Protein AF-0000000069866815 (afdb_homodimer)

InterPro domains:
  IPR003474 Gluconate transporter [PF02447] (9-426)
  IPR003474 Gluconate transporter [PTHR30354] (5-429)

Nearest PDB structures (foldseek):
  8y4x-assembly1_A  TM=7.486E-01  e=4.237E-08  Fusobacterium nucleatum
  8thi-assembly1_A  TM=7.299E-01  e=1.504E-07  Haemophilus influenzae Rd KW20
  7qha-assembly1_B  TM=6.660E-01  e=5.695E-08  Photobacterium profundum SS9
  6qxa-assembly1_B  TM=1.300E-01  e=1.624E-01  Thermotoga maritima MSB8
  6qxa-assembly2_D  TM=1.178E-01  e=2.584E-01  Thermotoga maritima MSB8

Radius of gyration: 28.04 Å; Cα contacts (8 Å, |Δi|>4): 1823; chains: 2; bounding box: 62×78×63 Å

Solvent-accessible surface area (backbone atoms only — not comparable to full-atom values): 38916 Å² total; per-residue (Å²): 126,77,93,56,78,26,44,36,66,24,38,49,50,10,53,50,49,16,48,53,34,34,67,70,62,30,45,57,38,64,22,25,40,50,10,23,51,49,12,32,46,71,32,65,44,50,76,69,49,38,51,52,33,33,44,53,15,32,36,69,35,40,67,41,41,55,35,34,56,22,30,11,28,32,26,10,38,38,71,68,70,37,23,44,54,22,49,32,49,50,40,34,60,72,55,31,76,91,35,40,58,53,19,45,14,48,23,20,14,51,40,7,22,59,26,34,53,49,63,58,31,42,51,60,46,27,63,58,48,45,53,51,18,48,76,70,62,32,8,46,50,13,48,47,37,10,28,53,18,5,14,56,20,12,44,51,39,10,73,33,55,34,36,40,30,25,14,49,52,47,73,42,59,52,47,60,45,26,59,66,21,43,64,25,19,52,53,8,34,51,42,11,37,53,53,16,60,74,31,25,79,39,73,56,66,52,52,77,83,69,54,67,83,70,72,83,66,86,69,48,58,54,75,41,40,42,43,20,44,50,47,30,52,52,58,48,41,35,22,63,49,14,56,75,68,67,36,64,71,41,36,66,47,68,67,55,60,56,52,42,28,37,49,20,26,53,53,18,34,51,65,61,69,44,58,89,44,46,42,58,23,39,44,52,7,42,63,69,36,44,64,56,45,48,39,46,46,15,34,10,18,35,22,17,39,40,72,35,26,48,38,40,61,50,51,46,49,51,35,59,73,69,70,49,72,50,60,53,51,26,29,48,40,3,28,52,32,0,51,58,58,13,28,38,47,60,6,19,41,42,25,34,41,63,40,31,68,35,32,44,72,52,66,40,49,48,68,36,36,26,43,15,18,48,30,11,2,44,24,41,17,63,36,82,86,11,68,55,34,55,50,53,19,59,49,64,71,42,53,71,71,59,43,57,68,43,42,66,58,43,28,48,18,19,42,50,18,22,51,46,31,38,48,48,33,57,64,66,71,94,126,77,93,55,76,26,45,36,67,26,38,49,48,10,52,48,49,16,49,54,34,35,66,71,64,29,44,57,39,61,21,25,42,50,11,23,50,51,11,32,46,71,34,65,44,51,75,67,48,38,51,50,33,34,43,55,14,32,34,68,37,42,67,39,41,55,35,34,55,22,32,12,29,32,27,10,39,37,72,68,68,38,22,44,52,22,50,32,51,49,39,34,61,72,53,31,75,91,36,40,57,52,19,44,12,49,23,21,14,51,40,7,24,59,26,35,54,50,60,57,29,42,51,62,44,26,64,57,47,45,52,51,18,48,76,72,61,30,8,48,51,14,48,48,37,9,29,52,17,6,15,55,18,11,44,54,39,10,74,33,56,36,37,38,31,26,13,49,51,47,74,42,58,54,45,58,46,26,60,66,21,43,63,25,19,52,53,8,36,53,42,10,37,51,53,17,59,73,31,24,80,38,72,55,66,52,52,76,83,70,53,66,82,69,73,84,66,86,68,48,57,55,75,41,39,43,42,21,44,50,46,30,51,53,57,49,41,37,23,63,51,14,56,76,67,66,36,66,72,40,36,67,48,67,68,54,60,54,54,43,28,37,49,19,26,54,54,19,34,49,64,61,69,43,57,88,45,45,43,58,22,38,44,52,7,42,63,68,37,44,66,57,44,49,38,45,45,16,35,10,17,35,22,16,39,41,70,36,25,48,38,42,61,50,50,47,49,53,35,60,72,69,67,50,70,49,60,52,51,25,30,48,40,3,28,52,33,0,52,58,58,12,27,38,47,60,5,17,41,43,26,32,41,65,38,32,69,35,32,44,71,54,67,41,50,47,68,36,37,25,44,15,18,48,30,11,2,45,23,41,17,64,35,84,86,10,67,55,32,56,51,53,20,57,49,65,72,42,51,70,72,59,43,57,68,43,42,65,57,43,28,48,18,20,42,49,17,21,51,46,32,38,48,46,34,55,63,66,71,93

Organism: Enterococcus faecalis (strain ATCC 700802 / V583) (NCBI:txid226185)

Structure (mmCIF, N/CA/C/O backbone):
data_AF-0000000069866815-model_v1
#
loop_
_entity.id
_entity.type
_entity.pdbx_description
1 polymer 'Permease, GntP family'
#
loop_
_atom_site.group_PDB
_atom_site.id
_atom_site.type_symbol
_atom_site.label_atom_id
_atom_site.label_alt_id
_atom_site.label_comp_id
_atom_site.label_asym_id
_atom_site.label_entity_id
_atom_site.label_seq_id
_atom_site.pdbx_PDB_ins_code
_atom_site.Cartn_x
_atom_site.Cartn_y
_atom_site.Cartn_z
_atom_site.occupancy
_atom_site.B_iso_or_equiv
_atom_site.auth_seq_id
_atom_site.auth_comp_id
_atom_site.auth_asym_id
_atom_site.auth_atom_id
_atom_site.pdbx_PDB_model_num
ATOM 1 N N . MET A 1 1 ? 26.188 -0.285 6.023 1 60.47 1 MET A N 1
ATOM 2 C CA . MET A 1 1 ? 25.562 -1.217 6.953 1 60.47 1 MET A CA 1
ATOM 3 C C . MET A 1 1 ? 26.281 -1.229 8.289 1 60.47 1 MET A C 1
ATOM 5 O O . MET A 1 1 ? 27.516 -1.073 8.344 1 60.47 1 MET A O 1
ATOM 9 N N . PRO A 1 2 ? 25.422 -1.139 9.359 1 63.97 2 PRO A N 1
ATOM 10 C CA . PRO A 1 2 ? 26.141 -1.263 10.625 1 63.97 2 PRO A CA 1
ATOM 11 C C . PRO A 1 2 ? 26.953 -2.555 10.719 1 63.97 2 PRO A C 1
ATOM 13 O O . PRO A 1 2 ? 26.547 -3.582 10.172 1 63.97 2 PRO A O 1
ATOM 16 N N . ASP A 1 3 ? 28.078 -2.453 11.062 1 73.19 3 ASP A N 1
ATOM 17 C CA . ASP A 1 3 ? 28.953 -3.613 11.242 1 73.19 3 ASP A CA 1
ATOM 18 C C . ASP A 1 3 ? 28.547 -4.422 12.469 1 73.19 3 ASP A C 1
ATOM 20 O O . ASP A 1 3 ? 29.234 -4.398 13.492 1 73.19 3 ASP A O 1
ATOM 24 N N . ILE A 1 4 ? 27.344 -4.965 12.391 1 84.19 4 ILE A N 1
ATOM 25 C CA . ILE A 1 4 ? 26.844 -5.77 13.5 1 84.19 4 ILE A CA 1
ATOM 26 C C . ILE A 1 4 ? 26.516 -7.18 13.008 1 84.19 4 ILE A C 1
ATOM 28 O O . ILE A 1 4 ? 26.078 -7.363 11.875 1 84.19 4 ILE A O 1
ATOM 32 N N . THR A 1 5 ? 26.953 -8.164 13.797 1 88.25 5 THR A N 1
ATOM 33 C CA . THR A 1 5 ? 26.547 -9.539 13.523 1 88.25 5 THR A CA 1
ATOM 34 C C . THR A 1 5 ? 25.594 -10.047 14.594 1 88.25 5 THR A C 1
ATOM 36 O O . THR A 1 5 ? 25.969 -10.195 15.758 1 88.25 5 THR A O 1
ATOM 39 N N . ILE A 1 6 ? 24.359 -10.25 14.148 1 92.88 6 ILE A N 1
ATOM 40 C CA . ILE A 1 6 ? 23.312 -10.742 15.031 1 92.88 6 ILE A CA 1
ATOM 41 C C . ILE A 1 6 ? 23.344 -12.266 15.07 1 92.88 6 ILE A C 1
ATOM 43 O O . ILE A 1 6 ? 23.531 -12.914 14.039 1 92.88 6 ILE A O 1
ATOM 47 N N . SER A 1 7 ? 23.203 -12.797 16.25 1 94.12 7 SER A N 1
ATOM 48 C CA . SER A 1 7 ? 23.188 -14.25 16.391 1 94.12 7 SER A CA 1
ATOM 49 C C . SER A 1 7 ? 22.016 -14.867 15.641 1 94.12 7 SER A C 1
ATOM 51 O O . SER A 1 7 ? 20.922 -14.297 15.594 1 94.12 7 SER A O 1
ATOM 53 N N . TRP A 1 8 ? 22.266 -16.031 15.078 1 92.81 8 TRP A N 1
ATOM 54 C CA . TRP A 1 8 ? 21.234 -16.734 14.344 1 92.81 8 TRP A CA 1
ATOM 55 C C . TRP A 1 8 ? 20.031 -17.047 15.242 1 92.81 8 TRP A C 1
ATOM 57 O O . TRP A 1 8 ? 18.891 -17.062 14.781 1 92.81 8 TRP A O 1
ATOM 67 N N . VAL A 1 9 ? 20.219 -17.266 16.484 1 95.38 9 VAL A N 1
ATOM 68 C CA . VAL A 1 9 ? 19.141 -17.547 17.438 1 95.38 9 VAL A CA 1
ATOM 69 C C . VAL A 1 9 ? 18.219 -16.344 17.547 1 95.38 9 VAL A C 1
ATOM 71 O O . VAL A 1 9 ? 17 -16.484 17.562 1 95.38 9 VAL A O 1
ATOM 74 N N . ALA A 1 10 ? 18.875 -15.211 17.625 1 96.62 10 ALA A N 1
ATOM 75 C CA . ALA A 1 10 ? 18.078 -13.984 17.688 1 96.62 10 ALA A CA 1
ATOM 76 C C . ALA A 1 10 ? 17.266 -13.781 16.422 1 96.62 10 ALA A C 1
ATOM 78 O O . ALA A 1 10 ? 16.109 -13.328 16.484 1 96.62 10 ALA A O 1
ATOM 79 N N . ALA A 1 11 ? 17.891 -14.062 15.312 1 94.62 11 ALA A N 1
ATOM 80 C CA . ALA A 1 11 ? 17.188 -13.938 14.031 1 94.62 11 ALA A CA 1
ATOM 81 C C . ALA A 1 11 ? 15.992 -14.875 13.969 1 94.62 11 ALA A C 1
ATOM 83 O O . ALA A 1 11 ? 14.906 -14.469 13.547 1 94.62 11 ALA A O 1
ATOM 84 N N . ILE A 1 12 ? 16.156 -16.078 14.398 1 93.38 12 ILE A N 1
ATOM 85 C CA . ILE A 1 12 ? 15.086 -17.062 14.391 1 93.38 12 ILE A CA 1
ATOM 86 C C . ILE A 1 12 ? 13.992 -16.641 15.367 1 93.38 12 ILE A C 1
ATOM 88 O O . ILE A 1 12 ? 12.797 -16.797 15.078 1 93.38 12 ILE A O 1
ATOM 92 N N . LEU A 1 13 ? 14.375 -16.188 16.453 1 96.69 13 LEU A N 1
ATOM 93 C CA . LEU A 1 13 ? 13.398 -15.711 17.438 1 96.69 13 LEU A CA 1
ATOM 94 C C . LEU A 1 13 ? 12.547 -14.586 16.859 1 96.69 13 LEU A C 1
ATOM 96 O O . LEU A 1 13 ? 11.336 -14.531 17.094 1 96.69 13 LEU A O 1
ATOM 100 N N . GLY A 1 14 ? 13.258 -13.633 16.188 1 96.25 14 GLY A N 1
ATOM 101 C CA . GLY A 1 14 ? 12.508 -12.586 15.523 1 96.25 14 GLY A CA 1
ATOM 102 C C . GLY A 1 14 ? 11.492 -13.125 14.523 1 96.25 14 GLY A C 1
ATOM 103 O O . GLY A 1 14 ? 10.352 -12.664 14.492 1 96.25 14 GLY A O 1
ATOM 104 N N . LEU A 1 15 ? 11.93 -14.094 13.734 1 93.19 15 LEU A N 1
ATOM 105 C CA . LEU A 1 15 ? 11.047 -14.711 12.75 1 93.19 15 LEU A CA 1
ATOM 106 C C . LEU A 1 15 ? 9.891 -15.422 13.438 1 93.19 15 LEU A C 1
ATOM 108 O O . LEU A 1 15 ? 8.742 -15.32 12.992 1 93.19 15 LEU A O 1
ATOM 112 N N . VAL A 1 16 ? 10.117 -16.141 14.508 1 94.56 16 VAL A N 1
ATOM 113 C CA . VAL A 1 16 ? 9.102 -16.875 15.258 1 94.56 16 VAL A CA 1
ATOM 114 C C . VAL A 1 16 ? 8.086 -15.898 15.836 1 94.56 16 VAL A C 1
ATOM 116 O O . VAL A 1 16 ? 6.879 -16.141 15.789 1 94.56 16 VAL A O 1
ATOM 119 N N . VAL A 1 17 ? 8.539 -14.82 16.359 1 96.94 17 VAL A N 1
ATOM 120 C CA . VAL A 1 17 ? 7.652 -13.797 16.906 1 96.94 17 VAL A CA 1
ATOM 121 C C . VAL A 1 17 ? 6.707 -13.297 15.805 1 96.94 17 VAL A C 1
ATOM 123 O O . VAL A 1 17 ? 5.5 -13.172 16.031 1 96.94 17 VAL A O 1
ATOM 126 N N . ALA A 1 18 ? 7.254 -13 14.633 1 95.19 18 ALA A N 1
ATOM 127 C CA . ALA A 1 18 ? 6.441 -12.531 13.508 1 95.19 18 ALA A CA 1
ATOM 128 C C . ALA A 1 18 ? 5.375 -13.562 13.141 1 95.19 18 ALA A C 1
ATOM 130 O O . ALA A 1 18 ? 4.199 -13.219 12.984 1 95.19 18 ALA A O 1
ATOM 131 N N . ILE A 1 19 ? 5.758 -14.797 13.07 1 91.25 19 ILE A N 1
ATOM 132 C CA . ILE A 1 19 ? 4.859 -15.867 12.641 1 91.25 19 ILE A CA 1
ATOM 133 C C . ILE A 1 19 ? 3.766 -16.062 13.688 1 91.25 19 ILE A C 1
ATOM 135 O O . ILE A 1 19 ? 2.588 -16.203 13.344 1 91.25 19 ILE A O 1
ATOM 139 N N . VAL A 1 20 ? 4.086 -16.094 14.938 1 94.62 20 VAL A N 1
ATOM 140 C CA . VAL A 1 20 ? 3.125 -16.281 16.016 1 94.62 20 VAL A CA 1
ATOM 141 C C . VAL A 1 20 ? 2.09 -15.164 16 1 94.62 20 VAL A C 1
ATOM 143 O O . VAL A 1 20 ? 0.892 -15.414 16.156 1 94.62 20 VAL A O 1
ATOM 146 N N . LEU A 1 21 ? 2.562 -13.945 15.789 1 95.19 21 LEU A N 1
ATOM 147 C CA . LEU A 1 21 ? 1.636 -12.82 15.734 1 95.19 21 LEU A CA 1
ATOM 148 C C . LEU A 1 21 ? 0.686 -12.953 14.555 1 95.19 21 LEU A C 1
ATOM 150 O O . LEU A 1 21 ? -0.505 -12.656 14.672 1 95.19 21 LEU A O 1
ATOM 154 N N . ILE A 1 22 ? 1.219 -13.391 13.453 1 90.75 22 ILE A N 1
ATOM 155 C CA . ILE A 1 22 ? 0.388 -13.578 12.266 1 90.75 22 ILE A CA 1
ATOM 156 C C . ILE A 1 22 ? -0.662 -14.656 12.539 1 90.75 22 ILE A C 1
ATOM 158 O O . ILE A 1 22 ? -1.832 -14.492 12.188 1 90.75 22 ILE A O 1
ATOM 162 N N . LEU A 1 23 ? -0.271 -15.695 13.18 1 88.69 23 LEU A N 1
ATOM 163 C CA . LEU A 1 23 ? -1.19 -16.781 13.516 1 88.69 23 LEU A CA 1
ATOM 164 C C . LEU A 1 23 ? -2.262 -16.297 14.492 1 88.69 23 LEU A C 1
ATOM 166 O O . LEU A 1 23 ? -3.387 -16.812 14.477 1 88.69 23 LEU A O 1
ATOM 170 N N . LYS A 1 24 ? -1.891 -15.352 15.281 1 92.25 24 LYS A N 1
ATOM 171 C CA . LYS A 1 24 ? -2.844 -14.773 16.219 1 92.25 24 LYS A CA 1
ATOM 172 C C . LYS A 1 24 ? -3.674 -13.68 15.562 1 92.25 24 LYS A C 1
ATOM 174 O O . LYS A 1 24 ? -4.316 -12.883 16.25 1 92.25 24 LYS A O 1
ATOM 179 N N . LYS A 1 25 ? -3.551 -13.5 14.281 1 89.81 25 LYS A N 1
ATOM 180 C CA . LYS A 1 25 ? -4.383 -12.656 13.43 1 89.81 25 LYS A CA 1
ATOM 181 C C . LYS A 1 25 ? -4.004 -11.18 13.578 1 89.81 25 LYS A C 1
ATOM 183 O O . LYS A 1 25 ? -4.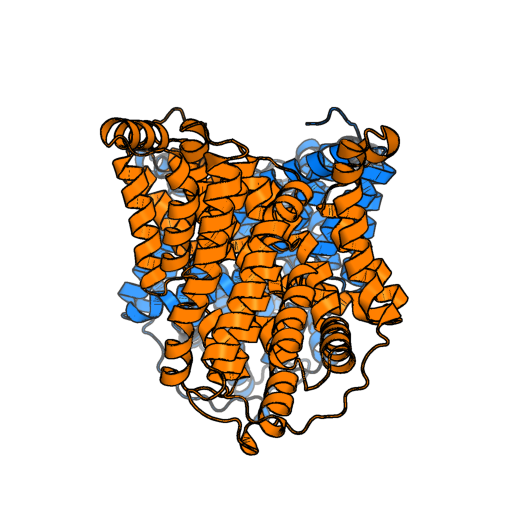844 -10.297 13.398 1 89.81 25 LYS A O 1
ATOM 188 N N . PHE A 1 26 ? -2.822 -10.977 14.047 1 94.75 26 PHE A N 1
ATOM 189 C CA . PHE A 1 26 ? -2.297 -9.625 13.969 1 94.75 26 PHE A CA 1
ATOM 190 C C . PHE A 1 26 ? -1.892 -9.281 12.539 1 94.75 26 PHE A C 1
ATOM 192 O O . PHE A 1 26 ? -1.595 -10.18 11.742 1 94.75 26 PHE A O 1
ATOM 199 N N . ASN A 1 27 ? -1.978 -8.016 12.219 1 94.31 27 ASN A N 1
ATOM 200 C CA . ASN A 1 27 ? -1.626 -7.586 10.867 1 94.31 27 ASN A CA 1
ATOM 201 C C . ASN A 1 27 ? -0.234 -8.07 10.469 1 94.31 27 ASN A C 1
ATOM 203 O O . ASN A 1 27 ? 0.733 -7.859 11.203 1 94.31 27 ASN A O 1
ATOM 207 N N . PRO A 1 28 ? -0.102 -8.664 9.328 1 93.31 28 PRO A N 1
ATOM 208 C CA . PRO A 1 28 ? 1.179 -9.258 8.938 1 93.31 28 PRO A CA 1
ATOM 209 C C . PRO A 1 28 ? 2.293 -8.227 8.812 1 93.31 28 PRO A C 1
ATOM 211 O O . PRO A 1 28 ? 3.441 -8.5 9.172 1 93.31 28 PRO A O 1
ATOM 214 N N . VAL A 1 29 ? 1.977 -7.082 8.273 1 96.81 29 VAL A N 1
ATOM 215 C CA . VAL A 1 29 ? 2.984 -6.047 8.078 1 96.81 29 VAL A CA 1
ATOM 216 C C . VAL A 1 29 ? 3.586 -5.645 9.422 1 96.81 29 VAL A C 1
ATOM 218 O O . VAL A 1 29 ? 4.809 -5.652 9.594 1 96.81 29 VAL A O 1
ATOM 221 N N . TYR A 1 30 ? 2.756 -5.32 10.359 1 97.94 30 TYR A N 1
ATOM 222 C CA . TYR A 1 30 ? 3.207 -4.922 11.688 1 97.94 30 TYR A CA 1
ATOM 223 C C . TYR A 1 30 ? 3.906 -6.074 12.398 1 97.94 30 TYR A C 1
ATOM 225 O O . TYR A 1 30 ? 4.859 -5.863 13.148 1 97.94 30 TYR A O 1
ATOM 233 N N . SER A 1 31 ? 3.4 -7.285 12.172 1 96.75 31 SER A N 1
ATOM 234 C CA . SER A 1 31 ? 4.02 -8.469 12.758 1 96.75 31 SER A CA 1
ATOM 235 C C . SER A 1 31 ? 5.457 -8.641 12.273 1 96.75 31 SER A C 1
ATOM 237 O O . SER A 1 31 ? 6.355 -8.93 13.07 1 96.75 31 SER A O 1
ATOM 239 N N . LEU A 1 32 ? 5.645 -8.414 11.031 1 96.38 32 LEU A N 1
ATOM 240 C CA . LEU A 1 32 ? 6.961 -8.602 10.43 1 96.38 32 LEU A CA 1
ATOM 241 C C . LEU A 1 32 ? 7.938 -7.539 10.922 1 96.38 32 LEU A C 1
ATOM 243 O O . LEU A 1 32 ? 9.078 -7.848 11.258 1 96.38 32 LEU A O 1
ATOM 247 N N . PHE A 1 33 ? 7.488 -6.301 11.023 1 98.25 33 PHE A N 1
ATOM 248 C CA . PHE A 1 33 ? 8.328 -5.238 11.562 1 98.25 33 PHE A CA 1
ATOM 249 C C . PHE A 1 33 ? 8.68 -5.512 13.023 1 98.25 33 PHE A C 1
ATOM 251 O O . PHE A 1 33 ? 9.836 -5.375 13.43 1 98.25 33 PHE A O 1
ATOM 258 N N . PHE A 1 34 ? 7.699 -5.867 13.789 1 98.38 34 PHE A N 1
ATOM 259 C CA . PHE A 1 34 ? 7.93 -6.125 15.203 1 98.38 34 PHE A CA 1
ATOM 260 C C . PHE A 1 34 ? 8.898 -7.285 15.398 1 98.38 34 PHE A C 1
ATOM 262 O O . PHE A 1 34 ? 9.797 -7.219 16.234 1 98.38 34 PHE A O 1
ATOM 269 N N . GLY A 1 35 ? 8.68 -8.352 14.648 1 97.62 35 GLY A N 1
ATOM 270 C CA . GLY A 1 35 ? 9.609 -9.469 14.703 1 97.62 35 GLY A CA 1
ATOM 271 C C . GLY A 1 35 ? 11.039 -9.078 14.383 1 97.62 35 GLY A C 1
ATOM 272 O O . GLY A 1 35 ? 11.977 -9.5 15.062 1 97.62 35 GLY A O 1
ATOM 273 N N . ALA A 1 36 ? 11.219 -8.312 13.32 1 97.69 36 ALA A N 1
ATOM 274 C CA . ALA A 1 36 ? 12.555 -7.855 12.93 1 97.69 36 ALA A CA 1
ATOM 275 C C . ALA A 1 36 ? 13.18 -7.004 14.031 1 97.69 36 ALA A C 1
ATOM 277 O O . ALA A 1 36 ? 14.367 -7.145 14.336 1 97.69 36 ALA A O 1
ATOM 278 N N . ILE A 1 37 ? 12.406 -6.094 14.648 1 98.38 37 ILE A N 1
ATOM 279 C CA . ILE A 1 37 ? 12.883 -5.219 15.703 1 98.38 37 ILE A CA 1
ATOM 280 C C . ILE A 1 37 ? 13.305 -6.055 16.922 1 98.38 37 ILE A C 1
ATOM 282 O O . ILE A 1 37 ? 14.391 -5.871 17.453 1 98.38 37 ILE A O 1
ATOM 286 N N . VAL A 1 38 ? 12.461 -6.992 17.297 1 98.31 38 VAL A N 1
ATOM 287 C CA . VAL A 1 38 ? 12.742 -7.844 18.453 1 98.31 38 VAL A CA 1
ATOM 288 C C . VAL A 1 38 ? 14 -8.664 18.203 1 98.31 38 VAL A C 1
ATOM 290 O O . VAL A 1 38 ? 14.859 -8.781 19.062 1 98.31 38 VAL A O 1
ATOM 293 N N . GLY A 1 39 ? 14.109 -9.234 17 1 97.56 39 GLY A N 1
ATOM 294 C CA . GLY A 1 39 ? 15.297 -9.992 16.656 1 97.56 39 GLY A CA 1
ATOM 295 C C . GLY A 1 39 ? 16.578 -9.18 16.734 1 97.56 39 GLY A C 1
ATOM 296 O O . GLY A 1 39 ? 17.578 -9.648 17.266 1 97.56 39 GLY A O 1
ATOM 297 N N . CYS A 1 40 ? 16.547 -7.961 16.234 1 97.69 40 CYS A N 1
ATOM 298 C CA . CYS A 1 40 ? 17.703 -7.078 16.266 1 97.69 40 CYS A CA 1
ATOM 299 C C . CYS A 1 40 ? 18.094 -6.734 17.703 1 97.69 40 CYS A C 1
ATOM 301 O O . CYS A 1 40 ? 19.266 -6.82 18.062 1 97.69 40 CYS A O 1
ATOM 303 N N . LEU A 1 41 ? 17.094 -6.402 18.5 1 97.38 41 LEU A N 1
ATOM 304 C CA . LEU A 1 41 ? 17.359 -5.957 19.859 1 97.38 41 LEU A CA 1
ATOM 305 C C . LEU A 1 41 ? 17.859 -7.113 20.719 1 97.38 41 LEU A C 1
ATOM 307 O O . LEU A 1 41 ? 18.797 -6.949 21.516 1 97.38 41 LEU A O 1
ATOM 311 N N . ILE A 1 42 ? 17.281 -8.25 20.578 1 97.31 42 ILE A N 1
ATOM 312 C CA . ILE A 1 42 ? 17.734 -9.43 21.297 1 97.31 42 ILE A CA 1
ATOM 313 C C . ILE A 1 42 ? 19.156 -9.789 20.859 1 97.31 42 ILE A C 1
ATOM 315 O O . ILE A 1 42 ? 19.953 -10.242 21.672 1 97.31 42 ILE A O 1
ATOM 319 N N . GLY A 1 43 ? 19.469 -9.57 19.625 1 96.38 43 GLY A N 1
ATOM 320 C CA . GLY A 1 43 ? 20.781 -9.844 19.078 1 96.38 43 GLY A CA 1
ATOM 321 C C . GLY A 1 43 ? 21.828 -8.812 19.5 1 96.38 43 GLY A C 1
ATOM 322 O O . GLY A 1 43 ? 23 -8.961 19.188 1 96.38 43 GLY A O 1
ATOM 323 N N . GLY A 1 44 ? 21.422 -7.73 20.156 1 95.19 44 GLY A N 1
ATOM 324 C CA . GLY A 1 44 ? 22.359 -6.77 20.719 1 95.19 44 GLY A CA 1
ATOM 325 C C . GLY A 1 44 ? 22.469 -5.5 19.906 1 95.19 44 GLY A C 1
ATOM 326 O O . GLY A 1 44 ? 23.281 -4.625 20.203 1 95.19 44 GLY A O 1
ATOM 327 N N . ALA A 1 45 ? 21.688 -5.367 18.891 1 95.88 45 ALA A N 1
ATOM 328 C CA . ALA A 1 45 ? 21.75 -4.152 18.078 1 95.88 45 ALA A CA 1
ATOM 329 C C . ALA A 1 45 ? 21.172 -2.959 18.844 1 95.88 45 ALA A C 1
ATOM 331 O O . ALA A 1 45 ? 20.219 -3.107 19.625 1 95.88 45 ALA A O 1
ATOM 332 N N . SER A 1 46 ? 21.781 -1.778 18.641 1 95.38 46 SER A N 1
ATOM 333 C CA . SER A 1 46 ? 21.203 -0.552 19.203 1 95.38 46 SER A CA 1
ATOM 334 C C . SER A 1 46 ? 19.922 -0.171 18.484 1 95.38 46 SER A C 1
ATOM 336 O O . SER A 1 46 ? 19.594 -0.719 17.422 1 95.38 46 SER A O 1
ATOM 338 N N . LEU A 1 47 ? 19.188 0.778 19.016 1 95.44 47 LEU A N 1
ATOM 339 C CA . LEU A 1 47 ? 17.953 1.255 18.391 1 95.44 47 LEU A CA 1
ATOM 340 C C . LEU A 1 47 ? 18.25 1.884 17.031 1 95.44 47 LEU A C 1
ATOM 342 O O . LEU A 1 47 ? 17.5 1.671 16.062 1 95.44 47 LEU A O 1
ATOM 346 N N . SER A 1 48 ? 19.312 2.621 16.953 1 94.5 48 SER A N 1
ATOM 347 C CA . SER A 1 48 ? 19.703 3.273 15.711 1 94.5 48 SER A CA 1
ATOM 348 C C . SER A 1 48 ? 20.141 2.252 14.672 1 94.5 48 SER A C 1
ATOM 350 O O . SER A 1 48 ? 19.781 2.365 13.492 1 94.5 48 SER A O 1
ATOM 352 N N . ASP A 1 49 ? 20.906 1.281 15.102 1 96 49 ASP A N 1
ATOM 353 C CA . ASP A 1 49 ? 21.344 0.226 14.195 1 96 49 ASP A CA 1
ATOM 354 C C . ASP A 1 49 ? 20.156 -0.582 13.68 1 96 49 ASP A C 1
ATOM 356 O O . ASP A 1 49 ? 20.156 -1.02 12.523 1 96 49 ASP A O 1
ATOM 360 N N . THR A 1 50 ? 19.25 -0.801 14.547 1 97.5 50 THR A N 1
ATOM 361 C CA . THR A 1 50 ? 18.047 -1.539 14.156 1 97.5 50 THR A CA 1
ATOM 362 C C . THR A 1 50 ? 17.312 -0.811 13.039 1 97.5 50 THR A C 1
ATOM 364 O O . THR A 1 50 ? 16.891 -1.43 12.055 1 97.5 50 THR A O 1
ATOM 367 N N . VAL A 1 51 ? 17.172 0.47 13.133 1 96.94 51 VAL A N 1
ATOM 368 C CA . VAL A 1 51 ? 16.516 1.25 12.086 1 96.94 51 VAL A CA 1
ATOM 369 C C . VAL A 1 51 ? 17.281 1.102 10.773 1 96.94 51 VAL A C 1
ATOM 371 O O . VAL A 1 51 ? 16.672 0.947 9.711 1 96.94 51 VAL A O 1
ATOM 374 N N . ALA A 1 52 ? 18.578 1.166 10.891 1 96.62 52 ALA A N 1
ATOM 375 C CA . ALA A 1 52 ? 19.422 1.028 9.695 1 96.62 52 ALA A CA 1
ATOM 376 C C . ALA A 1 52 ? 19.219 -0.338 9.047 1 96.62 52 ALA A C 1
ATOM 378 O O . ALA A 1 52 ? 19.172 -0.448 7.816 1 96.62 52 ALA A O 1
ATOM 379 N N . VAL A 1 53 ? 19.109 -1.369 9.867 1 96.75 53 VAL A N 1
ATOM 380 C CA . VAL A 1 53 ? 18.906 -2.729 9.375 1 96.75 53 VAL A CA 1
ATOM 381 C C . VAL A 1 53 ? 17.562 -2.812 8.656 1 96.75 53 VAL A C 1
ATOM 383 O O . VAL A 1 53 ? 17.469 -3.381 7.566 1 96.75 53 VAL A O 1
ATOM 386 N N . LEU A 1 54 ? 16.547 -2.27 9.289 1 97.88 54 LEU A N 1
ATOM 387 C CA . LEU A 1 54 ? 15.203 -2.268 8.695 1 97.88 54 LEU A CA 1
ATOM 388 C C . LEU A 1 54 ? 15.195 -1.507 7.375 1 97.88 54 LEU A C 1
ATOM 390 O O . LEU A 1 54 ? 14.586 -1.952 6.402 1 97.88 54 LEU A O 1
ATOM 394 N N . LEU A 1 55 ? 15.891 -0.412 7.367 1 97.12 55 LEU A N 1
ATOM 395 C CA . LEU A 1 55 ? 15.945 0.425 6.172 1 97.12 55 LEU A CA 1
ATOM 396 C C . LEU A 1 55 ? 16.641 -0.3 5.031 1 97.12 55 LEU A C 1
ATOM 398 O O . LEU A 1 55 ? 16.156 -0.309 3.898 1 97.12 55 LEU A O 1
ATOM 402 N N . ASN A 1 56 ? 17.734 -0.876 5.297 1 96 56 ASN A N 1
ATOM 403 C CA . ASN A 1 56 ? 18.469 -1.619 4.273 1 96 56 ASN A CA 1
ATOM 404 C C . ASN A 1 56 ? 17.625 -2.773 3.721 1 96 56 ASN A C 1
ATOM 406 O O . ASN A 1 56 ? 17.625 -3.016 2.514 1 96 56 ASN A O 1
ATOM 410 N N . GLY A 1 57 ? 17.031 -3.451 4.605 1 96.19 57 GLY A N 1
ATOM 411 C CA . GLY A 1 57 ? 16.188 -4.559 4.195 1 96.19 57 GLY A CA 1
ATOM 412 C C . GLY A 1 57 ? 15.016 -4.125 3.334 1 96.19 57 GLY A C 1
ATOM 413 O O . GLY A 1 57 ? 14.75 -4.723 2.289 1 96.19 57 GLY A O 1
ATOM 414 N N . THR A 1 58 ? 14.312 -3.098 3.744 1 97.38 58 THR A N 1
ATOM 415 C CA . THR A 1 58 ? 13.148 -2.635 3.004 1 97.38 58 THR A CA 1
ATOM 416 C C . THR A 1 58 ? 13.562 -2.012 1.674 1 97.38 58 THR A C 1
ATOM 418 O O . THR A 1 58 ? 12.828 -2.107 0.684 1 97.38 58 THR A O 1
ATOM 421 N N . GLN A 1 59 ? 14.711 -1.418 1.595 1 97.06 59 GLN A N 1
ATOM 422 C CA . GLN A 1 59 ? 15.234 -0.891 0.34 1 97.06 59 GLN A CA 1
ATOM 423 C C . GLN A 1 59 ? 15.523 -2.016 -0.651 1 97.06 59 GLN A C 1
ATOM 425 O O . GLN A 1 59 ? 15.281 -1.868 -1.852 1 97.06 59 GLN A O 1
ATOM 430 N N . SER A 1 60 ? 15.922 -3.113 -0.129 1 94 60 SER A N 1
ATOM 431 C CA . SER A 1 60 ? 16.344 -4.215 -0.984 1 94 60 SER A CA 1
ATOM 432 C C . SER A 1 60 ? 15.164 -4.848 -1.706 1 94 60 SER A C 1
ATOM 434 O O . SER A 1 60 ? 15.344 -5.543 -2.711 1 94 60 SER A O 1
ATOM 436 N N . ILE A 1 61 ? 14 -4.648 -1.26 1 94.31 61 ILE A N 1
ATOM 437 C CA . ILE A 1 61 ? 12.844 -5.332 -1.834 1 94.31 61 ILE A CA 1
ATOM 438 C C . ILE A 1 61 ? 12.172 -4.434 -2.867 1 94.31 61 ILE A C 1
ATOM 440 O O . ILE A 1 61 ? 11.258 -4.863 -3.57 1 94.31 61 ILE A O 1
ATOM 444 N N . MET A 1 62 ? 12.586 -3.232 -3.053 1 97 62 MET A N 1
ATOM 445 C CA . MET A 1 62 ? 11.859 -2.25 -3.85 1 97 62 MET A CA 1
ATOM 446 C C . MET A 1 62 ? 11.812 -2.668 -5.316 1 97 62 MET A C 1
ATOM 448 O O . MET A 1 62 ? 10.844 -2.377 -6.02 1 97 62 MET A O 1
ATOM 452 N N . GLY A 1 63 ? 12.883 -3.371 -5.789 1 96 63 GLY A N 1
ATOM 453 C CA . GLY A 1 63 ? 12.812 -3.906 -7.141 1 96 63 GLY A CA 1
ATOM 454 C C . GLY A 1 63 ? 11.617 -4.812 -7.363 1 96 63 GLY A C 1
ATOM 455 O O . GLY A 1 63 ? 10.961 -4.734 -8.406 1 96 63 GLY A O 1
ATOM 456 N N . THR A 1 64 ? 11.367 -5.645 -6.418 1 95.94 64 THR A N 1
ATOM 457 C CA . THR A 1 64 ? 10.211 -6.535 -6.465 1 95.94 64 THR A CA 1
ATOM 458 C C . THR A 1 64 ? 8.914 -5.742 -6.352 1 95.94 64 THR A C 1
ATOM 460 O O . THR A 1 64 ? 7.965 -5.984 -7.102 1 95.94 64 THR A O 1
ATOM 463 N N . ALA A 1 65 ? 8.898 -4.805 -5.477 1 97.12 65 ALA A N 1
ATOM 464 C CA . ALA A 1 65 ? 7.684 -4.047 -5.184 1 97.12 65 ALA A CA 1
ATOM 465 C C . ALA A 1 65 ? 7.211 -3.273 -6.41 1 97.12 65 ALA A C 1
ATOM 467 O O . ALA A 1 65 ? 6.016 -3.262 -6.723 1 97.12 65 ALA A O 1
ATOM 468 N N . ILE A 1 66 ? 8.078 -2.604 -7.133 1 97.62 66 ILE A N 1
ATOM 469 C CA . ILE A 1 66 ? 7.652 -1.766 -8.25 1 97.62 66 ILE A CA 1
ATOM 470 C C . ILE A 1 66 ? 7.156 -2.646 -9.398 1 97.62 66 ILE A C 1
ATOM 472 O O . ILE A 1 66 ? 6.238 -2.264 -10.125 1 97.62 66 ILE A O 1
ATOM 476 N N . ARG A 1 67 ? 7.711 -3.828 -9.531 1 97.38 67 ARG A N 1
ATOM 477 C CA . ARG A 1 67 ? 7.254 -4.75 -10.562 1 97.38 67 ARG A CA 1
ATOM 478 C C . ARG A 1 67 ? 5.895 -5.344 -10.203 1 97.38 67 ARG A C 1
ATOM 480 O O . ARG A 1 67 ? 5.066 -5.594 -11.086 1 97.38 67 ARG A O 1
ATOM 487 N N . VAL A 1 68 ? 5.691 -5.586 -8.922 1 97.06 68 VAL A N 1
ATOM 488 C CA . VAL A 1 68 ? 4.391 -6.059 -8.461 1 97.06 68 VAL A CA 1
ATOM 489 C C . VAL A 1 68 ? 3.33 -4.992 -8.719 1 97.06 68 VAL A C 1
ATOM 491 O O . VAL A 1 68 ? 2.217 -5.309 -9.148 1 97.06 68 VAL A O 1
ATOM 494 N N . LEU A 1 69 ? 3.701 -3.756 -8.445 1 97.75 69 LEU A N 1
ATOM 495 C CA . LEU A 1 69 ? 2.783 -2.662 -8.742 1 97.75 69 LEU A CA 1
ATOM 496 C C . LEU A 1 69 ? 2.428 -2.641 -10.227 1 97.75 69 LEU A C 1
ATOM 498 O O . LEU A 1 69 ? 1.264 -2.445 -10.586 1 97.75 69 LEU A O 1
ATOM 502 N N . ALA A 1 70 ? 3.402 -2.828 -11.047 1 97.69 70 ALA A N 1
ATOM 503 C CA . ALA A 1 70 ? 3.18 -2.857 -12.492 1 97.69 70 ALA A CA 1
ATOM 504 C C . ALA A 1 70 ? 2.236 -3.992 -12.875 1 97.69 70 ALA A C 1
ATOM 506 O O . ALA A 1 70 ? 1.37 -3.824 -13.742 1 97.69 70 ALA A O 1
ATOM 507 N N . ALA A 1 71 ? 2.369 -5.109 -12.219 1 97.25 71 ALA A N 1
ATOM 508 C CA . ALA A 1 71 ? 1.532 -6.277 -12.492 1 97.25 71 ALA A CA 1
ATOM 509 C C . ALA A 1 71 ? 0.074 -6 -12.141 1 97.25 71 ALA A C 1
ATOM 511 O O . ALA A 1 71 ? -0.835 -6.602 -12.711 1 97.25 71 ALA A O 1
ATOM 512 N N . GLY A 1 72 ? -0.121 -5.082 -11.25 1 97.31 72 GLY A N 1
ATOM 513 C CA . GLY A 1 72 ? -1.474 -4.707 -10.875 1 97.31 72 GLY A CA 1
ATOM 514 C C . GLY A 1 72 ? -2.309 -4.215 -12.039 1 97.31 72 GLY A C 1
ATOM 515 O O . GLY A 1 72 ? -3.51 -4.484 -12.109 1 97.31 72 GLY A O 1
ATOM 516 N N . MET A 1 73 ? -1.725 -3.486 -12.969 1 97.31 73 MET A N 1
ATOM 517 C CA . MET A 1 73 ? -2.461 -2.957 -14.117 1 97.31 73 MET A CA 1
ATOM 518 C C . MET A 1 73 ? -3.045 -4.086 -14.961 1 97.31 73 MET A C 1
ATOM 520 O O . MET A 1 73 ? -4.207 -4.031 -15.359 1 97.31 73 MET A O 1
ATOM 524 N N . LEU A 1 74 ? -2.223 -5.066 -15.195 1 97.25 74 LEU A N 1
ATOM 525 C CA . LEU A 1 74 ? -2.703 -6.195 -15.984 1 97.25 74 LEU A CA 1
ATOM 526 C C . LEU A 1 74 ? -3.811 -6.941 -15.25 1 97.25 74 LEU A C 1
ATOM 528 O O . LEU A 1 74 ? -4.832 -7.293 -15.844 1 97.25 74 LEU A O 1
ATOM 532 N N . ALA A 1 75 ? -3.594 -7.188 -14 1 96.5 75 ALA A N 1
ATOM 533 C CA . ALA A 1 75 ? -4.609 -7.855 -13.195 1 96.5 75 ALA A CA 1
ATOM 534 C C . ALA A 1 75 ? -5.934 -7.098 -13.234 1 96.5 75 ALA A C 1
ATOM 536 O O . ALA A 1 75 ? -6.996 -7.703 -13.383 1 96.5 75 ALA A O 1
ATOM 537 N N . GLY A 1 76 ? -5.852 -5.809 -13.117 1 96.81 76 GLY A N 1
ATOM 538 C CA . GLY A 1 76 ? -7.051 -4.992 -13.148 1 96.81 76 GLY A CA 1
ATOM 539 C C . GLY A 1 76 ? -7.824 -5.117 -14.445 1 96.81 76 GLY A C 1
ATOM 540 O O . GLY A 1 76 ? -9.047 -5.293 -14.43 1 96.81 76 GLY A O 1
ATOM 541 N N . VAL A 1 77 ? -7.145 -5.051 -15.578 1 97.25 77 VAL A N 1
ATOM 542 C CA . VAL A 1 77 ? -7.781 -5.148 -16.891 1 97.25 77 VAL A CA 1
ATOM 543 C C . VAL A 1 77 ? -8.43 -6.523 -17.047 1 97.25 77 VAL A C 1
ATOM 545 O O . VAL A 1 77 ? -9.57 -6.629 -17.5 1 97.25 77 VAL A O 1
ATOM 548 N N . MET A 1 78 ? -7.758 -7.527 -16.594 1 96.38 78 MET A N 1
ATOM 549 C CA . MET A 1 78 ? -8.266 -8.891 -16.75 1 96.38 78 MET A CA 1
ATOM 550 C C . MET A 1 78 ? -9.492 -9.117 -15.875 1 96.38 78 MET A C 1
ATOM 552 O O . MET A 1 78 ? -10.445 -9.773 -16.297 1 96.38 78 MET A O 1
ATOM 556 N N . MET A 1 79 ? -9.453 -8.57 -14.711 1 94.19 79 MET A N 1
ATOM 557 C CA . MET A 1 79 ? -10.5 -8.852 -13.727 1 94.19 79 MET A CA 1
ATOM 558 C C . MET A 1 79 ? -11.727 -7.988 -13.984 1 94.19 79 MET A C 1
ATOM 560 O O . MET A 1 79 ? -12.859 -8.438 -13.805 1 94.19 79 MET A O 1
ATOM 564 N N . GLU A 1 80 ? -11.516 -6.754 -14.523 1 94.88 80 GLU A N 1
ATOM 565 C CA . GLU A 1 80 ? -12.617 -5.801 -14.578 1 94.88 80 GLU A CA 1
ATOM 566 C C . GLU A 1 80 ? -13.203 -5.719 -15.984 1 94.88 80 GLU A C 1
ATOM 568 O O . GLU A 1 80 ? -14.367 -5.34 -16.156 1 94.88 80 GLU A O 1
ATOM 573 N N . SER A 1 81 ? -12.523 -6.09 -17.016 1 96 81 SER A N 1
ATOM 574 C CA . SER A 1 81 ? -12.953 -5.875 -18.406 1 96 81 SER A CA 1
ATOM 575 C C . SER A 1 81 ? -13.914 -6.973 -18.859 1 96 81 SER A C 1
ATOM 577 O O . SER A 1 81 ? -14.586 -6.832 -19.875 1 96 81 SER A O 1
ATOM 579 N N . GLY A 1 82 ? -13.93 -8.125 -18.094 1 94.69 82 GLY A N 1
ATOM 580 C CA . GLY A 1 82 ? -14.664 -9.297 -18.547 1 94.69 82 GLY A CA 1
ATOM 581 C C . GLY A 1 82 ? -13.828 -10.258 -19.375 1 94.69 82 GLY A C 1
ATOM 582 O O . GLY A 1 82 ? -14.297 -11.328 -19.75 1 94.69 82 GLY A O 1
ATOM 583 N N . ALA A 1 83 ? -12.609 -9.906 -19.547 1 96.81 83 ALA A N 1
ATOM 584 C CA . ALA A 1 83 ? -11.719 -10.734 -20.375 1 96.81 83 ALA A CA 1
ATOM 585 C C . ALA A 1 83 ? -11.539 -12.117 -19.75 1 96.81 83 ALA A C 1
ATOM 587 O O . ALA A 1 83 ? -11.602 -13.133 -20.453 1 96.81 83 ALA A O 1
ATOM 588 N N . ALA A 1 84 ? -11.328 -12.188 -18.484 1 96.12 84 ALA A N 1
ATOM 589 C CA . ALA A 1 84 ? -11.133 -13.461 -17.797 1 96.12 84 ALA A CA 1
ATOM 590 C C . ALA A 1 84 ? -12.359 -14.359 -17.938 1 96.12 84 ALA A C 1
ATOM 592 O O . ALA A 1 84 ? -12.227 -15.562 -18.172 1 96.12 84 ALA A O 1
ATOM 593 N N . GLU A 1 85 ? -13.539 -13.797 -17.812 1 95.44 85 GLU A N 1
ATOM 594 C CA . GLU A 1 85 ? -14.789 -14.539 -17.953 1 95.44 85 GLU A CA 1
ATOM 595 C C . GLU A 1 85 ? -14.93 -15.117 -19.359 1 95.44 85 GLU A C 1
ATOM 597 O O . GLU A 1 85 ? -15.328 -16.266 -19.531 1 95.44 85 GLU A O 1
ATOM 602 N N . SER A 1 86 ? -14.609 -14.297 -20.312 1 96.88 86 SER A N 1
ATOM 603 C CA . SER A 1 86 ? -14.703 -14.719 -21.703 1 96.88 86 SER A CA 1
ATOM 604 C C . SER A 1 86 ? -13.758 -15.883 -22 1 96.88 86 SER A C 1
ATOM 606 O O . SER A 1 86 ? -14.133 -16.844 -22.688 1 96.88 86 SER A O 1
ATOM 608 N N . ILE A 1 87 ? -12.625 -15.812 -21.5 1 97.19 87 ILE A N 1
ATOM 609 C CA . ILE A 1 87 ? -11.633 -16.859 -21.703 1 97.19 87 ILE A CA 1
ATOM 610 C C . ILE A 1 87 ? -12.094 -18.156 -21.031 1 97.19 87 ILE A C 1
ATOM 612 O O . ILE A 1 87 ? -12.055 -19.219 -21.641 1 97.19 87 ILE A O 1
ATOM 616 N N . ALA A 1 88 ? -12.531 -18.031 -19.797 1 95.94 88 ALA A N 1
ATOM 617 C CA . ALA A 1 88 ? -13.008 -19.203 -19.062 1 95.94 88 ALA A CA 1
ATOM 618 C C . ALA A 1 88 ? -14.172 -19.875 -19.781 1 95.94 88 ALA A C 1
ATOM 620 O O . ALA A 1 88 ? -14.172 -21.094 -19.953 1 95.94 88 ALA A O 1
ATOM 621 N N . ASN A 1 89 ? -15.117 -19.094 -20.234 1 94.69 89 ASN A N 1
ATOM 622 C CA . ASN A 1 89 ? -16.281 -19.609 -20.938 1 94.69 89 ASN A CA 1
ATOM 623 C C . ASN A 1 89 ? -15.898 -20.281 -22.25 1 94.69 89 ASN A C 1
ATOM 625 O O . ASN A 1 89 ? -16.469 -21.328 -22.594 1 94.69 89 ASN A O 1
ATOM 629 N N . ALA A 1 90 ? -15.023 -19.672 -22.906 1 96.25 90 ALA A N 1
ATOM 630 C CA . ALA A 1 90 ? -14.594 -20.219 -24.188 1 96.25 90 ALA A CA 1
ATOM 631 C C . ALA A 1 90 ? -13.977 -21.609 -24 1 96.25 90 ALA A C 1
ATOM 633 O O . ALA A 1 90 ? -14.219 -22.516 -24.797 1 96.25 90 ALA A O 1
ATOM 634 N N . ILE A 1 91 ? -13.18 -21.766 -22.984 1 96.69 91 ILE A N 1
ATOM 635 C CA . ILE A 1 91 ? -12.508 -23.047 -22.734 1 96.69 91 ILE A CA 1
ATOM 636 C C . ILE A 1 91 ? -13.547 -24.094 -22.375 1 96.69 91 ILE A C 1
ATOM 638 O O . ILE A 1 91 ? -13.531 -25.203 -22.922 1 96.69 91 ILE A O 1
ATOM 642 N N . VAL A 1 92 ? -14.469 -23.781 -21.5 1 94.56 92 VAL A N 1
ATOM 643 C CA . VAL A 1 92 ? -15.469 -24.719 -21.031 1 94.56 92 VAL A CA 1
ATOM 644 C C . VAL A 1 92 ? -16.391 -25.109 -22.188 1 94.56 92 VAL A C 1
ATOM 646 O O . VAL A 1 92 ? -16.75 -26.281 -22.344 1 94.56 92 VAL A O 1
ATOM 649 N N . GLN A 1 93 ? -16.734 -24.125 -23 1 93.19 93 GLN A N 1
ATOM 650 C CA . GLN A 1 93 ? -17.609 -24.406 -24.125 1 93.19 93 GLN A CA 1
ATOM 651 C C . GLN A 1 93 ? -16.922 -25.266 -25.172 1 93.19 93 GLN A C 1
ATOM 653 O O . GLN A 1 93 ? -17.547 -26.156 -25.766 1 93.19 93 GLN A O 1
ATOM 658 N N . LYS A 1 94 ? -15.75 -24.984 -25.438 1 95 94 LYS A N 1
ATOM 659 C CA . LYS A 1 94 ? -15.016 -25.703 -26.469 1 95 94 LYS A CA 1
ATOM 660 C C . LYS A 1 94 ? -14.805 -27.172 -26.078 1 95 94 LYS A C 1
ATOM 662 O O . LYS A 1 94 ? -14.922 -28.062 -26.922 1 95 94 LYS A O 1
ATOM 667 N N . LEU A 1 95 ? -14.422 -27.422 -24.828 1 93.94 95 LEU A N 1
ATOM 668 C CA . LEU A 1 95 ? -14.125 -28.781 -24.391 1 93.94 95 LEU A CA 1
ATOM 669 C C . LEU A 1 95 ? -15.406 -29.547 -24.078 1 93.94 95 LEU A C 1
ATOM 671 O O . LEU A 1 95 ? -15.445 -30.781 -24.188 1 93.94 95 LEU A O 1
ATOM 675 N N . GLY A 1 96 ? -16.484 -28.875 -23.719 1 84.75 96 GLY A N 1
ATOM 676 C CA . GLY A 1 96 ? -17.797 -29.484 -23.562 1 84.75 96 GLY A CA 1
ATOM 677 C C . GLY A 1 96 ? -17.984 -30.172 -22.219 1 84.75 96 GLY A C 1
ATOM 678 O O . GLY A 1 96 ? -17.062 -30.219 -21.406 1 84.75 96 GLY A O 1
ATOM 679 N N . GLU A 1 97 ? -19.109 -30.797 -22.125 1 82.75 97 GLU A N 1
ATOM 680 C CA . GLU A 1 97 ? -19.531 -31.422 -20.875 1 82.75 97 GLU A CA 1
ATOM 681 C C . GLU A 1 97 ? -18.812 -32.75 -20.656 1 82.75 97 GLU A C 1
ATOM 683 O O . GLU A 1 97 ? -18.641 -33.188 -19.516 1 82.75 97 GLU A O 1
ATOM 688 N N . LYS A 1 98 ? -18.359 -33.344 -21.719 1 87.31 98 LYS A N 1
ATOM 689 C CA . LYS A 1 98 ? -17.703 -34.625 -21.609 1 87.31 98 LYS A CA 1
ATOM 690 C C . LYS A 1 98 ? -16.359 -34.5 -20.891 1 87.31 98 LYS A C 1
ATOM 692 O O . LYS A 1 98 ? -15.906 -35.469 -20.234 1 87.31 98 LYS A O 1
ATOM 697 N N . LYS A 1 99 ? -15.797 -33.406 -20.969 1 96.19 99 LYS A N 1
ATOM 698 C CA . LYS A 1 99 ? -14.523 -33.094 -20.312 1 96.19 99 LYS A CA 1
ATOM 699 C C . LYS A 1 99 ? -14.688 -31.969 -19.297 1 96.19 99 LYS A C 1
ATOM 701 O O . LYS A 1 99 ? -13.836 -31.078 -19.219 1 96.19 99 LYS A O 1
ATOM 706 N N . ALA A 1 100 ? -15.82 -32.062 -18.609 1 95.38 100 ALA A N 1
ATOM 707 C CA . ALA A 1 100 ? -16.234 -30.984 -17.734 1 95.38 100 ALA A CA 1
ATOM 708 C C . ALA A 1 100 ? -15.156 -30.641 -16.719 1 95.38 100 ALA A C 1
ATOM 710 O O . ALA A 1 100 ? -14.758 -29.484 -16.594 1 95.38 100 ALA A O 1
ATOM 711 N N . ILE A 1 101 ? -14.625 -31.672 -16.047 1 97.94 101 ILE A N 1
ATOM 712 C CA . ILE A 1 101 ? -13.648 -31.453 -14.984 1 97.94 101 ILE A CA 1
ATOM 713 C C . ILE A 1 101 ? -12.359 -30.875 -15.578 1 97.94 101 ILE A C 1
ATOM 715 O O . ILE A 1 101 ? -11.812 -29.906 -15.062 1 97.94 101 ILE A O 1
ATOM 719 N N . LEU A 1 102 ? -11.883 -31.438 -16.688 1 98.25 102 LEU A N 1
ATOM 720 C CA . LEU A 1 102 ? -10.695 -30.938 -17.344 1 98.25 102 LEU A CA 1
ATOM 721 C C . LEU A 1 102 ? -10.898 -29.5 -17.812 1 98.25 102 LEU A C 1
ATOM 723 O O . LEU A 1 102 ? -9.992 -28.672 -17.703 1 98.25 102 LEU A O 1
ATOM 727 N N . SER A 1 103 ? -12.055 -29.25 -18.391 1 97.94 103 SER A N 1
ATOM 728 C CA . SER A 1 103 ? -12.328 -27.906 -18.906 1 97.94 103 SER A CA 1
ATOM 729 C C . SER A 1 103 ? -12.305 -26.875 -17.797 1 97.94 103 SER A C 1
ATOM 731 O O . SER A 1 103 ? -11.773 -25.766 -17.984 1 97.94 103 SER A O 1
ATOM 733 N N . LEU A 1 104 ? -12.875 -27.203 -16.656 1 98.12 104 LEU A N 1
ATOM 734 C CA . LEU A 1 104 ? -12.938 -26.266 -15.539 1 98.12 104 LEU A CA 1
ATOM 735 C C . LEU A 1 104 ? -11.555 -26.047 -14.938 1 98.12 104 LEU A C 1
ATOM 737 O O . LEU A 1 104 ? -11.172 -24.906 -14.656 1 98.12 104 LEU A O 1
ATOM 741 N N . ALA A 1 105 ? -10.781 -27.125 -14.742 1 98.69 105 ALA A N 1
ATOM 742 C CA . ALA A 1 105 ? -9.414 -27.016 -14.219 1 98.69 105 ALA A CA 1
ATOM 743 C C . ALA A 1 105 ? -8.531 -26.203 -15.172 1 98.69 105 ALA A C 1
ATOM 745 O O . ALA A 1 105 ? -7.773 -25.344 -14.734 1 98.69 105 ALA A O 1
ATOM 746 N N . LEU A 1 106 ? -8.672 -26.5 -16.438 1 98.56 106 LEU A N 1
ATOM 747 C CA . LEU A 1 106 ? -7.875 -25.812 -17.438 1 98.56 106 LEU A CA 1
ATOM 748 C C . LEU A 1 106 ? -8.258 -24.344 -17.531 1 98.56 106 LEU A C 1
ATOM 750 O O . LEU A 1 106 ? -7.398 -23.484 -17.719 1 98.56 106 LEU A O 1
ATOM 754 N N . SER A 1 107 ? -9.555 -24.062 -17.484 1 98 107 SER A N 1
ATOM 755 C CA . SER A 1 107 ? -10.016 -22.672 -17.5 1 98 107 SER A CA 1
ATOM 756 C C . SER A 1 107 ? -9.391 -21.875 -16.375 1 98 107 SER A C 1
ATOM 758 O O . SER A 1 107 ? -8.883 -20.766 -16.594 1 98 107 SER A O 1
ATOM 760 N N . THR A 1 108 ? -9.43 -22.422 -15.195 1 98.38 108 THR A N 1
ATOM 761 C CA . THR A 1 108 ? -8.891 -21.703 -14.039 1 98.38 108 THR A CA 1
ATOM 762 C C . THR A 1 108 ? -7.371 -21.594 -14.148 1 98.38 108 THR A C 1
ATOM 764 O O . THR A 1 108 ? -6.797 -20.578 -13.75 1 98.38 108 THR A O 1
ATOM 767 N N . MET A 1 109 ? -6.711 -22.641 -14.641 1 98.69 109 MET A N 1
ATOM 768 C CA . MET A 1 109 ? -5.266 -22.578 -14.852 1 98.69 109 MET A CA 1
ATOM 769 C C . MET A 1 109 ? -4.906 -21.438 -15.797 1 98.69 109 MET A C 1
ATOM 771 O O . MET A 1 109 ? -4.023 -20.625 -15.5 1 98.69 109 MET A O 1
ATOM 775 N N . VAL A 1 110 ? -5.582 -21.312 -16.875 1 98.25 110 VAL A N 1
ATOM 776 C CA . VAL A 1 110 ? -5.242 -20.359 -17.922 1 98.25 110 VAL A CA 1
ATOM 777 C C . VAL A 1 110 ? -5.496 -18.938 -17.422 1 98.25 110 VAL A C 1
ATOM 779 O O . VAL A 1 110 ? -4.652 -18.047 -17.594 1 98.25 110 VAL A O 1
ATOM 782 N N . ILE A 1 111 ? -6.613 -18.703 -16.812 1 97.12 111 ILE A N 1
ATOM 783 C CA . ILE A 1 111 ? -6.949 -17.359 -16.359 1 97.12 111 ILE A CA 1
ATOM 784 C C . ILE A 1 111 ? -5.988 -16.922 -15.258 1 97.12 111 ILE A C 1
ATOM 786 O O . ILE A 1 111 ? -5.598 -15.758 -15.18 1 97.12 111 ILE A O 1
ATOM 790 N N . THR A 1 112 ? -5.609 -17.859 -14.375 1 97.75 112 THR A N 1
ATOM 791 C CA . THR A 1 112 ? -4.621 -17.547 -13.352 1 97.75 112 THR A CA 1
ATOM 792 C C . THR A 1 112 ? -3.25 -17.312 -13.977 1 97.75 112 THR A C 1
ATOM 794 O O . THR A 1 112 ? -2.527 -16.391 -13.586 1 97.75 112 THR A O 1
ATOM 797 N N . ALA A 1 113 ? -2.895 -18.125 -14.938 1 97.94 113 ALA A N 1
ATOM 798 C CA . ALA A 1 113 ? -1.597 -18.047 -15.602 1 97.94 113 ALA A CA 1
ATOM 799 C C . ALA A 1 113 ? -1.403 -16.688 -16.281 1 97.94 113 ALA A C 1
ATOM 801 O O . ALA A 1 113 ? -0.281 -16.188 -16.359 1 97.94 113 ALA A O 1
ATOM 802 N N . VAL A 1 114 ? -2.439 -16.109 -16.672 1 95.44 114 VAL A N 1
ATOM 803 C CA . VAL A 1 114 ? -2.289 -14.891 -17.469 1 95.44 114 VAL A CA 1
ATOM 804 C C . VAL A 1 114 ? -2.348 -13.672 -16.547 1 95.44 114 VAL A C 1
ATOM 806 O O . VAL A 1 114 ? -2.287 -12.531 -17.016 1 95.44 114 VAL A O 1
ATOM 809 N N . GLY A 1 115 ? -2.518 -13.922 -15.289 1 92.38 115 GLY A N 1
ATOM 810 C CA . GLY A 1 115 ? -2.289 -12.781 -14.414 1 92.38 115 GLY A CA 1
ATOM 811 C C . GLY A 1 115 ? -3.428 -12.539 -13.445 1 92.38 115 GLY A C 1
ATOM 812 O O . GLY A 1 115 ? -3.408 -11.562 -12.688 1 92.38 115 GLY A O 1
ATOM 813 N N . VAL A 1 116 ? -4.449 -13.359 -13.453 1 93.75 116 VAL A N 1
ATOM 814 C CA . VAL A 1 116 ? -5.57 -13.227 -12.523 1 93.75 116 VAL A CA 1
ATOM 815 C C . VAL A 1 116 ? -5.246 -13.938 -11.219 1 93.75 116 VAL A C 1
ATOM 817 O O . VAL A 1 116 ? -4.711 -15.047 -11.227 1 93.75 116 VAL A O 1
ATOM 820 N N . PHE A 1 117 ? -5.52 -13.258 -10.164 1 93.38 117 PHE A N 1
ATOM 821 C CA . PHE A 1 117 ? -5.273 -13.875 -8.867 1 93.38 117 PHE A CA 1
ATOM 822 C C . PHE A 1 117 ? -6.176 -15.086 -8.664 1 93.38 117 PHE A C 1
ATOM 824 O O . PHE A 1 117 ? -7.344 -15.062 -9.047 1 93.38 117 PHE A O 1
ATOM 831 N N . ILE A 1 118 ? -5.664 -16.016 -7.953 1 95.19 118 ILE A N 1
ATOM 832 C CA . ILE A 1 118 ? -6.324 -17.312 -7.859 1 95.19 118 ILE A CA 1
ATOM 833 C C . ILE A 1 118 ? -7.699 -17.156 -7.207 1 95.19 118 ILE A C 1
ATOM 835 O O . ILE A 1 118 ? -8.68 -17.766 -7.652 1 95.19 118 ILE A O 1
ATOM 839 N N . PRO A 1 119 ? -7.891 -16.391 -6.102 1 94.25 119 PRO A N 1
ATOM 840 C CA . PRO A 1 119 ? -9.234 -16.266 -5.539 1 94.25 119 PRO A CA 1
ATOM 841 C C . PRO A 1 119 ? -10.242 -15.68 -6.531 1 94.25 119 PRO A C 1
ATOM 843 O O . PRO A 1 119 ? -11.398 -16.109 -6.574 1 94.25 119 PRO A O 1
ATOM 846 N N . VAL A 1 120 ? -9.773 -14.789 -7.289 1 93.19 120 VAL A N 1
ATOM 847 C CA . VAL A 1 120 ? -10.648 -14.156 -8.266 1 93.19 120 VAL A CA 1
ATOM 848 C C . VAL A 1 120 ? -10.922 -15.117 -9.422 1 93.19 120 VAL A C 1
ATOM 850 O O . VAL A 1 120 ? -12.031 -15.156 -9.953 1 93.19 120 VAL A O 1
ATOM 853 N N . ALA A 1 121 ? -9.914 -15.844 -9.781 1 96.75 121 ALA A N 1
ATOM 854 C CA . ALA A 1 121 ? -10.086 -16.828 -10.844 1 96.75 121 ALA A CA 1
ATOM 855 C C . ALA A 1 121 ? -11.156 -17.859 -10.477 1 96.75 121 ALA A C 1
ATOM 857 O O . ALA A 1 121 ? -12.023 -18.172 -11.289 1 96.75 121 ALA A O 1
ATOM 858 N N . VAL A 1 122 ? -11.141 -18.312 -9.25 1 96.94 122 VAL A N 1
ATOM 859 C CA . VAL A 1 122 ? -12.133 -19.281 -8.789 1 96.94 122 VAL A CA 1
ATOM 860 C C . VAL A 1 122 ? -13.508 -18.625 -8.742 1 96.94 122 VAL A C 1
ATOM 862 O O . VAL A 1 122 ? -14.508 -19.234 -9.125 1 96.94 122 VAL A O 1
ATOM 865 N N . LEU A 1 123 ? -13.539 -17.422 -8.328 1 95.31 123 LEU A N 1
ATOM 866 C CA . LEU A 1 123 ? -14.797 -16.688 -8.258 1 95.31 123 LEU A CA 1
ATOM 867 C C . LEU A 1 123 ? -15.422 -16.547 -9.641 1 95.31 123 LEU A C 1
ATOM 869 O O . LEU A 1 123 ? -16.656 -16.609 -9.781 1 95.31 123 LEU A O 1
ATOM 873 N N . ILE A 1 124 ? -14.609 -16.344 -10.578 1 94.25 124 ILE A N 1
ATOM 874 C CA . ILE A 1 124 ? -15.062 -16.125 -11.945 1 94.25 124 ILE A CA 1
ATOM 875 C C . ILE A 1 124 ? -15.586 -17.422 -12.539 1 94.25 124 ILE A C 1
ATOM 877 O O . ILE A 1 124 ? -16.625 -17.438 -13.211 1 94.25 124 ILE A O 1
ATOM 881 N N . VAL A 1 125 ? -14.977 -18.531 -12.242 1 96.56 125 VAL A N 1
ATOM 882 C CA . VAL A 1 125 ? -15.297 -19.797 -12.891 1 96.56 125 VAL A CA 1
ATOM 883 C C . VAL A 1 125 ? -16.359 -20.531 -12.078 1 96.56 125 VAL A C 1
ATOM 885 O O . VAL A 1 125 ? -17.016 -21.438 -12.594 1 96.56 125 VAL A O 1
ATOM 888 N N . ALA A 1 126 ? -16.578 -20.156 -10.875 1 96.75 126 ALA A N 1
ATOM 889 C CA . ALA A 1 126 ? -17.438 -20.875 -9.945 1 96.75 126 ALA A CA 1
ATOM 890 C C . ALA A 1 126 ? -18.875 -20.969 -10.484 1 96.75 126 ALA A C 1
ATOM 892 O O . ALA A 1 126 ? -19.469 -22.031 -10.477 1 96.75 126 ALA A O 1
ATOM 893 N N . PRO A 1 127 ? -19.422 -19.875 -10.953 1 94.25 127 PRO A N 1
ATOM 894 C CA . PRO A 1 127 ? -20.781 -19.984 -11.477 1 94.25 127 PRO A CA 1
ATOM 895 C C . PRO A 1 127 ? -20.891 -20.953 -12.656 1 94.25 127 PRO A C 1
ATOM 897 O O . PRO A 1 127 ? -21.875 -21.688 -12.781 1 94.25 127 PRO A O 1
ATOM 900 N N . ILE A 1 128 ? -19.922 -20.922 -13.477 1 93.94 128 ILE A N 1
ATOM 901 C CA . ILE A 1 128 ? -19.875 -21.859 -14.594 1 93.94 128 ILE A CA 1
ATOM 902 C C . ILE A 1 128 ? -19.75 -23.281 -14.078 1 93.94 128 ILE A C 1
ATOM 904 O O . ILE A 1 128 ? -20.422 -24.188 -14.562 1 93.94 128 ILE A O 1
ATOM 908 N N . ALA A 1 129 ? -18.906 -23.422 -13.109 1 96.75 129 ALA A N 1
ATOM 909 C CA . ALA A 1 129 ? -18.656 -24.75 -12.531 1 96.75 129 ALA A CA 1
ATOM 910 C C . ALA A 1 129 ? -19.906 -25.312 -11.875 1 96.75 129 ALA A C 1
ATOM 912 O O . ALA A 1 129 ? -20.203 -26.5 -12.008 1 96.75 129 ALA A O 1
ATOM 913 N N . LEU A 1 130 ? -20.609 -24.5 -11.18 1 96.19 130 LEU A N 1
ATOM 914 C CA . LEU A 1 130 ? -21.844 -24.938 -10.516 1 96.19 130 LEU A CA 1
ATOM 915 C C . LEU A 1 130 ? -22.906 -25.328 -11.539 1 96.19 130 LEU A C 1
ATOM 917 O O . LEU A 1 130 ? -23.609 -26.328 -11.359 1 96.19 130 LEU A O 1
ATOM 921 N N . SER A 1 131 ? -22.984 -24.578 -12.555 1 93.81 131 SER A N 1
ATOM 922 C CA . SER A 1 131 ? -23.938 -24.906 -13.617 1 93.81 131 SER A CA 1
ATOM 923 C C . SER A 1 131 ? -23.578 -26.234 -14.281 1 93.81 131 SER A C 1
ATOM 925 O O . SER A 1 131 ? -24.453 -27.078 -14.492 1 93.81 131 SER A O 1
ATOM 927 N N . VAL A 1 132 ? -22.359 -26.391 -14.609 1 94.12 132 VAL A N 1
ATOM 928 C CA . VAL A 1 132 ? -21.875 -27.625 -15.219 1 94.12 132 VAL A CA 1
ATOM 929 C C . VAL A 1 132 ? -22.062 -28.797 -14.258 1 94.12 132 VAL A C 1
ATOM 931 O O . VAL A 1 132 ? -22.469 -29.891 -14.664 1 94.12 132 VAL A O 1
ATOM 934 N N . GLY A 1 133 ? -21.75 -28.562 -13 1 95.31 133 GLY A N 1
ATOM 935 C CA . GLY A 1 133 ? -21.922 -29.594 -11.992 1 95.31 133 GLY A CA 1
ATOM 936 C C . GLY A 1 133 ? -23.359 -30.062 -11.859 1 95.31 133 GLY A C 1
ATOM 937 O O . GLY A 1 133 ? -23.625 -31.266 -11.719 1 95.31 133 GLY A O 1
ATOM 938 N N . LYS A 1 134 ? -24.219 -29.141 -11.938 1 94.94 134 LYS A N 1
ATOM 939 C CA . LYS A 1 134 ? -25.641 -29.469 -11.852 1 94.94 134 LYS A CA 1
ATOM 940 C C . LYS A 1 134 ? -26.078 -30.328 -13.031 1 94.94 134 LYS A C 1
ATOM 942 O O . LYS A 1 134 ? -26.781 -31.312 -12.859 1 94.94 134 LYS A O 1
ATOM 947 N N . SER A 1 135 ? -25.656 -29.984 -14.102 1 93.69 135 SER A N 1
ATOM 948 C CA . SER A 1 135 ? -26.094 -30.672 -15.32 1 93.69 135 SER A CA 1
ATOM 949 C C . SER A 1 135 ? -25.406 -32.031 -15.477 1 93.69 135 SER A C 1
ATOM 951 O O . SER A 1 135 ? -25.953 -32.938 -16.078 1 93.69 135 SER A O 1
ATOM 953 N N . THR A 1 136 ? -24.234 -32.188 -14.961 1 95.19 136 THR A N 1
ATOM 954 C CA . THR A 1 136 ? -23.453 -33.406 -15.195 1 95.19 136 THR A CA 1
ATOM 955 C C . THR A 1 136 ? -23.438 -34.281 -13.953 1 95.19 136 THR A C 1
ATOM 957 O O . THR A 1 136 ? -22.953 -35.406 -13.992 1 95.19 136 THR A O 1
ATOM 960 N N . GLY A 1 137 ? -23.859 -33.688 -12.883 1 95.44 137 GLY A N 1
ATOM 961 C CA . GLY A 1 137 ? -23.906 -34.469 -11.656 1 95.44 137 GLY A CA 1
ATOM 962 C C . GLY A 1 137 ? -22.562 -34.562 -10.953 1 95.44 137 GLY A C 1
ATOM 963 O O . GLY A 1 137 ? -22.234 -35.562 -10.352 1 95.44 137 GLY A O 1
ATOM 964 N N . ILE A 1 138 ? -21.781 -33.625 -11.094 1 97.19 138 ILE A N 1
ATOM 965 C CA . ILE A 1 138 ? -20.5 -33.562 -10.414 1 97.19 138 ILE A CA 1
ATOM 966 C C . ILE A 1 138 ? -20.641 -32.812 -9.086 1 97.19 138 ILE A C 1
ATOM 968 O O . ILE A 1 138 ? -21.328 -31.781 -9.016 1 97.19 138 ILE A O 1
ATOM 972 N N . SER A 1 139 ? -20 -33.281 -8.062 1 98 139 SER A N 1
ATOM 973 C CA . SER A 1 139 ? -20.141 -32.75 -6.723 1 98 139 SER A CA 1
ATOM 974 C C . SER A 1 139 ? -19.391 -31.422 -6.586 1 98 139 SER A C 1
ATOM 976 O O . SER A 1 139 ? -18.484 -31.141 -7.359 1 98 139 SER A O 1
ATOM 978 N N . LYS A 1 140 ? -19.812 -30.625 -5.629 1 97.62 140 LYS A N 1
ATOM 979 C CA . LYS A 1 140 ? -19.141 -29.359 -5.348 1 97.62 140 LYS A CA 1
ATOM 980 C C . LYS A 1 140 ? -17.688 -29.578 -4.941 1 97.62 140 LYS A C 1
ATOM 982 O O . LYS A 1 140 ? -16.828 -28.766 -5.254 1 97.62 140 LYS A O 1
ATOM 987 N N . LEU A 1 141 ? -17.469 -30.672 -4.184 1 98.44 141 LEU A N 1
ATOM 988 C CA . LEU A 1 141 ? -16.109 -31.031 -3.783 1 98.44 141 LEU A CA 1
ATOM 989 C C . LEU A 1 141 ? -15.211 -31.234 -5 1 98.44 141 LEU A C 1
ATOM 991 O O . LEU A 1 141 ? -14.125 -30.656 -5.082 1 98.44 141 LEU A O 1
ATOM 995 N N . SER A 1 142 ? -15.688 -32 -5.867 1 98.56 142 SER A N 1
ATOM 996 C CA . SER A 1 142 ? -14.945 -32.312 -7.09 1 98.56 142 SER A CA 1
ATOM 997 C C . SER A 1 142 ? -14.711 -31.031 -7.906 1 98.56 142 SER A C 1
ATOM 999 O O . SER A 1 142 ? -13.609 -30.812 -8.414 1 98.56 142 SER A O 1
ATOM 1001 N N . LEU A 1 143 ? -15.695 -30.234 -8 1 98.44 143 LEU A N 1
ATOM 1002 C CA . LEU A 1 143 ? -15.602 -28.984 -8.758 1 98.44 143 LEU A CA 1
ATOM 1003 C C . LEU A 1 143 ? -14.531 -28.078 -8.172 1 98.44 143 LEU A C 1
ATOM 1005 O O . LEU A 1 143 ? -13.703 -27.531 -8.898 1 98.44 143 LEU A O 1
ATOM 1009 N N . LEU A 1 144 ? -14.547 -27.922 -6.887 1 98.69 144 LEU A N 1
ATOM 1010 C CA . LEU A 1 144 ? -13.602 -27.016 -6.258 1 98.69 144 LEU A CA 1
ATOM 1011 C C . LEU A 1 144 ? -12.18 -27.562 -6.332 1 98.69 144 LEU A C 1
ATOM 1013 O O . LEU A 1 144 ? -11.219 -26.797 -6.461 1 98.69 144 LEU A O 1
ATOM 1017 N N . ILE A 1 145 ? -12.016 -28.891 -6.242 1 98.69 145 ILE A N 1
ATOM 1018 C CA . ILE A 1 145 ? -10.703 -29.484 -6.434 1 98.69 145 ILE A CA 1
ATOM 1019 C C . ILE A 1 145 ? -10.164 -29.125 -7.816 1 98.69 145 ILE A C 1
ATOM 1021 O O . ILE A 1 145 ? -8.992 -28.75 -7.953 1 98.69 145 ILE A O 1
ATOM 1025 N N . ALA A 1 146 ? -10.992 -29.172 -8.789 1 98.69 146 ALA A N 1
ATOM 1026 C CA . ALA A 1 146 ? -10.602 -28.844 -10.164 1 98.69 146 ALA A CA 1
ATOM 1027 C C . ALA A 1 146 ? -10.227 -27.375 -10.297 1 98.69 146 ALA A C 1
ATOM 1029 O O . ALA A 1 146 ? -9.18 -27.047 -10.859 1 98.69 146 ALA A O 1
ATOM 1030 N N . LEU A 1 147 ? -11.078 -26.5 -9.766 1 98.69 147 LEU A N 1
ATOM 1031 C CA . LEU A 1 147 ? -10.836 -25.062 -9.883 1 98.69 147 LEU A CA 1
ATOM 1032 C C . LEU A 1 147 ? -9.578 -24.672 -9.117 1 98.69 147 LEU A C 1
ATOM 1034 O O . LEU A 1 147 ? -8.711 -23.969 -9.656 1 98.69 147 LEU A O 1
ATOM 1038 N N . SER A 1 148 ? -9.477 -25.109 -7.883 1 98.38 148 SER A N 1
ATOM 1039 C CA . SER A 1 148 ? -8.352 -24.766 -7.02 1 98.38 148 SER A CA 1
ATOM 1040 C C . SER A 1 148 ? -7.047 -25.328 -7.559 1 98.38 148 SER A C 1
ATOM 1042 O O . SER A 1 148 ? -6.023 -24.641 -7.59 1 98.38 148 SER A O 1
ATOM 1044 N N . GLY A 1 149 ? -7.125 -26.609 -7.922 1 98.56 149 GLY A N 1
ATOM 1045 C CA . GLY A 1 149 ? -5.934 -27.234 -8.477 1 98.56 149 GLY A CA 1
ATOM 1046 C C . GLY A 1 149 ? -5.461 -26.578 -9.758 1 98.56 149 GLY A C 1
ATOM 1047 O O . GLY A 1 149 ? -4.266 -26.344 -9.93 1 98.56 149 GLY A O 1
ATOM 1048 N N . GLY A 1 150 ? -6.367 -26.344 -10.688 1 98.62 150 GLY A N 1
ATOM 1049 C CA . GLY A 1 150 ? -6.023 -25.609 -11.891 1 98.62 150 GLY A CA 1
ATOM 1050 C C . GLY A 1 150 ? -5.441 -24.234 -11.602 1 98.62 150 GLY A C 1
ATOM 1051 O O . GLY A 1 150 ? -4.453 -23.844 -12.219 1 98.62 150 GLY A O 1
ATOM 1052 N N . GLY A 1 151 ? -6.086 -23.562 -10.719 1 98.25 151 GLY A N 1
ATOM 1053 C CA . GLY A 1 151 ? -5.598 -22.25 -10.32 1 98.25 151 GLY A CA 1
ATOM 1054 C C . GLY A 1 151 ? -4.188 -22.281 -9.773 1 98.25 151 GLY A C 1
ATOM 1055 O O . GLY A 1 151 ? -3.369 -21.406 -10.094 1 98.25 151 GLY A O 1
ATOM 1056 N N . LYS A 1 152 ? -3.883 -23.234 -8.898 1 98.25 152 LYS A N 1
ATOM 1057 C CA . LYS A 1 152 ? -2.543 -23.391 -8.336 1 98.25 152 LYS A CA 1
ATOM 1058 C C . LYS A 1 152 ? -1.513 -23.641 -9.43 1 98.25 152 LYS A C 1
ATOM 1060 O O . LYS A 1 152 ? -0.401 -23.109 -9.383 1 98.25 152 LYS A O 1
ATOM 1065 N N . ALA A 1 153 ? -1.905 -24.453 -10.367 1 98.62 153 ALA A N 1
ATOM 1066 C CA . ALA A 1 153 ? -1.022 -24.75 -11.484 1 98.62 153 ALA A CA 1
ATOM 1067 C C . ALA A 1 153 ? -0.731 -23.5 -12.312 1 98.62 153 ALA A C 1
ATOM 1069 O O . ALA A 1 153 ? 0.415 -23.266 -12.695 1 98.62 153 ALA A O 1
ATOM 1070 N N . GLY A 1 154 ? -1.716 -22.75 -12.594 1 98.44 154 GLY A N 1
ATOM 1071 C CA . GLY A 1 154 ? -1.534 -21.516 -13.328 1 98.44 154 GLY A CA 1
ATOM 1072 C C . GLY A 1 154 ? -0.755 -20.469 -12.547 1 98.44 154 GLY A C 1
ATOM 1073 O O . GLY A 1 154 ? -0.031 -19.656 -13.141 1 98.44 154 GLY A O 1
ATOM 1074 N N . ASN A 1 155 ? -0.928 -20.5 -11.273 1 97.75 155 ASN A N 1
ATOM 1075 C CA . ASN A 1 155 ? -0.35 -19.5 -10.375 1 97.75 155 ASN A CA 1
ATOM 1076 C C . ASN A 1 155 ? 1.175 -19.516 -10.43 1 97.75 155 ASN A C 1
ATOM 1078 O O . ASN A 1 155 ? 1.814 -18.469 -10.289 1 97.75 155 ASN A O 1
ATOM 1082 N N . ILE A 1 156 ? 1.847 -20.672 -10.688 1 98.19 156 ILE A N 1
ATOM 1083 C CA . ILE A 1 156 ? 3.299 -20.781 -10.586 1 98.19 156 ILE A CA 1
ATOM 1084 C C . ILE A 1 156 ? 3.93 -20.453 -11.938 1 98.19 156 ILE A C 1
ATOM 1086 O O . ILE A 1 156 ? 5.156 -20.469 -12.086 1 98.19 156 ILE A O 1
ATOM 1090 N N . ILE A 1 157 ? 3.107 -20.078 -12.984 1 98.06 157 ILE A N 1
ATOM 1091 C CA . ILE A 1 157 ? 3.646 -19.719 -14.289 1 98.06 157 ILE A CA 1
ATOM 1092 C C . ILE A 1 157 ? 3.107 -18.359 -14.711 1 98.06 157 ILE A C 1
ATOM 1094 O O . ILE A 1 157 ? 3.084 -18.031 -15.898 1 98.06 157 ILE A O 1
ATOM 1098 N N . SER A 1 158 ? 2.574 -17.594 -13.797 1 97.38 158 SER A N 1
ATOM 1099 C CA . SER A 1 158 ? 1.883 -16.328 -14.016 1 97.38 158 SER A CA 1
ATOM 1100 C C . SER A 1 158 ? 2.803 -15.141 -13.75 1 97.38 158 SER A C 1
ATOM 1102 O O . SER A 1 158 ? 3.674 -15.211 -12.883 1 97.38 158 SER A O 1
ATOM 1104 N N . PRO A 1 159 ? 2.723 -14.07 -14.523 1 96.62 159 PRO A N 1
ATOM 1105 C CA . PRO A 1 159 ? 3.416 -12.844 -14.133 1 96.62 159 PRO A CA 1
ATOM 1106 C C . PRO A 1 159 ? 2.752 -12.141 -12.945 1 96.62 159 PRO A C 1
ATOM 1108 O O . PRO A 1 159 ? 2.52 -10.93 -12.984 1 96.62 159 PRO A O 1
ATOM 1111 N N . ASN A 1 160 ? 2.426 -12.875 -11.906 1 96 160 ASN A N 1
ATOM 1112 C CA . ASN A 1 160 ? 1.77 -12.406 -10.688 1 96 160 ASN A CA 1
ATOM 1113 C C . ASN A 1 160 ? 2.783 -12.078 -9.602 1 96 160 ASN A C 1
ATOM 1115 O O . ASN A 1 160 ? 3.986 -12.266 -9.781 1 96 160 ASN A O 1
ATOM 1119 N N . PRO A 1 161 ? 2.369 -11.492 -8.555 1 94.19 161 PRO A N 1
ATOM 1120 C CA . PRO A 1 161 ? 3.268 -11.016 -7.504 1 94.19 161 PRO A CA 1
ATOM 1121 C C . PRO A 1 161 ? 4.145 -12.125 -6.93 1 94.19 161 PRO A C 1
ATOM 1123 O O . PRO A 1 161 ? 5.328 -11.906 -6.664 1 94.19 161 PRO A O 1
ATOM 1126 N N . ASN A 1 162 ? 3.588 -13.305 -6.699 1 95.19 162 ASN A N 1
ATOM 1127 C CA . ASN A 1 162 ? 4.398 -14.359 -6.098 1 95.19 162 ASN A CA 1
ATOM 1128 C C . ASN A 1 162 ? 5.516 -14.812 -7.035 1 95.19 162 ASN A C 1
ATOM 1130 O O . ASN A 1 162 ? 6.625 -15.094 -6.586 1 95.19 162 ASN A O 1
ATOM 1134 N N . THR A 1 163 ? 5.242 -14.906 -8.375 1 97.69 163 THR A N 1
ATOM 1135 C CA . THR A 1 163 ? 6.289 -15.266 -9.32 1 97.69 163 THR A CA 1
ATOM 1136 C C . THR A 1 163 ? 7.332 -14.156 -9.422 1 97.69 163 THR A C 1
ATOM 1138 O O . THR A 1 163 ? 8.531 -14.43 -9.539 1 97.69 163 THR A O 1
ATOM 1141 N N . ILE A 1 164 ? 6.855 -12.953 -9.391 1 97.31 164 ILE A N 1
ATOM 1142 C CA . ILE A 1 164 ? 7.758 -11.805 -9.398 1 97.31 164 ILE A CA 1
ATOM 1143 C C . ILE A 1 164 ? 8.648 -11.844 -8.164 1 97.31 164 ILE A C 1
ATOM 1145 O O . ILE A 1 164 ? 9.859 -11.625 -8.258 1 97.31 164 ILE A O 1
ATOM 1149 N N . ALA A 1 165 ? 8.102 -12.148 -7.055 1 96.44 165 ALA A N 1
ATOM 1150 C CA . ALA A 1 165 ? 8.859 -12.242 -5.812 1 96.44 165 ALA A CA 1
ATOM 1151 C C . ALA A 1 165 ? 9.867 -13.391 -5.879 1 96.44 165 ALA A C 1
ATOM 1153 O O . ALA A 1 165 ? 11.008 -13.242 -5.434 1 96.44 165 ALA A O 1
ATOM 1154 N N . ALA A 1 166 ? 9.453 -14.508 -6.402 1 97.44 166 ALA A N 1
ATOM 1155 C CA . ALA A 1 166 ? 10.352 -15.648 -6.559 1 97.44 166 ALA A CA 1
ATOM 1156 C C . ALA A 1 166 ? 11.523 -15.305 -7.477 1 97.44 166 ALA A C 1
ATOM 1158 O O . ALA A 1 166 ? 12.664 -15.656 -7.191 1 97.44 166 ALA A O 1
ATOM 1159 N N . ALA A 1 167 ? 11.211 -14.609 -8.578 1 97.12 167 ALA A N 1
ATOM 1160 C CA . ALA A 1 167 ? 12.234 -14.25 -9.562 1 97.12 167 ALA A CA 1
ATOM 1161 C C . ALA A 1 167 ? 13.219 -13.234 -8.984 1 97.12 167 ALA A C 1
ATOM 1163 O O . ALA A 1 167 ? 14.43 -13.469 -9 1 97.12 167 ALA A O 1
ATOM 1164 N N . ASN A 1 168 ? 12.719 -12.234 -8.398 1 95.06 168 ASN A N 1
ATOM 1165 C CA . ASN A 1 168 ? 13.57 -11.164 -7.891 1 95.06 168 ASN A CA 1
ATOM 1166 C C . ASN A 1 168 ? 14.32 -11.586 -6.633 1 95.06 168 ASN A C 1
ATOM 1168 O O . ASN A 1 168 ? 15.43 -11.117 -6.379 1 95.06 168 ASN A O 1
ATOM 1172 N N . GLY A 1 169 ? 13.695 -12.438 -5.867 1 93.88 169 GLY A N 1
ATOM 1173 C CA . GLY A 1 169 ? 14.336 -12.938 -4.664 1 93.88 169 GLY A CA 1
ATOM 1174 C C . GLY A 1 169 ? 15.648 -13.656 -4.938 1 93.88 169 GLY A C 1
ATOM 1175 O O . GLY A 1 169 ? 16.531 -13.688 -4.082 1 93.88 169 GLY A O 1
ATOM 1176 N N . PHE A 1 170 ? 15.789 -14.18 -6.113 1 96.44 170 PHE A N 1
ATOM 1177 C CA . PHE A 1 170 ? 17 -14.906 -6.477 1 96.44 170 PHE A CA 1
ATOM 1178 C C . PHE A 1 170 ? 17.688 -14.258 -7.672 1 96.44 170 PHE A C 1
ATOM 1180 O O . PHE A 1 170 ? 18.469 -14.898 -8.367 1 96.44 170 PHE A O 1
ATOM 1187 N N . ASP A 1 171 ? 17.281 -13.055 -7.984 1 94.38 171 ASP A N 1
ATOM 1188 C CA . ASP A 1 171 ? 17.906 -12.211 -9 1 94.38 171 ASP A CA 1
ATOM 1189 C C . ASP A 1 171 ? 17.797 -12.844 -10.383 1 94.38 171 ASP A C 1
ATOM 1191 O O . ASP A 1 171 ? 18.812 -13.016 -11.07 1 94.38 171 ASP A O 1
ATOM 1195 N N . LEU A 1 172 ? 16.578 -13.203 -10.727 1 95 172 LEU A N 1
ATOM 1196 C CA . LEU A 1 172 ? 16.297 -13.828 -12.008 1 95 172 LEU A CA 1
ATOM 1197 C C . LEU A 1 172 ? 15.289 -13 -12.805 1 95 172 LEU A C 1
ATOM 1199 O O . LEU A 1 172 ? 14.469 -12.289 -12.227 1 95 172 LEU A O 1
ATOM 1203 N N . PRO A 1 173 ? 15.383 -13.102 -14.117 1 93.88 173 PRO A N 1
ATOM 1204 C CA . PRO A 1 173 ? 14.273 -12.578 -14.906 1 93.88 173 PRO A CA 1
ATOM 1205 C C . PRO A 1 173 ? 12.961 -13.32 -14.656 1 93.88 173 PRO A C 1
ATOM 1207 O O . PRO A 1 173 ? 12.961 -14.539 -14.5 1 93.88 173 PRO A O 1
ATOM 1210 N N . LEU A 1 174 ? 11.883 -12.586 -14.664 1 96.25 174 LEU A N 1
ATOM 1211 C CA . LEU A 1 174 ? 10.555 -13.125 -14.406 1 96.25 174 LEU A CA 1
ATOM 1212 C C . LEU A 1 174 ? 10.25 -14.281 -15.352 1 96.25 174 LEU A C 1
ATOM 1214 O O . LEU A 1 174 ? 9.734 -15.32 -14.922 1 96.25 174 LEU A O 1
ATOM 1218 N N . SER A 1 175 ? 10.617 -14.156 -16.609 1 95.81 175 SER A N 1
ATOM 1219 C C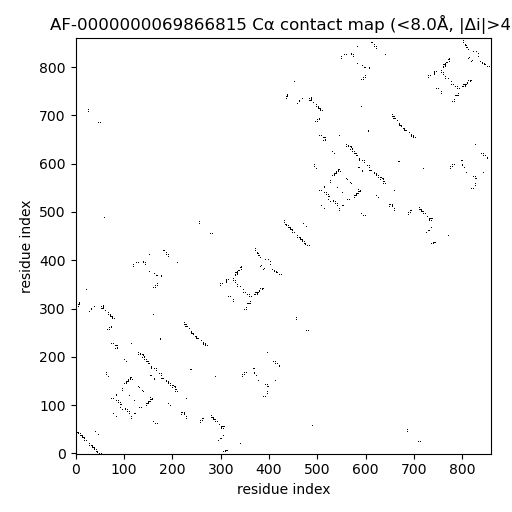A . SER A 1 175 ? 10.297 -15.133 -17.641 1 95.81 175 SER A CA 1
ATOM 1220 C C . SER A 1 175 ? 10.977 -16.469 -17.375 1 95.81 175 SER A C 1
ATOM 1222 O O . SER A 1 175 ? 10.414 -17.531 -17.672 1 95.81 175 SER A O 1
ATOM 1224 N N . ASP A 1 176 ? 12.156 -16.453 -16.766 1 95.06 176 ASP A N 1
ATOM 1225 C CA . ASP A 1 176 ? 12.875 -17.688 -16.469 1 95.06 176 ASP A CA 1
ATOM 1226 C C . ASP A 1 176 ? 12.102 -18.531 -15.461 1 95.06 176 ASP A C 1
ATOM 1228 O O . ASP A 1 176 ? 12.023 -19.766 -15.609 1 95.06 176 ASP A O 1
ATOM 1232 N N . VAL A 1 177 ? 11.578 -17.906 -14.484 1 96.69 177 VAL A N 1
ATOM 1233 C CA . VAL A 1 177 ? 10.844 -18.625 -13.445 1 96.69 177 VAL A CA 1
ATOM 1234 C C . VAL A 1 177 ? 9.508 -19.125 -14.008 1 96.69 177 VAL A C 1
ATOM 1236 O O . VAL A 1 177 ? 9.07 -20.234 -13.695 1 96.69 177 VAL A O 1
ATOM 1239 N N . MET A 1 178 ? 8.867 -18.312 -14.867 1 97.19 178 MET A N 1
ATOM 1240 C CA . MET A 1 178 ? 7.621 -18.719 -15.5 1 97.19 178 MET A CA 1
ATOM 1241 C C . MET A 1 178 ? 7.82 -19.969 -16.328 1 97.19 178 MET A C 1
ATOM 1243 O O . MET A 1 178 ? 7.043 -20.922 -16.234 1 97.19 178 MET A O 1
ATOM 1247 N N . ILE A 1 179 ? 8.859 -19.984 -17.094 1 96.44 179 ILE A N 1
ATOM 1248 C CA . ILE A 1 179 ? 9.141 -21.125 -17.969 1 96.44 179 ILE A CA 1
ATOM 1249 C C . ILE A 1 179 ? 9.484 -22.344 -17.141 1 96.44 179 ILE A C 1
ATOM 1251 O O . ILE A 1 179 ? 9 -23.453 -17.406 1 96.44 179 ILE A O 1
ATOM 1255 N N . ALA A 1 180 ? 10.289 -22.156 -16.125 1 96.44 180 ALA A N 1
ATOM 1256 C CA . ALA A 1 180 ? 10.734 -23.266 -15.289 1 96.44 180 ALA A CA 1
ATOM 1257 C C . ALA A 1 180 ? 9.562 -23.875 -14.523 1 96.44 180 ALA A C 1
ATOM 1259 O O . ALA A 1 180 ? 9.586 -25.062 -14.188 1 96.44 180 ALA A O 1
ATOM 1260 N N . GLY A 1 181 ? 8.547 -23.109 -14.258 1 97.81 181 GLY A N 1
ATOM 1261 C CA . GLY A 1 181 ? 7.387 -23.609 -13.523 1 97.81 181 GLY A CA 1
ATOM 1262 C C . GLY A 1 181 ? 6.418 -24.375 -14.391 1 97.81 181 GLY A C 1
ATOM 1263 O O . GLY A 1 181 ? 5.488 -25.016 -13.883 1 97.81 181 GLY A O 1
ATOM 1264 N N . PHE A 1 182 ? 6.652 -24.438 -15.711 1 98.19 182 PHE A N 1
ATOM 1265 C CA . PHE A 1 182 ? 5.668 -24.969 -16.641 1 98.19 182 PHE A CA 1
ATOM 1266 C C . PHE A 1 182 ? 5.457 -26.453 -16.422 1 98.19 182 PHE A C 1
ATOM 1268 O O . PHE A 1 182 ? 4.32 -26.922 -16.344 1 98.19 182 PHE A O 1
ATOM 1275 N N . ILE A 1 183 ? 6.523 -27.203 -16.344 1 98.5 183 ILE A N 1
ATOM 1276 C CA . ILE A 1 183 ? 6.395 -28.656 -16.203 1 98.5 183 ILE A CA 1
ATOM 1277 C C . ILE A 1 183 ? 5.707 -28.984 -14.875 1 98.5 183 ILE A C 1
ATOM 1279 O O . ILE A 1 183 ? 4.742 -29.75 -14.844 1 98.5 183 ILE A O 1
ATOM 1283 N N . PRO A 1 184 ? 6.223 -28.422 -13.742 1 98.81 184 PRO A N 1
ATOM 1284 C CA . PRO A 1 184 ? 5.477 -28.625 -12.5 1 98.81 184 PRO A CA 1
ATOM 1285 C C . PRO A 1 184 ? 4 -28.266 -12.633 1 98.81 184 PRO A C 1
ATOM 1287 O O . PRO A 1 184 ? 3.135 -28.953 -12.086 1 98.81 184 PRO A O 1
ATOM 1290 N N . ALA A 1 185 ? 3.695 -27.219 -13.328 1 98.81 185 ALA A N 1
ATOM 1291 C CA . ALA A 1 185 ? 2.318 -26.75 -13.5 1 98.81 185 ALA A CA 1
ATOM 1292 C C . ALA A 1 185 ? 1.481 -27.797 -14.242 1 98.81 185 ALA A C 1
ATOM 1294 O O . ALA A 1 185 ? 0.319 -28.016 -13.898 1 98.81 185 ALA A O 1
ATOM 1295 N N . VAL A 1 186 ? 2.049 -28.375 -15.273 1 98.81 186 VAL A N 1
ATOM 1296 C CA . VAL A 1 186 ? 1.35 -29.406 -16.031 1 98.81 186 VAL A CA 1
ATOM 1297 C C . VAL A 1 186 ? 1.008 -30.578 -15.133 1 98.81 186 VAL A C 1
ATOM 1299 O O . VAL A 1 186 ? -0.118 -31.078 -15.156 1 98.81 186 VAL A O 1
ATOM 1302 N N . PHE A 1 187 ? 1.928 -31.016 -14.336 1 98.81 187 PHE A N 1
ATOM 1303 C CA . PHE A 1 187 ? 1.674 -32.125 -13.406 1 98.81 187 PHE A CA 1
ATOM 1304 C C . PHE A 1 187 ? 0.644 -31.719 -12.359 1 98.81 187 PHE A C 1
ATOM 1306 O O . PHE A 1 187 ? -0.129 -32.562 -11.891 1 98.81 187 PHE A O 1
ATOM 1313 N N . GLY A 1 188 ? 0.683 -30.438 -11.977 1 98.75 188 GLY A N 1
ATOM 1314 C CA . GLY A 1 188 ? -0.363 -29.938 -11.094 1 98.75 188 GLY A CA 1
ATOM 1315 C C . GLY A 1 188 ? -1.751 -30.047 -11.703 1 98.75 188 GLY A C 1
ATOM 1316 O O . GLY A 1 188 ? -2.688 -30.5 -11.039 1 98.75 188 GLY A O 1
ATOM 1317 N N . LEU A 1 189 ? -1.841 -29.625 -12.953 1 98.81 189 LEU A N 1
ATOM 1318 C CA . LEU A 1 189 ? -3.113 -29.719 -13.656 1 98.81 189 LEU A CA 1
ATOM 1319 C C . LEU A 1 189 ? -3.59 -31.156 -13.75 1 98.81 189 LEU A C 1
ATOM 1321 O O . LEU A 1 189 ? -4.758 -31.453 -13.484 1 98.81 189 LEU A O 1
ATOM 1325 N N . ILE A 1 190 ? -2.709 -32.062 -14.133 1 98.81 190 ILE A N 1
ATOM 1326 C CA . ILE A 1 190 ? -3.037 -33.469 -14.25 1 98.81 190 ILE A CA 1
ATOM 1327 C C . ILE A 1 190 ? -3.525 -34 -12.906 1 98.81 190 ILE A C 1
ATOM 1329 O O . ILE A 1 190 ? -4.547 -34.688 -12.836 1 98.81 190 ILE A O 1
ATOM 1333 N N . THR A 1 191 ? -2.809 -33.688 -11.867 1 98.88 191 THR A N 1
ATOM 1334 C CA . THR A 1 191 ? -3.18 -34.125 -10.531 1 98.88 191 THR A CA 1
ATOM 1335 C C . THR A 1 191 ? -4.551 -33.594 -10.141 1 98.88 191 THR A C 1
ATOM 1337 O O . THR A 1 191 ? -5.367 -34.312 -9.57 1 98.88 191 THR A O 1
ATOM 1340 N N . ALA A 1 192 ? -4.789 -32.344 -10.414 1 98.75 192 ALA A N 1
ATOM 1341 C CA . ALA A 1 192 ? -6.078 -31.719 -10.109 1 98.75 192 ALA A CA 1
ATOM 1342 C C . ALA A 1 192 ? -7.215 -32.469 -10.812 1 98.75 192 ALA A C 1
ATOM 1344 O O . ALA A 1 192 ? -8.242 -32.75 -10.203 1 98.75 192 ALA A O 1
ATOM 1345 N N . VAL A 1 193 ? -7.051 -32.75 -12.086 1 98.62 193 VAL A N 1
ATOM 1346 C CA . VAL A 1 193 ? -8.078 -33.406 -12.883 1 98.62 193 VAL A CA 1
ATOM 1347 C C . VAL A 1 193 ? -8.297 -34.844 -12.375 1 98.62 193 VAL A C 1
ATOM 1349 O O . VAL A 1 193 ? -9.438 -35.281 -12.227 1 98.62 193 VAL A O 1
ATOM 1352 N N . VAL A 1 194 ? -7.219 -35.562 -12.094 1 98.75 194 VAL A N 1
ATOM 1353 C CA . VAL A 1 194 ? -7.309 -36.938 -11.617 1 98.75 194 VAL A CA 1
ATOM 1354 C C . VAL A 1 194 ? -8.031 -36.969 -10.273 1 98.75 194 VAL A C 1
ATOM 1356 O O . VAL A 1 194 ? -8.977 -37.75 -10.094 1 98.75 194 VAL A O 1
ATOM 1359 N N . LEU A 1 195 ? -7.641 -36.125 -9.352 1 98.75 195 LEU A N 1
ATOM 1360 C CA . LEU A 1 195 ? -8.25 -36.094 -8.031 1 98.75 195 LEU A CA 1
ATOM 1361 C C . LEU A 1 195 ? -9.711 -35.688 -8.109 1 98.75 195 LEU A C 1
ATOM 1363 O O . LEU A 1 195 ? -10.562 -36.25 -7.41 1 98.75 195 LEU A O 1
ATOM 1367 N N . ALA A 1 196 ? -9.977 -34.656 -8.922 1 98.62 196 ALA A N 1
ATOM 1368 C CA . ALA A 1 196 ? -11.352 -34.219 -9.086 1 98.62 196 ALA A CA 1
ATOM 1369 C C . ALA A 1 196 ? -12.227 -35.344 -9.672 1 98.62 196 ALA A C 1
ATOM 1371 O O . ALA A 1 196 ? -13.383 -35.5 -9.281 1 98.62 196 ALA A O 1
ATOM 1372 N N . ASN A 1 197 ? -11.695 -36.062 -10.617 1 98 197 ASN A N 1
ATOM 1373 C CA . ASN A 1 197 ? -12.438 -37.188 -11.195 1 98 197 ASN A CA 1
ATOM 1374 C C . ASN A 1 197 ? -12.672 -38.281 -10.172 1 98 197 ASN A C 1
ATOM 1376 O O . ASN A 1 197 ? -13.734 -38.906 -10.164 1 98 197 ASN A O 1
ATOM 1380 N N . ILE A 1 198 ? -11.672 -38.594 -9.367 1 98.12 198 ILE A N 1
ATOM 1381 C CA . ILE A 1 198 ? -11.789 -39.594 -8.336 1 98.12 198 ILE A CA 1
ATOM 1382 C C . ILE A 1 198 ? -12.875 -39.219 -7.336 1 98.12 198 ILE A C 1
ATOM 1384 O O . ILE A 1 198 ? -13.609 -40.062 -6.84 1 98.12 198 ILE A O 1
ATOM 1388 N N . MET A 1 199 ? -13.07 -37.906 -7.121 1 98.06 199 MET A N 1
ATOM 1389 C CA . MET A 1 199 ? -13.984 -37.438 -6.09 1 98.06 199 MET A CA 1
ATOM 1390 C C . MET A 1 199 ? -15.289 -36.938 -6.703 1 98.06 199 MET A C 1
ATOM 1392 O O . MET A 1 199 ? -16.047 -36.219 -6.059 1 98.06 199 MET A O 1
ATOM 1396 N N . ARG A 1 200 ? -15.531 -37.312 -7.871 1 96.75 200 ARG A N 1
ATOM 1397 C CA . ARG A 1 200 ? -16.609 -36.781 -8.695 1 96.75 200 ARG A CA 1
ATOM 1398 C C . ARG A 1 200 ? -17.953 -36.875 -7.973 1 96.75 200 ARG A C 1
ATOM 1400 O O . ARG A 1 200 ? -18.781 -35.969 -8.07 1 96.75 200 ARG A O 1
ATOM 1407 N N . ASN A 1 201 ? -18.156 -37.938 -7.25 1 96.12 201 ASN A N 1
ATOM 1408 C CA . ASN A 1 201 ? -19.453 -38.219 -6.641 1 96.12 201 ASN A CA 1
ATOM 1409 C C . ASN A 1 201 ? -19.391 -38.156 -5.117 1 96.12 201 ASN A C 1
ATOM 1411 O O . ASN A 1 201 ? -20.297 -38.625 -4.434 1 96.12 201 ASN A O 1
ATOM 1415 N N . LYS A 1 202 ? -18.328 -37.562 -4.691 1 96.44 202 LYS A N 1
ATOM 1416 C CA . LYS A 1 202 ? -18.172 -37.438 -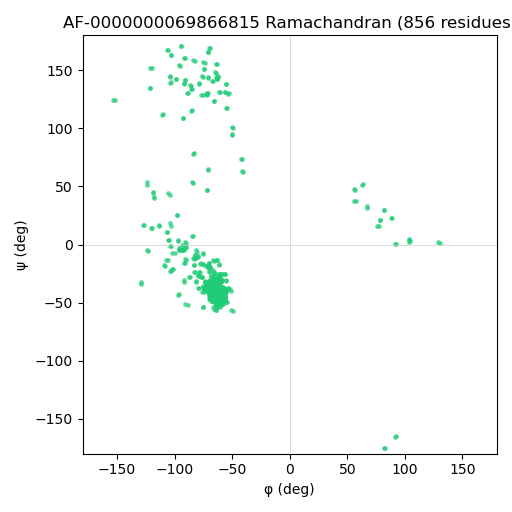3.246 1 96.44 202 LYS A CA 1
ATOM 1417 C C . LYS A 1 202 ? -18.5 -36.031 -2.768 1 96.44 202 LYS A C 1
ATOM 1419 O O . LYS A 1 202 ? -18.203 -35.062 -3.459 1 96.44 202 LYS A O 1
ATOM 1424 N N . GLY A 1 203 ? -19.172 -35.938 -1.641 1 94.25 203 GLY A N 1
ATOM 1425 C CA . GLY A 1 203 ? -19.547 -34.656 -1.094 1 94.25 203 GLY A CA 1
ATOM 1426 C C . GLY A 1 203 ? -20.906 -34.156 -1.541 1 94.25 203 GLY A C 1
ATOM 1427 O O . GLY A 1 203 ? -21.688 -34.938 -2.1 1 94.25 203 GLY A O 1
ATOM 1428 N N . SER A 1 204 ? -21.156 -32.875 -1.312 1 96.06 204 SER A N 1
ATOM 1429 C CA . SER A 1 204 ? -22.469 -32.312 -1.626 1 96.06 204 SER A CA 1
ATOM 1430 C C . SER A 1 204 ? -22.609 -32.031 -3.119 1 96.06 204 SER A C 1
ATOM 1432 O O . SER A 1 204 ? -21.656 -31.594 -3.766 1 96.06 204 SER A O 1
ATOM 1434 N N . MET A 1 205 ? -23.797 -32.375 -3.592 1 96.38 205 MET A N 1
ATOM 1435 C CA . MET A 1 205 ? -24.125 -32.094 -4.988 1 96.38 205 MET A CA 1
ATOM 1436 C C . MET A 1 205 ? -24.594 -30.656 -5.16 1 96.38 205 MET A C 1
ATOM 1438 O O . MET A 1 205 ? -24.984 -30.016 -4.188 1 96.38 205 MET A O 1
ATOM 1442 N N . VAL A 1 206 ? -24.469 -30.172 -6.391 1 96.81 206 VAL A N 1
ATOM 1443 C CA . VAL A 1 206 ? -24.906 -28.812 -6.691 1 96.81 206 VAL A CA 1
ATOM 1444 C C . VAL A 1 206 ? -26.438 -28.75 -6.66 1 96.81 206 VAL A C 1
ATOM 1446 O O . VAL A 1 206 ? -27.109 -29.562 -7.277 1 96.81 206 VAL A O 1
ATOM 1449 N N . LYS A 1 207 ? -27.031 -27.703 -5.898 1 93.31 207 LYS A N 1
ATOM 1450 C CA . LYS A 1 207 ? -28.484 -27.484 -5.805 1 93.31 207 LYS A CA 1
ATOM 1451 C C . LYS A 1 207 ? -28.906 -26.312 -6.68 1 93.31 207 LYS A C 1
ATOM 1453 O O . LYS A 1 207 ? -28.078 -25.5 -7.09 1 93.31 207 LYS A O 1
ATOM 1458 N N . GLU A 1 208 ? -30.094 -26.281 -6.91 1 92.31 208 GLU A N 1
ATOM 1459 C CA . GLU A 1 208 ? -30.656 -25.172 -7.688 1 92.31 208 GLU A CA 1
ATOM 1460 C C . GLU A 1 208 ? -30.406 -23.828 -7.008 1 92.31 208 GLU A C 1
ATOM 1462 O O . GLU A 1 208 ? -30.203 -22.828 -7.68 1 92.31 208 GLU A O 1
ATOM 1467 N N . THR A 1 209 ? -30.359 -23.859 -5.758 1 91.06 209 THR A N 1
ATOM 1468 C CA . THR A 1 209 ? -30.156 -22.641 -4.98 1 91.06 209 THR A CA 1
ATOM 1469 C C . THR A 1 209 ? -28.734 -22.141 -5.125 1 91.06 209 THR A C 1
ATOM 1471 O O . THR A 1 209 ? -28.438 -20.969 -4.824 1 91.06 209 THR A O 1
ATOM 1474 N N . ASP A 1 210 ? -27.906 -23.047 -5.547 1 92.94 210 ASP A N 1
ATOM 1475 C CA . ASP A 1 210 ? -26.5 -22.672 -5.723 1 92.94 210 ASP A CA 1
ATOM 1476 C C . ASP A 1 210 ? -26.312 -21.875 -7.016 1 92.94 210 ASP A C 1
ATOM 1478 O O . ASP A 1 210 ? -25.266 -21.25 -7.211 1 92.94 210 ASP A O 1
ATOM 1482 N N . LEU A 1 211 ? -27.312 -22 -7.809 1 89.94 211 LEU A N 1
ATOM 1483 C CA . LEU A 1 211 ? -27.188 -21.375 -9.117 1 89.94 211 LEU A CA 1
ATOM 1484 C C . LEU A 1 211 ? -27.578 -19.891 -9.062 1 89.94 211 LEU A C 1
ATOM 1486 O O . LEU A 1 211 ? -28.531 -19.531 -8.375 1 89.94 211 LEU A O 1
ATOM 1490 N N . VAL A 1 212 ? -26.672 -19.062 -9.305 1 73.38 212 VAL A N 1
ATOM 1491 C CA . VAL A 1 212 ? -26.969 -17.641 -9.383 1 73.38 212 VAL A CA 1
ATOM 1492 C C . VAL A 1 212 ? -27.641 -17.312 -10.711 1 73.38 212 VAL A C 1
ATOM 1494 O O . VAL A 1 212 ? -27.297 -17.891 -11.75 1 73.38 212 VAL A O 1
ATOM 1497 N N . GLU A 1 213 ? -28.859 -16.562 -10.508 1 63.09 213 GLU A N 1
ATOM 1498 C CA . GLU A 1 213 ? -29.547 -16.156 -11.727 1 63.09 213 GLU A CA 1
ATOM 1499 C C . GLU A 1 213 ? -28.594 -15.469 -12.703 1 63.09 213 GLU A C 1
ATOM 1501 O O . GLU A 1 213 ? -27.844 -14.578 -12.32 1 63.09 213 GLU A O 1
ATOM 1506 N N . GLU A 1 214 ? -28.141 -16.172 -13.516 1 54.16 214 GLU A N 1
ATOM 1507 C CA . GLU A 1 214 ? -27.172 -15.758 -14.523 1 54.16 214 GLU A CA 1
ATOM 1508 C C . GLU A 1 214 ? -27.531 -14.398 -15.109 1 54.16 214 GLU A C 1
ATOM 1510 O O . GLU A 1 214 ? -28.578 -14.25 -15.75 1 54.16 214 GLU A O 1
ATOM 1515 N N . GLN A 1 215 ? -27.375 -13.297 -14.469 1 53.97 215 GLN A N 1
ATOM 1516 C CA . GLN A 1 215 ? -27.562 -12.133 -15.336 1 53.97 215 GLN A CA 1
ATOM 1517 C C . GLN A 1 215 ? -26.734 -12.266 -16.609 1 53.97 215 GLN A C 1
ATOM 1519 O O . GLN A 1 215 ? -25.547 -12.555 -16.562 1 53.97 215 GLN A O 1
ATOM 1524 N N . THR A 1 216 ? -27.297 -12.641 -17.719 1 54.53 216 THR A N 1
ATOM 1525 C CA . THR A 1 216 ? -26.734 -12.781 -19.062 1 54.53 216 THR A CA 1
ATOM 1526 C C . THR A 1 216 ? -25.797 -11.625 -19.375 1 54.53 216 THR A C 1
ATOM 1528 O O . THR A 1 216 ? -26.25 -10.555 -19.797 1 54.53 216 THR A O 1
ATOM 1531 N N . LYS A 1 217 ? -24.734 -11.469 -18.672 1 68.5 217 LYS A N 1
ATOM 1532 C CA . LYS A 1 217 ? -23.797 -10.438 -19.078 1 68.5 217 LYS A CA 1
ATOM 1533 C C . LYS A 1 217 ? -23.156 -10.773 -20.438 1 68.5 217 LYS A C 1
ATOM 1535 O O . LYS A 1 217 ? -22.766 -11.922 -20.672 1 68.5 217 LYS A O 1
ATOM 1540 N N . GLU A 1 218 ? -23.312 -9.844 -21.375 1 85.12 218 GLU A N 1
ATOM 1541 C CA . GLU A 1 218 ? -22.672 -9.992 -22.672 1 85.12 218 GLU A CA 1
ATOM 1542 C C . GLU A 1 218 ? -21.172 -10.195 -22.531 1 85.12 218 GLU A C 1
ATOM 1544 O O . GLU A 1 218 ? -20.484 -9.383 -21.891 1 85.12 218 GLU A O 1
ATOM 1549 N N . LEU A 1 219 ? -20.688 -11.438 -23.016 1 92.38 219 LEU A N 1
ATOM 1550 C CA . LEU A 1 219 ? -19.281 -11.773 -22.953 1 92.38 219 LEU A CA 1
ATOM 1551 C C . LEU A 1 219 ? -18.5 -11.023 -24.031 1 92.38 219 LEU A C 1
ATOM 1553 O O . LEU A 1 219 ? -19 -10.812 -25.125 1 92.38 219 LEU A O 1
ATOM 1557 N N . LEU A 1 220 ? -17.328 -10.648 -23.672 1 94.88 220 LEU A N 1
ATOM 1558 C CA . LEU A 1 220 ? -16.391 -10.07 -24.625 1 94.88 220 LEU A CA 1
ATOM 1559 C C . LEU A 1 220 ? -15.953 -11.109 -25.656 1 94.88 220 LEU A C 1
ATOM 1561 O O . LEU A 1 220 ? -15.773 -12.281 -25.328 1 94.88 220 LEU A O 1
ATOM 1565 N N . PRO A 1 221 ? -15.844 -10.656 -26.875 1 96.19 221 PRO A N 1
ATOM 1566 C CA . PRO A 1 221 ? -15.266 -11.586 -27.859 1 96.19 221 PRO A CA 1
ATOM 1567 C C . PRO A 1 221 ? -13.898 -12.109 -27.438 1 96.19 221 PRO A C 1
ATOM 1569 O O . PRO A 1 221 ? -13.062 -11.344 -26.938 1 96.19 221 PRO A O 1
ATOM 1572 N N . LEU A 1 222 ? -13.734 -13.375 -27.672 1 97.06 222 LEU A N 1
ATOM 1573 C CA . LEU A 1 222 ? -12.531 -14.055 -27.203 1 97.06 222 LEU A CA 1
ATOM 1574 C C . LEU A 1 222 ? -11.281 -13.414 -27.797 1 97.06 222 LEU A C 1
ATOM 1576 O O . LEU A 1 222 ? -10.273 -13.258 -27.109 1 97.06 222 LEU A O 1
ATOM 1580 N N . LYS A 1 223 ? -11.266 -13.062 -29.031 1 97.5 223 LYS A N 1
ATOM 1581 C CA . LYS A 1 223 ? -10.117 -12.469 -29.719 1 97.5 223 LYS A CA 1
ATOM 1582 C C . LYS A 1 223 ? -9.664 -11.188 -29.016 1 97.5 223 LYS A C 1
ATOM 1584 O O . LYS A 1 223 ? -8.469 -10.922 -28.922 1 97.5 223 LYS A O 1
ATOM 1589 N N . LYS A 1 224 ? -10.625 -10.461 -28.562 1 97.56 224 LYS A N 1
ATOM 1590 C CA . LYS A 1 224 ? -10.312 -9.219 -27.859 1 97.56 224 LYS A CA 1
ATOM 1591 C C . LYS A 1 224 ? -9.82 -9.5 -26.453 1 97.56 224 LYS A C 1
ATOM 1593 O O . LYS A 1 224 ? -8.891 -8.859 -25.969 1 97.56 224 LYS A O 1
ATOM 1598 N N . ALA A 1 225 ? -10.477 -10.477 -25.812 1 97.25 225 ALA A N 1
ATOM 1599 C CA . ALA A 1 225 ? -10.141 -10.836 -24.438 1 97.25 225 ALA A CA 1
ATOM 1600 C C . ALA A 1 225 ? -8.703 -11.328 -24.344 1 97.25 225 ALA A C 1
ATOM 1602 O O . ALA A 1 225 ? -8.055 -11.172 -23.297 1 97.25 225 ALA A O 1
ATOM 1603 N N . LEU A 1 226 ? -8.164 -11.844 -25.453 1 97.81 226 LEU A N 1
ATOM 1604 C CA . LEU A 1 226 ? -6.859 -12.5 -25.438 1 97.81 226 LEU A CA 1
ATOM 1605 C C . LEU A 1 226 ? -5.742 -11.5 -25.719 1 97.81 226 LEU A C 1
ATOM 1607 O O . LEU A 1 226 ? -4.57 -11.797 -25.484 1 97.81 226 LEU A O 1
ATOM 1611 N N . ILE A 1 227 ? -6.02 -10.375 -26.156 1 98.06 227 ILE A N 1
ATOM 1612 C CA . ILE A 1 227 ? -5.004 -9.445 -26.641 1 98.06 227 ILE A CA 1
ATOM 1613 C C . ILE A 1 227 ? -4.062 -9.055 -25.516 1 98.06 227 ILE A C 1
ATOM 1615 O O . ILE A 1 227 ? -2.844 -9.18 -25.641 1 98.06 227 ILE A O 1
ATOM 1619 N N . ALA A 1 228 ? -4.602 -8.594 -24.359 1 97.81 228 ALA A N 1
ATOM 1620 C CA . ALA A 1 228 ? -3.77 -8.117 -23.266 1 97.81 228 ALA A CA 1
ATOM 1621 C C . ALA A 1 228 ? -2.887 -9.242 -22.719 1 97.81 228 ALA A C 1
ATOM 1623 O O . ALA A 1 228 ? -1.664 -9.102 -22.641 1 97.81 228 ALA A O 1
ATOM 1624 N N . PRO A 1 229 ? -3.471 -10.336 -22.359 1 97.25 229 PRO A N 1
ATOM 1625 C CA . PRO A 1 229 ? -2.643 -11.375 -21.75 1 97.25 229 PRO A CA 1
ATOM 1626 C C . PRO A 1 229 ? -1.671 -12.016 -22.734 1 97.25 229 PRO A C 1
ATOM 1628 O O . PRO A 1 229 ? -0.542 -12.352 -22.375 1 97.25 229 PRO A O 1
ATOM 1631 N N . VAL A 1 230 ? -2.016 -12.258 -23.984 1 97.69 230 VAL A N 1
ATOM 1632 C CA . VAL A 1 230 ? -1.124 -12.844 -24.969 1 97.69 230 VAL A CA 1
ATOM 1633 C C . VAL A 1 230 ? 0.036 -11.891 -25.25 1 97.69 230 VAL A C 1
ATOM 1635 O O . VAL A 1 230 ? 1.191 -12.312 -25.328 1 97.69 230 VAL A O 1
ATOM 1638 N N . LEU A 1 231 ? -0.313 -10.625 -25.406 1 97.75 231 LEU A N 1
ATOM 1639 C CA . LEU A 1 231 ? 0.735 -9.633 -25.625 1 97.75 231 LEU A CA 1
ATOM 1640 C C . LEU A 1 231 ? 1.729 -9.633 -24.469 1 97.75 231 LEU A C 1
ATOM 1642 O O . LEU A 1 231 ? 2.943 -9.594 -24.688 1 97.75 231 LEU A O 1
ATOM 1646 N N . ALA A 1 232 ? 1.261 -9.641 -23.234 1 97.25 232 ALA A N 1
ATOM 1647 C CA . ALA A 1 232 ? 2.11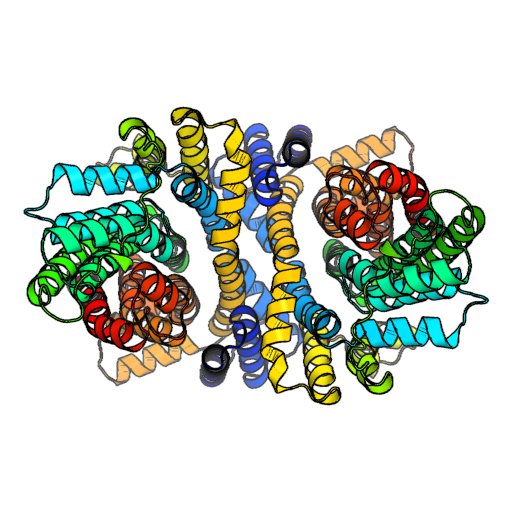9 -9.656 -22.062 1 97.25 232 ALA A CA 1
ATOM 1648 C C . ALA A 1 232 ? 3.043 -10.867 -22.062 1 97.25 232 ALA A C 1
ATOM 1650 O O . ALA A 1 232 ? 4.258 -10.734 -21.891 1 97.25 232 ALA A O 1
ATOM 1651 N N . ILE A 1 233 ? 2.465 -12 -22.312 1 95.69 233 ILE A N 1
ATOM 1652 C CA . ILE A 1 233 ? 3.209 -13.25 -22.25 1 95.69 233 ILE A CA 1
ATOM 1653 C C . ILE A 1 233 ? 4.227 -13.305 -23.391 1 95.69 233 ILE A C 1
ATOM 1655 O O . ILE A 1 233 ? 5.387 -13.672 -23.172 1 95.69 233 ILE A O 1
ATOM 1659 N N . VAL A 1 234 ? 3.863 -12.945 -24.562 1 95.31 234 VAL A N 1
ATOM 1660 C CA . VAL A 1 234 ? 4.75 -12.977 -25.719 1 95.31 234 VAL A CA 1
ATOM 1661 C C . VAL A 1 234 ? 5.934 -12.039 -25.5 1 95.31 234 VAL A C 1
ATOM 1663 O O . VAL A 1 234 ? 7.082 -12.414 -25.734 1 95.31 234 VAL A O 1
ATOM 1666 N N . LEU A 1 235 ? 5.648 -10.867 -25.016 1 95.5 235 LEU A N 1
ATOM 1667 C CA . LEU A 1 235 ? 6.719 -9.906 -24.797 1 95.5 235 LEU A CA 1
ATOM 1668 C C . LEU A 1 235 ? 7.652 -10.375 -23.688 1 95.5 235 LEU A C 1
ATOM 1670 O O . LEU A 1 235 ? 8.867 -10.172 -23.766 1 95.5 235 LEU A O 1
ATOM 1674 N N . LEU A 1 236 ? 7.137 -10.992 -22.656 1 94.25 236 LEU A N 1
ATOM 1675 C CA . LEU A 1 236 ? 7.949 -11.484 -21.547 1 94.25 236 LEU A CA 1
ATOM 1676 C C . LEU A 1 236 ? 8.844 -12.633 -22.016 1 94.25 236 LEU A C 1
ATOM 1678 O O . LEU A 1 236 ? 9.961 -12.789 -21.516 1 94.25 236 LEU A O 1
ATOM 1682 N N . LEU A 1 237 ? 8.383 -13.406 -22.953 1 92.5 237 LEU A N 1
ATOM 1683 C CA . LEU A 1 237 ? 9.078 -14.633 -23.328 1 92.5 237 LEU A CA 1
ATOM 1684 C C . LEU A 1 237 ? 10.062 -14.383 -24.469 1 92.5 237 LEU A C 1
ATOM 1686 O O . LEU A 1 237 ? 10.812 -15.273 -24.859 1 92.5 237 LEU A O 1
ATOM 1690 N N . LEU A 1 238 ? 10.078 -13.211 -24.984 1 91.56 238 LEU A N 1
ATOM 1691 C CA . LEU A 1 238 ? 10.977 -12.898 -26.094 1 91.56 238 LEU A CA 1
ATOM 1692 C C . LEU A 1 238 ? 12.43 -13.133 -25.688 1 91.56 238 LEU A C 1
ATOM 1694 O O . LEU A 1 238 ? 13.195 -13.734 -26.438 1 91.56 238 LEU A O 1
ATOM 1698 N N . ASN A 1 239 ? 12.781 -12.703 -24.5 1 87.31 239 ASN A N 1
ATOM 1699 C CA . ASN A 1 239 ? 14.172 -12.797 -24.062 1 87.31 239 ASN A CA 1
ATOM 1700 C C . ASN A 1 239 ? 14.609 -14.242 -23.891 1 87.31 239 ASN A C 1
ATOM 1702 O O . ASN A 1 239 ? 15.602 -14.672 -24.469 1 87.31 239 ASN A O 1
ATOM 1706 N N . PRO A 1 240 ? 13.938 -15.031 -23.156 1 84.75 240 PRO A N 1
ATOM 1707 C CA . PRO A 1 240 ? 14.383 -16.422 -23 1 84.75 240 PRO A CA 1
ATOM 1708 C C . PRO A 1 240 ? 14.312 -17.219 -24.297 1 84.75 240 PRO A C 1
ATOM 1710 O O . PRO A 1 240 ? 15.141 -18.094 -24.531 1 84.75 240 PRO A O 1
ATOM 1713 N N . ILE A 1 241 ? 13.375 -16.922 -25.094 1 85.06 241 ILE A N 1
ATOM 1714 C CA . ILE A 1 241 ? 13.281 -17.594 -26.391 1 85.06 241 ILE A CA 1
ATOM 1715 C C . ILE A 1 241 ? 14.461 -17.172 -27.266 1 85.06 241 ILE A C 1
ATOM 1717 O O . ILE A 1 241 ? 15.039 -18 -27.969 1 85.06 241 ILE A O 1
ATOM 1721 N N . GLY A 1 242 ? 14.742 -15.961 -27.281 1 84.94 242 GLY A N 1
ATOM 1722 C CA . GLY A 1 242 ? 15.914 -15.484 -28.016 1 84.94 242 GLY A CA 1
ATOM 1723 C C . GLY A 1 242 ? 17.219 -16.078 -27.5 1 84.94 242 GLY A C 1
ATOM 1724 O O . GLY A 1 242 ? 18.109 -16.375 -28.297 1 84.94 242 GLY A O 1
ATOM 1725 N N . ALA A 1 243 ? 17.266 -16.266 -26.266 1 82.44 243 ALA A N 1
ATOM 1726 C CA . ALA A 1 243 ? 18.453 -16.859 -25.672 1 82.44 243 ALA A CA 1
ATOM 1727 C C . ALA A 1 243 ? 18.625 -18.312 -26.078 1 82.44 243 ALA A C 1
ATOM 1729 O O . ALA A 1 243 ? 19.734 -18.766 -26.375 1 82.44 243 ALA A O 1
ATOM 1730 N N . VAL A 1 244 ? 17.562 -19.031 -26.172 1 81.88 244 VAL A N 1
ATOM 1731 C CA . VAL A 1 244 ? 17.594 -20.453 -26.516 1 81.88 244 VAL A CA 1
ATOM 1732 C C . VAL A 1 244 ? 17.875 -20.625 -28 1 81.88 244 VAL A C 1
ATOM 1734 O O . VAL A 1 244 ? 18.656 -21.5 -28.391 1 81.88 244 VAL A O 1
ATOM 1737 N N . LEU A 1 245 ? 17.312 -19.672 -28.75 1 87.19 245 LEU A N 1
ATOM 1738 C CA . LEU A 1 245 ? 17.469 -19.766 -30.188 1 87.19 245 LEU A CA 1
ATOM 1739 C C . LEU A 1 245 ? 18.719 -19.031 -30.656 1 87.19 245 LEU A C 1
ATOM 1741 O O . LEU A 1 245 ? 19.078 -19.094 -31.828 1 87.19 245 LEU A O 1
ATOM 1745 N N . ASN A 1 246 ? 19.406 -18.406 -29.734 1 84.25 246 ASN A N 1
ATOM 1746 C CA . ASN A 1 246 ? 20.641 -17.672 -29.969 1 84.25 246 ASN A CA 1
ATOM 1747 C C . ASN A 1 246 ? 20.453 -16.594 -31.031 1 84.25 246 ASN A C 1
ATOM 1749 O O . ASN A 1 246 ? 21.281 -16.453 -31.938 1 84.25 246 ASN A O 1
ATOM 1753 N N . ILE A 1 247 ? 19.344 -16.016 -30.984 1 87.19 247 ILE A N 1
ATOM 1754 C CA . ILE A 1 247 ? 19.094 -14.844 -31.812 1 87.19 247 ILE A CA 1
ATOM 1755 C C . ILE A 1 247 ? 19.422 -13.57 -31.047 1 87.19 247 ILE A C 1
ATOM 1757 O O . ILE A 1 247 ? 18.688 -13.188 -30.125 1 87.19 247 ILE A O 1
ATOM 1761 N N . SER A 1 248 ? 20.484 -12.914 -31.422 1 82 248 SER A N 1
ATOM 1762 C CA . SER A 1 248 ? 21.062 -11.812 -30.656 1 82 248 SER A CA 1
ATOM 1763 C C . SER A 1 248 ? 20.062 -10.672 -30.5 1 82 248 SER A C 1
ATOM 1765 O O . SER A 1 248 ? 19.953 -10.086 -29.422 1 82 248 SER A O 1
ATOM 1767 N N . PHE A 1 249 ? 19.328 -10.391 -31.562 1 82.94 249 PHE A N 1
ATOM 1768 C CA . PHE A 1 249 ? 18.406 -9.266 -31.547 1 82.94 249 PHE A CA 1
ATOM 1769 C C . PHE A 1 249 ? 17.281 -9.508 -30.531 1 82.94 249 PHE A C 1
ATOM 1771 O O . PHE A 1 249 ? 16.953 -8.617 -29.75 1 82.94 249 PHE A O 1
ATOM 1778 N N . ILE A 1 250 ? 16.812 -10.648 -30.531 1 83 250 ILE A N 1
ATOM 1779 C CA . ILE A 1 250 ? 15.711 -10.992 -29.641 1 83 250 ILE A CA 1
ATOM 1780 C C . ILE A 1 250 ? 16.219 -11.086 -28.203 1 83 250 ILE A C 1
ATOM 1782 O O . ILE A 1 250 ? 15.531 -10.695 -27.266 1 83 250 ILE A O 1
ATOM 1786 N N . LYS A 1 251 ? 17.406 -11.516 -28.125 1 78.94 251 LYS A N 1
ATOM 1787 C CA . LYS A 1 251 ? 18.031 -11.672 -26.812 1 78.94 251 LYS A CA 1
ATOM 1788 C C . LYS A 1 251 ? 18.266 -10.312 -26.156 1 78.94 251 LYS A C 1
ATOM 1790 O O . LYS A 1 251 ? 18.219 -10.195 -24.938 1 78.94 251 LYS A O 1
ATOM 1795 N N . SER A 1 252 ? 18.453 -9.422 -27.031 1 79.44 252 SER A N 1
ATOM 1796 C CA . SER A 1 252 ? 18.781 -8.094 -26.5 1 79.44 252 SER A CA 1
ATOM 1797 C C . SER A 1 252 ? 17.516 -7.34 -26.094 1 79.44 252 SER A C 1
ATOM 1799 O O . SER A 1 252 ? 17.594 -6.344 -25.375 1 79.44 252 SER A O 1
ATOM 1801 N N . LEU A 1 253 ? 16.391 -7.922 -26.469 1 80.94 253 LEU A N 1
ATOM 1802 C CA . LEU A 1 253 ? 15.133 -7.285 -26.109 1 80.94 253 LEU A CA 1
ATOM 1803 C C . LEU A 1 253 ? 14.711 -7.676 -24.688 1 80.94 253 LEU A C 1
ATOM 1805 O O . LEU A 1 253 ? 13.625 -8.227 -24.484 1 80.94 253 LEU A O 1
ATOM 1809 N N . ASN A 1 254 ? 15.531 -7.512 -23.75 1 83.81 254 ASN A N 1
ATOM 1810 C CA . ASN A 1 254 ? 15.227 -7.785 -22.344 1 83.81 254 ASN A CA 1
ATOM 1811 C C . ASN A 1 254 ? 14.516 -6.609 -21.688 1 83.81 254 ASN A C 1
ATOM 1813 O O . ASN A 1 254 ? 15.117 -5.879 -20.891 1 83.81 254 ASN A O 1
ATOM 1817 N N . ILE A 1 255 ? 13.227 -6.578 -22.016 1 91.31 255 ILE A N 1
ATOM 1818 C CA . ILE A 1 255 ? 12.422 -5.492 -21.484 1 91.31 255 ILE A CA 1
ATOM 1819 C C . ILE A 1 255 ? 11.836 -5.906 -20.125 1 91.31 255 ILE A C 1
ATOM 1821 O O . ILE A 1 255 ? 11.297 -7.004 -19.984 1 91.31 255 ILE A O 1
ATOM 1825 N N . ASP A 1 256 ? 12.016 -5.055 -19.203 1 94.69 256 ASP A N 1
ATOM 1826 C CA . ASP A 1 256 ? 11.594 -5.289 -17.812 1 94.69 256 ASP A CA 1
ATOM 1827 C C . ASP A 1 256 ? 10.078 -5.445 -17.719 1 94.69 256 ASP A C 1
ATOM 1829 O O . ASP A 1 256 ? 9.336 -4.758 -18.422 1 94.69 256 ASP A O 1
ATOM 1833 N N . ALA A 1 257 ? 9.672 -6.344 -16.844 1 95.12 257 ALA A N 1
ATOM 1834 C CA . ALA A 1 257 ? 8.25 -6.551 -16.594 1 95.12 257 ALA A CA 1
ATOM 1835 C C . ALA A 1 257 ? 7.57 -5.246 -16.172 1 95.12 257 ALA A C 1
ATOM 1837 O O . ALA A 1 257 ? 6.375 -5.059 -16.406 1 95.12 257 ALA A O 1
ATOM 1838 N N . LEU A 1 258 ? 8.305 -4.359 -15.625 1 96.88 258 LEU A N 1
ATOM 1839 C CA . LEU A 1 258 ? 7.84 -3.043 -15.203 1 96.88 258 LEU A CA 1
ATOM 1840 C C . LEU A 1 258 ? 7.188 -2.299 -16.359 1 96.88 258 LEU A C 1
ATOM 1842 O O . LEU A 1 258 ? 6.23 -1.547 -16.156 1 96.88 258 LEU A O 1
ATOM 1846 N N . TYR A 1 259 ? 7.645 -2.562 -17.547 1 97.44 259 TYR A N 1
ATOM 1847 C CA . TYR A 1 259 ? 7.125 -1.905 -18.75 1 97.44 259 TYR A CA 1
ATOM 1848 C C . TYR A 1 259 ? 6.074 -2.77 -19.438 1 97.44 259 TYR A C 1
ATOM 1850 O O . TYR A 1 259 ? 5.039 -2.266 -19.875 1 97.44 259 TYR A O 1
ATOM 1858 N N . ILE A 1 260 ? 6.355 -4.012 -19.531 1 97.25 260 ILE A N 1
ATOM 1859 C CA . ILE A 1 260 ? 5.609 -4.938 -20.375 1 97.25 260 ILE A CA 1
ATOM 1860 C C . ILE A 1 260 ? 4.172 -5.062 -19.859 1 97.25 260 ILE A C 1
ATOM 1862 O O . ILE A 1 260 ? 3.223 -4.977 -20.641 1 97.25 260 ILE A O 1
ATOM 1866 N N . LEU A 1 261 ? 3.992 -5.238 -18.594 1 97.69 261 LEU A N 1
ATOM 1867 C CA . LEU A 1 261 ? 2.682 -5.559 -18.031 1 97.69 261 LEU A CA 1
ATOM 1868 C C . LEU A 1 261 ? 1.737 -4.367 -18.156 1 97.69 261 LEU A C 1
ATOM 1870 O O . LEU A 1 261 ? 0.611 -4.508 -18.625 1 97.69 261 LEU A O 1
ATOM 1874 N N . PRO A 1 262 ? 2.184 -3.182 -17.797 1 97.94 262 PRO A N 1
ATOM 1875 C CA . PRO A 1 262 ? 1.31 -2.029 -18.016 1 97.94 262 PRO A CA 1
ATOM 1876 C C . PRO A 1 262 ? 1.053 -1.77 -19.5 1 97.94 262 PRO A C 1
ATOM 1878 O O . PRO A 1 262 ? -0.061 -1.404 -19.891 1 97.94 262 PRO A O 1
ATOM 1881 N N . PHE A 1 263 ? 2.068 -1.938 -20.328 1 98.06 263 PHE A N 1
ATOM 1882 C CA . PHE A 1 263 ? 1.911 -1.723 -21.766 1 98.06 263 PHE A CA 1
ATOM 1883 C C . PHE A 1 263 ? 0.851 -2.654 -22.328 1 98.06 263 PHE A C 1
ATOM 1885 O O . PHE A 1 263 ? -0.053 -2.209 -23.047 1 98.06 263 PHE A O 1
ATOM 1892 N N . ALA A 1 264 ? 0.975 -3.896 -22.031 1 98.19 264 ALA A N 1
ATOM 1893 C CA . ALA A 1 264 ? -0.001 -4.887 -22.484 1 98.19 264 ALA A CA 1
ATOM 1894 C C . ALA A 1 264 ? -1.402 -4.535 -22 1 98.19 264 ALA A C 1
ATOM 1896 O O . ALA A 1 264 ? -2.389 -4.754 -22.703 1 98.19 264 ALA A O 1
ATOM 1897 N N . SER A 1 265 ? -1.505 -4.004 -20.797 1 98 265 SER A N 1
ATOM 1898 C CA . SER A 1 265 ? -2.783 -3.617 -20.203 1 98 265 SER A CA 1
ATOM 1899 C C . SER A 1 265 ? -3.432 -2.48 -20.984 1 98 265 SER A C 1
ATOM 1901 O O . SER A 1 265 ? -4.629 -2.527 -21.281 1 98 265 SER A O 1
ATOM 1903 N N . VAL A 1 266 ? -2.65 -1.5 -21.328 1 98.06 266 VAL A N 1
ATOM 1904 C CA . VAL A 1 266 ? -3.166 -0.347 -22.062 1 98.06 266 VAL A CA 1
ATOM 1905 C C . VAL A 1 266 ? -3.605 -0.778 -23.469 1 98.06 266 VAL A C 1
ATOM 1907 O O . VAL A 1 266 ? -4.715 -0.458 -23.906 1 98.06 266 VAL A O 1
ATOM 1910 N N . VAL A 1 267 ? -2.773 -1.556 -24.172 1 98.31 267 VAL A N 1
ATOM 1911 C CA . VAL A 1 267 ? -3.084 -2.029 -25.516 1 98.31 267 VAL A CA 1
ATOM 1912 C C . VAL A 1 267 ? -4.336 -2.906 -25.469 1 98.31 267 VAL A C 1
ATOM 1914 O O . VAL A 1 267 ? -5.207 -2.787 -26.344 1 98.31 267 VAL A O 1
ATOM 1917 N N . GLY A 1 268 ? -4.375 -3.801 -24.469 1 97.88 268 GLY A N 1
ATOM 1918 C CA . GLY A 1 268 ? -5.547 -4.652 -24.328 1 97.88 268 GLY A CA 1
ATOM 1919 C C . GLY A 1 268 ? -6.828 -3.875 -24.109 1 97.88 268 GLY A C 1
ATOM 1920 O O . GLY A 1 268 ? -7.863 -4.199 -24.703 1 97.88 268 GLY A O 1
ATOM 1921 N N . THR A 1 269 ? -6.758 -2.869 -23.281 1 98 269 THR A N 1
ATOM 1922 C CA . THR A 1 269 ? -7.934 -2.055 -23 1 98 269 THR A CA 1
ATOM 1923 C C . THR A 1 269 ? -8.406 -1.33 -24.25 1 98 269 THR A C 1
ATOM 1925 O O . THR A 1 269 ? -9.609 -1.233 -24.5 1 98 269 THR A O 1
ATOM 1928 N N . ILE A 1 270 ? -7.461 -0.819 -25.047 1 97.88 270 ILE A N 1
ATOM 1929 C CA . ILE A 1 270 ? -7.785 -0.157 -26.312 1 97.88 270 ILE A CA 1
ATOM 1930 C C . ILE A 1 270 ? -8.422 -1.159 -27.266 1 97.88 270 ILE A C 1
ATOM 1932 O O . ILE A 1 270 ? -9.43 -0.858 -27.906 1 97.88 270 ILE A O 1
ATOM 1936 N N . ALA A 1 271 ? -7.91 -2.32 -27.328 1 97.31 271 ALA A N 1
ATOM 1937 C CA . ALA A 1 271 ? -8.398 -3.359 -28.234 1 97.31 271 ALA A CA 1
ATOM 1938 C C . ALA A 1 271 ? -9.812 -3.783 -27.875 1 97.31 271 ALA A C 1
ATOM 1940 O O . ALA A 1 271 ? -10.617 -4.113 -28.75 1 97.31 271 ALA A O 1
ATOM 1941 N N . ILE A 1 272 ? -10.109 -3.861 -26.594 1 96.44 272 ILE A N 1
ATOM 1942 C CA . ILE A 1 272 ? -11.43 -4.242 -26.109 1 96.44 272 ILE A CA 1
ATOM 1943 C C . ILE A 1 272 ? -12.43 -3.119 -26.406 1 96.44 272 ILE A C 1
ATOM 1945 O O . ILE A 1 272 ? -13.633 -3.361 -26.5 1 96.44 272 ILE A O 1
ATOM 1949 N N . GLY A 1 273 ? -11.992 -1.868 -26.578 1 96.25 273 GLY A N 1
ATOM 1950 C CA . GLY A 1 273 ? -12.852 -0.721 -26.844 1 96.25 273 GLY A CA 1
ATOM 1951 C C . GLY A 1 273 ? -13.336 -0.037 -25.578 1 96.25 273 GLY A C 1
ATOM 1952 O O . GLY A 1 273 ? -14.383 0.609 -25.578 1 96.25 273 GLY A O 1
ATOM 1953 N N . GLN A 1 274 ? -12.578 -0.244 -24.516 1 96.88 274 GLN A N 1
ATOM 1954 C CA . GLN A 1 274 ? -12.977 0.337 -23.25 1 96.88 274 GLN A CA 1
ATOM 1955 C C . GLN A 1 274 ? -11.93 1.316 -22.734 1 96.88 274 GLN A C 1
ATOM 1957 O O . GLN A 1 274 ? -11.594 1.308 -21.547 1 96.88 274 GLN A O 1
ATOM 1962 N N . THR A 1 275 ? -11.422 2.141 -23.547 1 96.56 275 THR A N 1
ATOM 1963 C CA . THR A 1 275 ? -10.344 3.07 -23.219 1 96.56 275 THR A CA 1
ATOM 1964 C C . THR A 1 275 ? -10.758 4.012 -22.094 1 96.56 275 THR A C 1
ATOM 1966 O O . THR A 1 275 ? -9.93 4.402 -21.266 1 96.56 275 THR A O 1
ATOM 1969 N N . LYS A 1 276 ? -12.008 4.355 -22 1 96.19 276 LYS A N 1
ATOM 1970 C CA . LYS A 1 276 ? -12.5 5.273 -20.969 1 96.19 276 LYS A CA 1
ATOM 1971 C C . LYS A 1 276 ? -12.469 4.629 -19.594 1 96.19 276 LYS A C 1
ATOM 1973 O O . LYS A 1 276 ? -12.539 5.324 -18.578 1 96.19 276 LYS A O 1
ATOM 1978 N N . GLN A 1 277 ? -12.328 3.271 -19.594 1 97.19 277 GLN A N 1
ATOM 1979 C CA . GLN A 1 277 ? -12.352 2.543 -18.328 1 97.19 277 GLN A CA 1
ATOM 1980 C C . GLN A 1 277 ? -10.938 2.264 -17.828 1 97.19 277 GLN A C 1
ATOM 1982 O O . GLN A 1 277 ? -10.758 1.676 -16.766 1 97.19 277 GLN A O 1
ATOM 1987 N N . LEU A 1 278 ? -10.016 2.74 -18.5 1 97.31 278 LEU A N 1
ATOM 1988 C CA . LEU A 1 278 ? -8.625 2.426 -18.172 1 97.31 278 LEU A CA 1
ATOM 1989 C C . LEU A 1 278 ? -8.281 2.914 -16.766 1 97.31 278 LEU A C 1
ATOM 1991 O O . LEU A 1 278 ? -7.598 2.217 -16.016 1 97.31 278 LEU A O 1
ATOM 1995 N N . ALA A 1 279 ? -8.711 4.105 -16.453 1 96.94 279 ALA A N 1
ATOM 1996 C CA . ALA A 1 279 ? -8.438 4.664 -15.125 1 96.94 279 ALA A CA 1
ATOM 1997 C C . ALA A 1 279 ? -9.039 3.789 -14.023 1 96.94 279 ALA A C 1
ATOM 1999 O O . ALA A 1 279 ? -8.406 3.541 -13 1 96.94 279 ALA A O 1
ATOM 2000 N N . PHE A 1 280 ? -10.258 3.328 -14.281 1 97 280 PHE A N 1
ATOM 2001 C CA . PHE A 1 280 ? -10.945 2.459 -13.328 1 97 280 PHE A CA 1
ATOM 2002 C C . PHE A 1 280 ? -10.234 1.114 -13.219 1 97 280 PHE A C 1
ATOM 2004 O O . PHE A 1 280 ? -10.031 0.602 -12.117 1 97 280 PHE A O 1
ATOM 2011 N N . TYR A 1 281 ? -9.812 0.522 -14.344 1 97.44 281 TYR A N 1
ATOM 2012 C CA . TYR A 1 281 ? -9.102 -0.748 -14.344 1 97.44 281 TYR A CA 1
ATOM 2013 C C . TYR A 1 281 ? -7.793 -0.635 -13.562 1 97.44 281 TYR A C 1
ATOM 2015 O O . TYR A 1 281 ? -7.461 -1.514 -12.766 1 97.44 281 TYR A O 1
ATOM 2023 N N . ALA A 1 282 ? -7.113 0.446 -13.781 1 97.44 282 ALA A N 1
ATOM 2024 C CA . ALA A 1 282 ? -5.844 0.68 -13.109 1 97.44 282 ALA A CA 1
ATOM 2025 C C . ALA A 1 282 ? -6.035 0.791 -11.594 1 97.44 282 ALA A C 1
ATOM 2027 O O . ALA A 1 282 ? -5.289 0.187 -10.82 1 97.44 282 ALA A O 1
ATOM 2028 N N . SER A 1 283 ? -7.004 1.508 -11.203 1 96.88 283 SER A N 1
ATOM 2029 C CA . SER A 1 283 ? -7.277 1.688 -9.781 1 96.88 283 SER A CA 1
ATOM 2030 C C . SER A 1 283 ? -7.684 0.374 -9.125 1 96.88 283 SER A C 1
ATOM 2032 O O . SER A 1 283 ? -7.258 0.074 -8.008 1 96.88 283 SER A O 1
ATOM 2034 N N . SER A 1 284 ? -8.516 -0.357 -9.836 1 96.5 284 SER A N 1
ATOM 2035 C CA . SER A 1 284 ? -8.93 -1.66 -9.328 1 96.5 284 SER A CA 1
ATOM 2036 C C . SER A 1 284 ? -7.746 -2.607 -9.203 1 96.5 284 SER A C 1
ATOM 2038 O O . SER A 1 284 ? -7.637 -3.346 -8.219 1 96.5 284 SER A O 1
ATOM 2040 N N . GLY A 1 285 ? -6.922 -2.592 -10.18 1 96.81 285 GLY A N 1
ATOM 2041 C CA . GLY A 1 285 ? -5.723 -3.412 -10.133 1 96.81 285 GLY A CA 1
ATOM 2042 C C . GLY A 1 285 ? -4.789 -3.043 -8.992 1 96.81 285 GLY A C 1
ATOM 2043 O O . GLY A 1 285 ? -4.242 -3.92 -8.328 1 96.81 285 GLY A O 1
ATOM 2044 N N . LEU A 1 286 ? -4.609 -1.783 -8.797 1 97.06 286 LEU A N 1
ATOM 2045 C CA . LEU A 1 286 ? -3.758 -1.318 -7.703 1 97.06 286 LEU A CA 1
ATOM 2046 C C . LEU A 1 286 ? -4.281 -1.809 -6.359 1 97.06 286 LEU A C 1
ATOM 2048 O O . LEU A 1 286 ? -3.504 -2.242 -5.504 1 97.06 286 LEU A O 1
ATOM 2052 N N . LYS A 1 287 ? -5.562 -1.718 -6.207 1 95.5 287 LYS A N 1
ATOM 2053 C CA . LYS A 1 287 ? -6.176 -2.18 -4.965 1 95.5 287 LYS A CA 1
ATOM 2054 C C . LYS A 1 287 ? -5.879 -3.656 -4.723 1 95.5 287 LYS A C 1
ATOM 2056 O O . LYS A 1 287 ? -5.684 -4.074 -3.578 1 95.5 287 LYS A O 1
ATOM 2061 N N . ARG A 1 288 ? -5.734 -4.379 -5.746 1 92.62 288 ARG A N 1
ATOM 2062 C CA . ARG A 1 288 ? -5.543 -5.82 -5.637 1 92.62 288 ARG A CA 1
ATOM 2063 C C . ARG A 1 288 ? -4.113 -6.152 -5.223 1 92.62 288 ARG A C 1
ATOM 2065 O O . ARG A 1 288 ? -3.863 -7.191 -4.609 1 92.62 288 ARG A O 1
ATOM 2072 N N . VAL A 1 289 ? -3.197 -5.352 -5.535 1 95.56 289 VAL A N 1
ATOM 2073 C CA . VAL A 1 289 ? -1.809 -5.695 -5.254 1 95.56 289 VAL A CA 1
ATOM 2074 C C . VAL A 1 289 ? -1.32 -4.918 -4.031 1 95.56 289 VAL A C 1
ATOM 2076 O O . VAL A 1 289 ? -0.18 -5.086 -3.596 1 95.56 289 VAL A O 1
ATOM 2079 N N . THR A 1 290 ? -2.123 -4.082 -3.447 1 96.62 290 THR A N 1
ATOM 2080 C CA . THR A 1 290 ? -1.768 -3.201 -2.34 1 96.62 290 THR A CA 1
ATOM 2081 C C . THR A 1 290 ? -1.272 -4.008 -1.144 1 96.62 290 THR A C 1
ATOM 2083 O O . THR A 1 290 ? -0.194 -3.74 -0.61 1 96.62 290 THR A O 1
ATOM 2086 N N . ASP A 1 291 ? -2.008 -5.016 -0.749 1 93.62 291 ASP A N 1
ATOM 2087 C CA . ASP A 1 291 ? -1.63 -5.812 0.415 1 93.62 291 ASP A CA 1
ATOM 2088 C C . ASP A 1 291 ? -0.287 -6.504 0.194 1 93.62 291 ASP A C 1
ATOM 2090 O O . ASP A 1 291 ? 0.533 -6.59 1.111 1 93.62 291 ASP A O 1
ATOM 2094 N N . THR A 1 292 ? -0.151 -6.949 -0.969 1 93.31 292 THR A N 1
ATOM 2095 C CA . THR A 1 292 ? 1.081 -7.656 -1.307 1 93.31 292 THR A CA 1
ATOM 2096 C C . THR A 1 292 ? 2.285 -6.723 -1.189 1 93.31 292 THR A C 1
ATOM 2098 O O . THR A 1 292 ? 3.318 -7.105 -0.637 1 93.31 292 THR A O 1
ATOM 2101 N N . VAL A 1 293 ? 2.129 -5.527 -1.704 1 96.69 293 VAL A N 1
ATOM 2102 C CA . VAL A 1 293 ? 3.223 -4.562 -1.659 1 96.69 293 VAL A CA 1
ATOM 2103 C C . VAL A 1 293 ? 3.557 -4.227 -0.207 1 96.69 293 VAL A C 1
ATOM 2105 O O . VAL A 1 293 ? 4.73 -4.133 0.16 1 96.69 293 VAL A O 1
ATOM 2108 N N . LEU A 1 294 ? 2.566 -4.09 0.6 1 96.81 294 LEU A N 1
ATOM 2109 C CA . LEU A 1 294 ? 2.793 -3.771 2.006 1 96.81 294 LEU A CA 1
ATOM 2110 C C . LEU A 1 294 ? 3.484 -4.93 2.719 1 96.81 294 LEU A C 1
ATOM 2112 O O . LEU A 1 294 ? 4.398 -4.715 3.52 1 96.81 294 LEU A O 1
ATOM 2116 N N . ILE A 1 295 ? 3.098 -6.117 2.422 1 94.75 295 ILE A N 1
ATOM 2117 C CA . ILE A 1 295 ? 3.719 -7.293 3.027 1 94.75 295 ILE A CA 1
ATOM 2118 C C . ILE A 1 295 ? 5.172 -7.402 2.562 1 94.75 295 ILE A C 1
ATOM 2120 O O . ILE A 1 295 ? 6.047 -7.797 3.336 1 94.75 295 ILE A O 1
ATOM 2124 N N . LEU A 1 296 ? 5.398 -7.059 1.285 1 95.56 296 LEU A N 1
ATOM 2125 C CA . LEU A 1 296 ? 6.766 -7.031 0.777 1 95.56 296 LEU A CA 1
ATOM 2126 C C . LEU A 1 296 ? 7.637 -6.094 1.607 1 95.56 296 LEU A C 1
ATOM 2128 O O . LEU A 1 296 ? 8.773 -6.43 1.94 1 95.56 296 LEU A O 1
ATOM 2132 N N . ILE A 1 297 ? 7.094 -4.969 1.963 1 97.06 297 ILE A N 1
ATOM 2133 C CA . ILE A 1 297 ? 7.828 -4.016 2.785 1 97.06 297 ILE A CA 1
ATOM 2134 C C . ILE A 1 297 ? 8.125 -4.629 4.152 1 97.06 297 ILE A C 1
ATOM 2136 O O . ILE A 1 297 ? 9.25 -4.551 4.641 1 97.06 297 ILE A O 1
ATOM 2140 N N . GLY A 1 298 ? 7.164 -5.238 4.781 1 96.5 298 GLY A N 1
ATOM 2141 C CA . GLY A 1 298 ? 7.387 -5.949 6.031 1 96.5 298 GLY A CA 1
ATOM 2142 C C . GLY A 1 298 ? 8.406 -7.062 5.91 1 96.5 298 GLY A C 1
ATOM 2143 O O . GLY A 1 298 ? 9.258 -7.23 6.789 1 96.5 298 GLY A O 1
ATOM 2144 N N . ALA A 1 299 ? 8.266 -7.805 4.844 1 93.81 299 ALA A N 1
ATOM 2145 C CA . ALA A 1 299 ? 9.211 -8.891 4.602 1 93.81 299 ALA A CA 1
ATOM 2146 C C . ALA A 1 299 ? 10.633 -8.359 4.414 1 93.81 299 ALA A C 1
ATOM 2148 O O . ALA A 1 299 ? 11.602 -9.016 4.793 1 93.81 299 ALA A O 1
ATOM 2149 N N . GLY A 1 300 ? 10.727 -7.199 3.84 1 95.62 300 GLY A N 1
ATOM 2150 C CA . GLY A 1 300 ? 12.016 -6.539 3.74 1 95.62 300 GLY A CA 1
ATOM 2151 C C . GLY A 1 300 ? 12.672 -6.312 5.09 1 95.62 300 GLY A C 1
ATOM 2152 O O . GLY A 1 300 ? 13.891 -6.453 5.223 1 95.62 300 GLY A O 1
ATOM 2153 N N . ALA A 1 301 ? 11.875 -5.938 6.074 1 97.12 301 ALA A N 1
ATOM 2154 C CA . ALA A 1 301 ? 12.406 -5.746 7.426 1 97.12 301 ALA A CA 1
ATOM 2155 C C . ALA A 1 301 ? 13.023 -7.035 7.957 1 97.12 301 ALA A C 1
ATOM 2157 O O . ALA A 1 301 ? 14.125 -7.02 8.508 1 97.12 301 ALA A O 1
ATOM 2158 N N . ILE A 1 302 ? 12.383 -8.133 7.746 1 94.06 302 ILE A N 1
ATOM 2159 C CA . ILE A 1 302 ? 12.883 -9.43 8.188 1 94.06 302 ILE A CA 1
ATOM 2160 C C . ILE A 1 302 ? 14.141 -9.789 7.402 1 94.06 302 ILE A C 1
ATOM 2162 O O . ILE A 1 302 ? 15.102 -10.312 7.969 1 94.06 302 ILE A O 1
ATOM 2166 N N . ALA A 1 303 ? 14.078 -9.523 6.129 1 93 303 ALA A N 1
ATOM 2167 C CA . ALA A 1 303 ? 15.258 -9.773 5.293 1 93 303 ALA A CA 1
ATOM 2168 C C . ALA A 1 303 ? 16.469 -9 5.801 1 93 303 ALA A C 1
ATOM 2170 O O . ALA A 1 303 ? 17.594 -9.492 5.75 1 93 303 ALA A O 1
ATOM 2171 N N . GLY A 1 304 ? 16.234 -7.758 6.215 1 94.88 304 GLY A N 1
ATOM 2172 C CA . GLY A 1 304 ? 17.312 -6.98 6.816 1 94.88 304 GLY A CA 1
ATOM 2173 C C . GLY A 1 304 ? 17.906 -7.641 8.047 1 94.88 304 GLY A C 1
ATOM 2174 O O . GLY A 1 304 ? 19.125 -7.719 8.18 1 94.88 304 GLY A O 1
ATOM 2175 N N . LEU A 1 305 ? 17.031 -8.148 8.93 1 95.88 305 LEU A N 1
ATOM 2176 C CA . LEU A 1 305 ? 17.469 -8.859 10.133 1 95.88 305 LEU A CA 1
ATOM 2177 C C . LEU A 1 305 ? 18.297 -10.078 9.766 1 95.88 305 LEU A C 1
ATOM 2179 O O . LEU A 1 305 ? 19.375 -10.289 10.336 1 95.88 305 LEU A O 1
ATOM 2183 N N . ILE A 1 306 ? 17.875 -10.781 8.766 1 91.69 306 ILE A N 1
ATOM 2184 C CA . ILE A 1 306 ? 18.562 -12.008 8.367 1 91.69 306 ILE A CA 1
ATOM 2185 C C . ILE A 1 306 ? 19.906 -11.68 7.742 1 91.69 306 ILE A C 1
ATOM 2187 O O . ILE A 1 306 ? 20.891 -12.383 7.969 1 91.69 306 ILE A O 1
ATOM 2191 N N . SER A 1 307 ? 19.969 -10.617 7.02 1 91.25 307 SER A N 1
ATOM 2192 C CA . SER A 1 307 ? 21.172 -10.258 6.277 1 91.25 307 SER A CA 1
ATOM 2193 C C . SER A 1 307 ? 22.312 -9.898 7.227 1 91.25 307 SER A C 1
ATOM 2195 O O . SER A 1 307 ? 23.484 -9.984 6.855 1 91.25 307 SER A O 1
ATOM 2197 N N . VAL A 1 308 ? 21.969 -9.516 8.445 1 94.06 308 VAL A N 1
ATOM 2198 C CA . VAL A 1 308 ? 23.016 -9.133 9.391 1 94.06 308 VAL A CA 1
ATOM 2199 C C . VAL A 1 308 ? 23.188 -10.227 10.43 1 94.06 308 VAL A C 1
ATOM 2201 O O . VAL A 1 308 ? 23.875 -10.023 11.445 1 94.06 308 VAL A O 1
ATOM 2204 N N . SER A 1 309 ? 22.594 -11.32 10.18 1 93.56 309 SER A N 1
ATOM 2205 C CA . SER A 1 309 ? 22.719 -12.445 11.102 1 93.56 309 SER A CA 1
ATOM 2206 C C . SER A 1 309 ? 23.641 -13.531 10.539 1 93.56 309 SER A C 1
ATOM 2208 O O . SER A 1 309 ? 23.984 -13.5 9.359 1 93.56 309 SER A O 1
ATOM 2210 N N . ASP A 1 310 ? 24.016 -14.438 11.336 1 92.56 310 ASP A N 1
ATOM 2211 C CA . ASP A 1 310 ? 24.797 -15.586 10.883 1 92.56 310 ASP A CA 1
ATOM 2212 C C . ASP A 1 310 ? 23.891 -16.797 10.648 1 92.56 310 ASP A C 1
ATOM 2214 O O . ASP A 1 310 ? 24.344 -17.938 10.742 1 92.56 310 ASP A O 1
ATOM 2218 N N . LEU A 1 311 ? 22.641 -16.516 10.375 1 87.88 311 LEU A N 1
ATOM 2219 C CA . LEU A 1 311 ? 21.625 -17.562 10.195 1 87.88 311 LEU A CA 1
ATOM 2220 C C . LEU A 1 311 ? 22.016 -18.5 9.055 1 87.88 311 LEU A C 1
ATOM 2222 O O . LEU A 1 311 ? 21.953 -19.719 9.203 1 87.88 311 LEU A O 1
ATOM 2226 N N . SER A 1 312 ? 22.375 -17.984 7.961 1 85.06 312 SER A N 1
ATOM 2227 C CA . SER A 1 312 ? 22.719 -18.781 6.785 1 85.06 312 SER A CA 1
ATOM 2228 C C . SER A 1 312 ? 23.844 -19.75 7.082 1 85.06 312 SER A C 1
ATOM 2230 O O . SER A 1 312 ? 23.766 -20.938 6.75 1 85.06 312 SER A O 1
ATOM 2232 N N . THR A 1 313 ? 24.859 -19.266 7.758 1 88.19 313 THR A N 1
ATOM 2233 C CA . THR A 1 313 ? 26.016 -20.078 8.086 1 88.19 313 THR A CA 1
ATOM 2234 C C . THR A 1 313 ? 25.625 -21.234 9.016 1 88.19 313 THR A C 1
ATOM 2236 O O . THR A 1 313 ? 26.078 -22.359 8.828 1 88.19 313 THR A O 1
ATOM 2239 N N . GLN A 1 314 ? 24.812 -20.891 9.891 1 88.38 314 GLN A N 1
ATOM 2240 C CA . GLN A 1 314 ? 24.438 -21.906 10.875 1 88.38 314 GLN A CA 1
ATOM 2241 C C . GLN A 1 314 ? 23.5 -22.953 10.266 1 88.38 314 GLN A C 1
ATOM 2243 O O . GLN A 1 314 ? 23.594 -24.141 10.602 1 88.38 314 GLN A O 1
ATOM 2248 N N . ILE A 1 315 ? 22.609 -22.547 9.406 1 84.94 315 ILE A N 1
ATOM 2249 C CA . ILE A 1 315 ? 21.703 -23.469 8.742 1 84.94 315 ILE A CA 1
ATOM 2250 C C . ILE A 1 315 ? 22.516 -24.438 7.859 1 84.94 315 ILE A C 1
ATOM 2252 O O . ILE A 1 315 ? 22.266 -25.641 7.852 1 84.94 315 ILE A O 1
ATOM 2256 N N . VAL A 1 316 ? 23.469 -23.906 7.172 1 83.12 316 VAL A N 1
ATOM 2257 C CA . VAL A 1 316 ? 24.328 -24.703 6.312 1 83.12 316 VAL A CA 1
ATOM 2258 C C . VAL A 1 316 ? 25.062 -25.75 7.152 1 83.12 316 VAL A C 1
ATOM 2260 O O . VAL A 1 316 ? 25.156 -26.922 6.766 1 83.12 316 VAL A O 1
ATOM 2263 N N . HIS A 1 317 ? 25.531 -25.281 8.242 1 88.31 317 HIS A N 1
ATOM 2264 C CA . HIS A 1 317 ? 26.266 -26.172 9.141 1 88.31 317 HIS A CA 1
ATOM 2265 C C . HIS A 1 317 ? 25.359 -27.297 9.656 1 88.31 317 HIS A C 1
ATOM 2267 O O . HIS A 1 317 ? 25.75 -28.453 9.664 1 88.31 317 HIS A O 1
ATOM 2273 N N . LEU A 1 318 ? 24.188 -26.906 10.062 1 85.44 318 LEU A N 1
ATOM 2274 C CA . LEU A 1 318 ? 23.25 -27.875 10.602 1 85.44 318 LEU A CA 1
ATOM 2275 C C . LEU A 1 318 ? 22.859 -28.906 9.555 1 85.44 318 LEU A C 1
ATOM 2277 O O . LEU A 1 318 ? 22.781 -30.109 9.859 1 85.44 318 LEU A O 1
ATOM 2281 N N . ILE A 1 319 ? 22.625 -28.484 8.383 1 84.88 319 ILE A N 1
ATOM 2282 C CA . ILE A 1 319 ? 22.219 -29.375 7.297 1 84.88 319 ILE A CA 1
ATOM 2283 C C . ILE A 1 319 ? 23.391 -30.297 6.941 1 84.88 319 ILE A C 1
ATOM 2285 O O . ILE A 1 319 ? 23.188 -31.484 6.691 1 84.88 319 ILE A O 1
ATOM 2289 N N . SER A 1 320 ? 24.578 -29.766 6.945 1 84.81 320 SER A N 1
ATOM 2290 C CA . SER A 1 320 ? 25.766 -30.562 6.66 1 84.81 320 SER A CA 1
ATOM 2291 C C . SER A 1 320 ? 25.953 -31.656 7.699 1 84.81 320 SER A C 1
ATOM 2293 O O . SER A 1 320 ? 26.281 -32.812 7.352 1 84.81 320 SER A O 1
ATOM 2295 N N . VAL A 1 321 ? 25.688 -31.359 8.875 1 88.62 321 VAL A N 1
ATOM 2296 C CA . VAL A 1 321 ? 25.875 -32.312 9.961 1 88.62 321 VAL A CA 1
ATOM 2297 C C . VAL A 1 321 ? 24.812 -33.406 9.891 1 88.62 321 VAL A C 1
ATOM 2299 O O . VAL A 1 321 ? 25.094 -34.562 10.203 1 88.62 321 VAL A O 1
ATOM 2302 N N . MET A 1 322 ? 23.625 -33 9.492 1 88.69 322 MET A N 1
ATOM 2303 C CA . MET A 1 322 ? 22.516 -33.969 9.414 1 88.69 322 MET A CA 1
ATOM 2304 C C . MET A 1 322 ? 22.672 -34.875 8.188 1 88.69 322 MET A C 1
ATOM 2306 O O . MET A 1 322 ? 22.016 -35.906 8.094 1 88.69 322 MET A O 1
ATOM 2310 N N . GLY A 1 323 ? 23.438 -34.562 7.246 1 86 323 GLY A N 1
ATOM 2311 C CA . GLY A 1 323 ? 23.656 -35.344 6.043 1 86 323 GLY A CA 1
ATOM 2312 C C . GLY A 1 323 ? 22.516 -35.25 5.051 1 86 323 GLY A C 1
ATOM 2313 O O . GLY A 1 323 ? 22.328 -36.156 4.234 1 86 323 GLY A O 1
ATOM 2314 N N . ILE A 1 324 ? 21.688 -34.312 5.191 1 83.62 324 ILE A N 1
ATOM 2315 C CA . ILE A 1 324 ? 20.562 -34.094 4.277 1 83.62 324 ILE A CA 1
ATOM 2316 C C . ILE A 1 324 ? 20.984 -33.156 3.158 1 83.62 324 ILE A C 1
ATOM 2318 O O . ILE A 1 324 ? 21.859 -32.312 3.355 1 83.62 324 ILE A O 1
ATOM 2322 N N . SER A 1 325 ? 20.453 -33.531 1.985 1 88.44 325 SER A N 1
ATOM 2323 C CA . SER A 1 325 ? 20.766 -32.656 0.874 1 88.44 325 SER A CA 1
ATOM 2324 C C . SER A 1 325 ? 20.219 -31.234 1.126 1 88.44 325 SER A C 1
ATOM 2326 O O . SER A 1 325 ? 19.078 -31.078 1.54 1 88.44 325 SER A O 1
ATOM 2328 N N . GLY A 1 326 ? 21 -30.219 0.948 1 89 326 GLY A N 1
ATOM 2329 C CA . GLY A 1 326 ? 20.609 -28.828 1.095 1 89 326 GLY A CA 1
ATOM 2330 C C . GLY A 1 326 ? 19.547 -28.406 0.104 1 89 326 GLY A C 1
ATOM 2331 O O . GLY A 1 326 ? 18.859 -27.391 0.314 1 89 326 GLY A O 1
ATOM 2332 N N . THR A 1 327 ? 19.359 -29.219 -0.836 1 91.31 327 THR A N 1
ATOM 2333 C CA . THR A 1 327 ? 18.375 -28.953 -1.885 1 91.31 327 THR A CA 1
ATOM 2334 C C . THR A 1 327 ? 16.969 -28.828 -1.3 1 91.31 327 THR A C 1
ATOM 2336 O O . THR A 1 327 ? 16.156 -28.047 -1.79 1 91.31 327 THR A O 1
ATOM 2339 N N . PHE A 1 328 ? 16.719 -29.438 -0.181 1 94.19 328 PHE A N 1
ATOM 2340 C CA . PHE A 1 328 ? 15.383 -29.531 0.383 1 94.19 328 PHE A CA 1
ATOM 2341 C C . PHE A 1 328 ? 15.031 -28.266 1.167 1 94.19 328 PHE A C 1
ATOM 2343 O O . PHE A 1 328 ? 13.867 -28.047 1.495 1 94.19 328 PHE A O 1
ATOM 2350 N N . LEU A 1 329 ? 16.016 -27.453 1.428 1 93.94 329 LEU A N 1
ATOM 2351 C CA . LEU A 1 329 ? 15.742 -26.234 2.178 1 93.94 329 LEU A CA 1
ATOM 2352 C C . LEU A 1 329 ? 14.797 -25.328 1.402 1 93.94 329 LEU A C 1
ATOM 2354 O O . LEU A 1 329 ? 13.93 -24.672 1.993 1 93.94 329 LEU A O 1
ATOM 2358 N N . ALA A 1 330 ? 14.961 -25.266 0.101 1 96.31 330 ALA A N 1
ATOM 2359 C CA . ALA A 1 330 ? 14.172 -24.375 -0.748 1 96.31 330 ALA A CA 1
ATOM 2360 C C . ALA A 1 330 ? 12.695 -24.766 -0.722 1 96.31 330 ALA A C 1
ATOM 2362 O O . ALA A 1 330 ? 11.844 -23.969 -0.321 1 96.31 330 ALA A O 1
ATOM 2363 N N . PRO A 1 331 ? 12.32 -26.016 -1.067 1 97.25 331 PRO A N 1
ATOM 2364 C CA . PRO A 1 331 ? 10.906 -26.375 -1.043 1 97.25 331 PRO A CA 1
ATOM 2365 C C . PRO A 1 331 ? 10.32 -26.391 0.369 1 97.25 331 PRO A C 1
ATOM 2367 O O . PRO A 1 331 ? 9.164 -26.016 0.568 1 97.25 331 PRO A O 1
ATOM 2370 N N . ILE A 1 332 ? 11.07 -26.75 1.343 1 95.25 332 ILE A N 1
ATOM 2371 C CA . ILE A 1 332 ? 10.578 -26.844 2.711 1 95.25 332 ILE A CA 1
ATOM 2372 C C . ILE A 1 332 ? 10.281 -25.438 3.248 1 95.25 332 ILE A C 1
ATOM 2374 O O . ILE A 1 332 ? 9.289 -25.234 3.953 1 95.25 332 ILE A O 1
ATOM 2378 N N . SER A 1 333 ? 11.203 -24.516 2.961 1 94.31 333 SER A N 1
ATOM 2379 C CA . SER A 1 333 ? 10.961 -23.141 3.385 1 94.31 333 SER A CA 1
ATOM 2380 C C . SER A 1 333 ? 9.656 -22.594 2.814 1 94.31 333 SER A C 1
ATOM 2382 O O . SER A 1 333 ? 8.891 -21.938 3.521 1 94.31 333 SER A O 1
ATOM 2384 N N . GLY A 1 334 ? 9.383 -22.891 1.531 1 95.56 334 GLY A N 1
ATOM 2385 C CA . GLY A 1 334 ? 8.117 -22.5 0.926 1 95.56 334 GLY A CA 1
ATOM 2386 C C . GLY A 1 334 ? 6.914 -23.125 1.601 1 95.56 334 GLY A C 1
ATOM 2387 O O . GLY A 1 334 ? 5.922 -22.438 1.872 1 95.56 334 GLY A O 1
ATOM 2388 N N . ILE A 1 335 ? 7.016 -24.391 1.898 1 95.81 335 ILE A N 1
ATOM 2389 C CA . ILE A 1 335 ? 5.922 -25.125 2.52 1 95.81 335 ILE A CA 1
ATOM 2390 C C . ILE A 1 335 ? 5.625 -24.562 3.902 1 95.81 335 ILE A C 1
ATOM 2392 O O . ILE A 1 335 ? 4.473 -24.281 4.23 1 95.81 335 ILE A O 1
ATOM 2396 N N . LEU A 1 336 ? 6.656 -24.328 4.617 1 90.06 336 LEU A N 1
ATOM 2397 C CA . LEU A 1 336 ? 6.504 -23.875 5.996 1 90.06 336 LEU A CA 1
ATOM 2398 C C . LEU A 1 336 ? 5.922 -22.469 6.047 1 90.06 336 LEU A C 1
ATOM 2400 O O . LEU A 1 336 ? 5.043 -22.188 6.859 1 90.06 336 LEU A O 1
ATOM 2404 N N . MET A 1 337 ? 6.406 -21.625 5.195 1 89.81 337 MET A N 1
ATOM 2405 C CA . MET A 1 337 ? 5.887 -20.25 5.188 1 89.81 337 MET A CA 1
ATOM 2406 C C . MET A 1 337 ? 4.453 -20.219 4.668 1 89.81 337 MET A C 1
ATOM 2408 O O . MET A 1 337 ? 3.639 -19.422 5.121 1 89.81 337 MET A O 1
ATOM 2412 N N . GLY A 1 338 ? 4.16 -21.141 3.689 1 91.69 338 GLY A N 1
ATOM 2413 C CA . GLY A 1 338 ? 2.787 -21.266 3.223 1 91.69 338 GLY A CA 1
ATOM 2414 C C . GLY A 1 338 ? 1.814 -21.656 4.32 1 91.69 338 GLY A C 1
ATOM 2415 O O . GLY A 1 338 ? 0.722 -21.094 4.414 1 91.69 338 GLY A O 1
ATOM 2416 N N . LEU A 1 339 ? 2.207 -22.531 5.141 1 87.25 339 LEU A N 1
ATOM 2417 C CA . LEU A 1 339 ? 1.401 -22.969 6.273 1 87.25 339 LEU A CA 1
ATOM 2418 C C . LEU A 1 339 ? 1.221 -21.844 7.281 1 87.25 339 LEU A C 1
ATOM 2420 O O . LEU A 1 339 ? 0.114 -21.609 7.777 1 87.25 339 LEU A O 1
ATOM 2424 N N . ALA A 1 340 ? 2.221 -21.156 7.461 1 81.31 340 ALA A N 1
ATOM 2425 C CA . ALA A 1 340 ? 2.223 -20.141 8.5 1 81.31 340 ALA A CA 1
ATOM 2426 C C . ALA A 1 340 ? 1.294 -18.984 8.133 1 81.31 340 ALA A C 1
ATOM 2428 O O . ALA A 1 340 ? 0.564 -18.469 8.984 1 81.31 340 ALA A O 1
ATOM 2429 N N . VAL A 1 341 ? 1.284 -18.609 6.875 1 85.69 341 VAL A N 1
ATOM 2430 C CA . VAL A 1 341 ? 0.613 -17.375 6.527 1 85.69 341 VAL A CA 1
ATOM 2431 C C . VAL A 1 341 ? -0.678 -17.672 5.77 1 85.69 341 VAL A C 1
ATOM 2433 O O . VAL A 1 341 ? -1.555 -16.812 5.656 1 85.69 341 VAL A O 1
ATOM 2436 N N . GLY A 1 342 ? -0.839 -18.859 5.223 1 88.94 342 GLY A N 1
ATOM 2437 C CA . GLY A 1 342 ? -2.035 -19.203 4.473 1 88.94 342 GLY A CA 1
ATOM 2438 C C . GLY A 1 342 ? -2.178 -18.422 3.176 1 88.94 342 GLY A C 1
ATOM 2439 O O . GLY A 1 342 ? -3.275 -17.984 2.826 1 88.94 342 GLY A O 1
ATOM 2440 N N . SER A 1 343 ? -1.139 -18.109 2.564 1 91.56 343 SER A N 1
ATOM 2441 C CA . SER A 1 343 ? -1.074 -17.344 1.323 1 91.56 343 SER A CA 1
ATOM 2442 C C . SER A 1 343 ? 0.184 -17.688 0.531 1 91.56 343 SER A C 1
ATOM 2444 O O . SER A 1 343 ? 1.295 -17.625 1.062 1 91.56 343 SER A O 1
ATOM 2446 N N . THR A 1 344 ? -0.011 -18.094 -0.704 1 94.69 344 THR A N 1
ATOM 2447 C CA . THR A 1 344 ? 1.13 -18.438 -1.543 1 94.69 344 THR A CA 1
ATOM 2448 C C . THR A 1 344 ? 2.021 -17.234 -1.781 1 94.69 344 THR A C 1
ATOM 2450 O O . THR A 1 344 ? 3.246 -17.328 -1.692 1 94.69 344 THR A O 1
ATOM 2453 N N . SER A 1 345 ? 1.407 -16.125 -2.096 1 93.44 345 SER A N 1
ATOM 2454 C CA . SER A 1 345 ? 2.168 -14.914 -2.389 1 93.44 345 SER A CA 1
ATOM 2455 C C . SER A 1 345 ? 3.008 -14.484 -1.19 1 93.44 345 SER A C 1
ATOM 2457 O O . SER A 1 345 ? 4.207 -14.242 -1.323 1 93.44 345 SER A O 1
ATOM 2459 N N . THR A 1 346 ? 2.414 -14.438 -0.055 1 90.94 346 THR A N 1
ATOM 2460 C CA . THR A 1 346 ? 3.117 -14.047 1.161 1 90.94 346 THR A CA 1
ATOM 2461 C C . THR A 1 346 ? 4.203 -15.062 1.511 1 90.94 346 THR A C 1
ATOM 2463 O O . THR A 1 346 ? 5.285 -14.688 1.964 1 90.94 346 THR A O 1
ATOM 2466 N N . ALA A 1 347 ? 3.877 -16.297 1.276 1 94 347 ALA A N 1
ATOM 2467 C CA . ALA A 1 347 ? 4.816 -17.375 1.583 1 94 347 ALA A CA 1
ATOM 2468 C C . ALA A 1 347 ? 6.094 -17.25 0.758 1 94 347 ALA A C 1
ATOM 2470 O O . ALA A 1 347 ? 7.199 -17.391 1.286 1 94 347 ALA A O 1
ATOM 2471 N N . VAL A 1 348 ? 5.938 -17 -0.496 1 96.44 348 VAL A N 1
ATOM 2472 C CA . VAL A 1 348 ? 7.086 -16.875 -1.385 1 96.44 348 VAL A CA 1
ATOM 2473 C C . VAL A 1 348 ? 7.926 -15.664 -0.971 1 96.44 348 VAL A C 1
ATOM 2475 O O . VAL A 1 348 ? 9.156 -15.75 -0.909 1 96.44 348 VAL A O 1
ATOM 2478 N N . ILE A 1 349 ? 7.27 -14.602 -0.662 1 93.31 349 ILE A N 1
ATOM 2479 C CA . ILE A 1 349 ? 7.938 -13.375 -0.25 1 93.31 349 ILE A CA 1
ATOM 2480 C C . ILE A 1 349 ? 8.742 -13.625 1.021 1 93.31 349 ILE A C 1
ATOM 2482 O O . ILE A 1 349 ? 9.93 -13.289 1.089 1 93.31 349 ILE A O 1
ATOM 2486 N N . LEU A 1 350 ? 8.148 -14.273 1.948 1 91.19 350 LEU A N 1
ATOM 2487 C CA . LEU A 1 350 ? 8.805 -14.523 3.229 1 91.19 350 LEU A CA 1
ATOM 2488 C C . LEU A 1 350 ? 9.93 -15.539 3.078 1 91.19 350 LEU A C 1
ATOM 2490 O O . LEU A 1 350 ? 11 -15.383 3.672 1 91.19 350 LEU A O 1
ATOM 2494 N N . ALA A 1 351 ? 9.695 -16.547 2.303 1 94.19 351 ALA A N 1
ATOM 2495 C CA . ALA A 1 351 ? 10.695 -17.594 2.115 1 94.19 351 ALA A CA 1
ATOM 2496 C C . ALA A 1 351 ? 11.938 -17.047 1.407 1 94.19 351 ALA A C 1
ATOM 2498 O O . ALA A 1 351 ? 13.062 -17.328 1.816 1 94.19 351 ALA A O 1
ATOM 2499 N N . THR A 1 352 ? 11.758 -16.312 0.349 1 94.38 352 THR A N 1
ATOM 2500 C CA . THR A 1 352 ? 12.883 -15.766 -0.4 1 94.38 352 THR A CA 1
ATOM 2501 C C . THR A 1 352 ? 13.648 -14.75 0.443 1 94.38 352 THR A C 1
ATOM 2503 O O . THR A 1 352 ? 14.875 -14.695 0.398 1 94.38 352 THR A O 1
ATOM 2506 N N . GLY A 1 353 ? 12.961 -14 1.173 1 89 353 GLY A N 1
ATOM 2507 C CA . GLY A 1 353 ? 13.594 -13 2.012 1 89 353 GLY A CA 1
ATOM 2508 C C . GLY A 1 353 ? 14.305 -13.586 3.217 1 89 353 GLY A C 1
ATOM 2509 O O . GLY A 1 353 ? 15.375 -13.117 3.604 1 89 353 GLY A O 1
ATOM 2510 N N . SER A 1 354 ? 13.75 -14.625 3.799 1 88.38 354 SER A N 1
ATOM 2511 C CA . SER A 1 354 ? 14.242 -15.164 5.062 1 88.38 354 SER A CA 1
ATOM 2512 C C . SER A 1 354 ? 15.273 -16.266 4.828 1 88.38 354 SER A C 1
ATOM 2514 O O . SER A 1 354 ? 16.219 -16.406 5.602 1 88.38 354 SER A O 1
ATOM 2516 N N . PHE A 1 355 ? 15.109 -17 3.736 1 91.81 355 PHE A N 1
ATOM 2517 C CA . PHE A 1 355 ? 15.922 -18.203 3.578 1 91.81 355 PHE A CA 1
ATOM 2518 C C . PHE A 1 355 ? 16.719 -18.141 2.273 1 91.81 355 PHE A C 1
ATOM 2520 O O . PHE A 1 355 ? 17.547 -19.016 2.008 1 91.81 355 PHE A O 1
ATOM 2527 N N . GLY A 1 356 ? 16.484 -17.141 1.468 1 92.94 356 GLY A N 1
ATOM 2528 C CA . GLY A 1 356 ? 17.125 -17.031 0.165 1 92.94 356 GLY A CA 1
ATOM 2529 C C . GLY A 1 356 ? 18.625 -17.219 0.218 1 92.94 356 GLY A C 1
ATOM 2530 O O . GLY A 1 356 ? 19.172 -18.109 -0.44 1 92.94 356 GLY A O 1
ATOM 2531 N N . PRO A 1 357 ? 19.312 -16.422 1.008 1 90.56 357 PRO A N 1
ATOM 2532 C CA . PRO A 1 357 ? 20.766 -16.547 1.09 1 90.56 357 PRO A CA 1
ATOM 2533 C C . PRO A 1 357 ? 21.219 -17.922 1.57 1 90.56 357 PRO A C 1
ATOM 2535 O O . PRO A 1 357 ? 22.172 -18.484 1.037 1 90.56 357 PRO A O 1
ATOM 2538 N N . ALA A 1 358 ? 20.5 -18.453 2.541 1 90.44 358 ALA A N 1
ATOM 2539 C CA . ALA A 1 358 ? 20.859 -19.781 3.053 1 90.44 358 ALA A CA 1
ATOM 2540 C C . ALA A 1 358 ? 20.672 -20.844 1.976 1 90.44 358 ALA A C 1
ATOM 2542 O O . ALA A 1 358 ? 21.484 -21.766 1.875 1 90.44 358 ALA A O 1
ATOM 2543 N N . ILE A 1 359 ? 19.656 -20.734 1.208 1 94.31 359 ILE A N 1
ATOM 2544 C CA . ILE A 1 359 ? 19.391 -21.688 0.131 1 94.31 359 ILE A CA 1
ATOM 2545 C C . ILE A 1 359 ? 20.516 -21.641 -0.894 1 94.31 359 ILE A C 1
ATOM 2547 O O . ILE A 1 359 ? 21.031 -22.672 -1.3 1 94.31 359 ILE A O 1
ATOM 2551 N N . LEU A 1 360 ? 20.891 -20.484 -1.241 1 93.88 360 LEU A N 1
ATOM 2552 C CA . LEU A 1 360 ? 21.969 -20.312 -2.221 1 93.88 360 LEU A CA 1
ATOM 2553 C C . LEU A 1 360 ? 23.297 -20.781 -1.652 1 93.88 360 LEU A C 1
ATOM 2555 O O . LEU A 1 360 ? 24.109 -21.375 -2.369 1 93.88 360 LEU A O 1
ATOM 2559 N N . ASP A 1 361 ? 23.5 -20.578 -0.4 1 90.94 361 ASP A N 1
ATOM 2560 C CA . ASP A 1 361 ? 24.75 -20.953 0.25 1 90.94 361 ASP A CA 1
ATOM 2561 C C . ASP A 1 361 ? 24.891 -22.469 0.334 1 90.94 361 ASP A C 1
ATOM 2563 O O . ASP A 1 361 ? 26.016 -22.984 0.475 1 90.94 361 ASP A O 1
ATOM 2567 N N . MET A 1 362 ? 23.797 -23.172 0.207 1 91.31 362 MET A N 1
ATOM 2568 C CA . MET A 1 362 ? 23.844 -24.641 0.207 1 91.31 362 MET A CA 1
ATOM 2569 C C . MET A 1 362 ? 24.266 -25.172 -1.158 1 91.31 362 MET A C 1
ATOM 2571 O O . MET A 1 362 ? 24.484 -26.375 -1.318 1 91.31 362 MET A O 1
ATOM 2575 N N . GLY A 1 363 ? 24.312 -24.281 -2.131 1 90.25 363 GLY A N 1
ATOM 2576 C CA . GLY A 1 363 ? 24.75 -24.672 -3.459 1 90.25 363 GLY A CA 1
ATOM 2577 C C . GLY A 1 363 ? 23.609 -24.828 -4.445 1 90.25 363 GLY A C 1
ATOM 2578 O O . GLY A 1 363 ? 23.812 -25.219 -5.594 1 90.25 363 GLY A O 1
ATOM 2579 N N . THR A 1 364 ? 22.453 -24.562 -4.02 1 94.06 364 THR A N 1
ATOM 2580 C CA . THR A 1 364 ? 21.297 -24.609 -4.918 1 94.06 364 THR A CA 1
ATOM 2581 C C . THR A 1 364 ? 21.328 -23.438 -5.895 1 94.06 364 THR A C 1
ATOM 2583 O O . THR A 1 364 ? 21.516 -22.297 -5.484 1 94.06 364 THR A O 1
ATOM 2586 N N . SER A 1 365 ? 21.188 -23.75 -7.16 1 96.25 365 SER A N 1
ATOM 2587 C CA . SER A 1 365 ? 21.188 -22.688 -8.156 1 96.25 365 SER A CA 1
ATOM 2588 C C . SER A 1 365 ? 20 -21.75 -7.961 1 96.25 365 SER A C 1
ATOM 2590 O O . SER A 1 365 ? 18.969 -22.141 -7.41 1 96.25 365 SER A O 1
ATOM 2592 N N . SER A 1 366 ? 20.141 -20.531 -8.43 1 96.94 366 SER A N 1
ATOM 2593 C CA . SER A 1 366 ? 19.109 -19.516 -8.273 1 96.94 366 SER A CA 1
ATOM 2594 C C . SER A 1 366 ? 17.781 -19.953 -8.883 1 96.94 366 SER A C 1
ATOM 2596 O O . SER A 1 366 ? 16.734 -19.812 -8.266 1 96.94 366 SER A O 1
ATOM 2598 N N . LEU A 1 367 ? 17.812 -20.484 -10.07 1 97.12 367 LEU A N 1
ATOM 2599 C CA . LEU A 1 367 ? 16.594 -20.906 -10.758 1 97.12 367 LEU A CA 1
ATOM 2600 C C . LEU A 1 367 ? 15.93 -22.062 -10.016 1 97.12 367 LEU A C 1
ATOM 2602 O O . LEU A 1 367 ? 14.711 -22.062 -9.828 1 97.12 367 LEU A O 1
ATOM 2606 N N . SER A 1 368 ? 16.75 -23.047 -9.578 1 97.81 368 SER A N 1
ATOM 2607 C CA . SER A 1 368 ? 16.234 -24.172 -8.805 1 97.81 368 SER A CA 1
ATOM 2608 C C . SER A 1 368 ? 15.594 -23.703 -7.504 1 97.81 368 SER A C 1
ATOM 2610 O O . SER A 1 368 ? 14.5 -24.156 -7.152 1 97.81 368 SER A O 1
ATOM 2612 N N . ALA A 1 369 ? 16.297 -22.781 -6.859 1 97.62 369 ALA A N 1
ATOM 2613 C CA . ALA A 1 369 ? 15.773 -22.25 -5.602 1 97.62 369 ALA A CA 1
ATOM 2614 C C . ALA A 1 369 ? 14.438 -21.547 -5.812 1 97.62 369 ALA A C 1
ATOM 2616 O O . ALA A 1 369 ? 13.484 -21.781 -5.066 1 97.62 369 ALA A O 1
ATOM 2617 N N . ALA A 1 370 ? 14.352 -20.766 -6.848 1 98.12 370 ALA A N 1
ATOM 2618 C CA . ALA A 1 370 ? 13.148 -19.984 -7.125 1 98.12 370 ALA A CA 1
ATOM 2619 C C . ALA A 1 370 ? 11.953 -20.891 -7.379 1 98.12 370 ALA A C 1
ATOM 2621 O O . ALA A 1 370 ? 10.875 -20.688 -6.812 1 98.12 370 ALA A O 1
ATOM 2622 N N . VAL A 1 371 ? 12.125 -21.906 -8.18 1 98.25 371 VAL A N 1
ATOM 2623 C CA . VAL A 1 371 ? 11.023 -22.781 -8.578 1 98.25 371 VAL A CA 1
ATOM 2624 C C . VAL A 1 371 ? 10.602 -23.656 -7.406 1 98.25 371 VAL A C 1
ATOM 2626 O O . VAL A 1 371 ? 9.414 -23.875 -7.18 1 98.25 371 VAL A O 1
ATOM 2629 N N . MET A 1 372 ? 11.594 -24.109 -6.637 1 98.25 372 MET A N 1
ATOM 2630 C CA . MET A 1 372 ? 11.297 -25 -5.52 1 98.25 372 MET A CA 1
ATOM 2631 C C . MET A 1 372 ? 10.625 -24.234 -4.383 1 98.25 372 MET A C 1
ATOM 2633 O O . MET A 1 372 ? 9.703 -24.75 -3.746 1 98.25 372 MET A O 1
ATOM 2637 N N . VAL A 1 373 ? 11.062 -23.016 -4.113 1 97.94 373 VAL A N 1
ATOM 2638 C CA . VAL A 1 373 ? 10.398 -22.188 -3.113 1 97.94 373 VAL A CA 1
ATOM 2639 C C . VAL A 1 373 ? 8.984 -21.859 -3.57 1 97.94 373 VAL A C 1
ATOM 2641 O O . VAL A 1 373 ? 8.031 -21.953 -2.787 1 97.94 373 VAL A O 1
ATOM 2644 N N . HIS A 1 374 ? 8.867 -21.5 -4.82 1 98.44 374 HIS A N 1
ATOM 2645 C CA . HIS A 1 374 ? 7.598 -21.078 -5.402 1 98.44 374 HIS A CA 1
ATOM 2646 C C . HIS A 1 374 ? 6.562 -22.203 -5.355 1 98.44 374 HIS A C 1
ATOM 2648 O O . HIS A 1 374 ? 5.438 -22 -4.902 1 98.44 374 HIS A O 1
ATOM 2654 N N . THR A 1 375 ? 6.934 -23.391 -5.816 1 98.5 375 THR A N 1
ATOM 2655 C CA . THR A 1 375 ? 6.02 -24.531 -5.785 1 98.5 375 THR A CA 1
ATOM 2656 C C . THR A 1 375 ? 5.762 -24.969 -4.352 1 98.5 375 THR A C 1
ATOM 2658 O O . THR A 1 375 ? 4.633 -25.328 -3.998 1 98.5 375 THR A O 1
ATOM 2661 N N . GLY A 1 376 ? 6.766 -24.969 -3.533 1 98.12 376 GLY A N 1
ATOM 2662 C CA . GLY A 1 376 ? 6.582 -25.297 -2.131 1 98.12 376 GLY A CA 1
ATOM 2663 C C . GLY A 1 376 ? 5.535 -24.438 -1.445 1 98.12 376 GLY A C 1
ATOM 2664 O O . GLY A 1 376 ? 4.738 -24.938 -0.651 1 98.12 376 GLY A O 1
ATOM 2665 N N . ALA A 1 377 ? 5.508 -23.188 -1.788 1 97.44 377 ALA A N 1
ATOM 2666 C CA . ALA A 1 377 ? 4.605 -22.219 -1.168 1 97.44 377 ALA A CA 1
ATOM 2667 C C . ALA A 1 377 ? 3.15 -22.547 -1.506 1 97.44 377 ALA A C 1
ATOM 2669 O O . ALA A 1 377 ? 2.232 -22.031 -0.854 1 97.44 377 ALA A O 1
ATOM 2670 N N . THR A 1 378 ? 2.871 -23.406 -2.477 1 97.31 378 THR A N 1
ATOM 2671 C CA . THR A 1 378 ? 1.511 -23.703 -2.916 1 97.31 378 THR A CA 1
ATOM 2672 C C . THR A 1 378 ? 0.959 -24.922 -2.191 1 97.31 378 THR A C 1
ATOM 2674 O O . THR A 1 378 ? -0.222 -25.25 -2.322 1 97.31 378 THR A O 1
ATOM 2677 N N . VAL A 1 379 ? 1.731 -25.594 -1.378 1 97.31 379 VAL A N 1
ATOM 2678 C CA . VAL A 1 379 ? 1.36 -26.891 -0.826 1 97.31 379 VAL A CA 1
ATOM 2679 C C . VAL A 1 379 ? 0.314 -26.703 0.271 1 97.31 379 VAL A C 1
ATOM 2681 O O . VAL A 1 379 ? -0.769 -27.281 0.211 1 97.31 379 VAL A O 1
ATOM 2684 N N . ILE A 1 380 ? 0.587 -25.875 1.257 1 94.62 380 ILE A N 1
ATOM 2685 C CA . ILE A 1 380 ? -0.32 -25.703 2.385 1 94.62 380 ILE A CA 1
ATOM 2686 C C . ILE A 1 380 ? -0.689 -24.234 2.525 1 94.62 380 ILE A C 1
ATOM 2688 O O . ILE A 1 380 ? -0.644 -23.672 3.625 1 94.62 380 ILE A O 1
ATOM 2692 N N . ASP A 1 381 ? -1.133 -23.609 1.473 1 90.94 381 ASP A N 1
ATOM 2693 C CA . ASP A 1 381 ? -1.441 -22.188 1.429 1 90.94 381 ASP A CA 1
ATOM 2694 C C . ASP A 1 381 ? -2.943 -21.953 1.567 1 90.94 381 ASP A C 1
ATOM 2696 O O . ASP A 1 381 ? -3.387 -20.797 1.652 1 90.94 381 ASP A O 1
ATOM 2700 N N . SER A 1 382 ? -3.779 -23.016 1.563 1 91.81 382 SER A N 1
ATOM 2701 C CA . SER A 1 382 ? -5.23 -22.859 1.522 1 91.81 382 SER A CA 1
ATOM 2702 C C . SER A 1 382 ? -5.855 -23.156 2.883 1 91.81 382 SER A C 1
ATOM 2704 O O . SER A 1 382 ? -6.93 -23.766 2.963 1 91.81 382 SER A O 1
ATOM 2706 N N . VAL A 1 383 ? -5.258 -22.656 3.896 1 90.5 383 VAL A N 1
ATOM 2707 C CA . VAL A 1 383 ? -5.711 -22.922 5.258 1 90.5 383 VAL A CA 1
ATOM 2708 C C . VAL A 1 383 ? -6.703 -21.844 5.691 1 90.5 383 VAL A C 1
ATOM 2710 O O . VAL A 1 383 ? -6.785 -20.781 5.066 1 90.5 383 VAL A O 1
ATOM 2713 N N . PRO A 1 384 ? -7.527 -22.141 6.742 1 87.5 384 PRO A N 1
ATOM 2714 C CA . PRO A 1 384 ? -8.648 -21.281 7.133 1 87.5 384 PRO A CA 1
ATOM 2715 C C . PRO A 1 384 ? -8.211 -19.875 7.551 1 87.5 384 PRO A C 1
ATOM 2717 O O . PRO A 1 384 ? -9.023 -18.953 7.547 1 87.5 384 PRO A O 1
ATOM 2720 N N . GLN A 1 385 ? -7 -19.688 7.84 1 84 385 GLN A N 1
ATOM 2721 C CA . GLN A 1 385 ? -6.57 -18.359 8.273 1 84 385 GLN A CA 1
ATOM 2722 C C . GLN A 1 385 ? -6.328 -17.438 7.086 1 84 385 GLN A C 1
ATOM 2724 O O . GLN A 1 385 ? -6.203 -16.219 7.25 1 84 385 GLN A O 1
ATOM 2729 N N . GLY A 1 386 ? -6.309 -18 5.941 1 85.12 386 GLY A N 1
ATOM 2730 C CA . GLY A 1 386 ? -6.117 -17.203 4.742 1 85.12 386 GLY A CA 1
ATOM 2731 C C . GLY A 1 386 ? -7.418 -16.812 4.066 1 85.12 386 GLY A C 1
ATOM 2732 O O . GLY A 1 386 ? -8.422 -17.531 4.188 1 85.12 386 GLY A O 1
ATOM 2733 N N . ASN A 1 387 ? -7.395 -15.711 3.348 1 86.12 387 ASN A N 1
ATOM 2734 C CA . ASN A 1 387 ? -8.57 -15.219 2.643 1 86.12 387 ASN A CA 1
ATOM 2735 C C . ASN A 1 387 ? -9.008 -16.172 1.536 1 86.12 387 ASN A C 1
ATOM 2737 O O . ASN A 1 387 ? -10.195 -16.266 1.225 1 86.12 387 ASN A O 1
ATOM 2741 N N . TYR A 1 388 ? -8.062 -16.844 0.962 1 93.12 388 TYR A N 1
ATOM 2742 C CA . TYR A 1 388 ? -8.344 -17.766 -0.125 1 93.12 388 TYR A CA 1
ATOM 2743 C C . TYR A 1 388 ? -9.359 -18.828 0.305 1 93.12 388 TYR A C 1
ATOM 2745 O O . TYR A 1 388 ? -10.281 -19.156 -0.448 1 93.12 388 TYR A O 1
ATOM 2753 N N . PHE A 1 389 ? -9.242 -19.328 1.529 1 94 389 PHE A N 1
ATOM 2754 C CA . PHE A 1 389 ? -10.109 -20.359 2.094 1 94 389 PHE A CA 1
ATOM 2755 C C . PHE A 1 389 ? -11.555 -19.875 2.119 1 94 389 PHE A C 1
ATOM 2757 O O . PHE A 1 389 ? -12.453 -20.578 1.637 1 94 389 PHE A O 1
ATOM 2764 N N . HIS A 1 390 ? -11.797 -18.719 2.521 1 92.75 390 HIS A N 1
ATOM 2765 C CA . HIS A 1 390 ? -13.148 -18.203 2.711 1 92.75 390 HIS A CA 1
ATOM 2766 C C . HIS A 1 390 ? -13.766 -17.781 1.381 1 92.75 390 HIS A C 1
ATOM 2768 O O . HIS A 1 390 ? -14.961 -18.016 1.152 1 92.75 390 HIS A O 1
ATOM 2774 N N . ILE A 1 391 ? -12.992 -17.234 0.528 1 93.69 391 ILE A N 1
ATOM 2775 C CA . ILE A 1 391 ? -13.492 -16.797 -0.767 1 93.69 391 ILE A CA 1
ATOM 2776 C C . ILE A 1 391 ? -13.938 -18 -1.588 1 93.69 391 ILE A C 1
ATOM 2778 O O . ILE A 1 391 ? -14.992 -17.969 -2.225 1 93.69 391 ILE A O 1
ATOM 2782 N N . THR A 1 392 ? -13.172 -19.031 -1.543 1 96.12 392 THR A N 1
ATOM 2783 C CA . THR A 1 392 ? -13.508 -20.203 -2.342 1 96.12 392 THR A CA 1
ATOM 2784 C C . THR A 1 392 ? -14.688 -20.953 -1.73 1 96.12 392 THR A C 1
ATOM 2786 O O . THR A 1 392 ? -15.516 -21.516 -2.453 1 96.12 392 THR A O 1
ATOM 2789 N N . ALA A 1 393 ? -14.797 -20.922 -0.396 1 95.88 393 ALA A N 1
ATOM 2790 C CA . ALA A 1 393 ? -15.969 -21.5 0.252 1 95.88 393 ALA A CA 1
ATOM 2791 C C . ALA A 1 393 ? -17.25 -20.781 -0.169 1 95.88 393 ALA A C 1
ATOM 2793 O O . ALA A 1 393 ? -18.234 -21.422 -0.545 1 95.88 393 ALA A O 1
ATOM 2794 N N . GLN A 1 394 ? -17.156 -19.516 -0.166 1 94.44 394 GLN A N 1
ATOM 2795 C CA . GLN A 1 394 ? -18.328 -18.688 -0.496 1 94.44 394 GLN A CA 1
ATOM 2796 C C . GLN A 1 394 ? -18.688 -18.812 -1.974 1 94.44 394 GLN A C 1
ATOM 2798 O O . GLN A 1 394 ? -19.859 -18.891 -2.328 1 94.44 394 GLN A O 1
ATOM 2803 N N . SER A 1 395 ? -17.703 -18.875 -2.783 1 95.06 395 SER A N 1
ATOM 2804 C CA . SER A 1 395 ? -17.922 -18.922 -4.223 1 95.06 395 SER A CA 1
ATOM 2805 C C . SER A 1 395 ? -18.625 -20.219 -4.625 1 95.06 395 SER A C 1
ATOM 2807 O O . SER A 1 395 ? -19.375 -20.25 -5.605 1 95.06 395 SER A O 1
ATOM 2809 N N . MET A 1 396 ? -18.438 -21.25 -3.85 1 96.62 396 MET A N 1
ATOM 2810 C CA . MET A 1 396 ? -18.984 -22.562 -4.18 1 96.62 396 MET A CA 1
ATOM 2811 C C . MET A 1 396 ? -20.188 -22.891 -3.299 1 96.62 396 MET A C 1
ATOM 2813 O O . MET A 1 396 ? -20.703 -24.016 -3.342 1 96.62 396 MET A O 1
ATOM 2817 N N . ASN A 1 397 ? -20.562 -21.906 -2.457 1 95.56 397 ASN A N 1
ATOM 2818 C CA . ASN A 1 397 ? -21.656 -22.109 -1.512 1 95.56 397 ASN A CA 1
ATOM 2819 C C . ASN A 1 397 ? -21.422 -23.312 -0.621 1 95.56 397 ASN A C 1
ATOM 2821 O O . ASN A 1 397 ? -22.281 -24.172 -0.488 1 95.56 397 ASN A O 1
ATOM 2825 N N . MET A 1 398 ? -20.266 -23.359 -0.108 1 96.31 398 MET A N 1
ATOM 2826 C CA . MET A 1 398 ? -19.875 -24.438 0.787 1 96.31 398 MET A CA 1
ATOM 2827 C C . MET A 1 398 ? -19.875 -23.969 2.238 1 96.31 398 MET A C 1
ATOM 2829 O O . MET A 1 398 ? -19.5 -22.828 2.525 1 96.31 398 MET A O 1
ATOM 2833 N N . THR A 1 399 ? -20.25 -24.859 3.09 1 94.94 399 THR A N 1
ATOM 2834 C CA . THR A 1 399 ? -20 -24.641 4.508 1 94.94 399 THR A CA 1
ATOM 2835 C C . THR A 1 399 ? -18.516 -24.766 4.816 1 94.94 399 THR A C 1
ATOM 2837 O O . THR A 1 399 ? -17.75 -25.281 3.998 1 94.94 399 THR A O 1
ATOM 2840 N N . ILE A 1 400 ? -18.109 -24.344 5.93 1 95.5 400 ILE A N 1
ATOM 2841 C CA . ILE A 1 400 ? -16.719 -24.422 6.363 1 95.5 400 ILE A CA 1
ATOM 2842 C C . ILE A 1 400 ? -16.297 -25.875 6.449 1 95.5 400 ILE A C 1
ATOM 2844 O O . ILE A 1 400 ? -15.172 -26.219 6.07 1 95.5 400 ILE A O 1
ATOM 2848 N N . LYS A 1 401 ? -17.188 -26.719 6.906 1 95.06 401 LYS A N 1
ATOM 2849 C CA . LYS A 1 401 ? -16.891 -28.141 7.023 1 95.06 401 LYS A CA 1
ATOM 2850 C C . LYS A 1 401 ? -16.625 -28.766 5.656 1 95.06 401 LYS A C 1
ATOM 2852 O O . LYS A 1 401 ? -15.695 -29.547 5.492 1 95.06 401 LYS A O 1
ATOM 2857 N N . GLU A 1 402 ? -17.391 -28.422 4.727 1 96.19 402 GLU A N 1
ATOM 2858 C CA . GLU A 1 402 ? -17.219 -28.906 3.361 1 96.19 402 GLU A CA 1
ATOM 2859 C C . GLU A 1 402 ? -15.906 -28.406 2.754 1 96.19 402 GLU A C 1
ATOM 2861 O O . GLU A 1 402 ? -15.195 -29.156 2.088 1 96.19 402 GLU A O 1
ATOM 2866 N N . ARG A 1 403 ? -15.648 -27.141 3.01 1 97.38 403 ARG A N 1
ATOM 2867 C CA . ARG A 1 403 ? -14.453 -26.531 2.443 1 97.38 403 ARG A CA 1
ATOM 2868 C C . ARG A 1 403 ? -13.188 -27.172 3.006 1 97.38 403 ARG A C 1
ATOM 2870 O O . ARG A 1 403 ? -12.203 -27.344 2.287 1 97.38 403 ARG A O 1
ATOM 2877 N N . ILE A 1 404 ? -13.164 -27.516 4.242 1 96.69 404 ILE A N 1
ATOM 2878 C CA . ILE A 1 404 ? -12.016 -28.125 4.895 1 96.69 404 ILE A CA 1
ATOM 2879 C C . ILE A 1 404 ? -11.703 -29.469 4.242 1 96.69 404 ILE A C 1
ATOM 2881 O O . ILE A 1 404 ? -10.539 -29.844 4.113 1 96.69 404 ILE A O 1
ATOM 2885 N N . ARG A 1 405 ? -12.641 -30.141 3.689 1 96.62 405 ARG A N 1
ATOM 2886 C CA . ARG A 1 405 ? -12.469 -31.453 3.066 1 96.62 405 ARG A CA 1
ATOM 2887 C C . ARG A 1 405 ? -11.695 -31.344 1.76 1 96.62 405 ARG A C 1
ATOM 2889 O O . ARG A 1 405 ? -11.164 -32.344 1.259 1 96.62 405 ARG A O 1
ATOM 2896 N N . VAL A 1 406 ? -11.641 -30.141 1.253 1 97.88 406 VAL A N 1
ATOM 2897 C CA . VAL A 1 406 ? -10.969 -29.922 -0.022 1 97.88 406 VAL A CA 1
ATOM 2898 C C . VAL A 1 406 ? -9.461 -29.781 0.209 1 97.88 406 VAL A C 1
ATOM 2900 O O . VAL A 1 406 ? -8.664 -30.047 -0.694 1 97.88 406 VAL A O 1
ATOM 2903 N N . ILE A 1 407 ? -9.016 -29.406 1.374 1 97.56 407 ILE A N 1
ATOM 2904 C CA . ILE A 1 407 ? -7.664 -28.984 1.701 1 97.56 407 ILE A CA 1
ATOM 2905 C C . ILE A 1 407 ? -6.676 -30.109 1.394 1 97.56 407 ILE A C 1
ATOM 2907 O O . ILE A 1 407 ? -5.648 -29.875 0.753 1 97.56 407 ILE A O 1
ATOM 2911 N N . PRO A 1 408 ? -6.992 -31.375 1.782 1 97.44 408 PRO A N 1
ATOM 2912 C CA . PRO A 1 408 ? -6.023 -32.438 1.504 1 97.44 408 PRO A CA 1
ATOM 2913 C C . PRO A 1 408 ? -5.762 -32.625 0.01 1 97.44 408 PRO A C 1
ATOM 2915 O O . PRO A 1 408 ? -4.645 -32.938 -0.39 1 97.44 408 PRO A O 1
ATOM 2918 N N . TYR A 1 409 ? -6.73 -32.406 -0.775 1 98.25 409 TYR A N 1
ATOM 2919 C CA . TYR A 1 409 ? -6.574 -32.562 -2.219 1 98.25 409 TYR A CA 1
ATOM 2920 C C . TYR A 1 409 ? -5.777 -31.391 -2.799 1 98.25 409 TYR A C 1
ATOM 2922 O O . TYR A 1 409 ? -4.969 -31.578 -3.713 1 98.25 409 TYR A O 1
ATOM 2930 N N . GLU A 1 410 ? -6.004 -30.203 -2.297 1 98 410 GLU A N 1
ATOM 2931 C CA . GLU A 1 410 ? -5.199 -29.047 -2.686 1 98 410 GLU A CA 1
ATOM 2932 C C . GLU A 1 410 ? -3.732 -29.25 -2.316 1 98 410 GLU A C 1
ATOM 2934 O O . GLU A 1 410 ? -2.838 -28.891 -3.088 1 98 410 GLU A O 1
ATOM 2939 N N . MET A 1 411 ? -3.547 -29.812 -1.132 1 98 411 MET A N 1
ATOM 2940 C CA . MET A 1 411 ? -2.195 -30.125 -0.678 1 98 411 MET A CA 1
ATOM 2941 C C . MET A 1 411 ? -1.523 -31.125 -1.611 1 98 411 MET A C 1
ATOM 2943 O O . MET A 1 411 ? -0.326 -31.031 -1.882 1 98 411 MET A O 1
ATOM 2947 N N . CYS A 1 412 ? -2.285 -32.062 -2.064 1 98.5 412 CYS A N 1
ATOM 2948 C CA . CYS A 1 412 ? -1.759 -33.062 -2.977 1 98.5 412 CYS A CA 1
ATOM 2949 C C . CYS A 1 412 ? -1.334 -32.438 -4.297 1 98.5 412 CYS A C 1
ATOM 2951 O O . CYS A 1 412 ? -0.276 -32.75 -4.836 1 98.5 412 CYS A O 1
ATOM 2953 N N . VAL A 1 413 ? -2.143 -31.547 -4.828 1 98.69 413 VAL A N 1
ATOM 2954 C CA . VAL A 1 413 ? -1.808 -30.875 -6.074 1 98.69 413 VAL A CA 1
ATOM 2955 C C . VAL A 1 413 ? -0.525 -30.062 -5.898 1 98.69 413 VAL A C 1
ATOM 2957 O O . VAL A 1 413 ? 0.418 -30.203 -6.68 1 98.69 413 VAL A O 1
ATOM 2960 N N . GLY A 1 414 ? -0.501 -29.203 -4.871 1 98.56 414 GLY A N 1
ATOM 2961 C CA . GLY A 1 414 ? 0.705 -28.453 -4.582 1 98.56 414 GLY A CA 1
ATOM 2962 C C . GLY A 1 414 ? 1.909 -29.328 -4.301 1 98.56 414 GLY A C 1
ATOM 2963 O O . GLY A 1 414 ? 3.025 -29.016 -4.715 1 98.56 414 GLY A O 1
ATOM 2964 N N . GLY A 1 415 ? 1.654 -30.422 -3.551 1 98.44 415 GLY A N 1
ATOM 2965 C CA . GLY A 1 415 ? 2.713 -31.359 -3.234 1 98.44 415 GLY A CA 1
ATOM 2966 C C . GLY A 1 415 ? 3.342 -31.984 -4.465 1 98.44 415 GLY A C 1
ATOM 2967 O O . GLY A 1 415 ? 4.566 -32.094 -4.559 1 98.44 415 GLY A O 1
ATOM 2968 N N . VAL A 1 416 ? 2.527 -32.375 -5.379 1 98.81 416 VAL A N 1
ATOM 2969 C CA . VAL A 1 416 ? 3.027 -33 -6.605 1 98.81 416 VAL A CA 1
ATOM 2970 C C . VAL A 1 416 ? 3.836 -31.984 -7.402 1 98.81 416 VAL A C 1
ATOM 2972 O O . VAL A 1 416 ? 4.898 -32.312 -7.941 1 98.81 416 VAL A O 1
ATOM 2975 N N . MET A 1 417 ? 3.32 -30.766 -7.508 1 98.81 417 MET A N 1
ATOM 2976 C CA . MET A 1 417 ? 4.078 -29.719 -8.195 1 98.81 417 MET A CA 1
ATOM 2977 C C . MET A 1 417 ? 5.441 -29.516 -7.547 1 98.81 417 MET A C 1
ATOM 2979 O O . MET A 1 417 ? 6.449 -29.359 -8.242 1 98.81 417 MET A O 1
ATOM 2983 N N . THR A 1 418 ? 5.473 -29.531 -6.223 1 98.62 418 THR A N 1
ATOM 2984 C CA . THR A 1 418 ? 6.707 -29.328 -5.473 1 98.62 418 THR A CA 1
ATOM 2985 C C . THR A 1 418 ? 7.66 -30.5 -5.676 1 98.62 418 THR A C 1
ATOM 2987 O O . THR A 1 418 ? 8.859 -30.312 -5.859 1 98.62 418 THR A O 1
ATOM 2990 N N . ILE A 1 419 ? 7.16 -31.734 -5.629 1 98.44 419 ILE A N 1
ATOM 2991 C CA . ILE A 1 419 ? 7.965 -32.938 -5.828 1 98.44 419 ILE A CA 1
ATOM 2992 C C . ILE A 1 419 ? 8.57 -32.906 -7.23 1 98.44 419 ILE A C 1
ATOM 2994 O O . ILE A 1 419 ? 9.766 -33.188 -7.402 1 98.44 419 ILE A O 1
ATOM 2998 N N . VAL A 1 420 ? 7.758 -32.594 -8.219 1 98.62 420 VAL A N 1
ATOM 2999 C CA . VAL A 1 420 ? 8.234 -32.562 -9.602 1 98.62 420 VAL A CA 1
ATOM 3000 C C . VAL A 1 420 ? 9.312 -31.484 -9.727 1 98.62 420 VAL A C 1
ATOM 3002 O O . VAL A 1 420 ? 10.352 -31.719 -10.359 1 98.62 420 VAL A O 1
ATOM 3005 N N . ALA A 1 421 ? 9.078 -30.312 -9.164 1 98.44 421 ALA A N 1
ATOM 3006 C CA . ALA A 1 421 ? 10.07 -29.25 -9.203 1 98.44 421 ALA A CA 1
ATOM 3007 C C . ALA A 1 421 ? 11.367 -29.672 -8.531 1 98.44 421 ALA A C 1
ATOM 3009 O O . ALA A 1 421 ? 12.461 -29.391 -9.031 1 98.44 421 ALA A O 1
ATOM 3010 N N . THR A 1 422 ? 11.234 -30.359 -7.406 1 97.38 422 THR A N 1
ATOM 3011 C CA . THR A 1 422 ? 12.406 -30.797 -6.648 1 97.38 422 THR A CA 1
ATOM 3012 C C . THR A 1 422 ? 13.188 -31.844 -7.422 1 97.38 422 THR A C 1
ATOM 3014 O O . THR A 1 422 ? 14.422 -31.812 -7.465 1 97.38 422 THR A O 1
ATOM 3017 N N . ILE A 1 423 ? 12.531 -32.781 -8.023 1 97.19 423 ILE A N 1
ATOM 3018 C CA . ILE A 1 423 ? 13.188 -33.844 -8.789 1 97.19 423 ILE A CA 1
ATOM 3019 C C . ILE A 1 423 ? 13.867 -33.219 -10.016 1 97.19 423 ILE A C 1
ATOM 3021 O O . ILE A 1 423 ? 15.047 -33.5 -10.273 1 97.19 423 ILE A O 1
ATOM 3025 N N . LEU A 1 424 ? 13.164 -32.406 -10.711 1 97.25 424 LEU A N 1
ATOM 3026 C CA . LEU A 1 424 ? 13.664 -31.844 -11.969 1 97.25 424 LEU A CA 1
ATOM 3027 C C . LEU A 1 424 ? 14.812 -30.875 -11.711 1 97.25 424 LEU A C 1
ATOM 3029 O O . LEU A 1 424 ? 15.875 -30.984 -12.336 1 97.25 424 LEU A O 1
ATOM 3033 N N . TYR A 1 425 ? 14.688 -29.969 -10.758 1 95.75 425 TYR A N 1
ATOM 3034 C CA . TYR A 1 425 ? 15.633 -28.859 -10.594 1 95.75 425 TYR A CA 1
ATOM 3035 C C . TYR A 1 425 ? 16.578 -29.125 -9.422 1 95.75 425 TYR A C 1
ATOM 3037 O O . TYR A 1 425 ? 17.672 -28.547 -9.359 1 95.75 425 TYR A O 1
ATOM 3045 N N . GLY A 1 426 ? 16.219 -29.906 -8.539 1 92.38 426 GLY A N 1
ATOM 3046 C CA . GLY A 1 426 ? 17.062 -30.203 -7.398 1 92.38 426 GLY A CA 1
ATOM 3047 C C . GLY A 1 426 ? 18.031 -31.344 -7.668 1 92.38 426 GLY A C 1
ATOM 3048 O O . GLY A 1 426 ? 19.125 -31.391 -7.105 1 92.38 426 GLY A O 1
ATOM 3049 N N . PHE A 1 427 ? 17.578 -32.281 -8.617 1 91.88 427 PHE A N 1
ATOM 3050 C CA . PHE A 1 427 ? 18.391 -33.469 -8.727 1 91.88 427 PHE A CA 1
ATOM 3051 C C . PHE A 1 427 ? 18.766 -33.75 -10.188 1 91.88 427 PHE A C 1
ATOM 3053 O O . PHE A 1 427 ? 19.828 -34.281 -10.477 1 91.88 427 PHE A O 1
ATOM 3060 N N . ILE A 1 428 ? 17.891 -33.406 -11.141 1 91.69 428 ILE A N 1
ATOM 3061 C CA . ILE A 1 428 ? 18.156 -33.781 -12.531 1 91.69 428 ILE A CA 1
ATOM 3062 C C . ILE A 1 428 ? 18.922 -32.656 -13.219 1 91.69 428 ILE A C 1
ATOM 3064 O O . ILE A 1 428 ? 19.969 -32.875 -13.82 1 91.69 428 ILE A O 1
ATOM 3068 N N . LEU A 1 429 ? 18.438 -31.391 -13.141 1 85.19 429 LEU A N 1
ATOM 3069 C CA . LEU A 1 429 ? 19 -30.281 -13.891 1 85.19 429 LEU A CA 1
ATOM 3070 C C . LEU A 1 429 ? 19.984 -29.5 -13.031 1 85.19 429 LEU A C 1
ATOM 3072 O O . LEU A 1 429 ? 20.562 -28.516 -13.492 1 85.19 429 LEU A O 1
ATOM 3076 N N . ASN A 1 430 ? 20.219 -29.812 -11.719 1 69.25 430 ASN A N 1
ATOM 3077 C CA . ASN A 1 430 ? 21.109 -29.062 -10.844 1 69.25 430 ASN A CA 1
ATOM 3078 C C . ASN A 1 430 ? 22.578 -29.219 -11.273 1 69.25 430 ASN A C 1
ATOM 3080 O O . ASN A 1 430 ? 23 -30.312 -11.672 1 69.25 430 ASN A O 1
ATOM 3084 N N . MET B 1 1 ? 24.672 4.418 -9.516 1 60.59 1 MET B N 1
ATOM 3085 C CA . MET B 1 1 ? 23.734 5.199 -10.336 1 60.59 1 MET B CA 1
ATOM 3086 C C . MET B 1 1 ? 24.25 5.309 -11.766 1 60.59 1 MET B C 1
ATOM 3088 O O . MET B 1 1 ? 25.453 5.367 -12.008 1 60.59 1 MET B O 1
ATOM 3092 N N . PRO B 1 2 ? 23.25 5.043 -12.688 1 64.12 2 PRO B N 1
ATOM 3093 C CA . PRO B 1 2 ? 23.75 5.277 -14.047 1 64.12 2 PRO B CA 1
ATOM 3094 C C . PRO B 1 2 ? 24.297 6.691 -14.242 1 64.12 2 PRO B C 1
ATOM 3096 O O . PRO B 1 2 ? 23.797 7.637 -13.625 1 64.12 2 PRO B O 1
ATOM 3099 N N . ASP B 1 3 ? 25.359 6.781 -14.75 1 73.12 3 ASP B N 1
ATOM 3100 C CA . ASP B 1 3 ? 25.969 8.07 -15.039 1 73.12 3 ASP B CA 1
ATOM 3101 C C . ASP B 1 3 ? 25.266 8.781 -16.188 1 73.12 3 ASP B C 1
ATOM 3103 O O . ASP B 1 3 ? 25.797 8.852 -17.297 1 73.12 3 ASP B O 1
ATOM 3107 N N . ILE B 1 4 ? 24.031 9.117 -15.938 1 84.38 4 ILE B N 1
ATOM 3108 C CA . ILE B 1 4 ? 23.234 9.812 -16.938 1 84.38 4 ILE B CA 1
ATOM 3109 C C . ILE B 1 4 ? 22.75 11.156 -16.391 1 84.38 4 ILE B C 1
ATOM 3111 O O . ILE B 1 4 ? 22.453 11.273 -15.203 1 84.38 4 ILE B O 1
ATOM 3115 N N . THR B 1 5 ? 22.891 12.18 -17.234 1 88.25 5 THR B N 1
ATOM 3116 C CA . THR B 1 5 ? 22.297 13.469 -16.891 1 88.25 5 THR B CA 1
ATOM 3117 C C . THR B 1 5 ? 21.125 13.789 -17.812 1 88.25 5 THR B C 1
ATOM 3119 O O . THR B 1 5 ? 21.297 13.984 -19.016 1 88.25 5 THR B O 1
ATOM 3122 N N . ILE B 1 6 ? 19.953 13.773 -17.188 1 92.88 6 ILE B N 1
ATOM 3123 C CA . ILE B 1 6 ? 18.719 14.07 -17.891 1 92.88 6 ILE B CA 1
ATOM 3124 C C . ILE B 1 6 ? 18.484 15.578 -17.906 1 92.88 6 ILE B C 1
ATOM 3126 O O . ILE B 1 6 ? 18.703 16.266 -16.906 1 92.88 6 ILE B O 1
ATOM 3130 N N . SER B 1 7 ? 18.078 16.062 -19.047 1 94.06 7 SER B N 1
ATOM 3131 C CA . SER B 1 7 ? 17.797 17.5 -19.172 1 94.06 7 SER B CA 1
ATOM 3132 C C . SER B 1 7 ? 16.656 17.906 -18.234 1 94.06 7 SER B C 1
ATOM 3134 O O . SER B 1 7 ? 15.703 17.156 -18.047 1 94.06 7 SER B O 1
ATOM 3136 N N . TRP B 1 8 ? 16.766 19.109 -17.719 1 92.75 8 TRP B N 1
ATOM 3137 C CA . TRP B 1 8 ? 15.742 19.625 -16.812 1 92.75 8 TRP B CA 1
ATOM 3138 C C . TRP B 1 8 ? 14.398 19.719 -17.531 1 92.75 8 TRP B C 1
ATOM 3140 O O . TRP B 1 8 ? 13.352 19.531 -16.906 1 92.75 8 TRP B O 1
ATOM 3150 N N . VAL B 1 9 ? 14.367 19.938 -18.797 1 95.25 9 VAL B N 1
ATOM 3151 C CA . VAL B 1 9 ? 13.133 20.016 -19.562 1 95.25 9 VAL B CA 1
ATOM 3152 C C . VAL B 1 9 ? 12.43 18.672 -19.562 1 95.25 9 VAL B C 1
ATOM 3154 O O . VAL B 1 9 ? 11.203 18.609 -19.406 1 95.25 9 VAL B O 1
ATOM 3157 N N . ALA B 1 10 ? 13.242 17.672 -19.734 1 96.56 10 ALA B N 1
ATOM 3158 C CA . ALA B 1 10 ? 12.68 16.328 -19.719 1 96.56 10 ALA B CA 1
ATOM 3159 C C . ALA B 1 10 ? 12.102 16 -18.344 1 96.56 10 ALA B C 1
ATOM 3161 O O . ALA B 1 10 ? 11.055 15.352 -18.234 1 96.56 10 ALA B O 1
ATOM 3162 N N . ALA B 1 11 ? 12.828 16.391 -17.328 1 94.56 11 ALA B N 1
ATOM 3163 C CA . ALA B 1 11 ? 12.359 16.172 -15.961 1 94.56 11 ALA B CA 1
ATOM 3164 C C . ALA B 1 11 ? 11.031 16.891 -15.711 1 94.56 11 ALA B C 1
ATOM 3166 O O . ALA B 1 11 ? 10.102 16.297 -15.148 1 94.56 11 ALA B O 1
ATOM 3167 N N . ILE B 1 12 ? 10.914 18.094 -16.141 1 93.31 12 ILE B N 1
ATOM 3168 C CA . ILE B 1 12 ? 9.695 18.875 -15.969 1 93.31 12 ILE B CA 1
ATOM 3169 C C . ILE B 1 12 ? 8.562 18.25 -16.781 1 93.31 12 ILE B C 1
ATOM 3171 O O . ILE B 1 12 ? 7.422 18.203 -16.328 1 93.31 12 ILE B O 1
ATOM 3175 N N . LEU B 1 13 ? 8.859 17.859 -17.922 1 96.62 13 LEU B N 1
ATOM 3176 C CA . LEU B 1 13 ? 7.852 17.219 -18.766 1 96.62 13 LEU B CA 1
ATOM 3177 C C . LEU B 1 13 ? 7.305 15.969 -18.078 1 96.62 13 LEU B C 1
ATOM 3179 O O . LEU B 1 13 ? 6.102 15.703 -18.141 1 96.62 13 LEU B O 1
ATOM 3183 N N . GLY B 1 14 ? 8.25 15.164 -17.531 1 96.19 14 GLY B N 1
ATOM 3184 C CA . GLY B 1 14 ? 7.801 14.008 -16.781 1 96.19 14 GLY B CA 1
ATOM 3185 C C . GLY B 1 14 ? 6.863 14.375 -15.641 1 96.19 14 GLY B C 1
ATOM 3186 O O . GLY B 1 14 ? 5.836 13.719 -15.445 1 96.19 14 GLY B O 1
ATOM 3187 N N . LEU B 1 15 ? 7.242 15.414 -14.906 1 93.06 15 LEU B N 1
ATOM 3188 C CA . LEU B 1 15 ? 6.418 15.883 -13.797 1 93.06 15 LEU B CA 1
ATOM 3189 C C . LEU B 1 15 ? 5.062 16.375 -14.297 1 93.06 15 LEU B C 1
ATOM 3191 O O . LEU B 1 15 ? 4.027 16.078 -13.695 1 93.06 15 LEU B O 1
ATOM 3195 N N . VAL B 1 16 ? 5.008 17.109 -15.383 1 94.5 16 VAL B N 1
ATOM 3196 C CA . VAL B 1 16 ? 3.783 17.641 -15.969 1 94.5 16 VAL B CA 1
ATOM 3197 C C . VAL B 1 16 ? 2.877 16.5 -16.406 1 94.5 16 VAL B C 1
ATOM 3199 O O . VAL B 1 16 ? 1.665 16.531 -16.188 1 94.5 16 VAL B O 1
ATOM 3202 N N . VAL B 1 17 ? 3.436 15.508 -17 1 96.94 17 VAL B N 1
ATOM 3203 C CA . VAL B 1 17 ? 2.666 14.344 -17.422 1 96.94 17 VAL B CA 1
ATOM 3204 C C . VAL B 1 17 ? 1.988 13.703 -16.219 1 96.94 17 VAL B C 1
ATOM 3206 O O . VAL B 1 17 ? 0.803 13.367 -16.266 1 96.94 17 VAL B O 1
ATOM 3209 N N . ALA B 1 18 ? 2.746 13.516 -15.133 1 95.12 18 ALA B N 1
ATOM 3210 C CA . ALA B 1 18 ? 2.197 12.93 -13.914 1 95.12 18 ALA B CA 1
ATOM 3211 C C . ALA B 1 18 ? 1.032 13.758 -13.383 1 95.12 18 ALA B C 1
ATOM 3213 O O . ALA B 1 18 ? -0.03 13.219 -13.062 1 95.12 18 ALA B O 1
ATOM 3214 N N . ILE B 1 19 ? 1.198 15.047 -13.352 1 91.19 19 ILE B N 1
ATOM 3215 C CA . ILE B 1 19 ? 0.201 15.945 -12.789 1 91.19 19 ILE B CA 1
ATOM 3216 C C . ILE B 1 19 ? -1.053 15.945 -13.656 1 91.19 19 ILE B C 1
ATOM 3218 O O . ILE B 1 19 ? -2.172 15.883 -13.148 1 91.19 19 ILE B O 1
ATOM 3222 N N . VAL B 1 20 ? -0.922 16 -14.945 1 94.62 20 VAL B N 1
ATOM 3223 C CA . VAL B 1 20 ? -2.047 16.016 -15.875 1 94.62 20 VAL B CA 1
ATOM 3224 C C . VAL B 1 20 ? -2.857 14.727 -15.727 1 94.62 20 VAL B C 1
ATOM 3226 O O . VAL B 1 20 ? -4.09 14.766 -15.703 1 94.62 20 VAL B O 1
ATOM 3229 N N . LEU B 1 21 ? -2.158 13.617 -15.594 1 95.19 21 LEU B N 1
ATOM 3230 C CA . LEU B 1 21 ? -2.855 12.344 -15.422 1 95.19 21 LEU B CA 1
ATOM 3231 C C . LEU B 1 21 ? -3.635 12.328 -14.109 1 95.19 21 LEU B C 1
ATOM 3233 O O . LEU B 1 21 ? -4.758 11.82 -14.062 1 95.19 21 LEU B O 1
ATOM 3237 N N . ILE B 1 22 ? -3.035 12.859 -13.094 1 90.69 22 ILE B N 1
ATOM 3238 C CA . ILE B 1 22 ? -3.707 12.914 -11.797 1 90.69 22 ILE B CA 1
ATOM 3239 C C . ILE B 1 22 ? -4.957 13.789 -11.898 1 90.69 22 ILE B C 1
ATOM 3241 O O . ILE B 1 22 ? -6.016 13.43 -11.383 1 90.69 22 ILE B O 1
ATOM 3245 N N . LEU B 1 23 ? -4.848 14.867 -12.586 1 88.62 23 LEU B N 1
ATOM 3246 C CA . LEU B 1 23 ? -5.98 15.773 -12.766 1 88.62 23 LEU B CA 1
ATOM 3247 C C . LEU B 1 23 ? -7.082 15.109 -13.586 1 88.62 23 LEU B C 1
ATOM 3249 O O . LEU B 1 23 ? -8.266 15.414 -13.398 1 88.62 23 LEU B O 1
ATOM 3253 N N . LYS B 1 24 ? -6.672 14.234 -14.438 1 92.31 24 LYS B N 1
ATOM 3254 C CA . LYS B 1 24 ? -7.637 13.484 -15.234 1 92.31 24 LYS B CA 1
ATOM 3255 C C . LYS B 1 24 ? -8.156 12.273 -14.477 1 92.31 24 LYS B C 1
ATOM 3257 O O . LYS B 1 24 ? -8.742 11.367 -15.07 1 92.31 24 LYS B O 1
ATOM 3262 N N . LYS B 1 25 ? -7.824 12.133 -13.234 1 89.81 25 LYS B N 1
ATOM 3263 C CA . LYS B 1 25 ? -8.367 11.164 -12.281 1 89.81 25 LYS B CA 1
ATOM 3264 C C . LYS B 1 25 ? -7.762 9.781 -12.5 1 89.81 25 LYS B C 1
ATOM 3266 O O . LYS B 1 25 ? -8.406 8.766 -12.211 1 89.81 25 LYS B O 1
ATOM 3271 N N . PHE B 1 26 ? -6.645 9.781 -13.133 1 94.75 26 PHE B N 1
ATOM 3272 C CA . PHE B 1 26 ? -5.883 8.539 -13.141 1 94.75 26 PHE B CA 1
ATOM 3273 C C . PHE B 1 26 ? -5.227 8.297 -11.789 1 94.75 26 PHE B C 1
ATOM 3275 O O . PHE B 1 26 ? -4.98 9.234 -11.031 1 94.75 26 PHE B O 1
ATOM 3282 N N . ASN B 1 27 ? -5.035 7.039 -11.477 1 94.31 27 ASN B N 1
ATOM 3283 C CA . ASN B 1 27 ? -4.426 6.691 -10.203 1 94.31 27 ASN B CA 1
ATOM 3284 C C . ASN B 1 27 ? -3.098 7.414 -10 1 94.31 27 ASN B C 1
ATOM 3286 O O . ASN B 1 27 ? -2.221 7.367 -10.867 1 94.31 27 ASN B O 1
ATOM 3290 N N . PRO B 1 28 ? -2.906 8.047 -8.883 1 93.25 28 PRO B N 1
ATOM 3291 C CA . PRO B 1 28 ? -1.705 8.852 -8.672 1 93.25 28 PRO B CA 1
ATOM 3292 C C . PRO B 1 28 ? -0.419 8.031 -8.719 1 93.25 28 PRO B C 1
ATOM 3294 O O . PRO B 1 28 ? 0.599 8.5 -9.234 1 93.25 28 PRO B O 1
ATOM 3297 N N . VAL B 1 29 ? -0.453 6.852 -8.164 1 96.88 29 VAL B N 1
ATOM 3298 C CA . VAL B 1 29 ? 0.737 6.012 -8.117 1 96.88 29 VAL B CA 1
ATOM 3299 C C . VAL B 1 29 ? 1.199 5.699 -9.539 1 96.88 29 VAL B C 1
ATOM 3301 O O . VAL B 1 29 ? 2.363 5.922 -9.883 1 96.88 29 VAL B O 1
ATOM 3304 N N . TYR B 1 30 ? 0.312 5.23 -10.352 1 97.94 30 TYR B N 1
ATOM 3305 C CA . TYR B 1 30 ? 0.628 4.895 -11.742 1 97.94 30 TYR B CA 1
ATOM 3306 C C . TYR B 1 30 ? 1.008 6.145 -12.531 1 97.94 30 TYR B C 1
ATOM 3308 O O . TYR B 1 30 ? 1.867 6.09 -13.414 1 97.94 30 TYR B O 1
ATOM 3316 N N . SER B 1 31 ? 0.337 7.246 -12.219 1 96.75 31 SER B N 1
ATOM 3317 C CA . SER B 1 31 ? 0.649 8.508 -12.875 1 96.75 31 SER B CA 1
ATOM 3318 C C . SER B 1 31 ? 2.088 8.938 -12.602 1 96.75 31 SER B C 1
ATOM 3320 O O . SER B 1 31 ? 2.795 9.375 -13.516 1 96.75 31 SER B O 1
ATOM 3322 N N . LEU B 1 32 ? 2.488 8.766 -11.398 1 96.38 32 LEU B N 1
ATOM 3323 C CA . LEU B 1 32 ? 3.826 9.18 -10.992 1 96.38 32 LEU B CA 1
ATOM 3324 C C . LEU B 1 32 ? 4.891 8.297 -11.633 1 96.38 32 LEU B C 1
ATOM 3326 O O . LEU B 1 32 ? 5.902 8.797 -12.133 1 96.38 32 LEU B O 1
ATOM 3330 N N . PHE B 1 33 ? 4.656 7.004 -11.672 1 98.25 33 PHE B N 1
ATOM 3331 C CA . PHE B 1 33 ? 5.582 6.094 -12.344 1 98.25 33 PHE B CA 1
ATOM 3332 C C . PHE B 1 33 ? 5.664 6.41 -13.836 1 98.25 33 PHE B C 1
ATOM 3334 O O . PHE B 1 33 ? 6.754 6.469 -14.398 1 98.25 33 PHE B O 1
ATOM 3341 N N . PHE B 1 34 ? 4.535 6.582 -14.453 1 98.44 34 PHE B N 1
ATOM 3342 C CA . PHE B 1 34 ? 4.512 6.859 -15.883 1 98.44 34 PHE B CA 1
ATOM 3343 C C . PHE B 1 34 ? 5.227 8.164 -16.203 1 98.44 34 PHE B C 1
ATOM 3345 O O . PHE B 1 34 ? 5.996 8.242 -17.156 1 98.44 34 PHE B O 1
ATOM 3352 N N . GLY B 1 35 ? 4.938 9.188 -15.422 1 97.56 35 GLY B N 1
ATOM 3353 C CA . GLY B 1 35 ? 5.641 10.445 -15.594 1 97.56 35 GLY B CA 1
ATOM 3354 C C . GLY B 1 35 ? 7.148 10.312 -15.484 1 97.56 35 GLY B C 1
ATOM 3355 O O . GLY B 1 35 ? 7.887 10.875 -16.297 1 97.56 35 GLY B O 1
ATOM 3356 N N . ALA B 1 36 ? 7.609 9.602 -14.469 1 97.69 36 ALA B N 1
ATOM 3357 C CA . ALA B 1 36 ? 9.039 9.383 -14.281 1 97.69 36 ALA B CA 1
ATOM 3358 C C . ALA B 1 36 ? 9.641 8.641 -15.469 1 97.69 36 ALA B C 1
ATOM 3360 O O . ALA B 1 36 ? 10.734 8.977 -15.938 1 97.69 36 ALA B O 1
ATOM 3361 N N . ILE B 1 37 ? 8.953 7.613 -15.977 1 98.38 37 ILE B N 1
ATOM 3362 C CA . ILE B 1 37 ? 9.422 6.82 -17.109 1 98.38 37 ILE B CA 1
ATOM 3363 C C . ILE B 1 37 ? 9.508 7.699 -18.359 1 98.38 37 ILE B C 1
ATOM 3365 O O . ILE B 1 37 ? 10.523 7.699 -19.047 1 98.38 37 ILE B O 1
ATOM 3369 N N . VAL B 1 38 ? 8.477 8.469 -18.609 1 98.31 38 VAL B N 1
ATOM 3370 C CA . VAL B 1 38 ? 8.43 9.344 -19.781 1 98.31 38 VAL B CA 1
ATOM 3371 C C . VAL B 1 38 ? 9.547 10.375 -19.688 1 98.31 38 VAL B C 1
ATOM 3373 O O . VAL B 1 38 ? 10.242 10.633 -20.672 1 98.31 38 VAL B O 1
ATOM 3376 N N . GLY B 1 39 ? 9.727 10.969 -18.531 1 97.56 39 GLY B N 1
ATOM 3377 C CA . GLY B 1 39 ? 10.805 11.93 -18.344 1 97.56 39 GLY B CA 1
ATOM 3378 C C . GLY B 1 39 ? 12.18 11.344 -18.609 1 97.56 39 GLY B C 1
ATOM 3379 O O . GLY B 1 39 ? 13.008 11.977 -19.281 1 97.56 39 GLY B O 1
ATOM 3380 N N . CYS B 1 40 ? 12.438 10.148 -18.125 1 97.69 40 CYS B N 1
ATOM 3381 C CA . CYS B 1 40 ? 13.719 9.484 -18.344 1 97.69 40 CYS B CA 1
ATOM 3382 C C . CYS B 1 40 ? 13.938 9.195 -19.812 1 97.69 40 CYS B C 1
ATOM 3384 O O . CYS B 1 40 ? 15.016 9.477 -20.359 1 97.69 40 CYS B O 1
ATOM 3386 N N . LEU B 1 41 ? 12.914 8.688 -20.469 1 97.38 41 LEU B N 1
ATOM 3387 C CA . LEU B 1 41 ? 13.047 8.281 -21.875 1 97.38 41 LEU B CA 1
ATOM 3388 C C . LEU B 1 41 ? 13.219 9.5 -22.781 1 97.38 41 LEU B C 1
ATOM 3390 O O . LEU B 1 41 ? 14.039 9.484 -23.688 1 97.38 41 LEU B O 1
ATOM 3394 N N . ILE B 1 42 ? 12.469 10.508 -22.516 1 97.31 42 ILE B N 1
ATOM 3395 C CA . ILE B 1 42 ? 12.602 11.742 -23.297 1 97.31 42 ILE B CA 1
ATOM 3396 C C . ILE B 1 42 ? 13.984 12.352 -23.062 1 97.31 42 ILE B C 1
ATOM 3398 O O . ILE B 1 42 ? 14.578 12.922 -23.969 1 97.31 42 ILE B O 1
ATOM 3402 N N . GLY B 1 43 ? 14.508 12.203 -21.875 1 96.38 43 GLY B N 1
ATOM 3403 C CA . GLY B 1 43 ? 15.828 12.703 -21.531 1 96.38 43 GLY B CA 1
ATOM 3404 C C . GLY B 1 43 ? 16.953 11.867 -22.109 1 96.38 43 GLY B C 1
ATOM 3405 O O . GLY B 1 43 ? 18.125 12.227 -21.969 1 96.38 43 GLY B O 1
ATOM 3406 N N . GLY B 1 44 ? 16.641 10.727 -22.719 1 95.19 44 GLY B N 1
ATOM 3407 C CA . GLY B 1 44 ? 17.656 9.938 -23.422 1 95.19 44 GLY B CA 1
ATOM 3408 C C . GLY B 1 44 ? 18.094 8.711 -22.641 1 95.19 44 GLY B C 1
ATOM 3409 O O . GLY B 1 44 ? 18.984 7.98 -23.078 1 95.19 44 GLY B O 1
ATOM 3410 N N . ALA B 1 45 ? 17.516 8.445 -21.547 1 95.88 45 ALA B N 1
ATOM 3411 C CA . ALA B 1 45 ? 17.891 7.266 -20.766 1 95.88 45 ALA B CA 1
ATOM 3412 C C . ALA B 1 45 ? 17.422 5.984 -21.453 1 95.88 45 ALA B C 1
ATOM 3414 O O . ALA B 1 45 ? 16.375 5.957 -22.078 1 95.88 45 ALA B O 1
ATOM 3415 N N . SER B 1 46 ? 18.25 4.938 -21.359 1 95.38 46 SER B N 1
ATOM 3416 C CA . SER B 1 46 ? 17.828 3.625 -21.828 1 95.38 46 SER B CA 1
ATOM 3417 C C . SER B 1 46 ? 16.734 3.035 -20.938 1 95.38 46 SER B C 1
ATOM 3419 O O . SER B 1 46 ? 16.484 3.533 -19.844 1 95.38 46 SER B O 1
ATOM 3421 N N . LEU B 1 47 ? 16.109 1.97 -21.359 1 95.44 47 LEU B N 1
ATOM 3422 C CA . LEU B 1 47 ? 15.094 1.297 -20.578 1 95.44 47 LEU B CA 1
ATOM 3423 C C . LEU B 1 47 ? 15.68 0.744 -19.281 1 95.44 47 LEU B C 1
ATOM 3425 O O . LEU B 1 47 ? 15.062 0.835 -18.219 1 95.44 47 LEU B O 1
ATOM 3429 N N . SER B 1 48 ? 16.859 0.204 -19.375 1 94.5 48 SER B N 1
ATOM 3430 C CA . SER B 1 48 ? 17.531 -0.356 -18.203 1 94.5 48 SER B CA 1
ATOM 3431 C C . SER B 1 48 ? 17.938 0.738 -17.234 1 94.5 48 SER B C 1
ATOM 3433 O O . SER B 1 48 ? 17.781 0.582 -16.016 1 94.5 48 SER B O 1
ATOM 3435 N N . ASP B 1 49 ? 18.453 1.821 -17.766 1 96 49 ASP B N 1
ATOM 3436 C CA . ASP B 1 49 ? 18.828 2.947 -16.922 1 96 49 ASP B CA 1
ATOM 3437 C C . ASP B 1 49 ? 17.609 3.545 -16.219 1 96 49 ASP B C 1
ATOM 3439 O O . ASP B 1 49 ? 17.703 3.988 -15.07 1 96 49 ASP B O 1
ATOM 3443 N N . THR B 1 50 ? 16.547 3.586 -16.953 1 97.5 50 THR B N 1
ATOM 3444 C CA . THR B 1 50 ? 15.312 4.113 -16.375 1 97.5 50 THR B CA 1
ATOM 3445 C C . THR B 1 50 ? 14.875 3.281 -15.172 1 97.5 50 THR B C 1
ATOM 3447 O O . THR B 1 50 ? 14.5 3.83 -14.133 1 97.5 50 THR B O 1
ATOM 3450 N N . VAL B 1 51 ? 14.953 1.998 -15.258 1 96.94 51 VAL B N 1
ATOM 3451 C CA . VAL B 1 51 ? 14.602 1.131 -14.141 1 96.94 51 VAL B CA 1
ATOM 3452 C C . VAL B 1 51 ? 15.508 1.426 -12.945 1 96.94 51 VAL B C 1
ATOM 3454 O O . VAL B 1 51 ? 15.055 1.487 -11.805 1 96.94 51 VAL B O 1
ATOM 3457 N N . ALA B 1 52 ? 16.781 1.586 -13.25 1 96.62 52 ALA B N 1
ATOM 3458 C CA . ALA B 1 52 ? 17.734 1.88 -12.188 1 96.62 52 ALA B CA 1
ATOM 3459 C C . ALA B 1 52 ? 17.406 3.201 -11.5 1 96.62 52 ALA B C 1
ATOM 3461 O O . ALA B 1 52 ? 17.516 3.318 -10.281 1 96.62 52 ALA B O 1
ATOM 3462 N N . VAL B 1 53 ? 17 4.188 -12.281 1 96.75 53 VAL B N 1
ATOM 3463 C CA . VAL B 1 53 ? 16.625 5.492 -11.75 1 96.75 53 VAL B CA 1
ATOM 3464 C C . VAL B 1 53 ? 15.406 5.355 -10.844 1 96.75 53 VAL B C 1
ATOM 3466 O O . VAL B 1 53 ? 15.375 5.91 -9.742 1 96.75 53 VAL B O 1
ATOM 3469 N N . LEU B 1 54 ? 14.422 4.629 -11.328 1 97.88 54 LEU B N 1
ATOM 3470 C CA . LEU B 1 54 ? 13.211 4.402 -10.555 1 97.88 54 LEU B CA 1
ATOM 3471 C C . LEU B 1 54 ? 13.531 3.67 -9.25 1 97.88 54 LEU B C 1
ATOM 3473 O O . LEU B 1 54 ? 13 4.016 -8.195 1 97.88 54 LEU B O 1
ATOM 3477 N N . LEU B 1 55 ? 14.398 2.719 -9.352 1 97.12 55 LEU B N 1
ATOM 3478 C CA . LEU B 1 55 ? 14.766 1.92 -8.188 1 97.12 55 LEU B CA 1
ATOM 3479 C C . LEU B 1 55 ? 15.492 2.771 -7.152 1 97.12 55 LEU B C 1
ATOM 3481 O O . LEU B 1 55 ? 15.172 2.709 -5.961 1 97.12 55 LEU B O 1
ATOM 3485 N N . ASN B 1 56 ? 16.406 3.525 -7.574 1 95.94 56 ASN B N 1
ATOM 3486 C CA . ASN B 1 56 ? 17.141 4.398 -6.66 1 95.94 56 ASN B CA 1
ATOM 3487 C C . ASN B 1 56 ? 16.203 5.398 -5.98 1 95.94 56 ASN B C 1
ATOM 3489 O O . ASN B 1 56 ? 16.328 5.648 -4.777 1 95.94 56 ASN B O 1
ATOM 3493 N N . GLY B 1 57 ? 15.375 5.945 -6.754 1 96.06 57 GLY B N 1
ATOM 3494 C CA . GLY B 1 57 ? 14.414 6.895 -6.211 1 96.06 57 GLY B CA 1
ATOM 3495 C C . GLY B 1 57 ? 13.477 6.273 -5.195 1 96.06 57 GLY B C 1
ATOM 3496 O O . GLY B 1 57 ? 13.266 6.832 -4.113 1 96.06 57 GLY B O 1
ATOM 3497 N N . THR B 1 58 ? 12.914 5.137 -5.516 1 97.31 58 THR B N 1
ATOM 3498 C CA . THR B 1 58 ? 11.961 4.488 -4.621 1 97.31 58 THR B CA 1
ATOM 3499 C C . THR B 1 58 ? 12.664 3.965 -3.371 1 97.31 58 THR B C 1
ATOM 3501 O O . THR B 1 58 ? 12.078 3.947 -2.285 1 97.31 58 THR B O 1
ATOM 3504 N N . GLN B 1 59 ? 13.906 3.582 -3.461 1 97.06 59 GLN B N 1
ATOM 3505 C CA . GLN B 1 59 ? 14.688 3.172 -2.301 1 97.06 59 GLN B CA 1
ATOM 3506 C C . GLN B 1 59 ? 14.922 4.344 -1.35 1 97.06 59 GLN B C 1
ATOM 3508 O O . GLN B 1 59 ? 14.883 4.172 -0.129 1 97.06 59 GLN B O 1
ATOM 3513 N N . SER B 1 60 ? 15.039 5.48 -1.91 1 93.94 60 SER B N 1
ATOM 3514 C CA . SER B 1 60 ? 15.391 6.648 -1.111 1 93.94 60 SER B CA 1
ATOM 3515 C C . SER B 1 60 ? 14.227 7.078 -0.221 1 93.94 60 SER B C 1
ATOM 3517 O O . SER B 1 60 ? 14.422 7.805 0.756 1 93.94 60 SER B O 1
ATOM 3519 N N . ILE B 1 61 ? 13.062 6.676 -0.504 1 94.31 61 ILE B N 1
ATOM 3520 C CA . ILE B 1 61 ? 11.898 7.156 0.236 1 94.31 61 ILE B CA 1
ATOM 3521 C C . ILE B 1 61 ? 11.547 6.168 1.344 1 94.31 61 ILE B C 1
ATOM 3523 O O . ILE B 1 61 ? 10.68 6.441 2.18 1 94.31 61 ILE B O 1
ATOM 3527 N N . MET B 1 62 ? 12.188 5.055 1.458 1 97 62 MET B N 1
ATOM 3528 C CA . MET B 1 62 ? 11.766 3.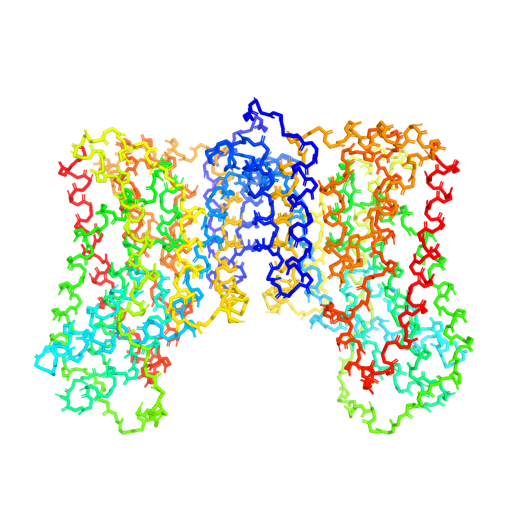971 2.34 1 97 62 MET B CA 1
ATOM 3529 C C . MET B 1 62 ? 11.859 4.395 3.803 1 97 62 MET B C 1
ATOM 3531 O O . MET B 1 62 ? 11.062 3.945 4.633 1 97 62 MET B O 1
ATOM 3535 N N . GLY B 1 63 ? 12.852 5.277 4.133 1 96.06 63 GLY B N 1
ATOM 3536 C CA . GLY B 1 63 ? 12.883 5.805 5.484 1 96.06 63 GLY B CA 1
ATOM 3537 C C . GLY B 1 63 ? 11.594 6.492 5.895 1 96.06 63 GLY B C 1
ATOM 3538 O O . GLY B 1 63 ? 11.117 6.312 7.016 1 96.06 63 GLY B O 1
ATOM 3539 N N . THR B 1 64 ? 11.07 7.262 5 1 95.94 64 THR B N 1
ATOM 3540 C CA . THR B 1 64 ? 9.797 7.938 5.227 1 95.94 64 THR B CA 1
ATOM 3541 C C . THR B 1 64 ? 8.648 6.93 5.293 1 95.94 64 THR B C 1
ATOM 3543 O O . THR B 1 64 ? 7.797 7.012 6.176 1 95.94 64 THR B O 1
ATOM 3546 N N . ALA B 1 65 ? 8.672 5.992 4.41 1 97.19 65 ALA B N 1
ATOM 3547 C CA . ALA B 1 65 ? 7.578 5.031 4.293 1 97.19 65 ALA B CA 1
ATOM 3548 C C . ALA B 1 65 ? 7.434 4.207 5.566 1 97.19 65 ALA B C 1
ATOM 3550 O O . ALA B 1 65 ? 6.32 3.988 6.047 1 97.19 65 ALA B O 1
ATOM 3551 N N . ILE B 1 66 ? 8.5 3.713 6.141 1 97.62 66 ILE B N 1
ATOM 3552 C CA . ILE B 1 66 ? 8.398 2.83 7.301 1 97.62 66 ILE B CA 1
ATOM 3553 C C . ILE B 1 66 ? 7.926 3.625 8.516 1 97.62 66 ILE B C 1
ATOM 3555 O O . ILE B 1 66 ? 7.203 3.102 9.367 1 97.62 66 ILE B O 1
ATOM 3559 N N . ARG B 1 67 ? 8.281 4.887 8.594 1 97.38 67 ARG B N 1
ATOM 3560 C CA . ARG B 1 67 ? 7.82 5.73 9.688 1 97.38 67 ARG B CA 1
ATOM 3561 C C . ARG B 1 67 ? 6.34 6.066 9.539 1 97.38 67 ARG B C 1
ATOM 3563 O O . ARG B 1 67 ? 5.621 6.184 10.531 1 97.38 67 ARG B O 1
ATOM 3570 N N . VAL B 1 68 ? 5.914 6.246 8.297 1 97.06 68 VAL B N 1
ATOM 3571 C CA . VAL B 1 68 ? 4.496 6.48 8.039 1 97.06 68 VAL B CA 1
ATOM 3572 C C . VAL B 1 68 ? 3.688 5.25 8.438 1 97.06 68 VAL B C 1
ATOM 3574 O O . VAL B 1 68 ? 2.609 5.371 9.023 1 97.06 68 VAL B O 1
ATOM 3577 N N . LEU B 1 69 ? 4.227 4.094 8.094 1 97.75 69 LEU B N 1
ATOM 3578 C CA . LEU B 1 69 ? 3.566 2.861 8.508 1 97.75 69 LEU B CA 1
ATOM 3579 C C . LEU B 1 69 ? 3.439 2.799 10.031 1 97.75 69 LEU B C 1
ATOM 3581 O O . LEU B 1 69 ? 2.393 2.408 10.555 1 97.75 69 LEU B O 1
ATOM 3585 N N . ALA B 1 70 ? 4.473 3.162 10.703 1 97.69 70 ALA B N 1
ATOM 3586 C CA . ALA B 1 70 ? 4.457 3.172 12.164 1 97.69 70 ALA B CA 1
ATOM 3587 C C . ALA B 1 70 ? 3.398 4.133 12.695 1 97.69 70 ALA B C 1
ATOM 3589 O O . ALA B 1 70 ? 2.711 3.828 13.672 1 97.69 70 ALA B O 1
ATOM 3590 N N . ALA B 1 71 ? 3.24 5.254 12.039 1 97.25 71 ALA B N 1
ATOM 3591 C CA . ALA B 1 71 ? 2.264 6.258 12.445 1 97.25 71 ALA B CA 1
ATOM 3592 C C . ALA B 1 71 ? 0.84 5.73 12.305 1 97.25 71 ALA B C 1
ATOM 3594 O O . ALA B 1 71 ? -0.068 6.176 13.008 1 97.25 71 ALA B O 1
ATOM 3595 N N . GLY B 1 72 ? 0.676 4.785 11.445 1 97.31 72 GLY B N 1
ATOM 3596 C CA . GLY B 1 72 ? -0.632 4.18 11.258 1 97.31 72 GLY B CA 1
ATOM 3597 C C . GLY B 1 72 ? -1.194 3.562 12.523 1 97.31 72 GLY B C 1
ATOM 3598 O O . GLY B 1 72 ? -2.4 3.627 12.766 1 97.31 72 GLY B O 1
ATOM 3599 N N . MET B 1 73 ? -0.367 2.949 13.352 1 97.25 73 MET B N 1
ATOM 3600 C CA . MET B 1 73 ? -0.83 2.314 14.586 1 97.25 73 MET B CA 1
ATOM 3601 C C . MET B 1 73 ? -1.47 3.338 15.516 1 97.25 73 MET B C 1
ATOM 3603 O O . MET B 1 73 ? -2.535 3.088 16.078 1 97.25 73 MET B O 1
ATOM 3607 N N . LEU B 1 74 ? -0.804 4.449 15.648 1 97.25 74 LEU B N 1
ATOM 3608 C CA . LEU B 1 74 ? -1.35 5.488 16.516 1 97.25 74 LEU B CA 1
ATOM 3609 C C . LEU B 1 74 ? -2.664 6.027 15.961 1 97.25 74 LEU B C 1
ATOM 3611 O O . LEU B 1 74 ? -3.631 6.207 16.703 1 97.25 74 LEU B O 1
ATOM 3615 N N . ALA B 1 75 ? -2.674 6.289 14.688 1 96.56 75 ALA B N 1
ATOM 3616 C CA . ALA B 1 75 ? -3.896 6.762 14.047 1 96.56 75 ALA B CA 1
ATOM 3617 C C . ALA B 1 75 ? -5.051 5.785 14.273 1 96.56 75 ALA B C 1
ATOM 3619 O O . ALA B 1 75 ? -6.168 6.199 14.578 1 96.56 75 ALA B O 1
ATOM 3620 N N . GLY B 1 76 ? -4.762 4.523 14.125 1 96.88 76 GLY B N 1
ATOM 3621 C CA . GLY B 1 76 ? -5.785 3.51 14.32 1 96.88 76 GLY B CA 1
ATOM 3622 C C . GLY B 1 76 ? -6.371 3.516 15.719 1 96.88 76 GLY B C 1
ATOM 3623 O O . GLY B 1 76 ? -7.59 3.479 15.891 1 96.88 76 GLY B O 1
ATOM 3624 N N . VAL B 1 77 ? -5.531 3.596 16.734 1 97.25 77 VAL B N 1
ATOM 3625 C CA . VAL B 1 77 ? -5.977 3.6 18.125 1 97.25 77 VAL B CA 1
ATOM 3626 C C . VAL B 1 77 ? -6.82 4.844 18.391 1 97.25 77 VAL B C 1
ATOM 3628 O O . VAL B 1 77 ? -7.891 4.758 19.016 1 97.25 77 VAL B O 1
ATOM 3631 N N . MET B 1 78 ? -6.41 5.938 17.875 1 96.38 78 MET B N 1
ATOM 3632 C CA . MET B 1 78 ? -7.113 7.195 18.109 1 96.38 78 MET B CA 1
ATOM 3633 C C . MET B 1 78 ? -8.484 7.195 17.438 1 96.38 78 MET B C 1
ATOM 3635 O O . MET B 1 78 ? -9.461 7.684 18 1 96.38 78 MET B O 1
ATOM 3639 N N . MET B 1 79 ? -8.523 6.645 16.266 1 94.19 79 MET B N 1
ATOM 3640 C CA . MET B 1 79 ? -9.734 6.723 15.453 1 94.19 79 MET B CA 1
ATOM 3641 C C . MET B 1 79 ? -10.742 5.664 15.883 1 94.19 79 MET B C 1
ATOM 3643 O O . MET B 1 79 ? -11.953 5.918 15.875 1 94.19 79 MET B O 1
ATOM 3647 N N . GLU B 1 80 ? -10.242 4.492 16.344 1 94.94 80 GLU B N 1
ATOM 3648 C CA . GLU B 1 80 ? -11.141 3.365 16.562 1 94.94 80 GLU B CA 1
ATOM 3649 C C . GLU B 1 80 ? -11.492 3.199 18.031 1 94.94 80 GLU B C 1
ATOM 3651 O O . GLU B 1 80 ? -12.531 2.629 18.375 1 94.94 80 GLU B O 1
ATOM 3656 N N . SER B 1 81 ? -10.742 3.697 18.969 1 96 81 SER B N 1
ATOM 3657 C CA . SER B 1 81 ? -10.93 3.438 20.391 1 96 81 SER B CA 1
ATOM 3658 C C . SER B 1 81 ? -11.984 4.359 20.984 1 96 81 SER B C 1
ATOM 3660 O O . SER B 1 81 ? -12.469 4.121 22.094 1 96 81 SER B O 1
ATOM 3662 N N . GLY B 1 82 ? -12.305 5.492 20.25 1 94.69 82 GLY B N 1
ATOM 3663 C CA . GLY B 1 82 ? -13.156 6.523 20.812 1 94.69 82 GLY B CA 1
ATOM 3664 C C . GLY B 1 82 ? -12.383 7.621 21.516 1 94.69 82 GLY B C 1
ATOM 3665 O O . GLY B 1 82 ? -12.969 8.602 21.984 1 94.69 82 GLY B O 1
ATOM 3666 N N . ALA B 1 83 ? -11.109 7.488 21.516 1 96.88 83 ALA B N 1
ATOM 3667 C CA . ALA B 1 83 ? -10.273 8.469 22.203 1 96.88 83 ALA B CA 1
ATOM 3668 C C . ALA B 1 83 ? -10.422 9.852 21.578 1 96.88 83 ALA B C 1
ATOM 3670 O O . ALA B 1 83 ? -10.555 10.852 22.297 1 96.88 83 ALA B O 1
ATOM 3671 N N . ALA B 1 84 ? -10.414 9.945 20.297 1 96.12 84 ALA B N 1
ATOM 3672 C CA . ALA B 1 84 ? -10.539 11.227 19.609 1 96.12 84 ALA B CA 1
ATOM 3673 C C . ALA B 1 84 ? -11.867 11.898 19.938 1 96.12 84 ALA B C 1
ATOM 3675 O O . ALA B 1 84 ? -11.922 13.109 20.172 1 96.12 84 ALA B O 1
ATOM 3676 N N . GLU B 1 85 ? -12.945 11.141 19.969 1 95.44 85 GLU B N 1
ATOM 3677 C CA . GLU B 1 85 ? -14.273 11.664 20.312 1 95.44 85 GLU B CA 1
ATOM 3678 C C . GLU B 1 85 ? -14.305 12.227 21.719 1 95.44 85 GLU B C 1
ATOM 3680 O O . GLU B 1 85 ? -14.875 13.289 21.969 1 95.44 85 GLU B O 1
ATOM 3685 N N . SER B 1 86 ? -13.711 11.477 22.609 1 96.88 86 SER B N 1
ATOM 3686 C CA . SER B 1 86 ? -13.672 11.898 24 1 96.88 86 SER B CA 1
ATOM 3687 C C . SER B 1 86 ? -12.914 13.211 24.172 1 96.88 86 SER B C 1
ATOM 3689 O O . SER B 1 86 ? -13.344 14.094 24.922 1 96.88 86 SER B O 1
ATOM 3691 N N . ILE B 1 87 ? -11.859 13.336 23.516 1 97.19 87 ILE B N 1
ATOM 3692 C CA . ILE B 1 87 ? -11.047 14.539 23.594 1 97.19 87 ILE B CA 1
ATOM 3693 C C . ILE B 1 87 ? -11.812 15.719 23.016 1 97.19 87 ILE B C 1
ATOM 3695 O O . ILE B 1 87 ? -11.875 16.797 23.625 1 97.19 87 ILE B O 1
ATOM 3699 N N . ALA B 1 88 ? -12.406 15.516 21.844 1 95.94 88 ALA B N 1
ATOM 3700 C CA . ALA B 1 88 ? -13.18 16.578 21.203 1 95.94 88 ALA B CA 1
ATOM 3701 C C . ALA B 1 88 ? -14.32 17.047 22.094 1 95.94 88 ALA B C 1
ATOM 3703 O O . ALA B 1 88 ? -14.516 18.25 22.281 1 95.94 88 ALA B O 1
ATOM 3704 N N . ASN B 1 89 ? -15.047 16.109 22.672 1 94.69 89 ASN B N 1
ATOM 3705 C CA . ASN B 1 89 ? -16.172 16.422 23.531 1 94.69 89 ASN B CA 1
ATOM 3706 C C . ASN B 1 89 ? -15.727 17.172 24.781 1 94.69 89 ASN B C 1
ATOM 3708 O O . ASN B 1 89 ? -16.406 18.094 25.234 1 94.69 89 ASN B O 1
ATOM 3712 N N . ALA B 1 90 ? -14.68 16.719 25.297 1 96.25 90 ALA B N 1
ATOM 3713 C CA . ALA B 1 90 ? -14.164 17.359 26.516 1 96.25 90 ALA B CA 1
ATOM 3714 C C . ALA B 1 90 ? -13.828 18.828 26.266 1 96.25 90 ALA B C 1
ATOM 3716 O O . ALA B 1 90 ? -14.109 19.688 27.094 1 96.25 90 ALA B O 1
ATOM 3717 N N . ILE B 1 91 ? -13.219 19.109 25.141 1 96.69 91 ILE B N 1
ATOM 3718 C CA . ILE B 1 91 ? -12.828 20.469 24.812 1 96.69 91 ILE B CA 1
ATOM 3719 C C . ILE B 1 91 ? -14.07 21.344 24.625 1 96.69 91 ILE B C 1
ATOM 3721 O O . ILE B 1 91 ? -14.164 22.438 25.172 1 96.69 91 ILE B O 1
ATOM 3725 N N . VAL B 1 92 ? -15.039 20.844 23.891 1 94.56 92 VAL B N 1
ATOM 3726 C CA . VAL B 1 92 ? -16.25 21.594 23.578 1 94.56 92 VAL B CA 1
ATOM 3727 C C . VAL B 1 92 ? -17.047 21.844 24.859 1 94.56 92 VAL B C 1
ATOM 3729 O O . VAL B 1 92 ? -17.578 22.922 25.078 1 94.56 92 VAL B O 1
ATOM 3732 N N . GLN B 1 93 ? -17.078 20.828 25.703 1 93.19 93 GLN B N 1
ATOM 3733 C CA . GLN B 1 93 ? -17.828 20.953 26.953 1 93.19 93 GLN B CA 1
ATOM 3734 C C . GLN B 1 93 ? -17.156 21.938 27.891 1 93.19 93 GLN B C 1
ATOM 3736 O O . GLN B 1 93 ? -17.828 22.719 28.578 1 93.19 93 GLN B O 1
ATOM 3741 N N . LYS B 1 94 ? -15.938 21.844 27.984 1 94.94 94 LYS B N 1
ATOM 3742 C CA . LYS B 1 94 ? -15.195 22.703 28.922 1 94.94 94 LYS B CA 1
ATOM 3743 C C . LYS B 1 94 ? -15.297 24.172 28.516 1 94.94 94 LYS B C 1
ATOM 3745 O O . LYS B 1 94 ? -15.445 25.047 29.375 1 94.94 94 LYS B O 1
ATOM 3750 N N . LEU B 1 95 ? -15.148 24.469 27.234 1 94 95 LEU B N 1
ATOM 3751 C CA . LEU B 1 95 ? -15.156 25.859 26.766 1 94 95 LEU B CA 1
ATOM 3752 C C . LEU B 1 95 ? -16.578 26.391 26.656 1 94 95 LEU B C 1
ATOM 3754 O O . LEU B 1 95 ? -16.812 27.594 26.781 1 94 95 LEU B O 1
ATOM 3758 N N . GLY B 1 96 ? -17.578 25.531 26.438 1 84.75 96 GLY B N 1
ATOM 3759 C CA . GLY B 1 96 ? -18.984 25.906 26.484 1 84.75 96 GLY B CA 1
ATOM 3760 C C . GLY B 1 96 ? -19.469 26.531 25.188 1 84.75 96 GLY B C 1
ATOM 3761 O O . GLY B 1 96 ? -18.688 26.734 24.25 1 84.75 96 GLY B O 1
ATOM 3762 N N . GLU B 1 97 ? -20.672 26.953 25.25 1 82.94 97 GLU B N 1
ATOM 3763 C CA . GLU B 1 97 ? -21.375 27.484 24.078 1 82.94 97 GLU B CA 1
ATOM 3764 C C . GLU B 1 97 ? -20.938 28.922 23.797 1 82.94 97 GLU B C 1
ATOM 3766 O O . GLU B 1 97 ? -21.016 29.375 22.641 1 82.94 97 GLU B O 1
ATOM 3771 N N . LYS B 1 98 ? -20.453 29.578 24.797 1 87.5 98 LYS B N 1
ATOM 3772 C CA . LYS B 1 98 ? -20.047 30.969 24.609 1 87.5 98 LYS B CA 1
ATOM 3773 C C . LYS B 1 98 ? -18.828 31.078 23.703 1 87.5 98 LYS B C 1
ATOM 3775 O O . LYS B 1 98 ? -18.641 32.094 23.016 1 87.5 98 LYS B O 1
ATOM 3780 N N . LYS B 1 99 ? -18.062 30.078 23.688 1 96.19 99 LYS B N 1
ATOM 3781 C CA . LYS B 1 99 ? -16.875 30 22.844 1 96.19 99 LYS B CA 1
ATOM 3782 C C . LYS B 1 99 ? -16.984 28.844 21.844 1 96.19 99 LYS B C 1
ATOM 3784 O O . LYS B 1 99 ? -16.016 28.109 21.641 1 96.19 99 LYS B O 1
ATOM 3789 N N . ALA B 1 100 ? -18.203 28.75 21.344 1 95.38 100 ALA B N 1
ATOM 3790 C CA . ALA B 1 100 ? -18.562 27.594 20.516 1 95.38 100 ALA B CA 1
ATOM 3791 C C . ALA B 1 100 ? -17.594 27.422 19.359 1 95.38 100 ALA B C 1
ATOM 3793 O O . ALA B 1 100 ? -17.016 26.344 19.156 1 95.38 100 ALA B O 1
ATOM 3794 N N . ILE B 1 101 ? -17.344 28.516 18.625 1 97.88 101 ILE B N 1
ATOM 3795 C CA . ILE B 1 101 ? -16.516 28.469 17.422 1 97.88 101 ILE B CA 1
ATOM 3796 C C . ILE B 1 101 ? -15.07 28.125 17.812 1 97.88 101 ILE B C 1
ATOM 3798 O O . ILE B 1 101 ? -14.445 27.25 17.203 1 97.88 101 ILE B O 1
ATOM 3802 N N . LEU B 1 102 ? -14.547 28.766 18.844 1 98.25 102 LEU B N 1
ATOM 3803 C CA . LEU B 1 102 ? -13.195 28.484 19.328 1 98.25 102 LEU B CA 1
ATOM 3804 C C . LEU B 1 102 ? -13.078 27.047 19.797 1 98.25 102 LEU B C 1
ATOM 3806 O O . LEU B 1 102 ? -12.078 26.375 19.531 1 98.25 102 LEU B O 1
ATOM 3810 N N . SER B 1 103 ? -14.078 26.594 20.531 1 97.94 103 SER B N 1
ATOM 3811 C CA . SER B 1 103 ? -14.039 25.25 21.078 1 97.94 103 SER B CA 1
ATOM 3812 C C . SER B 1 103 ? -13.992 24.203 19.953 1 97.94 103 SER B C 1
ATOM 3814 O O . SER B 1 103 ? -13.266 23.219 20.047 1 97.94 103 SER B O 1
ATOM 3816 N N . LEU B 1 104 ? -14.773 24.422 18.922 1 98.12 104 LEU B N 1
ATOM 3817 C CA . LEU B 1 104 ? -14.836 23.484 17.797 1 98.12 104 LEU B CA 1
ATOM 3818 C C . LEU B 1 104 ? -13.531 23.5 17 1 98.12 104 LEU B C 1
ATOM 3820 O O . LEU B 1 104 ? -13.008 22.438 16.656 1 98.12 104 LEU B O 1
ATOM 3824 N N . ALA B 1 105 ? -13 24.688 16.703 1 98.69 105 ALA B N 1
ATOM 3825 C CA . ALA B 1 105 ? -11.727 24.812 15.992 1 98.69 105 ALA B CA 1
ATOM 3826 C C . ALA B 1 105 ? -10.594 24.188 16.797 1 98.69 105 ALA B C 1
ATOM 3828 O O . ALA B 1 105 ? -9.758 23.453 16.234 1 98.69 105 ALA B O 1
ATOM 3829 N N . LEU B 1 106 ? -10.586 24.453 18.062 1 98.56 106 LEU B N 1
ATOM 3830 C CA . LEU B 1 106 ? -9.547 23.938 18.938 1 98.56 106 LEU B CA 1
ATOM 3831 C C . LEU B 1 106 ? -9.656 22.406 19.062 1 98.56 106 LEU B C 1
ATOM 3833 O O . LEU B 1 106 ? -8.641 21.719 19.109 1 98.56 106 LEU B O 1
ATOM 3837 N N . SER B 1 107 ? -10.875 21.922 19.188 1 98 107 SER B N 1
ATOM 3838 C CA . SER B 1 107 ? -11.078 20.469 19.266 1 98 107 SER B CA 1
ATOM 3839 C C . SER B 1 107 ? -10.5 19.766 18.047 1 98 107 SER B C 1
ATOM 3841 O O . SER B 1 107 ? -9.773 18.781 18.172 1 98 107 SER B O 1
ATOM 3843 N N . THR B 1 108 ? -10.805 20.297 16.891 1 98.38 108 THR B N 1
ATOM 3844 C CA . THR B 1 108 ? -10.312 19.672 15.664 1 98.38 108 THR B CA 1
ATOM 3845 C C . THR B 1 108 ? -8.797 19.812 15.555 1 98.38 108 THR B C 1
ATOM 3847 O O . THR B 1 108 ? -8.117 18.922 15.055 1 98.38 108 THR B O 1
ATOM 3850 N N . MET B 1 109 ? -8.266 20.969 15.953 1 98.69 109 MET B N 1
ATOM 3851 C CA . MET B 1 109 ? -6.82 21.172 15.953 1 98.69 109 MET B CA 1
ATOM 3852 C C . MET B 1 109 ? -6.133 20.125 16.828 1 98.69 109 MET B C 1
ATOM 3854 O O . MET B 1 109 ? -5.176 19.484 16.391 1 98.69 109 MET B O 1
ATOM 3858 N N . VAL B 1 110 ? -6.617 19.891 17.984 1 98.25 110 VAL B N 1
ATOM 3859 C CA . VAL B 1 110 ? -5.969 19.016 18.969 1 98.25 110 VAL B CA 1
ATOM 3860 C C . VAL B 1 110 ? -6.035 17.578 18.484 1 98.25 110 VAL B C 1
ATOM 3862 O O . VAL B 1 110 ? -5.035 16.859 18.516 1 98.25 110 VAL B O 1
ATOM 3865 N N . ILE B 1 111 ? -7.172 17.141 18.031 1 97.12 111 ILE B N 1
ATOM 3866 C CA . ILE B 1 111 ? -7.324 15.75 17.609 1 97.12 111 ILE B CA 1
ATOM 3867 C C . ILE B 1 111 ? -6.477 15.484 16.375 1 97.12 111 ILE B C 1
ATOM 3869 O O . ILE B 1 111 ? -5.902 14.398 16.234 1 97.12 111 ILE B O 1
ATOM 3873 N N . THR B 1 112 ? -6.41 16.469 15.461 1 97.75 112 THR B N 1
ATOM 3874 C CA . THR B 1 112 ? -5.539 16.297 14.305 1 97.75 112 THR B CA 1
ATOM 3875 C C . THR B 1 112 ? -4.07 16.328 14.719 1 97.75 112 THR B C 1
ATOM 3877 O O . THR B 1 112 ? -3.266 15.539 14.219 1 97.75 112 THR B O 1
ATOM 3880 N N . ALA B 1 113 ? -3.732 17.203 15.625 1 97.94 113 ALA B N 1
ATOM 3881 C CA . ALA B 1 113 ? -2.359 17.359 16.094 1 97.94 113 ALA B CA 1
ATOM 3882 C C . ALA B 1 113 ? -1.837 16.062 16.719 1 97.94 113 ALA B C 1
ATOM 3884 O O . ALA B 1 113 ? -0.644 15.766 16.625 1 97.94 113 ALA B O 1
ATOM 3885 N N . VAL B 1 114 ? -2.678 15.32 17.266 1 95.44 114 VAL B N 1
ATOM 3886 C CA . VAL B 1 114 ? -2.205 14.156 18 1 95.44 114 VAL B CA 1
ATOM 3887 C C . VAL B 1 114 ? -2.176 12.938 17.078 1 95.44 114 VAL B C 1
ATOM 3889 O O . VAL B 1 114 ? -1.83 11.836 17.516 1 95.44 114 VAL B O 1
ATOM 3892 N N . GLY B 1 115 ? -2.59 13.125 15.875 1 92.56 115 GLY B N 1
ATOM 3893 C CA . GLY B 1 115 ? -2.297 12.031 14.961 1 92.56 115 GLY B CA 1
ATOM 3894 C C . GLY B 1 115 ? -3.504 11.586 14.164 1 92.56 115 GLY B C 1
ATOM 3895 O O . GLY B 1 115 ? -3.424 10.625 13.391 1 92.56 115 GLY B O 1
ATOM 3896 N N . VAL B 1 116 ? -4.645 12.211 14.336 1 93.81 116 VAL B N 1
ATOM 3897 C CA . VAL B 1 116 ? -5.848 11.875 13.578 1 93.81 116 VAL B CA 1
ATOM 3898 C C . VAL B 1 116 ? -5.844 12.617 12.25 1 93.81 116 VAL B C 1
ATOM 3900 O O . VAL B 1 116 ? -5.523 13.805 12.195 1 93.81 116 VAL B O 1
ATOM 3903 N N . PHE B 1 117 ? -6.141 11.883 11.234 1 93.5 117 PHE B N 1
ATOM 3904 C CA . PHE B 1 117 ? -6.195 12.516 9.922 1 93.5 117 PHE B CA 1
ATOM 3905 C C . PHE B 1 117 ? -7.312 13.555 9.867 1 93.5 117 PHE B C 1
ATOM 3907 O O . PHE B 1 117 ? -8.391 13.336 10.422 1 93.5 117 PHE B O 1
ATOM 3914 N N . ILE B 1 118 ? -7.082 14.555 9.109 1 95.25 118 ILE B N 1
ATOM 3915 C CA . ILE B 1 118 ? -7.961 15.719 9.125 1 95.25 118 ILE B CA 1
ATOM 3916 C C . ILE B 1 118 ? -9.367 15.312 8.68 1 95.25 118 ILE B C 1
ATOM 3918 O O . ILE B 1 118 ? -10.359 15.75 9.266 1 95.25 118 ILE B O 1
ATOM 3922 N N . PRO B 1 119 ? -9.586 14.516 7.605 1 94.25 119 PRO B N 1
ATOM 3923 C CA . PRO B 1 119 ? -10.953 14.156 7.242 1 94.25 119 PRO B CA 1
ATOM 3924 C C . PRO B 1 119 ? -11.688 13.422 8.359 1 94.25 119 PRO B C 1
ATOM 3926 O O . PRO B 1 119 ? -12.883 13.648 8.578 1 94.25 119 PRO B O 1
ATOM 3929 N N . VAL B 1 120 ? -10.977 12.633 9.039 1 93.19 120 VAL B N 1
ATOM 3930 C CA . VAL B 1 120 ? -11.578 11.867 10.125 1 93.19 120 VAL B CA 1
ATOM 3931 C C . VAL B 1 120 ? -11.844 12.781 11.312 1 93.19 120 VAL B C 1
ATOM 3933 O O . VAL B 1 120 ? -12.852 12.641 12.008 1 93.19 120 VAL B O 1
ATOM 3936 N N . ALA B 1 121 ? -10.922 13.672 11.539 1 96.75 121 ALA B N 1
ATOM 3937 C CA . ALA B 1 121 ? -11.102 14.633 12.625 1 96.75 121 ALA B CA 1
ATOM 3938 C C . ALA B 1 121 ? -12.375 15.453 12.43 1 96.75 121 ALA B C 1
ATOM 3940 O O . ALA B 1 121 ? -13.164 15.625 13.367 1 96.75 121 ALA B O 1
ATOM 3941 N N . VAL B 1 122 ? -12.625 15.891 11.227 1 96.88 122 VAL B N 1
ATOM 3942 C CA . VAL B 1 122 ? -13.82 16.656 10.922 1 96.88 122 VAL B CA 1
ATOM 3943 C C . VAL B 1 122 ? -15.062 15.773 11.062 1 96.88 122 VAL B C 1
ATOM 3945 O O . VAL B 1 122 ? -16.078 16.203 11.602 1 96.88 122 VAL B O 1
ATOM 3948 N N . LEU B 1 123 ? -14.938 14.594 10.648 1 95.25 123 LEU B N 1
ATOM 3949 C CA . LEU B 1 123 ? -16.047 13.641 10.75 1 95.25 123 LEU B CA 1
ATOM 3950 C C . LEU B 1 123 ? -16.438 13.414 12.203 1 95.25 123 LEU B C 1
ATOM 3952 O O . LEU B 1 123 ? -17.625 13.273 12.516 1 95.25 123 LEU B O 1
ATOM 3956 N N . ILE B 1 124 ? -15.469 13.359 13.016 1 94.12 124 ILE B N 1
ATOM 3957 C CA . ILE B 1 124 ? -15.672 13.078 14.43 1 94.12 124 ILE B CA 1
ATOM 3958 C C . ILE B 1 124 ? -16.328 14.281 15.109 1 94.12 124 ILE B C 1
ATOM 3960 O O . ILE B 1 124 ? -17.234 14.125 15.93 1 94.12 124 ILE B O 1
ATOM 3964 N N . VAL B 1 125 ? -15.953 15.469 14.742 1 96.56 125 VAL B N 1
ATOM 3965 C CA . VAL B 1 125 ? -16.391 16.672 15.445 1 96.56 125 VAL B CA 1
ATOM 3966 C C . VAL B 1 125 ? -17.672 17.203 14.812 1 96.56 125 VAL B C 1
ATOM 3968 O O . VAL B 1 125 ? -18.406 17.984 15.43 1 96.56 125 VAL B O 1
ATOM 3971 N N . ALA B 1 126 ? -18 16.781 13.641 1 96.69 126 ALA B N 1
ATOM 3972 C CA . ALA B 1 126 ? -19.094 17.328 12.859 1 96.69 126 ALA B CA 1
ATOM 3973 C C . ALA B 1 126 ? -20.422 17.172 13.594 1 96.69 126 ALA B C 1
ATOM 3975 O O . ALA B 1 126 ? -21.203 18.125 13.688 1 96.69 126 ALA B O 1
ATOM 3976 N N . PRO B 1 127 ? -20.703 16.016 14.125 1 94.25 127 PRO B N 1
ATOM 3977 C CA . PRO B 1 127 ? -21.969 15.898 14.844 1 94.25 127 PRO B CA 1
ATOM 3978 C C . PRO B 1 127 ? -22.078 16.844 16.031 1 94.25 127 PRO B C 1
ATOM 3980 O O . PRO B 1 127 ? -23.141 17.391 16.312 1 94.25 127 PRO B O 1
ATOM 3983 N N . ILE B 1 128 ? -21.016 16.984 16.703 1 93.88 128 ILE B N 1
ATOM 3984 C CA . ILE B 1 128 ? -20.969 17.922 17.812 1 93.88 128 ILE B CA 1
ATOM 3985 C C . ILE B 1 128 ? -21.156 19.344 17.312 1 93.88 128 ILE B C 1
ATOM 3987 O O . ILE B 1 128 ? -21.906 20.125 17.891 1 93.88 128 ILE B O 1
ATOM 3991 N N . ALA B 1 129 ? -20.516 19.625 16.234 1 96.69 129 ALA B N 1
ATOM 3992 C CA . ALA B 1 129 ? -20.578 20.953 15.633 1 96.69 129 ALA B CA 1
ATOM 3993 C C . ALA B 1 129 ? -22 21.281 15.18 1 96.69 129 ALA B C 1
ATOM 3995 O O . ALA B 1 129 ? -22.469 22.406 15.367 1 96.69 129 ALA B O 1
ATOM 3996 N N . LEU B 1 130 ? -22.641 20.359 14.578 1 96.12 130 LEU B N 1
ATOM 3997 C CA . LEU B 1 130 ? -24 20.562 14.109 1 96.12 130 LEU B CA 1
ATOM 3998 C C . LEU B 1 130 ? -24.953 20.781 15.281 1 96.12 130 LEU B C 1
ATOM 4000 O O . LEU B 1 130 ? -25.844 21.641 15.211 1 96.12 130 LEU B O 1
ATOM 4004 N N . SER B 1 131 ? -24.766 20.031 16.297 1 93.75 131 SER B N 1
ATOM 4005 C CA . SER B 1 131 ? -25.578 20.203 17.484 1 93.75 131 SER B CA 1
ATOM 4006 C C . SER B 1 131 ? -25.375 21.594 18.109 1 93.75 131 SER B C 1
ATOM 4008 O O . SER B 1 131 ? -26.344 22.266 18.453 1 93.75 131 SER B O 1
ATOM 4010 N N . VAL B 1 132 ? -24.156 21.969 18.25 1 94.12 132 VAL B N 1
ATOM 4011 C CA . VAL B 1 132 ? -23.812 23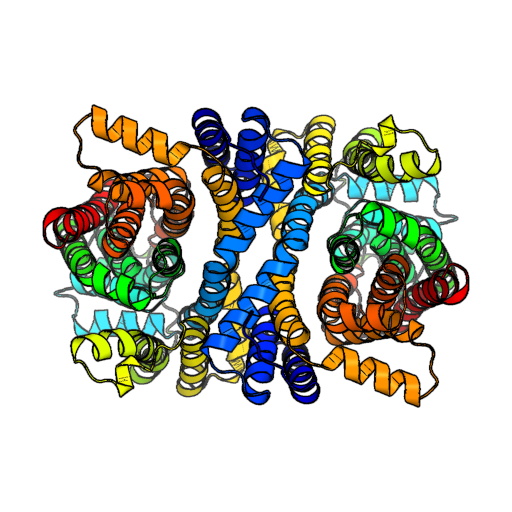.266 18.797 1 94.12 132 VAL B CA 1
ATOM 4012 C C . VAL B 1 132 ? -24.344 24.375 17.891 1 94.12 132 VAL B C 1
ATOM 4014 O O . VAL B 1 132 ? -24.859 25.375 18.359 1 94.12 132 VAL B O 1
ATOM 4017 N N . GLY B 1 133 ? -24.188 24.188 16.594 1 95.25 133 GLY B N 1
ATOM 4018 C CA . GLY B 1 133 ? -24.672 25.156 15.633 1 95.25 133 GLY B CA 1
ATOM 4019 C C . GLY B 1 133 ? -26.188 25.359 15.719 1 95.25 133 GLY B C 1
ATOM 4020 O O . GLY B 1 133 ? -26.656 26.5 15.633 1 95.25 133 GLY B O 1
ATOM 4021 N N . LYS B 1 134 ? -26.844 24.312 15.914 1 94.94 134 LYS B N 1
ATOM 4022 C CA . LYS B 1 134 ? -28.297 24.391 16.031 1 94.94 134 LYS B CA 1
ATOM 4023 C C . LYS B 1 134 ? -28.703 25.172 17.281 1 94.94 134 LYS B C 1
ATOM 4025 O O . LYS B 1 134 ? -29.594 26.016 17.219 1 94.94 134 LYS B O 1
ATOM 4030 N N . SER B 1 135 ? -28.078 24.922 18.281 1 93.62 135 SER B N 1
ATOM 4031 C CA . SER B 1 135 ? -28.438 25.531 19.562 1 93.62 135 SER B CA 1
ATOM 4032 C C . SER B 1 135 ? -27.984 26.984 19.625 1 93.62 135 SER B C 1
ATOM 4034 O O . SER B 1 135 ? -28.609 27.797 20.312 1 93.62 135 SER B O 1
ATOM 4036 N N . THR B 1 136 ? -26.953 27.344 18.938 1 95.12 136 THR B N 1
ATOM 4037 C CA . THR B 1 136 ? -26.375 28.688 19.078 1 95.12 136 THR B CA 1
ATOM 4038 C C . THR B 1 136 ? -26.688 29.531 17.844 1 95.12 136 THR B C 1
ATOM 4040 O O . THR B 1 136 ? -26.406 30.734 17.828 1 95.12 136 THR B O 1
ATOM 4043 N N . GLY B 1 137 ? -27.141 28.859 16.844 1 95.38 137 GLY B N 1
ATOM 4044 C CA . GLY B 1 137 ? -27.5 29.594 15.641 1 95.38 137 GLY B CA 1
ATOM 4045 C C . GLY B 1 137 ? -26.312 29.906 14.75 1 95.38 137 GLY B C 1
ATOM 4046 O O . GLY B 1 137 ? -26.25 30.969 14.125 1 95.38 137 GLY B O 1
ATOM 4047 N N . ILE B 1 138 ? -25.375 29.109 14.773 1 97.19 138 ILE B N 1
ATOM 4048 C CA . ILE B 1 138 ? -24.203 29.266 13.914 1 97.19 138 ILE B CA 1
ATOM 4049 C C . ILE B 1 138 ? -24.406 28.5 12.617 1 97.19 138 ILE B C 1
ATOM 4051 O O . ILE B 1 138 ? -24.906 27.375 12.625 1 97.19 138 ILE B O 1
ATOM 4055 N N . SER B 1 139 ? -24.031 29.062 11.523 1 98 139 SER B N 1
ATOM 4056 C CA . SER B 1 139 ? -24.25 28.484 10.203 1 98 139 SER B CA 1
ATOM 4057 C C . SER B 1 139 ? -23.312 27.312 9.945 1 98 139 SER B C 1
ATOM 4059 O O . SER B 1 139 ? -22.266 27.203 10.57 1 98 139 SER B O 1
ATOM 4061 N N . LYS B 1 140 ? -23.719 26.438 9.047 1 97.56 140 LYS B N 1
ATOM 4062 C CA . LYS B 1 140 ? -22.891 25.297 8.656 1 97.56 140 LYS B CA 1
ATOM 4063 C C . LYS B 1 140 ? -21.562 25.766 8.055 1 97.56 140 LYS B C 1
ATOM 4065 O O . LYS B 1 140 ? -20.531 25.109 8.227 1 97.56 140 LYS B O 1
ATOM 4070 N N . LEU B 1 141 ? -21.641 26.875 7.281 1 98.44 141 LEU B N 1
ATOM 4071 C CA . LEU B 1 141 ? -20.453 27.453 6.688 1 98.44 141 LEU B CA 1
ATOM 4072 C C . LEU B 1 141 ? -19.438 27.828 7.766 1 98.44 141 LEU B C 1
ATOM 4074 O O . LEU B 1 141 ? -18.266 27.438 7.684 1 98.44 141 LEU B O 1
ATOM 4078 N N . SER B 1 142 ? -19.906 28.531 8.703 1 98.5 142 SER B N 1
ATOM 4079 C CA . SER B 1 142 ? -19.062 28.953 9.805 1 98.5 142 SER B CA 1
ATOM 4080 C C . SER B 1 142 ? -18.5 27.766 10.562 1 98.5 142 SER B C 1
ATOM 4082 O O . SER B 1 142 ? -17.312 27.734 10.906 1 98.5 142 SER B O 1
ATOM 4084 N N . LEU B 1 143 ? -19.297 26.812 10.797 1 98.44 143 LEU B N 1
ATOM 4085 C CA . LEU B 1 143 ? -18.875 25.609 11.516 1 98.44 143 LEU B CA 1
ATOM 4086 C C . LEU B 1 143 ? -17.766 24.891 10.766 1 98.44 143 LEU B C 1
ATOM 4088 O O . LEU B 1 143 ? -16.766 24.5 11.359 1 98.44 143 LEU B O 1
ATOM 4092 N N . LEU B 1 144 ? -17.938 24.719 9.5 1 98.69 144 LEU B N 1
ATOM 4093 C CA . LEU B 1 144 ? -16.953 23.969 8.727 1 98.69 144 LEU B CA 1
ATOM 4094 C C . LEU B 1 144 ? -15.656 24.766 8.602 1 98.69 144 LEU B C 1
ATOM 4096 O O . LEU B 1 144 ? -14.57 24.188 8.578 1 98.69 144 LEU B O 1
ATOM 4100 N N . ILE B 1 145 ? -15.742 26.094 8.5 1 98.69 145 ILE B N 1
ATOM 4101 C CA . ILE B 1 145 ? -14.539 26.922 8.516 1 98.69 145 ILE B CA 1
ATOM 4102 C C . ILE B 1 145 ? -13.75 26.672 9.797 1 98.69 145 ILE B C 1
ATOM 4104 O O . ILE B 1 145 ? -12.531 26.5 9.758 1 98.69 145 ILE B O 1
ATOM 4108 N N . ALA B 1 146 ? -14.422 26.578 10.875 1 98.69 146 ALA B N 1
ATOM 4109 C CA . ALA B 1 146 ? -13.789 26.344 12.172 1 98.69 146 ALA B CA 1
ATOM 4110 C C . ALA B 1 146 ? -13.148 24.969 12.234 1 98.69 146 ALA B C 1
ATOM 4112 O O . ALA B 1 146 ? -11.992 24.828 12.633 1 98.69 146 ALA B O 1
ATOM 4113 N N . LEU B 1 147 ? -13.898 23.969 11.828 1 98.69 147 LEU B N 1
ATOM 4114 C CA . LEU B 1 147 ? -13.398 22.594 11.883 1 98.69 147 LEU B CA 1
ATOM 4115 C C . LEU B 1 147 ? -12.219 22.406 10.938 1 98.69 147 LEU B C 1
ATOM 4117 O O . LEU B 1 147 ? -11.18 21.875 11.336 1 98.69 147 LEU B O 1
ATOM 4121 N N . SER B 1 148 ? -12.375 22.844 9.711 1 98.38 148 SER B N 1
ATOM 4122 C CA . SER B 1 148 ? -11.344 22.688 8.688 1 98.38 148 SER B CA 1
ATOM 4123 C C . SER B 1 148 ? -10.094 23.484 9.039 1 98.38 148 SER B C 1
ATOM 4125 O O . SER B 1 148 ? -8.977 22.969 8.922 1 98.38 148 SER B O 1
ATOM 4127 N N . GLY B 1 149 ? -10.336 24.734 9.422 1 98.56 149 GLY B N 1
ATOM 4128 C CA . GLY B 1 149 ? -9.203 25.562 9.805 1 98.56 149 GLY B CA 1
ATOM 4129 C C . GLY B 1 149 ? -8.445 25.016 11 1 98.56 149 GLY B C 1
ATOM 4130 O O . GLY B 1 149 ? -7.211 25 11 1 98.56 149 GLY B O 1
ATOM 4131 N N . GLY B 1 150 ? -9.156 24.641 12.047 1 98.62 150 GLY B N 1
ATOM 4132 C CA . GLY B 1 150 ? -8.516 24 13.18 1 98.62 150 GLY B CA 1
ATOM 4133 C C . GLY B 1 150 ? -7.758 22.734 12.797 1 98.62 150 GLY B C 1
ATOM 4134 O O . GLY B 1 150 ? -6.637 22.516 13.258 1 98.62 150 GLY B O 1
ATOM 4135 N N . GLY B 1 151 ? -8.391 21.938 12.008 1 98.25 151 GLY B N 1
ATOM 4136 C CA . GLY B 1 151 ? -7.746 20.734 11.531 1 98.25 151 GLY B CA 1
ATOM 4137 C C . GLY B 1 151 ? -6.457 21 10.781 1 98.25 151 GLY B C 1
ATOM 4138 O O . GLY B 1 151 ? -5.465 20.281 10.969 1 98.25 151 GLY B O 1
ATOM 4139 N N . LYS B 1 152 ? -6.453 21.984 9.883 1 98.25 152 LYS B N 1
ATOM 4140 C CA . LYS B 1 152 ? -5.258 22.359 9.133 1 98.25 152 LYS B CA 1
ATOM 4141 C C . LYS B 1 152 ? -4.137 22.797 10.07 1 98.25 152 LYS B C 1
ATOM 4143 O O . LYS B 1 152 ? -2.971 22.469 9.852 1 98.25 152 LYS B O 1
ATOM 4148 N N . ALA B 1 153 ? -4.527 23.547 11.055 1 98.62 153 ALA B N 1
ATOM 4149 C CA . ALA B 1 153 ? -3.559 24 12.039 1 98.62 153 ALA B CA 1
ATOM 4150 C C . ALA B 1 153 ? -2.938 22.844 12.797 1 98.62 153 ALA B C 1
ATOM 4152 O O . ALA B 1 153 ? -1.723 22.797 13.008 1 98.62 153 ALA B O 1
ATOM 4153 N N . GLY B 1 154 ? -3.723 21.938 13.203 1 98.44 154 GLY B N 1
ATOM 4154 C CA . GLY B 1 154 ? -3.225 20.75 13.891 1 98.44 154 GLY B CA 1
ATOM 4155 C C . GLY B 1 154 ? -2.395 19.844 12.992 1 98.44 154 GLY B C 1
ATOM 4156 O O . GLY B 1 154 ? -1.463 19.188 13.461 1 98.44 154 GLY B O 1
ATOM 4157 N N . ASN B 1 155 ? -2.752 19.828 11.758 1 97.75 155 ASN B N 1
ATOM 4158 C CA . ASN B 1 155 ? -2.146 18.938 10.773 1 97.75 155 ASN B CA 1
ATOM 4159 C C . ASN B 1 155 ? -0.653 19.219 10.617 1 97.75 155 ASN B C 1
ATOM 4161 O O . ASN B 1 155 ? 0.128 18.297 10.359 1 97.75 155 ASN B O 1
ATOM 4165 N N . ILE B 1 156 ? -0.16 20.469 10.781 1 98.19 156 ILE B N 1
ATOM 4166 C CA . ILE B 1 156 ? 1.222 20.828 10.477 1 98.19 156 ILE B CA 1
ATOM 4167 C C . ILE B 1 156 ? 2.09 20.625 11.719 1 98.19 156 ILE B C 1
ATOM 4169 O O . ILE B 1 156 ? 3.301 20.859 11.68 1 98.19 156 ILE B O 1
ATOM 4173 N N . ILE B 1 157 ? 1.499 20.141 12.859 1 98.06 157 ILE B N 1
ATOM 4174 C CA . ILE B 1 157 ? 2.275 19.891 14.07 1 98.06 157 ILE B CA 1
ATOM 4175 C C . ILE B 1 157 ? 2.043 18.453 14.547 1 98.06 157 ILE B C 1
ATOM 4177 O O . ILE B 1 157 ? 2.246 18.141 15.727 1 98.06 157 ILE B O 1
ATOM 4181 N N . SER B 1 158 ? 1.528 17.609 13.711 1 97.31 158 SER B N 1
ATOM 4182 C CA . SER B 1 158 ? 1.101 16.234 14.016 1 97.31 158 SER B CA 1
ATOM 4183 C C . SER B 1 158 ? 2.162 15.227 13.602 1 97.31 158 SER B C 1
ATOM 4185 O O . SER B 1 158 ? 2.871 15.422 12.617 1 97.31 158 SER B O 1
ATOM 4187 N N . PRO B 1 159 ? 2.379 14.164 14.359 1 96.56 159 PRO B N 1
ATOM 4188 C CA . PRO B 1 159 ? 3.211 13.062 13.859 1 96.56 159 PRO B CA 1
ATOM 4189 C C . PRO B 1 159 ? 2.516 12.242 12.773 1 96.56 159 PRO B C 1
ATOM 4191 O O . PRO B 1 159 ? 2.506 11.016 12.828 1 96.56 159 PRO B O 1
ATOM 4194 N N . ASN B 1 160 ? 1.923 12.898 11.805 1 95.94 160 ASN B N 1
ATOM 4195 C CA . ASN B 1 160 ? 1.189 12.312 10.688 1 95.94 160 ASN B CA 1
ATOM 4196 C C . ASN B 1 160 ? 2.076 12.148 9.461 1 95.94 160 ASN B C 1
ATOM 4198 O O . ASN B 1 160 ? 3.242 12.547 9.469 1 95.94 160 ASN B O 1
ATOM 4202 N N . PRO B 1 161 ? 1.623 11.5 8.477 1 94.19 161 PRO B N 1
ATOM 4203 C CA . PRO B 1 161 ? 2.43 11.172 7.297 1 94.19 161 PRO B CA 1
ATOM 4204 C C . PRO B 1 161 ? 3.01 12.414 6.621 1 94.19 161 PRO B C 1
ATOM 4206 O O . PRO B 1 161 ? 4.164 12.398 6.18 1 94.19 161 PRO B O 1
ATOM 4209 N N . ASN B 1 162 ? 2.232 13.477 6.488 1 95.19 162 ASN B N 1
ATOM 4210 C CA . ASN B 1 162 ? 2.754 14.648 5.793 1 95.19 162 ASN B CA 1
ATOM 4211 C C . ASN B 1 162 ? 3.896 15.297 6.566 1 95.19 162 ASN B C 1
ATOM 4213 O O . ASN B 1 162 ? 4.867 15.766 5.969 1 95.19 162 ASN B O 1
ATOM 4217 N N . THR B 1 163 ? 3.805 15.359 7.934 1 97.69 163 THR B N 1
ATOM 4218 C CA . THR B 1 163 ? 4.902 15.898 8.727 1 97.69 163 THR B CA 1
ATOM 4219 C C . THR B 1 163 ? 6.121 14.984 8.664 1 97.69 163 THR B C 1
ATOM 4221 O O . THR B 1 163 ? 7.258 15.461 8.609 1 97.69 163 THR B O 1
ATOM 4224 N N . ILE B 1 164 ? 5.859 13.719 8.68 1 97.31 164 ILE B N 1
ATOM 4225 C CA . ILE B 1 164 ? 6.938 12.742 8.547 1 97.31 164 ILE B CA 1
ATOM 4226 C C . ILE B 1 164 ? 7.625 12.922 7.195 1 97.31 164 ILE B C 1
ATOM 4228 O O . ILE B 1 164 ? 8.859 12.914 7.109 1 97.31 164 ILE B O 1
ATOM 4232 N N . ALA B 1 165 ? 6.879 13.117 6.18 1 96.44 165 ALA B N 1
ATOM 4233 C CA . ALA B 1 165 ? 7.422 13.328 4.844 1 96.44 165 ALA B CA 1
ATOM 4234 C C . ALA B 1 165 ? 8.219 14.633 4.777 1 96.44 165 ALA B C 1
ATOM 4236 O O . ALA B 1 165 ? 9.289 14.68 4.172 1 96.44 165 ALA B O 1
ATOM 4237 N N . ALA B 1 166 ? 7.691 15.672 5.371 1 97.38 166 ALA B N 1
ATOM 4238 C CA . ALA B 1 166 ? 8.398 16.953 5.41 1 97.38 166 ALA B CA 1
ATOM 4239 C C . ALA B 1 166 ? 9.727 16.828 6.148 1 97.38 166 ALA B C 1
ATOM 4241 O O . ALA B 1 166 ? 10.742 17.375 5.711 1 97.38 166 ALA B O 1
ATOM 4242 N N . ALA B 1 167 ? 9.703 16.094 7.266 1 97.12 167 ALA B N 1
ATOM 4243 C CA . ALA B 1 167 ? 10.906 15.93 8.086 1 97.12 167 ALA B CA 1
ATOM 4244 C C . ALA B 1 167 ? 11.961 15.094 7.363 1 97.12 167 ALA B C 1
ATOM 4246 O O . ALA B 1 167 ? 13.102 15.531 7.207 1 97.12 167 ALA B O 1
ATOM 4247 N N . ASN B 1 168 ? 11.555 14.008 6.84 1 95.12 168 ASN B N 1
ATOM 4248 C CA . ASN B 1 168 ? 12.492 13.102 6.199 1 95.12 168 ASN B CA 1
ATOM 4249 C C . ASN B 1 168 ? 12.969 13.641 4.852 1 95.12 168 ASN B C 1
ATOM 4251 O O . ASN B 1 168 ? 14.094 13.367 4.434 1 95.12 168 ASN B O 1
ATOM 4255 N N . GLY B 1 169 ? 12.109 14.359 4.195 1 93.88 169 GLY B N 1
ATOM 4256 C CA . GLY B 1 169 ? 12.477 14.953 2.92 1 93.88 169 GLY B CA 1
ATOM 4257 C C . GLY B 1 169 ? 13.664 15.891 3.016 1 93.88 169 GLY B C 1
ATOM 4258 O O . GLY B 1 169 ? 14.398 16.078 2.041 1 93.88 169 GLY B O 1
ATOM 4259 N N . PHE B 1 170 ? 13.883 16.453 4.1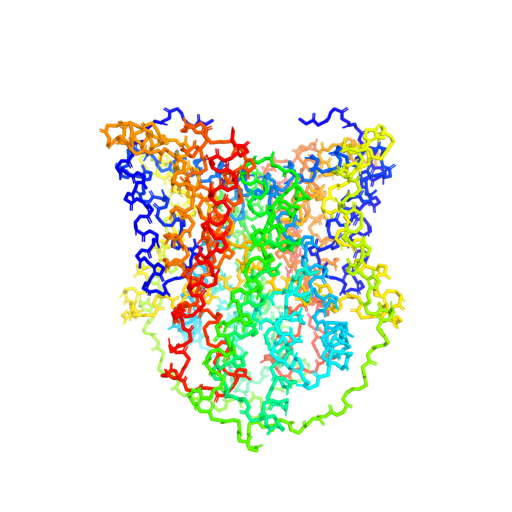64 1 96.44 170 PHE B N 1
ATOM 4260 C CA . PHE B 1 170 ? 14.984 17.375 4.363 1 96.44 170 PHE B CA 1
ATOM 4261 C C . PHE B 1 170 ? 15.938 16.859 5.438 1 96.44 170 PHE B C 1
ATOM 4263 O O . PHE B 1 170 ? 16.688 17.641 6.031 1 96.44 170 PHE B O 1
ATOM 4270 N N . ASP B 1 171 ? 15.805 15.602 5.793 1 94.38 171 ASP B N 1
ATOM 4271 C CA . ASP B 1 171 ? 16.703 14.891 6.695 1 94.38 171 ASP B CA 1
ATOM 4272 C C . ASP B 1 171 ? 16.688 15.516 8.094 1 94.38 171 ASP B C 1
ATOM 4274 O O . ASP B 1 171 ? 17.734 15.867 8.633 1 94.38 171 ASP B O 1
ATOM 4278 N N . LEU B 1 172 ? 15.477 15.672 8.602 1 95 172 LEU B N 1
ATOM 4279 C CA . LEU B 1 172 ? 15.273 16.25 9.922 1 95 172 LEU B CA 1
ATOM 4280 C C . LEU B 1 172 ? 14.562 15.266 10.844 1 95 172 LEU B C 1
ATOM 4282 O O . LEU B 1 172 ? 13.797 14.422 10.375 1 95 172 LEU B O 1
ATOM 4286 N N . PRO B 1 173 ? 14.828 15.398 12.133 1 93.81 173 PRO B N 1
ATOM 4287 C CA . PRO B 1 173 ? 13.945 14.688 13.07 1 93.81 173 PRO B CA 1
ATOM 4288 C C . PRO B 1 173 ? 12.508 15.195 13.016 1 93.81 173 PRO B C 1
ATOM 4290 O O . PRO B 1 173 ? 12.273 16.391 12.875 1 93.81 173 PRO B O 1
ATOM 4293 N N . LEU B 1 174 ? 11.594 14.289 13.172 1 96.25 174 LEU B N 1
ATOM 4294 C CA . LEU B 1 174 ? 10.164 14.586 13.117 1 96.25 174 LEU B CA 1
ATOM 4295 C C . LEU B 1 174 ? 9.797 15.68 14.109 1 96.25 174 LEU B C 1
ATOM 4297 O O . LEU B 1 174 ? 9.062 16.609 13.773 1 96.25 174 LEU B O 1
ATOM 4301 N N . SER B 1 175 ? 10.359 15.648 15.289 1 95.81 175 SER B N 1
ATOM 4302 C CA . SER B 1 175 ? 10.023 16.562 16.375 1 95.81 175 SER B CA 1
ATOM 4303 C C . SER B 1 175 ? 10.414 18 16.031 1 95.81 175 SER B C 1
ATOM 4305 O O . SER B 1 175 ? 9.727 18.938 16.422 1 95.81 175 SER B O 1
ATOM 4307 N N . ASP B 1 176 ? 11.477 18.172 15.258 1 95 176 ASP B N 1
ATOM 4308 C CA . ASP B 1 176 ? 11.922 19.516 14.883 1 95 176 ASP B CA 1
ATOM 4309 C C . ASP B 1 176 ? 10.883 20.219 14.008 1 95 176 ASP B C 1
ATOM 4311 O O . ASP B 1 176 ? 10.617 21.406 14.18 1 95 176 ASP B O 1
ATOM 4315 N N . VAL B 1 177 ? 10.344 19.484 13.109 1 96.62 177 VAL B N 1
ATOM 4316 C CA . VAL B 1 177 ? 9.352 20.047 12.195 1 96.62 177 VAL B CA 1
ATOM 4317 C C . VAL B 1 177 ? 8.047 20.312 12.945 1 96.62 177 VAL B C 1
ATOM 4319 O O . VAL B 1 177 ? 7.387 21.328 12.719 1 96.62 177 VAL B O 1
ATOM 4322 N N . MET B 1 178 ? 7.688 19.406 13.875 1 97.19 178 MET B N 1
ATOM 4323 C CA . MET B 1 178 ? 6.492 19.594 14.695 1 97.19 178 MET B CA 1
ATOM 4324 C C . MET B 1 178 ? 6.59 20.891 15.508 1 97.19 178 MET B C 1
ATOM 4326 O O . MET B 1 178 ? 5.652 21.688 15.531 1 97.19 178 MET B O 1
ATOM 4330 N N . ILE B 1 179 ? 7.703 21.094 16.109 1 96.38 179 ILE B N 1
ATOM 4331 C CA . ILE B 1 179 ? 7.906 22.266 16.953 1 96.38 179 ILE B CA 1
ATOM 4332 C C . ILE B 1 179 ? 7.914 23.531 16.094 1 96.38 179 ILE B C 1
ATOM 4334 O O . ILE B 1 179 ? 7.297 24.531 16.453 1 96.38 179 ILE B O 1
ATOM 4338 N N . ALA B 1 180 ? 8.586 23.453 14.961 1 96.38 180 ALA B N 1
ATOM 4339 C CA . ALA B 1 180 ? 8.703 24.625 14.086 1 96.38 180 ALA B CA 1
ATOM 4340 C C . ALA B 1 180 ? 7.348 25.016 13.508 1 96.38 180 ALA B C 1
ATOM 4342 O O . ALA B 1 180 ? 7.113 26.188 13.195 1 96.38 180 ALA B O 1
ATOM 4343 N N . GLY B 1 181 ? 6.445 24.078 13.383 1 97.81 181 GLY B N 1
ATOM 4344 C CA . GLY B 1 181 ? 5.129 24.344 12.828 1 97.81 181 GLY B CA 1
ATOM 4345 C C . GLY B 1 181 ? 4.176 24.969 13.844 1 97.81 181 GLY B C 1
ATOM 4346 O O . GLY B 1 181 ? 3.088 25.422 13.477 1 97.81 181 GLY B O 1
ATOM 4347 N N . PHE B 1 182 ? 4.586 25.078 15.117 1 98.12 182 PHE B N 1
ATOM 4348 C CA . PHE B 1 182 ? 3.672 25.438 16.188 1 98.12 182 PHE B CA 1
ATOM 4349 C C . PHE B 1 182 ? 3.178 26.875 16.016 1 98.12 182 PHE B C 1
ATOM 4351 O O . PHE B 1 182 ? 1.975 27.125 16.109 1 98.12 182 PHE B O 1
ATOM 4358 N N . ILE B 1 183 ? 4.074 27.797 15.781 1 98.44 183 ILE B N 1
ATOM 4359 C CA . ILE B 1 183 ? 3.68 29.188 15.68 1 98.44 183 ILE B CA 1
ATOM 4360 C C . ILE B 1 183 ? 2.76 29.375 14.477 1 98.44 183 ILE B C 1
ATOM 4362 O O . ILE B 1 183 ? 1.681 29.969 14.594 1 98.44 183 ILE B O 1
ATOM 4366 N N . PRO B 1 184 ? 3.188 28.906 13.273 1 98.81 184 PRO B N 1
ATOM 4367 C CA . PRO B 1 184 ? 2.242 28.969 12.156 1 98.81 184 PRO B CA 1
ATOM 4368 C C . PRO B 1 184 ? 0.889 28.344 12.492 1 98.81 184 PRO B C 1
ATOM 4370 O O . PRO B 1 184 ? -0.153 28.875 12.086 1 98.81 184 PRO B O 1
ATOM 4373 N N . ALA B 1 185 ? 0.88 27.266 13.219 1 98.81 185 ALA B N 1
ATOM 4374 C CA . ALA B 1 185 ? -0.355 26.578 13.586 1 98.81 185 ALA B CA 1
ATOM 4375 C C . ALA B 1 185 ? -1.244 27.469 14.453 1 98.81 185 ALA B C 1
ATOM 4377 O O . ALA B 1 185 ? -2.465 27.484 14.281 1 98.81 185 ALA B O 1
ATOM 4378 N N . VAL B 1 186 ? -0.648 28.156 15.391 1 98.81 186 VAL B N 1
ATOM 4379 C CA . VAL B 1 186 ? -1.396 29.047 16.266 1 98.81 186 VAL B CA 1
ATOM 4380 C C . VAL B 1 186 ? -2.062 30.141 15.43 1 98.81 186 VAL B C 1
ATOM 4382 O O . VAL B 1 186 ? -3.242 30.438 15.625 1 98.81 186 VAL B O 1
ATOM 4385 N N . PHE B 1 187 ? -1.358 30.719 14.516 1 98.81 187 PHE B N 1
ATOM 4386 C CA . PHE B 1 187 ? -1.928 31.734 13.656 1 98.81 187 PHE B CA 1
ATOM 4387 C C . PHE B 1 187 ? -3.016 31.156 12.758 1 98.81 187 PHE B C 1
ATOM 4389 O O . PHE B 1 187 ? -3.98 31.844 12.414 1 98.81 187 PHE B O 1
ATOM 4396 N N . GLY B 1 188 ? -2.807 29.906 12.359 1 98.75 188 GLY B N 1
ATOM 4397 C CA . GLY B 1 188 ? -3.869 29.219 11.633 1 98.75 188 GLY B CA 1
ATOM 4398 C C . GLY B 1 188 ? -5.152 29.094 12.43 1 98.75 188 GLY B C 1
ATOM 4399 O O . GLY B 1 188 ? -6.238 29.375 11.922 1 98.75 188 GLY B O 1
ATOM 4400 N N . LEU B 1 189 ? -4.988 28.672 13.68 1 98.81 189 LEU B N 1
ATOM 4401 C CA . LEU B 1 189 ? -6.141 28.547 14.562 1 98.81 189 LEU B CA 1
ATOM 4402 C C . LEU B 1 189 ? -6.84 29.891 14.742 1 98.81 189 LEU B C 1
ATOM 4404 O O . LEU B 1 189 ? -8.07 29.969 14.656 1 98.81 189 LEU B O 1
ATOM 4408 N N . ILE B 1 190 ? -6.082 30.922 15 1 98.81 190 ILE B N 1
ATOM 4409 C CA . ILE B 1 190 ? -6.633 32.281 15.18 1 98.81 190 ILE B CA 1
ATOM 4410 C C . ILE B 1 190 ? -7.395 32.688 13.93 1 98.81 190 ILE B C 1
ATOM 4412 O O . ILE B 1 190 ? -8.516 33.188 14.016 1 98.81 190 ILE B O 1
ATOM 4416 N N . THR B 1 191 ? -6.793 32.5 12.789 1 98.88 191 THR B N 1
ATOM 4417 C CA . THR B 1 191 ? -7.43 32.844 11.531 1 98.88 191 THR B CA 1
ATOM 4418 C C . THR B 1 191 ? -8.727 32.094 11.336 1 98.88 191 THR B C 1
ATOM 4420 O O . THR B 1 191 ? -9.734 32.656 10.898 1 98.88 191 THR B O 1
ATOM 4423 N N . ALA B 1 192 ? -8.695 30.797 11.625 1 98.75 192 ALA B N 1
ATOM 4424 C CA . ALA B 1 192 ? -9.891 29.969 11.5 1 98.75 192 ALA B CA 1
ATOM 4425 C C . ALA B 1 192 ? -11.023 30.5 12.375 1 98.75 192 ALA B C 1
ATOM 4427 O O . ALA B 1 192 ? -12.164 30.609 11.922 1 98.75 192 ALA B O 1
ATOM 4428 N N . VAL B 1 193 ? -10.727 30.844 13.609 1 98.62 193 VAL B N 1
ATOM 4429 C CA . VAL B 1 193 ? -11.727 31.328 14.562 1 98.62 193 VAL B CA 1
ATOM 4430 C C . VAL B 1 193 ? -12.266 32.688 14.102 1 98.62 193 VAL B C 1
ATOM 4432 O O . VAL B 1 193 ? -13.477 32.938 14.133 1 98.62 193 VAL B O 1
ATOM 4435 N N . VAL B 1 194 ? -11.375 33.562 13.688 1 98.75 194 VAL B N 1
ATOM 4436 C CA . VAL B 1 194 ? -11.773 34.906 13.242 1 98.75 194 VAL B CA 1
ATOM 4437 C C . VAL B 1 194 ? -12.68 34.781 12.023 1 98.75 194 VAL B C 1
ATOM 4439 O O . VAL B 1 194 ? -13.758 35.406 11.984 1 98.75 194 VAL B O 1
ATOM 4442 N N . LEU B 1 195 ? -12.281 34 11.039 1 98.75 195 LEU B N 1
ATOM 4443 C CA . LEU B 1 195 ? -13.062 33.875 9.812 1 98.75 195 LEU B CA 1
ATOM 4444 C C . LEU B 1 195 ? -14.406 33.188 10.102 1 98.75 195 LEU B C 1
ATOM 4446 O O . LEU B 1 195 ? -15.43 33.594 9.539 1 98.75 195 LEU B O 1
ATOM 4450 N N . ALA B 1 196 ? -14.367 32.156 10.93 1 98.62 196 ALA B N 1
ATOM 4451 C CA . ALA B 1 196 ? -15.609 31.484 11.289 1 98.62 196 ALA B CA 1
ATOM 4452 C C . ALA B 1 196 ? -16.562 32.438 12.008 1 98.62 196 ALA B C 1
ATOM 4454 O O . ALA B 1 196 ? -17.781 32.375 11.797 1 98.62 196 ALA B O 1
ATOM 4455 N N . ASN B 1 197 ? -16.047 33.281 12.875 1 98 197 ASN B N 1
ATOM 4456 C CA . ASN B 1 197 ? -16.875 34.25 13.57 1 98 197 ASN B CA 1
ATOM 4457 C C . ASN B 1 197 ? -17.453 35.281 12.609 1 98 197 ASN B C 1
ATOM 4459 O O . ASN B 1 197 ? -18.594 35.719 12.758 1 98 197 ASN B O 1
ATOM 4463 N N . ILE B 1 198 ? -16.641 35.75 11.664 1 98.12 198 ILE B N 1
ATOM 4464 C CA . ILE B 1 198 ? -17.078 36.719 10.68 1 98.12 198 ILE B CA 1
ATOM 4465 C C . ILE B 1 198 ? -18.219 36.125 9.836 1 98.12 198 ILE B C 1
ATOM 4467 O O . ILE B 1 198 ? -19.156 36.812 9.469 1 98.12 198 ILE B O 1
ATOM 4471 N N . MET B 1 199 ? -18.203 34.812 9.641 1 98 199 MET B N 1
ATOM 4472 C CA . MET B 1 199 ? -19.172 34.156 8.742 1 98 199 MET B CA 1
ATOM 4473 C C . MET B 1 199 ? -20.266 33.469 9.539 1 98 199 MET B C 1
ATOM 4475 O O . MET B 1 199 ? -20.969 32.625 9 1 98 199 MET B O 1
ATOM 4479 N N . ARG B 1 200 ? -20.391 33.781 10.734 1 96.69 200 ARG B N 1
ATOM 4480 C CA . ARG B 1 200 ? -21.219 33.062 11.695 1 96.69 200 ARG B CA 1
ATOM 4481 C C . ARG B 1 200 ? -22.656 32.906 11.18 1 96.69 200 ARG B C 1
ATOM 4483 O O . ARG B 1 200 ? -23.281 31.891 11.391 1 96.69 200 ARG B O 1
ATOM 4490 N N . ASN B 1 201 ? -23.141 33.938 10.5 1 96.06 201 ASN B N 1
ATOM 4491 C CA . ASN B 1 201 ? -24.547 33.969 10.086 1 96.06 201 ASN B CA 1
ATOM 4492 C C . ASN B 1 201 ? -24.688 33.906 8.57 1 96.06 201 ASN B C 1
ATOM 4494 O O . ASN B 1 201 ? -25.75 34.219 8.031 1 96.06 201 ASN B O 1
ATOM 4498 N N . LYS B 1 202 ? -23.625 33.5 7.988 1 96.38 202 LYS B N 1
ATOM 4499 C CA . LYS B 1 202 ? -23.656 33.406 6.535 1 96.38 202 LYS B CA 1
ATOM 4500 C C . LYS B 1 202 ? -23.797 31.969 6.082 1 96.38 202 LYS B C 1
ATOM 4502 O O . LYS B 1 202 ? -23.25 31.062 6.715 1 96.38 202 LYS B O 1
ATOM 4507 N N . GLY B 1 203 ? -24.609 31.75 5.062 1 94.19 203 GLY B N 1
ATOM 4508 C CA . GLY B 1 203 ? -24.828 30.406 4.555 1 94.19 203 GLY B CA 1
ATOM 4509 C C . GLY B 1 203 ? -26.016 29.703 5.191 1 94.19 203 GLY B C 1
ATOM 4510 O O . GLY B 1 203 ? -26.812 30.344 5.867 1 94.19 203 GLY B O 1
ATOM 4511 N N . SER B 1 204 ? -26.047 28.375 4.992 1 96 204 SER B N 1
ATOM 4512 C CA . SER B 1 204 ? -27.172 27.594 5.488 1 96 204 SER B CA 1
ATOM 4513 C C . SER B 1 204 ? -27.047 27.328 6.984 1 96 204 SER B C 1
ATOM 4515 O O . SER B 1 204 ? -25.953 27.047 7.477 1 96 204 SER B O 1
ATOM 4517 N N . MET B 1 205 ? -28.203 27.453 7.633 1 96.25 205 MET B N 1
ATOM 4518 C CA . MET B 1 205 ? -28.25 27.141 9.055 1 96.25 205 MET B CA 1
ATOM 4519 C C . MET B 1 205 ? -28.438 25.641 9.281 1 96.25 205 MET B C 1
ATOM 4521 O O . MET B 1 205 ? -28.859 24.922 8.367 1 96.25 205 MET B O 1
ATOM 4525 N N . VAL B 1 206 ? -28.062 25.203 10.477 1 96.75 206 VAL B N 1
ATOM 4526 C CA . VAL B 1 206 ? -28.203 23.797 10.82 1 96.75 206 VAL B CA 1
ATOM 4527 C C . VAL B 1 206 ? -29.688 23.453 11.016 1 96.75 206 VAL B C 1
ATOM 4529 O O . VAL B 1 206 ? -30.406 24.156 11.734 1 96.75 206 VAL B O 1
ATOM 4532 N N . LYS B 1 207 ? -30.203 22.328 10.344 1 93.25 207 LYS B N 1
ATOM 4533 C CA . LYS B 1 207 ? -31.594 21.859 10.461 1 93.25 207 LYS B CA 1
ATOM 4534 C C . LYS B 1 207 ? -31.688 20.641 11.375 1 93.25 207 LYS B C 1
ATOM 4536 O O . LYS B 1 207 ? -30.672 19.984 11.648 1 93.25 207 LYS B O 1
ATOM 4541 N N . GLU B 1 208 ? -32.812 20.406 11.766 1 92.25 208 GLU B N 1
ATOM 4542 C CA . GLU B 1 208 ? -33.031 19.234 12.602 1 92.25 208 GLU B CA 1
ATOM 4543 C C . GLU B 1 208 ? -32.656 17.953 11.875 1 92.25 208 GLU B C 1
ATOM 4545 O O . GLU B 1 208 ? -32.188 17 12.5 1 92.25 208 GLU B O 1
ATOM 4550 N N . THR B 1 209 ? -32.812 17.953 10.641 1 90.88 209 THR B N 1
ATOM 4551 C CA . THR B 1 209 ? -32.531 16.781 9.828 1 90.88 209 THR B CA 1
ATOM 4552 C C . THR B 1 209 ? -31.016 16.516 9.758 1 90.88 209 THR B C 1
ATOM 4554 O O . THR B 1 209 ? -30.578 15.422 9.406 1 90.88 209 THR B O 1
ATOM 4557 N N . ASP B 1 210 ? -30.312 17.578 10.062 1 92.81 210 ASP B N 1
ATOM 4558 C CA . ASP B 1 210 ? -28.859 17.453 10.031 1 92.81 210 ASP B CA 1
ATOM 4559 C C . ASP B 1 210 ? -28.344 16.719 11.273 1 92.81 210 ASP B C 1
ATOM 4561 O O . ASP B 1 210 ? -27.203 16.266 11.305 1 92.81 210 ASP B O 1
ATOM 4565 N N . LEU B 1 211 ? -29.234 16.672 12.188 1 89.81 211 LEU B N 1
ATOM 4566 C CA . LEU B 1 211 ? -28.812 16.094 13.461 1 89.81 211 LEU B CA 1
ATOM 4567 C C . LEU B 1 211 ? -28.953 14.57 13.445 1 89.81 211 LEU B C 1
ATOM 4569 O O . LEU B 1 211 ? -29.922 14.039 12.914 1 89.81 211 LEU B O 1
ATOM 4573 N N . VAL B 1 212 ? -27.891 13.914 13.531 1 73.56 212 VAL B N 1
ATOM 4574 C CA . VAL B 1 212 ? -27.906 12.461 13.633 1 73.56 212 VAL B CA 1
ATOM 4575 C C . VAL B 1 212 ? -28.328 12.047 15.047 1 73.56 212 VAL B C 1
ATOM 4577 O O . VAL B 1 212 ? -27.922 12.688 16.016 1 73.56 212 VAL B O 1
ATOM 4580 N N . GLU B 1 213 ? -29.406 11.094 15.016 1 62.78 213 GLU B N 1
ATOM 4581 C CA . GLU B 1 213 ? -29.828 10.594 16.312 1 62.78 213 GLU B CA 1
ATOM 4582 C C . GLU B 1 213 ? -28.641 10.094 17.141 1 62.78 213 GLU B C 1
ATOM 4584 O O . GLU B 1 213 ? -27.812 9.336 16.625 1 62.78 213 GLU B O 1
ATOM 4589 N N . GLU B 1 214 ? -28.188 10.891 17.875 1 54.22 214 GLU B N 1
ATOM 4590 C CA . GLU B 1 214 ? -27.016 10.656 18.719 1 54.22 214 GLU B CA 1
ATOM 4591 C C . GLU B 1 214 ? -27.047 9.258 19.344 1 54.22 214 GLU B C 1
ATOM 4593 O O . GLU B 1 214 ? -27.938 8.945 20.125 1 54.22 214 GLU B O 1
ATOM 4598 N N . GLN B 1 215 ? -26.812 8.188 18.672 1 53.91 215 GLN B N 1
ATOM 4599 C CA . GLN B 1 215 ? -26.672 7.02 19.531 1 53.91 215 GLN B CA 1
ATOM 4600 C C . GLN B 1 215 ? -25.703 7.305 20.672 1 53.91 215 GLN B C 1
ATOM 4602 O O . GLN B 1 215 ? -24.594 7.789 20.453 1 53.91 215 GLN B O 1
ATOM 4607 N N . THR B 1 216 ? -26.156 7.609 21.875 1 54.75 216 THR B N 1
ATOM 4608 C CA . THR B 1 216 ? -25.453 7.867 23.109 1 54.75 216 THR B CA 1
ATOM 4609 C C . THR B 1 216 ? -24.281 6.887 23.281 1 54.75 216 THR B C 1
ATOM 4611 O O . THR B 1 216 ? -24.484 5.762 23.75 1 54.75 216 THR B O 1
ATOM 4614 N N . LYS B 1 217 ? -23.328 6.887 22.438 1 68.62 217 LYS B N 1
ATOM 4615 C CA . LYS B 1 217 ? -22.172 6.039 22.703 1 68.62 217 LYS B CA 1
ATOM 4616 C C . LYS B 1 217 ? -21.422 6.504 23.938 1 68.62 217 LYS B C 1
ATOM 4618 O O . LYS B 1 217 ? -21.188 7.703 24.125 1 68.62 217 LYS B O 1
ATOM 4623 N N . GLU B 1 218 ? -21.281 5.586 24.891 1 85.31 218 GLU B N 1
ATOM 4624 C CA . GLU B 1 218 ? -20.484 5.867 26.078 1 85.31 218 GLU B CA 1
ATOM 4625 C C . GLU B 1 218 ? -19.078 6.316 25.719 1 85.31 218 GLU B C 1
ATOM 4627 O O . GLU B 1 218 ? -18.359 5.625 24.984 1 85.31 218 GLU B O 1
ATOM 4632 N N . LEU B 1 219 ? -18.75 7.625 26.141 1 92.5 219 LEU B N 1
ATOM 4633 C CA . LEU B 1 219 ? -17.438 8.195 25.859 1 92.5 219 LEU B CA 1
ATOM 4634 C C . LEU B 1 219 ? -16.391 7.605 26.812 1 92.5 219 LEU B C 1
ATOM 4636 O O . LEU B 1 219 ? -16.688 7.336 27.969 1 92.5 219 LEU B O 1
ATOM 4640 N N . LEU B 1 220 ? -15.242 7.438 26.281 1 94.88 220 LEU B N 1
ATOM 4641 C CA . LEU B 1 220 ? -14.094 7.043 27.094 1 94.88 220 LEU B CA 1
ATOM 4642 C C . LEU B 1 220 ? -13.695 8.156 28.062 1 94.88 220 LEU B C 1
ATOM 4644 O O . LEU B 1 220 ? -13.773 9.336 27.719 1 94.88 220 LEU B O 1
ATOM 4648 N N . PRO B 1 221 ? -13.336 7.758 29.25 1 96.19 221 PRO B N 1
ATOM 4649 C CA . PRO B 1 221 ? -12.797 8.781 30.141 1 96.19 221 PRO B CA 1
ATOM 4650 C C . PRO B 1 221 ? -11.609 9.531 29.531 1 96.19 221 PRO B C 1
ATOM 4652 O O . PRO B 1 221 ? -10.742 8.922 28.906 1 96.19 221 PRO B O 1
ATOM 4655 N N . LEU B 1 222 ? -11.633 10.805 29.75 1 97.12 222 LEU B N 1
ATOM 4656 C CA . LEU B 1 222 ? -10.648 11.672 29.125 1 97.12 222 LEU B CA 1
ATOM 4657 C C . LEU B 1 222 ? -9.234 11.266 29.531 1 97.12 222 LEU B C 1
ATOM 4659 O O . LEU B 1 222 ? -8.32 11.281 28.703 1 97.12 222 LEU B O 1
ATOM 4663 N N . LYS B 1 223 ? -8.992 10.938 30.75 1 97.5 223 LYS B N 1
ATOM 4664 C CA . LYS B 1 223 ? -7.672 10.562 31.25 1 97.5 223 LYS B CA 1
ATOM 4665 C C . LYS B 1 223 ? -7.109 9.375 30.469 1 97.5 223 LYS B C 1
ATOM 4667 O O . LYS B 1 223 ? -5.91 9.312 30.203 1 97.5 223 LYS B O 1
ATOM 4672 N N . LYS B 1 224 ? -7.98 8.484 30.172 1 97.62 224 LYS B N 1
ATOM 4673 C CA . LYS B 1 224 ? -7.566 7.309 29.406 1 97.62 224 LYS B CA 1
ATOM 4674 C C . LYS B 1 224 ? -7.336 7.66 27.938 1 97.62 224 LYS B C 1
ATOM 4676 O O . LYS B 1 224 ? -6.383 7.176 27.312 1 97.62 224 LYS B O 1
ATOM 4681 N N . ALA B 1 225 ? -8.227 8.492 27.422 1 97.25 225 ALA B N 1
ATOM 4682 C CA . ALA B 1 225 ? -8.164 8.898 26.016 1 97.25 225 ALA B CA 1
ATOM 4683 C C . ALA B 1 225 ? -6.859 9.625 25.703 1 97.25 225 ALA B C 1
ATOM 4685 O O . ALA B 1 225 ? -6.355 9.57 24.578 1 97.25 225 ALA B O 1
ATOM 4686 N N . LEU B 1 226 ? -6.262 10.234 26.75 1 97.81 226 LEU B N 1
ATOM 4687 C CA . LEU B 1 226 ? -5.109 11.109 26.547 1 97.81 226 LEU B CA 1
ATOM 4688 C C . LEU B 1 226 ? -3.809 10.32 26.641 1 97.81 226 LEU B C 1
ATOM 4690 O O . LEU B 1 226 ? -2.75 10.812 26.25 1 97.81 226 LEU B O 1
ATOM 4694 N N . ILE B 1 227 ? -3.82 9.164 27.094 1 98.06 227 ILE B N 1
ATOM 4695 C CA . ILE B 1 227 ? -2.6 8.438 27.422 1 98.06 227 ILE B CA 1
ATOM 4696 C C . ILE B 1 227 ? -1.78 8.203 26.156 1 98.06 227 ILE B C 1
ATOM 4698 O O . ILE B 1 227 ? -0.595 8.539 26.109 1 98.06 227 ILE B O 1
ATOM 4702 N N . ALA B 1 228 ? -2.389 7.645 25.094 1 97.81 228 ALA B N 1
ATOM 4703 C CA . ALA B 1 228 ? -1.655 7.305 23.891 1 97.81 228 ALA B CA 1
ATOM 4704 C C . ALA B 1 228 ? -1.069 8.555 23.234 1 97.81 228 ALA B C 1
ATOM 4706 O O . ALA B 1 228 ? 0.137 8.625 22.984 1 97.81 228 ALA B O 1
ATOM 4707 N N . PRO B 1 229 ? -1.879 9.523 22.984 1 97.31 229 PRO B N 1
ATOM 4708 C CA . PRO B 1 229 ? -1.34 10.688 22.266 1 97.31 229 PRO B CA 1
ATOM 4709 C C . PRO B 1 229 ? -0.363 11.5 23.109 1 97.31 229 PRO B C 1
ATOM 4711 O O . PRO B 1 229 ? 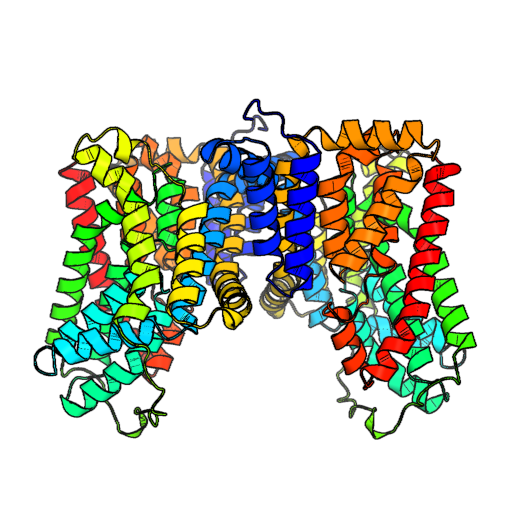0.628 12.016 22.594 1 97.31 229 PRO B O 1
ATOM 4714 N N . VAL B 1 230 ? -0.563 11.695 24.391 1 97.69 230 VAL B N 1
ATOM 4715 C CA . VAL B 1 230 ? 0.347 12.438 25.25 1 97.69 230 VAL B CA 1
ATOM 4716 C C . VAL B 1 230 ? 1.682 11.703 25.359 1 97.69 230 VAL B C 1
ATOM 4718 O O . VAL B 1 230 ? 2.746 12.32 25.281 1 97.69 230 VAL B O 1
ATOM 4721 N N . LEU B 1 231 ? 1.58 10.398 25.531 1 97.75 231 LEU B N 1
ATOM 4722 C CA . LEU B 1 231 ? 2.805 9.609 25.594 1 97.75 231 LEU B CA 1
ATOM 4723 C C . LEU B 1 231 ? 3.609 9.766 24.297 1 97.75 231 LEU B C 1
ATOM 4725 O O . LEU B 1 231 ? 4.828 9.945 24.344 1 97.75 231 LEU B O 1
ATOM 4729 N N . ALA B 1 232 ? 2.977 9.672 23.156 1 97.25 232 ALA B N 1
ATOM 4730 C CA . ALA B 1 232 ? 3.643 9.82 21.859 1 97.25 232 ALA B CA 1
ATOM 4731 C C . ALA B 1 232 ? 4.332 11.18 21.75 1 97.25 232 ALA B C 1
ATOM 4733 O O . ALA B 1 232 ? 5.512 11.258 21.406 1 97.25 232 ALA B O 1
ATOM 4734 N N . ILE B 1 233 ? 3.607 12.195 22.109 1 95.56 233 ILE B N 1
ATOM 4735 C CA . ILE B 1 233 ? 4.109 13.555 21.953 1 95.56 233 ILE B CA 1
ATOM 4736 C C . ILE B 1 233 ? 5.254 13.797 22.922 1 95.56 233 ILE B C 1
ATOM 4738 O O . ILE B 1 233 ? 6.293 14.359 22.547 1 95.56 233 ILE B O 1
ATOM 4742 N N . VAL B 1 234 ? 5.133 13.391 24.141 1 95.25 234 VAL B N 1
ATOM 4743 C CA . VAL B 1 234 ? 6.16 13.594 25.156 1 95.25 234 VAL B CA 1
ATOM 4744 C C . VAL B 1 234 ? 7.441 12.875 24.75 1 95.25 234 VAL B C 1
ATOM 4746 O O . VAL B 1 234 ? 8.531 13.438 24.828 1 95.25 234 VAL B O 1
ATOM 4749 N N . LEU B 1 235 ? 7.297 11.656 24.297 1 95.5 235 LEU B N 1
ATOM 4750 C CA . LEU B 1 235 ? 8.477 10.891 23.906 1 95.5 235 LEU B CA 1
ATOM 4751 C C . LEU B 1 235 ? 9.141 11.5 22.688 1 95.5 235 LEU B C 1
ATOM 4753 O O . LEU B 1 235 ? 10.375 11.516 22.594 1 95.5 235 LEU B O 1
ATOM 4757 N N . LEU B 1 236 ? 8.391 12.008 21.75 1 94.25 236 LEU B N 1
ATOM 4758 C CA . LEU B 1 236 ? 8.938 12.625 20.547 1 94.25 236 LEU B CA 1
ATOM 4759 C C . LEU B 1 236 ? 9.68 13.914 20.891 1 94.25 236 LEU B C 1
ATOM 4761 O O . LEU B 1 236 ? 10.672 14.25 20.234 1 94.25 236 LEU B O 1
ATOM 4765 N N . LEU B 1 237 ? 9.227 14.609 21.906 1 92.38 237 LEU B N 1
ATOM 4766 C CA . LEU B 1 237 ? 9.75 15.938 22.188 1 92.38 237 LEU B CA 1
ATOM 4767 C C . LEU B 1 237 ? 10.914 15.875 23.172 1 92.38 237 LEU B C 1
ATOM 4769 O O . LEU B 1 237 ? 11.547 16.891 23.453 1 92.38 237 LEU B O 1
ATOM 4773 N N . LEU B 1 238 ? 11.203 14.734 23.656 1 91.44 238 LEU B N 1
ATOM 4774 C CA . LEU B 1 238 ? 12.297 14.594 24.625 1 91.44 238 LEU B CA 1
ATOM 4775 C C . LEU B 1 238 ? 13.609 15.078 24.016 1 91.44 238 LEU B C 1
ATOM 4777 O O . LEU B 1 238 ? 14.359 15.812 24.672 1 91.44 238 LEU B O 1
ATOM 4781 N N . ASN B 1 239 ? 13.859 14.703 22.781 1 87.25 239 ASN B N 1
ATOM 4782 C CA . ASN B 1 239 ? 15.125 15.031 22.141 1 87.25 239 ASN B CA 1
ATOM 4783 C C . ASN B 1 239 ? 15.273 16.531 21.938 1 87.25 239 ASN B C 1
ATOM 4785 O O . ASN B 1 239 ? 16.25 17.141 22.391 1 87.25 239 ASN B O 1
ATOM 4789 N N . PRO B 1 240 ? 14.391 17.188 21.312 1 84.62 240 PRO B N 1
ATOM 4790 C CA . PRO B 1 240 ? 14.547 18.625 21.109 1 84.62 240 PRO B CA 1
ATOM 4791 C C . PRO B 1 240 ? 14.523 19.406 22.422 1 84.62 240 PRO B C 1
ATOM 4793 O O . PRO B 1 240 ? 15.203 20.438 22.547 1 84.62 240 PRO B O 1
ATOM 4796 N N . ILE B 1 241 ? 13.766 18.969 23.344 1 84.88 241 ILE B N 1
ATOM 4797 C CA . ILE B 1 241 ? 13.742 19.625 24.656 1 84.88 241 ILE B CA 1
ATOM 4798 C C . ILE B 1 241 ? 15.094 19.422 25.344 1 84.88 241 ILE B C 1
ATOM 4800 O O . ILE B 1 241 ? 15.609 20.359 25.969 1 84.88 241 ILE B O 1
ATOM 4804 N N . GLY B 1 242 ? 15.586 18.281 25.297 1 84.88 242 GLY B N 1
ATOM 4805 C CA . GLY B 1 242 ? 16.906 18.031 25.844 1 84.88 242 GLY B CA 1
ATOM 4806 C C . GLY B 1 242 ? 18 18.844 25.156 1 84.88 242 GLY B C 1
ATOM 4807 O O . GLY B 1 242 ? 18.938 19.297 25.812 1 84.88 242 GLY B O 1
ATOM 4808 N N . ALA B 1 243 ? 17.859 19.031 23.938 1 82.31 243 ALA B N 1
ATOM 4809 C CA . ALA B 1 243 ? 18.828 19.812 23.172 1 82.31 243 ALA B CA 1
ATOM 4810 C C . ALA B 1 243 ? 18.781 21.281 23.578 1 82.31 243 ALA B C 1
ATOM 4812 O O . ALA B 1 243 ? 19.828 21.922 23.719 1 82.31 243 ALA B O 1
ATOM 4813 N N . VAL B 1 244 ? 17.641 21.797 23.844 1 81.69 244 VAL B N 1
ATOM 4814 C CA . VAL B 1 244 ? 17.453 23.203 24.203 1 81.69 244 VAL B CA 1
ATOM 4815 C C . VAL B 1 244 ? 17.922 23.438 25.641 1 81.69 244 VAL B C 1
ATOM 4817 O O . VAL B 1 244 ? 18.578 24.438 25.938 1 81.69 244 VAL B O 1
ATOM 4820 N N . LEU B 1 245 ? 17.641 22.406 26.438 1 86.88 245 LEU B N 1
ATOM 4821 C CA . LEU B 1 245 ? 17.984 22.547 27.844 1 86.88 245 LEU B CA 1
ATOM 4822 C C . LEU B 1 245 ? 19.391 22.047 28.125 1 86.88 245 LEU B C 1
ATOM 4824 O O . LEU B 1 245 ? 19.906 22.188 29.234 1 86.88 245 LEU B O 1
ATOM 4828 N N . ASN B 1 246 ? 20.031 21.547 27.125 1 84.06 246 ASN B N 1
ATOM 4829 C CA . ASN B 1 246 ? 21.406 21.047 27.172 1 84.06 246 ASN B CA 1
ATOM 4830 C C . ASN B 1 246 ? 21.562 19.953 28.219 1 84.06 246 ASN B C 1
ATOM 4832 O O . ASN B 1 246 ? 22.516 19.969 29 1 84.06 246 ASN B O 1
ATOM 4836 N N . ILE B 1 247 ? 20.578 19.188 28.312 1 87.06 247 ILE B N 1
ATOM 4837 C CA . ILE B 1 247 ? 20.656 18 29.156 1 87.06 247 ILE B CA 1
ATOM 4838 C C . ILE B 1 247 ? 21.094 16.797 28.328 1 87.06 247 ILE B C 1
ATOM 4840 O O . ILE B 1 247 ? 20.312 16.281 27.516 1 87.06 247 ILE B O 1
ATOM 4844 N N . SER B 1 248 ? 22.297 16.344 28.531 1 82.06 248 SER B N 1
ATOM 4845 C CA . SER B 1 248 ? 22.953 15.344 27.688 1 82.06 248 SER B CA 1
ATOM 4846 C C . SER B 1 248 ? 22.156 14.047 27.641 1 82.06 248 SER B C 1
ATOM 4848 O O . SER B 1 248 ? 22 13.438 26.578 1 82.06 248 SER B O 1
ATOM 4850 N N . PHE B 1 249 ? 21.656 13.656 28.812 1 82.88 249 PHE B N 1
ATOM 4851 C CA . PHE B 1 249 ? 20.938 12.383 28.891 1 82.88 249 PHE B CA 1
ATOM 4852 C C . PHE B 1 249 ? 19.672 12.414 28.062 1 82.88 249 PHE B C 1
ATOM 4854 O O . PHE B 1 249 ? 19.391 11.469 27.312 1 82.88 249 PHE B O 1
ATOM 4861 N N . ILE B 1 250 ? 19.031 13.461 28.141 1 83.12 250 ILE B N 1
ATOM 4862 C CA . ILE B 1 250 ? 17.766 13.594 27.422 1 83.12 250 ILE B CA 1
ATOM 4863 C C . ILE B 1 250 ? 18.031 13.766 25.922 1 83.12 250 ILE B C 1
ATOM 4865 O O . ILE B 1 250 ? 17.297 13.25 25.078 1 83.12 250 ILE B O 1
ATOM 4869 N N . LYS B 1 251 ? 19.109 14.391 25.688 1 78.94 251 LYS B N 1
ATOM 4870 C CA . LYS B 1 251 ? 19.5 14.633 24.297 1 78.94 251 LYS B CA 1
ATOM 4871 C C . LYS B 1 251 ? 19.859 13.336 23.594 1 78.94 251 LYS B C 1
ATOM 4873 O O . LYS B 1 251 ? 19.672 13.211 22.375 1 78.94 251 LYS B O 1
ATOM 4878 N N . SER B 1 252 ? 20.328 12.5 24.422 1 79.44 252 SER B N 1
ATOM 4879 C CA . SER B 1 252 ? 20.797 11.25 23.828 1 79.44 252 SER B CA 1
ATOM 4880 C C . SER B 1 252 ? 19.641 10.281 23.594 1 79.44 252 SER B C 1
ATOM 4882 O O . SER B 1 252 ? 19.781 9.312 22.859 1 79.44 252 SER B O 1
ATOM 4884 N N . LEU B 1 253 ? 18.5 10.664 24.125 1 81.12 253 LEU B N 1
ATOM 4885 C CA . LEU B 1 253 ? 17.328 9.805 23.938 1 81.12 253 LEU B CA 1
ATOM 4886 C C . LEU B 1 253 ? 16.641 10.094 22.609 1 81.12 253 LEU B C 1
ATOM 4888 O O . LEU B 1 253 ? 15.469 10.453 22.578 1 81.12 253 LEU B O 1
ATOM 4892 N N . ASN B 1 254 ? 17.328 10.055 21.562 1 83.88 254 ASN B N 1
ATOM 4893 C CA . ASN B 1 254 ? 16.781 10.25 20.219 1 83.88 254 ASN B CA 1
ATOM 4894 C C . ASN B 1 254 ? 16.188 8.961 19.656 1 83.88 254 ASN B C 1
ATOM 4896 O O . ASN B 1 254 ? 16.781 8.336 18.781 1 83.88 254 ASN B O 1
ATOM 4900 N N . ILE B 1 255 ? 14.992 8.719 20.172 1 91.38 255 ILE B N 1
ATOM 4901 C CA . ILE B 1 255 ? 14.312 7.5 19.734 1 91.38 255 ILE B CA 1
ATOM 4902 C C . ILE B 1 255 ? 13.484 7.785 18.484 1 91.38 255 ILE B C 1
ATOM 4904 O O . ILE B 1 255 ? 12.742 8.773 18.438 1 91.38 255 ILE B O 1
ATOM 4908 N N . ASP B 1 256 ? 13.664 6.965 17.531 1 94.69 256 ASP B N 1
ATOM 4909 C CA . ASP B 1 256 ? 13.023 7.102 16.234 1 94.69 256 ASP B CA 1
ATOM 4910 C C . ASP B 1 256 ? 11.5 6.992 16.359 1 94.69 256 ASP B C 1
ATOM 4912 O O . ASP B 1 256 ? 11 6.199 17.156 1 94.69 256 ASP B O 1
ATOM 4916 N N . ALA B 1 257 ? 10.82 7.797 15.555 1 95.19 257 ALA B N 1
ATOM 4917 C CA . ALA B 1 257 ? 9.367 7.754 15.523 1 95.19 257 ALA B CA 1
ATOM 4918 C C . ALA B 1 257 ? 8.867 6.348 15.195 1 95.19 257 ALA B C 1
ATOM 4920 O O . ALA B 1 257 ? 7.766 5.961 15.602 1 95.19 257 ALA B O 1
ATOM 4921 N N . LEU B 1 258 ? 9.656 5.59 14.539 1 96.94 258 LEU B N 1
ATOM 4922 C CA . LEU B 1 258 ? 9.367 4.207 14.172 1 96.94 258 LEU B CA 1
ATOM 4923 C C . LEU B 1 258 ? 9.023 3.379 15.406 1 96.94 258 LEU B C 1
ATOM 4925 O O . LEU B 1 258 ? 8.195 2.471 15.344 1 96.94 258 LEU B O 1
ATOM 4929 N N . TYR B 1 259 ? 9.602 3.73 16.516 1 97.44 259 TYR B N 1
ATOM 4930 C CA . TYR B 1 259 ? 9.383 3.008 17.766 1 97.44 259 TYR B CA 1
ATOM 4931 C C . TYR B 1 259 ? 8.312 3.684 18.609 1 97.44 259 TYR B C 1
ATOM 4933 O O . TYR B 1 259 ? 7.457 3.012 19.188 1 97.44 259 TYR B O 1
ATOM 4941 N N . ILE B 1 260 ? 8.375 4.957 18.672 1 97.25 260 ILE B N 1
ATOM 4942 C CA . ILE B 1 260 ? 7.609 5.746 19.625 1 97.25 260 ILE B CA 1
ATOM 4943 C C . ILE B 1 260 ? 6.117 5.609 19.328 1 97.25 260 ILE B C 1
ATOM 4945 O O . ILE B 1 260 ? 5.32 5.371 20.234 1 97.25 260 ILE B O 1
ATOM 4949 N N . LEU B 1 261 ? 5.723 5.738 18.109 1 97.69 261 LEU B N 1
ATOM 4950 C CA . LEU B 1 261 ? 4.312 5.82 17.75 1 97.69 261 LEU B CA 1
ATOM 4951 C C . LEU B 1 261 ? 3.615 4.484 17.984 1 97.69 261 LEU B C 1
ATOM 4953 O O . LEU B 1 261 ? 2.561 4.434 18.625 1 97.69 261 LEU B O 1
ATOM 4957 N N . PRO B 1 262 ? 4.207 3.393 17.547 1 97.94 262 PRO B N 1
ATOM 4958 C CA . PRO B 1 262 ? 3.588 2.109 17.891 1 97.94 262 PRO B CA 1
ATOM 4959 C C . PRO B 1 262 ? 3.598 1.829 19.391 1 97.94 262 PRO B C 1
ATOM 4961 O O . PRO B 1 262 ? 2.633 1.28 19.922 1 97.94 262 PRO B O 1
ATOM 4964 N N . PHE B 1 263 ? 4.672 2.184 20.062 1 98 263 PHE B N 1
ATOM 4965 C CA . PHE B 1 263 ? 4.766 1.967 21.5 1 98 263 PHE B CA 1
ATOM 4966 C C . PHE B 1 263 ? 3.652 2.707 22.234 1 98 263 PHE B C 1
ATOM 4968 O O . PHE B 1 263 ? 2.953 2.125 23.062 1 98 263 PHE B O 1
ATOM 4975 N N . ALA B 1 264 ? 3.518 3.943 21.938 1 98.19 264 ALA B N 1
ATOM 4976 C CA . ALA B 1 264 ? 2.459 4.754 22.531 1 98.19 264 ALA B CA 1
ATOM 4977 C C . ALA B 1 264 ? 1.084 4.16 22.25 1 98.19 264 ALA B C 1
ATOM 4979 O O . ALA B 1 264 ? 0.187 4.215 23.094 1 98.19 264 ALA B O 1
ATOM 4980 N N . SER B 1 265 ? 0.901 3.602 21.062 1 98 265 SER B N 1
ATOM 4981 C CA . SER B 1 265 ? -0.361 2.988 20.672 1 98 265 SER B CA 1
ATOM 4982 C C . SER B 1 265 ? -0.682 1.77 21.531 1 98 265 SER B C 1
ATOM 4984 O O . SER B 1 265 ? -1.812 1.611 21.984 1 98 265 SER B O 1
ATOM 4986 N N . VAL B 1 266 ? 0.304 0.946 21.75 1 98.06 266 VAL B N 1
ATOM 4987 C CA . VAL B 1 266 ? 0.109 -0.266 22.531 1 98.06 266 VAL B CA 1
ATOM 4988 C C . VAL B 1 266 ? -0.194 0.104 23.984 1 98.06 266 VAL B C 1
ATOM 4990 O O . VAL B 1 266 ? -1.155 -0.396 24.562 1 98.06 266 VAL B O 1
ATOM 4993 N N . VAL B 1 267 ? 0.584 1.022 24.562 1 98.25 267 VAL B N 1
ATOM 4994 C CA . VAL B 1 267 ? 0.394 1.456 25.953 1 98.25 267 VAL B CA 1
ATOM 4995 C C . VAL B 1 267 ? -0.983 2.1 26.094 1 98.25 267 VAL B C 1
ATOM 4997 O O . VAL B 1 267 ? -1.688 1.845 27.078 1 98.25 267 VAL B O 1
ATOM 5000 N N . GLY B 1 268 ? -1.323 2.957 25.125 1 97.88 268 GLY B N 1
ATOM 5001 C CA . GLY B 1 268 ? -2.633 3.592 25.156 1 97.88 268 GLY B CA 1
ATOM 5002 C C . GLY B 1 268 ? -3.777 2.598 25.125 1 97.88 268 GLY B C 1
ATOM 5003 O O . GLY B 1 268 ? -4.754 2.744 25.859 1 97.88 268 GLY B O 1
ATOM 5004 N N . THR B 1 269 ? -3.656 1.614 24.281 1 98 269 THR B N 1
ATOM 5005 C CA . THR B 1 269 ? -4.703 0.605 24.156 1 98 269 THR B CA 1
ATOM 5006 C C . THR B 1 269 ? -4.855 -0.17 25.469 1 98 269 THR B C 1
ATOM 5008 O O . THR B 1 269 ? -5.977 -0.468 25.891 1 98 269 THR B O 1
ATOM 5011 N N . ILE B 1 270 ? -3.734 -0.496 26.109 1 97.88 270 ILE B N 1
ATOM 5012 C CA . ILE B 1 270 ? -3.754 -1.185 27.391 1 97.88 270 ILE B CA 1
ATOM 5013 C C . ILE B 1 270 ? -4.406 -0.292 28.453 1 97.88 270 ILE B C 1
ATOM 5015 O O . ILE B 1 270 ? -5.246 -0.752 29.234 1 97.88 270 ILE B O 1
ATOM 5019 N N . ALA B 1 271 ? -4.098 0.938 28.438 1 97.31 271 ALA B N 1
ATOM 5020 C CA . ALA B 1 271 ? -4.617 1.892 29.422 1 97.31 271 ALA B CA 1
ATOM 5021 C C . ALA B 1 271 ? -6.129 2.059 29.281 1 97.31 271 ALA B C 1
ATOM 5023 O O . ALA B 1 271 ? -6.836 2.262 30.266 1 97.31 271 ALA B O 1
ATOM 5024 N N . ILE B 1 272 ? -6.613 2.07 28.062 1 96.44 272 ILE B N 1
ATOM 5025 C CA . ILE B 1 272 ? -8.039 2.209 27.766 1 96.44 272 ILE B CA 1
ATOM 5026 C C . ILE B 1 272 ? -8.773 0.937 28.188 1 96.44 272 ILE B C 1
ATOM 5028 O O . ILE B 1 272 ? -9.977 0.97 28.469 1 96.44 272 ILE B O 1
ATOM 5032 N N . GLY B 1 273 ? -8.102 -0.227 28.297 1 96.19 273 GLY B N 1
ATOM 5033 C CA . GLY B 1 273 ? -8.695 -1.501 28.672 1 96.19 273 GLY B CA 1
ATOM 5034 C C . GLY B 1 273 ? -9.234 -2.277 27.484 1 96.19 273 GLY B C 1
ATOM 5035 O O . GLY B 1 273 ? -10.148 -3.092 27.625 1 96.19 273 GLY B O 1
ATOM 5036 N N . GLN B 1 274 ? -8.688 -1.955 26.328 1 96.81 274 GLN B N 1
ATOM 5037 C CA . GLN B 1 274 ? -9.172 -2.617 25.125 1 96.81 274 GLN B CA 1
ATOM 5038 C C . GLN B 1 274 ? -8.047 -3.408 24.453 1 96.81 274 GLN B C 1
ATOM 5040 O O . GLN B 1 274 ? -7.895 -3.355 23.219 1 96.81 274 GLN B O 1
ATOM 5045 N N . THR B 1 275 ? -7.297 -4.117 25.156 1 96.5 275 THR B N 1
ATOM 5046 C CA . THR B 1 275 ? -6.133 -4.848 24.672 1 96.5 275 THR B CA 1
ATOM 5047 C C . THR B 1 275 ? -6.535 -5.863 23.609 1 96.5 275 THR B C 1
ATOM 5049 O O . THR B 1 275 ? -5.777 -6.117 22.672 1 96.5 275 THR B O 1
ATOM 5052 N N . LYS B 1 276 ? -7.703 -6.418 23.688 1 96.19 276 LYS B N 1
ATOM 5053 C CA . LYS B 1 276 ? -8.18 -7.422 22.734 1 96.19 276 LYS B CA 1
ATOM 5054 C C . LYS B 1 276 ? -8.461 -6.801 21.375 1 96.19 276 LYS B C 1
ATOM 5056 O O . LYS B 1 276 ? -8.555 -7.512 20.375 1 96.19 276 LYS B O 1
ATOM 5061 N N . GLN B 1 277 ? -8.547 -5.441 21.375 1 97.19 277 GLN B N 1
ATOM 5062 C CA . GLN B 1 277 ? -8.883 -4.742 20.141 1 97.19 277 GLN B CA 1
ATOM 5063 C C . GLN B 1 277 ? -7.625 -4.23 19.438 1 97.19 277 GLN B C 1
ATOM 5065 O O . GLN B 1 277 ? -7.703 -3.637 18.359 1 97.19 277 GLN B O 1
ATOM 5070 N N . LEU B 1 278 ? -6.543 -4.535 19.969 1 97.31 278 LEU B N 1
ATOM 5071 C CA . LEU B 1 278 ? -5.297 -3.99 19.438 1 97.31 278 LEU B CA 1
ATOM 5072 C C . LEU B 1 278 ? -5.078 -4.43 17.984 1 97.31 278 LEU B C 1
ATOM 5074 O O . LEU B 1 278 ? -4.645 -3.633 17.156 1 97.31 278 LEU B O 1
ATOM 5078 N N . ALA B 1 279 ? -5.336 -5.684 17.719 1 96.88 279 ALA B N 1
ATOM 5079 C CA . ALA B 1 279 ? -5.168 -6.203 16.359 1 96.88 279 ALA B CA 1
ATOM 5080 C C . ALA B 1 279 ? -6.066 -5.457 15.375 1 96.88 279 ALA B C 1
ATOM 5082 O O . ALA B 1 279 ? -5.637 -5.117 14.273 1 96.88 279 ALA B O 1
ATOM 5083 N N . PHE B 1 280 ? -7.297 -5.211 15.805 1 97 280 PHE B N 1
ATOM 5084 C CA . PHE B 1 280 ? -8.25 -4.484 14.977 1 97 280 PHE B CA 1
ATOM 5085 C C . PHE B 1 280 ? -7.809 -3.039 14.781 1 97 280 PHE B C 1
ATOM 5087 O O . PHE B 1 280 ? -7.863 -2.514 13.672 1 97 280 PHE B O 1
ATOM 5094 N N . TYR B 1 281 ? -7.336 -2.367 15.852 1 97.5 281 TYR B N 1
ATOM 5095 C CA . TYR B 1 281 ? -6.859 -0.993 15.758 1 97.5 281 TYR B CA 1
ATOM 5096 C C . TYR B 1 281 ? -5.68 -0.889 14.797 1 97.5 281 TYR B C 1
ATOM 5098 O O . TYR B 1 281 ? -5.629 0.021 13.969 1 97.5 281 TYR B O 1
ATOM 5106 N N . ALA B 1 282 ? -4.801 -1.837 14.898 1 97.44 282 ALA B N 1
ATOM 5107 C CA . ALA B 1 282 ? -3.619 -1.855 14.047 1 97.44 282 ALA B CA 1
ATOM 5108 C C . ALA B 1 282 ? -4.008 -2.02 12.578 1 97.44 282 ALA B C 1
ATOM 5110 O O . ALA B 1 282 ? -3.5 -1.307 11.711 1 97.44 282 ALA B O 1
ATOM 5111 N N . SER B 1 283 ? -4.879 -2.902 12.32 1 96.88 283 SER B N 1
ATOM 5112 C CA . SER B 1 283 ? -5.324 -3.148 10.945 1 96.88 283 SER B CA 1
ATOM 5113 C C . SER B 1 283 ? -6.043 -1.935 10.375 1 96.88 283 SER B C 1
ATOM 5115 O O . SER B 1 283 ? -5.844 -1.581 9.211 1 96.88 283 SER B O 1
ATOM 5117 N N . SER B 1 284 ? -6.879 -1.349 11.211 1 96.5 284 SER B N 1
ATOM 5118 C CA . SER B 1 284 ? -7.586 -0.146 10.789 1 96.5 284 SER B CA 1
ATOM 5119 C C . SER B 1 284 ? -6.617 0.995 10.5 1 96.5 284 SER B C 1
ATOM 5121 O O . SER B 1 284 ? -6.789 1.727 9.523 1 96.5 284 SER B O 1
ATOM 5123 N N . GLY B 1 285 ? -5.676 1.139 11.344 1 96.81 285 GLY B N 1
ATOM 5124 C CA . GLY B 1 285 ? -4.656 2.156 11.133 1 96.81 285 GLY B CA 1
ATOM 5125 C C . GLY B 1 285 ? -3.85 1.94 9.867 1 96.81 285 GLY B C 1
ATOM 5126 O O . GLY B 1 285 ? -3.564 2.893 9.141 1 96.81 285 GLY B O 1
ATOM 5127 N N . LEU B 1 286 ? -3.482 0.724 9.625 1 97.06 286 LEU B N 1
ATOM 5128 C CA . LEU B 1 286 ? -2.729 0.4 8.422 1 97.06 286 LEU B CA 1
ATOM 5129 C C . LEU B 1 286 ? -3.52 0.773 7.172 1 97.06 286 LEU B C 1
ATOM 5131 O O . LEU B 1 286 ? -2.961 1.326 6.223 1 97.06 286 LEU B O 1
ATOM 5135 N N . LYS B 1 287 ? -4.77 0.457 7.199 1 95.5 287 LYS B N 1
ATOM 5136 C CA . LYS B 1 287 ? -5.629 0.786 6.066 1 95.5 287 LYS B CA 1
ATOM 5137 C C . LYS B 1 287 ? -5.633 2.287 5.797 1 95.5 287 LYS B C 1
ATOM 5139 O O . LYS B 1 287 ? -5.688 2.717 4.641 1 95.5 287 LYS B O 1
ATOM 5144 N N . ARG B 1 288 ? -5.469 3.039 6.797 1 92.56 288 ARG B N 1
ATOM 5145 C CA . ARG B 1 288 ? -5.551 4.492 6.676 1 92.56 288 ARG B CA 1
ATOM 5146 C C . ARG B 1 288 ? -4.273 5.062 6.066 1 92.56 288 ARG B C 1
ATOM 5148 O O . ARG B 1 288 ? -4.301 6.121 5.441 1 92.56 288 ARG B O 1
ATOM 5155 N N . VAL B 1 289 ? -3.195 4.43 6.223 1 95.56 289 VAL B N 1
ATOM 5156 C CA . VAL B 1 289 ? -1.942 5.008 5.75 1 95.56 289 VAL B CA 1
ATOM 5157 C C . VAL B 1 289 ? -1.507 4.309 4.461 1 95.56 289 VAL B C 1
ATOM 5159 O O . VAL B 1 289 ? -0.49 4.672 3.865 1 95.56 289 VAL B O 1
ATOM 5162 N N . THR B 1 290 ? -2.229 3.34 3.994 1 96.62 290 THR B N 1
ATOM 5163 C CA . THR B 1 290 ? -1.888 2.518 2.838 1 96.62 290 THR B CA 1
ATOM 5164 C C . THR B 1 290 ? -1.72 3.383 1.592 1 96.62 290 THR B C 1
ATOM 5166 O O . THR B 1 290 ? -0.7 3.299 0.904 1 96.62 290 THR B O 1
ATOM 5169 N N . ASP B 1 291 ? -2.67 4.238 1.313 1 93.56 291 ASP B N 1
ATOM 5170 C CA . ASP B 1 291 ? -2.609 5.07 0.117 1 93.56 291 ASP B CA 1
ATOM 5171 C C . ASP B 1 291 ? -1.39 5.988 0.147 1 93.56 291 ASP B C 1
ATOM 5173 O O . ASP B 1 291 ? -0.74 6.203 -0.879 1 93.56 291 ASP B O 1
ATOM 5177 N N . THR B 1 292 ? -1.161 6.477 1.285 1 93.31 292 THR B N 1
ATOM 5178 C CA . THR B 1 292 ? -0.033 7.387 1.447 1 93.31 292 THR B CA 1
ATOM 5179 C C . THR B 1 292 ? 1.284 6.676 1.148 1 93.31 292 THR B C 1
ATOM 5181 O O . THR B 1 292 ? 2.146 7.219 0.455 1 93.31 292 THR B O 1
ATOM 5184 N N . VAL B 1 293 ? 1.409 5.477 1.667 1 96.62 293 VAL B N 1
ATOM 5185 C CA . VAL B 1 293 ? 2.635 4.711 1.454 1 96.62 293 VAL B CA 1
ATOM 5186 C C . VAL B 1 293 ? 2.809 4.422 -0.034 1 96.62 293 VAL B C 1
ATOM 5188 O O . VAL B 1 293 ? 3.916 4.523 -0.567 1 96.62 293 VAL B O 1
ATOM 5191 N N . LEU B 1 294 ? 1.757 4.098 -0.686 1 96.81 294 LEU B N 1
ATOM 5192 C CA . LEU B 1 294 ? 1.83 3.805 -2.113 1 96.81 294 LEU B CA 1
ATOM 5193 C C . LEU B 1 294 ? 2.201 5.055 -2.906 1 96.81 294 LEU B C 1
ATOM 5195 O O . LEU B 1 294 ? 3.014 4.988 -3.832 1 96.81 294 LEU B O 1
ATOM 5199 N N . ILE B 1 295 ? 1.66 6.164 -2.551 1 94.75 295 ILE B N 1
ATOM 5200 C CA . ILE B 1 295 ? 1.976 7.418 -3.225 1 94.75 295 ILE B CA 1
ATOM 5201 C C . ILE B 1 295 ? 3.436 7.785 -2.975 1 94.75 295 ILE B C 1
ATOM 5203 O O . ILE B 1 295 ? 4.109 8.312 -3.859 1 94.75 295 ILE B O 1
ATOM 5207 N N . LEU B 1 296 ? 3.9 7.504 -1.741 1 95.5 296 LEU B N 1
ATOM 5208 C CA . LEU B 1 296 ? 5.309 7.719 -1.436 1 95.5 296 LEU B CA 1
ATOM 5209 C C . LEU B 1 296 ? 6.199 6.934 -2.393 1 95.5 296 LEU B C 1
ATOM 5211 O O . LEU B 1 296 ? 7.203 7.457 -2.883 1 95.5 296 LEU B O 1
ATOM 5215 N N . ILE B 1 297 ? 5.812 5.727 -2.68 1 97 297 ILE B N 1
ATOM 5216 C CA . ILE B 1 297 ? 6.578 4.902 -3.609 1 97 297 ILE B CA 1
ATOM 5217 C C . ILE B 1 297 ? 6.562 5.539 -4.996 1 97 297 ILE B C 1
ATOM 5219 O O . ILE B 1 297 ? 7.605 5.652 -5.648 1 97 297 ILE B O 1
ATOM 5223 N N . GLY B 1 298 ? 5.434 5.973 -5.477 1 96.44 298 GLY B N 1
ATOM 5224 C CA . GLY B 1 298 ? 5.344 6.688 -6.738 1 96.44 298 GLY B CA 1
ATOM 5225 C C . GLY B 1 298 ? 6.16 7.965 -6.758 1 96.44 298 GLY B C 1
ATOM 5226 O O . GLY B 1 298 ? 6.832 8.266 -7.75 1 96.44 298 GLY B O 1
ATOM 5227 N N . ALA B 1 299 ? 6.051 8.688 -5.672 1 93.75 299 ALA B N 1
ATOM 5228 C CA . ALA B 1 299 ? 6.816 9.93 -5.559 1 93.75 299 ALA B CA 1
ATOM 5229 C C . ALA B 1 299 ? 8.312 9.656 -5.582 1 93.75 299 ALA B C 1
ATOM 5231 O O . ALA B 1 299 ? 9.094 10.461 -6.094 1 93.75 299 ALA B O 1
ATOM 5232 N N . GLY B 1 300 ? 8.695 8.539 -5.047 1 95.56 300 GLY B N 1
ATOM 5233 C CA . GLY B 1 300 ? 10.086 8.117 -5.145 1 95.56 300 GLY B CA 1
ATOM 5234 C C . GLY B 1 300 ? 10.57 7.988 -6.574 1 95.56 300 GLY B C 1
ATOM 5235 O O . GLY B 1 300 ? 11.711 8.344 -6.879 1 95.56 300 GLY B O 1
ATOM 5236 N N . ALA B 1 301 ? 9.719 7.477 -7.441 1 97.12 301 ALA B N 1
ATOM 5237 C CA . ALA B 1 301 ? 10.07 7.367 -8.852 1 97.12 301 ALA B CA 1
ATOM 5238 C C . ALA B 1 301 ? 10.375 8.734 -9.453 1 97.12 301 ALA B C 1
ATOM 5240 O O . ALA B 1 301 ? 11.367 8.906 -10.164 1 97.12 301 ALA B O 1
ATOM 5241 N N . ILE B 1 302 ? 9.586 9.703 -9.133 1 93.94 302 ILE B N 1
ATOM 5242 C CA . ILE B 1 302 ? 9.789 11.062 -9.617 1 93.94 302 ILE B CA 1
ATOM 5243 C C . ILE B 1 302 ? 11.062 11.648 -9.016 1 93.94 302 ILE B C 1
ATOM 5245 O O . ILE B 1 302 ? 11.828 12.328 -9.703 1 93.94 302 ILE B O 1
ATOM 5249 N N . ALA B 1 303 ? 11.242 11.383 -7.754 1 92.81 303 ALA B N 1
ATOM 5250 C CA . ALA B 1 303 ? 12.453 11.844 -7.094 1 92.81 303 ALA B CA 1
ATOM 5251 C C . ALA B 1 303 ? 13.703 11.289 -7.781 1 92.81 303 ALA B C 1
ATOM 5253 O O . ALA B 1 303 ? 14.719 11.977 -7.891 1 92.81 303 ALA B O 1
ATOM 5254 N N . GLY B 1 304 ? 13.633 10.023 -8.18 1 94.81 304 GLY B N 1
ATOM 5255 C CA . GLY B 1 304 ? 14.719 9.438 -8.945 1 94.81 304 GLY B CA 1
ATOM 5256 C C . GLY B 1 304 ? 15.008 10.18 -10.234 1 94.81 304 GLY B C 1
ATOM 5257 O O . GLY B 1 304 ? 16.172 10.469 -10.547 1 94.81 304 GLY B O 1
ATOM 5258 N N . LEU B 1 305 ? 13.938 10.516 -10.977 1 95.81 305 LEU B N 1
ATOM 5259 C CA . LEU B 1 305 ? 14.062 11.273 -12.219 1 95.81 305 LEU B CA 1
ATOM 5260 C C . LEU B 1 305 ? 14.719 12.625 -11.961 1 95.81 305 LEU B C 1
ATOM 5262 O O . LEU B 1 305 ? 15.641 13.016 -12.68 1 95.81 305 LEU B O 1
ATOM 5266 N N . ILE B 1 306 ? 14.328 13.25 -10.898 1 91.62 306 ILE B N 1
ATOM 5267 C CA . ILE B 1 306 ? 14.836 14.586 -10.586 1 91.62 306 ILE B CA 1
ATOM 5268 C C . ILE B 1 306 ? 16.297 14.492 -10.172 1 91.62 306 ILE B C 1
ATOM 5270 O O . ILE B 1 306 ? 17.109 15.359 -10.531 1 91.62 306 ILE B O 1
ATOM 5274 N N . SER B 1 307 ? 16.641 13.477 -9.477 1 91.12 307 SER B N 1
ATOM 5275 C CA . SER B 1 307 ? 17.984 13.336 -8.922 1 91.12 307 SER B CA 1
ATOM 5276 C C . SER B 1 307 ? 19.031 13.164 -10.031 1 91.12 307 SER B C 1
ATOM 5278 O O . SER B 1 307 ? 20.203 13.469 -9.836 1 91.12 307 SER B O 1
ATOM 5280 N N . VAL B 1 308 ? 18.562 12.719 -11.195 1 94.06 308 VAL B N 1
ATOM 5281 C CA . VAL B 1 308 ? 19.516 12.508 -12.281 1 94.06 308 VAL B CA 1
ATOM 5282 C C . VAL B 1 308 ? 19.359 13.609 -13.328 1 94.06 308 VAL B C 1
ATOM 5284 O O . VAL B 1 308 ? 19.922 13.516 -14.422 1 94.06 308 VAL B O 1
ATOM 5287 N N . SER B 1 309 ? 18.625 14.586 -12.984 1 93.62 309 SER B N 1
ATOM 5288 C CA . SER B 1 309 ? 18.422 15.695 -13.898 1 93.62 309 SER B CA 1
ATOM 5289 C C . SER B 1 309 ? 19.203 16.938 -13.453 1 93.62 309 SER B C 1
ATOM 5291 O O . SER B 1 309 ? 19.719 16.969 -12.336 1 93.62 309 SER B O 1
ATOM 5293 N N . ASP B 1 310 ? 19.297 17.875 -14.289 1 92.5 310 ASP B N 1
ATOM 5294 C CA . ASP B 1 310 ? 19.922 19.141 -13.93 1 92.5 310 ASP B CA 1
ATOM 5295 C C . ASP B 1 310 ? 18.875 20.188 -13.555 1 92.5 310 ASP B C 1
ATOM 5297 O O . ASP B 1 310 ? 19.094 21.391 -13.695 1 92.5 310 ASP B O 1
ATOM 5301 N N . LEU B 1 311 ? 17.719 19.703 -13.102 1 87.69 311 LEU B N 1
ATOM 5302 C CA . LEU B 1 311 ? 16.594 20.547 -12.766 1 87.69 311 LEU B CA 1
ATOM 5303 C C . LEU B 1 311 ? 16.969 21.547 -11.68 1 87.69 311 LEU B C 1
ATOM 5305 O O . LEU B 1 311 ? 16.672 22.75 -11.797 1 87.69 311 LEU B O 1
ATOM 5309 N N . SER B 1 312 ? 17.578 21.109 -10.656 1 84.75 312 SER B N 1
ATOM 5310 C CA . SER B 1 312 ? 17.938 21.969 -9.531 1 84.75 312 SER B CA 1
ATOM 5311 C C . SER B 1 312 ? 18.828 23.125 -9.977 1 84.75 312 SER B C 1
ATOM 5313 O O . SER B 1 312 ? 18.594 24.281 -9.617 1 84.75 312 SER B O 1
ATOM 5315 N N . THR B 1 313 ? 19.797 22.812 -10.805 1 88.12 313 THR B N 1
ATOM 5316 C CA . THR B 1 313 ? 20.734 23.812 -11.289 1 88.12 313 THR B CA 1
ATOM 5317 C C . THR B 1 313 ? 20.016 24.859 -12.133 1 88.12 313 THR B C 1
ATOM 5319 O O . THR B 1 313 ? 20.281 26.062 -11.992 1 88.12 313 THR B O 1
ATOM 5322 N N . GLN B 1 314 ? 19.156 24.391 -12.883 1 88.38 314 GLN B N 1
ATOM 5323 C CA . GLN B 1 314 ? 18.469 25.312 -13.789 1 88.38 314 GLN B CA 1
ATOM 5324 C C . GLN B 1 314 ? 17.484 26.188 -13.031 1 88.38 314 GLN B C 1
ATOM 5326 O O . GLN B 1 314 ? 17.312 27.359 -13.359 1 88.38 314 GLN B O 1
ATOM 5331 N N . ILE B 1 315 ? 16.797 25.641 -12.055 1 84.94 315 ILE B N 1
ATOM 5332 C CA . ILE B 1 315 ? 15.859 26.422 -11.25 1 84.94 315 ILE B CA 1
ATOM 5333 C C . ILE B 1 315 ? 16.609 27.5 -10.484 1 84.94 315 ILE B C 1
ATOM 5335 O O . ILE B 1 315 ? 16.156 28.656 -10.422 1 84.94 315 ILE B O 1
ATOM 5339 N N . VAL B 1 316 ? 17.734 27.156 -9.961 1 82.94 316 VAL B N 1
ATOM 5340 C CA . VAL B 1 316 ? 18.547 28.109 -9.227 1 82.94 316 VAL B CA 1
ATOM 5341 C C . VAL B 1 316 ? 18.969 29.25 -10.156 1 82.94 316 VAL B C 1
ATOM 5343 O O . VAL B 1 316 ? 18.922 30.422 -9.773 1 82.94 316 VAL B O 1
ATOM 5346 N N . HIS B 1 317 ? 19.359 28.859 -11.297 1 88.25 317 HIS B N 1
ATOM 5347 C CA . HIS B 1 317 ? 19.781 29.844 -12.281 1 88.25 317 HIS B CA 1
ATOM 5348 C C . HIS B 1 317 ? 18.625 30.781 -12.641 1 88.25 317 HIS B C 1
ATOM 5350 O O . HIS B 1 317 ? 18.812 32 -12.688 1 88.25 317 HIS B O 1
ATOM 5356 N N . LEU B 1 318 ? 17.5 30.188 -12.883 1 85.19 318 LEU B N 1
ATOM 5357 C CA . LEU B 1 318 ? 16.328 30.984 -13.273 1 85.19 318 LEU B CA 1
ATOM 5358 C C . LEU B 1 318 ? 15.938 31.953 -12.164 1 85.19 318 LEU B C 1
ATOM 5360 O O . LEU B 1 318 ? 15.609 33.125 -12.438 1 85.19 318 LEU B O 1
ATOM 5364 N N . ILE B 1 319 ? 15.938 31.5 -10.977 1 84.69 319 ILE B N 1
ATOM 5365 C CA . ILE B 1 319 ? 15.562 32.312 -9.828 1 84.69 319 ILE B CA 1
ATOM 5366 C C . ILE B 1 319 ? 16.594 33.438 -9.641 1 84.69 319 ILE B C 1
ATOM 5368 O O . ILE B 1 319 ? 16.234 34.594 -9.344 1 84.69 319 ILE B O 1
ATOM 5372 N N . SER B 1 320 ? 17.828 33.125 -9.82 1 84.69 320 SER B N 1
ATOM 5373 C CA . SER B 1 320 ? 18.906 34.125 -9.703 1 84.69 320 SER B CA 1
ATOM 5374 C C . SER B 1 320 ? 18.75 35.219 -10.75 1 84.69 320 SER B C 1
ATOM 5376 O O . SER B 1 320 ? 18.922 36.406 -10.438 1 84.69 320 SER B O 1
ATOM 5378 N N . VAL B 1 321 ? 18.359 34.875 -11.875 1 88.5 321 VAL B N 1
ATOM 5379 C CA . VAL B 1 321 ? 18.219 35.844 -12.969 1 88.5 321 VAL B CA 1
ATOM 5380 C C . VAL B 1 321 ? 17.016 36.719 -12.727 1 88.5 321 VAL B C 1
ATOM 5382 O O . VAL B 1 321 ? 17.031 37.906 -13.062 1 88.5 321 VAL B O 1
ATOM 5385 N N . MET B 1 322 ? 15.969 36.125 -12.18 1 88.38 322 MET B N 1
ATOM 5386 C CA . MET B 1 322 ? 14.742 36.875 -11.93 1 88.38 322 MET B CA 1
ATOM 5387 C C . MET B 1 322 ? 14.906 37.812 -10.727 1 88.38 322 MET B C 1
ATOM 5389 O O . MET B 1 322 ? 14.109 38.719 -10.523 1 88.38 322 MET B O 1
ATOM 5393 N N . GLY B 1 323 ? 15.844 37.625 -9.914 1 85.75 323 GLY B N 1
ATOM 5394 C CA . GLY B 1 323 ? 16.094 38.469 -8.75 1 85.75 323 GLY B CA 1
ATOM 5395 C C . GLY B 1 323 ? 15.141 38.188 -7.602 1 85.75 323 GLY B C 1
ATOM 5396 O O . GLY B 1 323 ? 14.922 39.062 -6.758 1 85.75 323 GLY B O 1
ATOM 5397 N N . ILE B 1 324 ? 14.484 37.125 -7.633 1 83.5 324 ILE B N 1
ATOM 5398 C CA . ILE B 1 324 ? 13.562 36.75 -6.57 1 83.5 324 ILE B CA 1
ATOM 5399 C C . ILE B 1 324 ? 14.305 35.906 -5.527 1 83.5 324 ILE B C 1
ATOM 5401 O O . ILE B 1 324 ? 15.266 35.219 -5.855 1 83.5 324 ILE B O 1
ATOM 5405 N N . SER B 1 325 ? 13.883 36.219 -4.293 1 88.5 325 SER B N 1
ATOM 5406 C CA . SER B 1 325 ? 14.5 35.406 -3.242 1 88.5 325 SER B CA 1
ATOM 5407 C C . SER B 1 325 ? 14.18 33.938 -3.424 1 88.5 325 SER B C 1
ATOM 5409 O O . SER B 1 325 ? 13.031 33.562 -3.664 1 88.5 325 SER B O 1
ATOM 5411 N N . GLY B 1 326 ? 15.148 33.062 -3.369 1 88.94 326 GLY B N 1
ATOM 5412 C CA . GLY B 1 326 ? 14.992 31.625 -3.471 1 88.94 326 GLY B CA 1
ATOM 5413 C C . GLY B 1 326 ? 14.172 31.031 -2.34 1 88.94 326 GLY B C 1
ATOM 5414 O O . GLY B 1 326 ? 13.656 29.922 -2.461 1 88.94 326 GLY B O 1
ATOM 5415 N N . THR B 1 327 ? 13.984 31.828 -1.369 1 91.31 327 THR B N 1
ATOM 5416 C CA . THR B 1 327 ? 13.234 31.406 -0.194 1 91.31 327 THR B CA 1
ATOM 5417 C C . THR B 1 327 ? 11.805 31.031 -0.572 1 91.31 327 THR B C 1
ATOM 5419 O O . THR B 1 327 ? 11.211 30.125 0.023 1 91.31 327 THR B O 1
ATOM 5422 N N . PHE B 1 328 ? 11.289 31.562 -1.635 1 94.19 328 PHE B N 1
ATOM 5423 C CA . PHE B 1 328 ? 9.883 31.406 -1.997 1 94.19 328 PHE B CA 1
ATOM 5424 C C . PHE B 1 328 ? 9.648 30.109 -2.736 1 94.19 328 PHE B C 1
ATOM 5426 O O . PHE B 1 328 ? 8.508 29.672 -2.898 1 94.19 328 PHE B O 1
ATOM 5433 N N . LEU B 1 329 ? 10.711 29.469 -3.146 1 93.88 329 LEU B N 1
ATOM 5434 C CA . LEU B 1 329 ? 10.547 28.203 -3.863 1 93.88 329 LEU B CA 1
ATOM 5435 C C . LEU B 1 329 ? 9.898 27.156 -2.975 1 93.88 329 LEU B C 1
ATOM 5437 O O . LEU B 1 329 ? 9.078 26.359 -3.441 1 93.88 329 LEU B O 1
ATOM 5441 N N . ALA B 1 330 ? 10.25 27.125 -1.712 1 96.31 330 ALA B N 1
ATOM 5442 C CA . ALA B 1 330 ? 9.758 26.125 -0.77 1 96.31 330 ALA B CA 1
ATOM 5443 C C . ALA B 1 330 ? 8.25 26.25 -0.579 1 96.31 330 ALA B C 1
ATOM 5445 O O . ALA B 1 330 ? 7.5 25.312 -0.863 1 96.31 330 ALA B O 1
ATOM 5446 N N . PRO B 1 331 ? 7.727 27.438 -0.169 1 97.19 331 PRO B N 1
ATOM 5447 C CA . PRO B 1 331 ? 6.277 27.547 0.017 1 97.19 331 PRO B CA 1
ATOM 5448 C C . PRO B 1 331 ? 5.504 27.438 -1.297 1 97.19 331 PRO B C 1
ATOM 5450 O O . PRO B 1 331 ? 4.414 26.859 -1.331 1 97.19 331 PRO B O 1
ATOM 5453 N N . ILE B 1 332 ? 6.027 27.891 -2.367 1 95.19 332 ILE B N 1
ATOM 5454 C CA . ILE B 1 332 ? 5.332 27.875 -3.648 1 95.19 332 ILE B CA 1
ATOM 5455 C C . ILE B 1 332 ? 5.215 26.438 -4.152 1 95.19 332 ILE B C 1
ATOM 5457 O O . ILE B 1 332 ? 4.184 26.062 -4.715 1 95.19 332 ILE B O 1
ATOM 5461 N N . SER B 1 333 ? 6.309 25.703 -4.008 1 94.25 333 SER B N 1
ATOM 5462 C CA . SER B 1 333 ? 6.258 24.297 -4.41 1 94.25 333 SER B CA 1
ATOM 5463 C C . SER B 1 333 ? 5.16 23.547 -3.666 1 94.25 333 SER B C 1
ATOM 5465 O O . SER B 1 333 ? 4.426 22.766 -4.262 1 94.25 333 SER B O 1
ATOM 5467 N N . GLY B 1 334 ? 5.027 23.797 -2.352 1 95.5 334 GLY B N 1
ATOM 5468 C CA . GLY B 1 334 ? 3.953 23.203 -1.576 1 95.5 334 GLY B CA 1
ATOM 5469 C C . GLY B 1 334 ? 2.572 23.594 -2.062 1 95.5 334 GLY B C 1
ATOM 5470 O O . GLY B 1 334 ? 1.688 22.75 -2.203 1 95.5 334 GLY B O 1
ATOM 5471 N N . ILE B 1 335 ? 2.404 24.875 -2.357 1 95.81 335 ILE B N 1
ATOM 5472 C CA . ILE B 1 335 ? 1.123 25.406 -2.805 1 95.81 335 ILE B CA 1
ATOM 5473 C C . ILE B 1 335 ? 0.737 24.766 -4.141 1 95.81 335 ILE B C 1
ATOM 5475 O O . ILE B 1 335 ? -0.389 24.297 -4.305 1 95.81 335 ILE B O 1
ATOM 5479 N N . LEU B 1 336 ? 1.684 24.703 -4.996 1 90.06 336 LEU B N 1
ATOM 5480 C CA . LEU B 1 336 ? 1.416 24.219 -6.344 1 90.06 336 LEU B CA 1
ATOM 5481 C C . LEU B 1 336 ? 1.087 22.734 -6.328 1 90.06 336 LEU B C 1
ATOM 5483 O O . LEU B 1 336 ? 0.164 22.281 -7.016 1 90.06 336 LEU B O 1
ATOM 5487 N N . MET B 1 337 ? 1.819 21.984 -5.566 1 89.75 337 MET B N 1
ATOM 5488 C CA . MET B 1 337 ? 1.55 20.562 -5.5 1 89.75 337 MET B CA 1
ATOM 5489 C C . MET B 1 337 ? 0.234 20.281 -4.781 1 89.75 337 MET B C 1
ATOM 5491 O O . MET B 1 337 ? -0.485 19.344 -5.125 1 89.75 337 MET B O 1
ATOM 5495 N N . GLY B 1 338 ? -0.07 21.156 -3.758 1 91.75 338 GLY B N 1
ATOM 5496 C CA . GLY B 1 338 ? -1.361 21.047 -3.098 1 91.75 338 GLY B CA 1
ATOM 5497 C C . GLY B 1 338 ? -2.533 21.234 -4.043 1 91.75 338 GLY B C 1
ATOM 5498 O O . GLY B 1 338 ? -3.512 20.5 -3.988 1 91.75 338 GLY B O 1
ATOM 5499 N N . LEU B 1 339 ? -2.422 22.172 -4.895 1 87.25 339 LEU B N 1
ATOM 5500 C CA . LEU B 1 339 ? -3.443 22.438 -5.898 1 87.25 339 LEU B CA 1
ATOM 5501 C C . LEU B 1 339 ? -3.568 21.281 -6.883 1 87.25 339 LEU B C 1
ATOM 5503 O O . LEU B 1 339 ? -4.676 20.859 -7.215 1 87.25 339 LEU B O 1
ATOM 5507 N N . ALA B 1 340 ? -2.5 20.781 -7.215 1 81.38 340 ALA B N 1
ATOM 5508 C CA . ALA B 1 340 ? -2.467 19.766 -8.258 1 81.38 340 ALA B CA 1
ATOM 5509 C C . ALA B 1 340 ? -3.117 18.469 -7.777 1 81.38 340 ALA B C 1
ATOM 5511 O O . ALA B 1 340 ? -3.859 17.828 -8.523 1 81.38 340 ALA B O 1
ATOM 5512 N N . VAL B 1 341 ? -2.889 18.125 -6.527 1 85.5 341 VAL B N 1
ATOM 5513 C CA . VAL B 1 341 ? -3.277 16.781 -6.105 1 85.5 341 VAL B CA 1
ATOM 5514 C C . VAL B 1 341 ? -4.477 16.859 -5.164 1 85.5 341 VAL B C 1
ATOM 5516 O O . VAL B 1 341 ? -5.168 15.867 -4.941 1 85.5 341 VAL B O 1
ATOM 5519 N N . GLY B 1 342 ? -4.758 18.016 -4.586 1 88.94 342 GLY B N 1
ATOM 5520 C CA . GLY B 1 342 ? -5.879 18.156 -3.666 1 88.94 342 GLY B CA 1
ATOM 5521 C C . GLY B 1 342 ? -5.695 17.391 -2.375 1 88.94 342 GLY B C 1
ATOM 5522 O O . GLY B 1 342 ? -6.641 16.766 -1.873 1 88.94 342 GLY B O 1
ATOM 5523 N N . SER B 1 343 ? -4.539 17.25 -1.928 1 91.5 343 SER B N 1
ATOM 5524 C CA . SER B 1 343 ? -4.16 16.516 -0.719 1 91.5 343 SER B CA 1
ATOM 5525 C C . SER B 1 343 ? -2.881 17.094 -0.112 1 91.5 343 SER B C 1
ATOM 5527 O O . SER B 1 343 ? -1.867 17.219 -0.801 1 91.5 343 SER B O 1
ATOM 5529 N N . THR B 1 344 ? -2.955 17.469 1.147 1 94.69 344 THR B N 1
ATOM 5530 C CA . THR B 1 344 ? -1.783 18.031 1.816 1 94.69 344 THR B CA 1
ATOM 5531 C C . THR B 1 344 ? -0.668 16.984 1.907 1 94.69 344 THR B C 1
ATOM 5533 O O . THR B 1 344 ? 0.495 17.297 1.642 1 94.69 344 THR B O 1
ATOM 5536 N N . SER B 1 345 ? -1.029 15.805 2.295 1 93.44 345 SER B N 1
ATOM 5537 C CA . SER B 1 345 ? -0.035 14.742 2.457 1 93.44 345 SER B CA 1
ATOM 5538 C C . SER B 1 345 ? 0.684 14.461 1.144 1 93.44 345 SER B C 1
ATOM 5540 O O . SER B 1 345 ? 1.916 14.43 1.097 1 93.44 345 SER B O 1
ATOM 5542 N N . THR B 1 346 ? -0.043 14.297 0.105 1 90.88 346 THR B N 1
ATOM 5543 C CA . THR B 1 346 ? 0.533 14.016 -1.207 1 90.88 346 THR B CA 1
ATOM 5544 C C . THR B 1 346 ? 1.359 15.203 -1.697 1 90.88 346 THR B C 1
ATOM 5546 O O . THR B 1 346 ? 2.412 15.023 -2.311 1 90.88 346 THR B O 1
ATOM 5549 N N . ALA B 1 347 ? 0.859 16.375 -1.399 1 93.88 347 ALA B N 1
ATOM 5550 C CA . ALA B 1 347 ? 1.54 17.594 -1.824 1 93.88 347 ALA B CA 1
ATOM 5551 C C . ALA B 1 347 ? 2.928 17.688 -1.194 1 93.88 347 ALA B C 1
ATOM 5553 O O . ALA B 1 347 ? 3.902 18.016 -1.877 1 93.88 347 ALA B O 1
ATOM 5554 N N . VAL B 1 348 ? 2.998 17.438 0.07 1 96.38 348 VAL B N 1
ATOM 5555 C CA . VAL B 1 348 ? 4.27 17.516 0.78 1 96.38 348 VAL B CA 1
ATOM 5556 C C . VAL B 1 348 ? 5.238 16.484 0.233 1 96.38 348 VAL B C 1
ATOM 5558 O O . VAL B 1 348 ? 6.414 16.766 -0.005 1 96.38 348 VAL B O 1
ATOM 5561 N N . ILE B 1 349 ? 4.734 15.312 0.008 1 93.19 349 ILE B N 1
ATOM 5562 C CA . ILE B 1 349 ? 5.539 14.211 -0.511 1 93.19 349 ILE B CA 1
ATOM 5563 C C . ILE B 1 349 ? 6.102 14.586 -1.882 1 93.19 349 ILE B C 1
ATOM 5565 O O . ILE B 1 349 ? 7.305 14.461 -2.123 1 93.19 349 ILE B O 1
ATOM 5569 N N . LEU B 1 350 ? 5.281 15.109 -2.701 1 91.12 350 LEU B N 1
ATOM 5570 C CA . LEU B 1 350 ? 5.691 15.453 -4.059 1 91.12 350 LEU B CA 1
ATOM 5571 C C . LEU B 1 350 ? 6.629 16.656 -4.055 1 91.12 350 LEU B C 1
ATOM 5573 O O . LEU B 1 350 ? 7.609 16.688 -4.805 1 91.12 350 LEU B O 1
ATOM 5577 N N . ALA B 1 351 ? 6.336 17.625 -3.25 1 94.19 351 ALA B N 1
ATOM 5578 C CA . ALA B 1 351 ? 7.152 18.828 -3.191 1 94.19 351 ALA B CA 1
ATOM 5579 C C . ALA B 1 351 ? 8.555 18.516 -2.68 1 94.19 351 ALA B C 1
ATOM 5581 O O . ALA B 1 351 ? 9.547 18.984 -3.242 1 94.19 351 ALA B O 1
ATOM 5582 N N . THR B 1 352 ? 8.664 17.766 -1.619 1 94.38 352 THR B N 1
ATOM 5583 C CA . THR B 1 352 ? 9.969 17.438 -1.049 1 94.38 352 THR B CA 1
ATOM 5584 C C . THR B 1 352 ? 10.766 16.562 -2.004 1 94.38 352 THR B C 1
ATOM 5586 O O . THR B 1 352 ? 11.977 16.719 -2.141 1 94.38 352 THR B O 1
ATOM 5589 N N . GLY B 1 353 ? 10.125 15.695 -2.627 1 88.94 353 GLY B N 1
ATOM 5590 C CA . GLY B 1 353 ? 10.797 14.805 -3.561 1 88.94 353 GLY B CA 1
ATOM 5591 C C . GLY B 1 353 ? 11.211 15.492 -4.848 1 88.94 353 GLY B C 1
ATOM 5592 O O . GLY B 1 353 ? 12.281 15.211 -5.391 1 88.94 353 GLY B O 1
ATOM 5593 N N . SER B 1 354 ? 10.406 16.406 -5.34 1 88.31 354 SER B N 1
ATOM 5594 C CA . SER B 1 354 ? 10.609 17 -6.652 1 88.31 354 SER B CA 1
ATOM 5595 C C . SER B 1 354 ? 11.445 18.281 -6.555 1 88.31 354 SER B C 1
ATOM 5597 O O . SER B 1 354 ? 12.234 18.578 -7.457 1 88.31 354 SER B O 1
ATOM 5599 N N . PHE B 1 355 ? 11.32 18.984 -5.438 1 91.75 355 PHE B N 1
ATOM 5600 C CA . PHE B 1 355 ? 11.93 20.312 -5.383 1 91.75 355 PHE B CA 1
ATOM 5601 C C . PHE B 1 355 ? 12.891 20.406 -4.203 1 91.75 355 PHE B C 1
ATOM 5603 O O . PHE B 1 355 ? 13.586 21.422 -4.047 1 91.75 355 PHE B O 1
ATOM 5610 N N . GLY B 1 356 ? 12.969 19.391 -3.395 1 92.94 356 GLY B N 1
ATOM 5611 C CA . GLY B 1 356 ? 13.797 19.422 -2.197 1 92.94 356 GLY B CA 1
ATOM 5612 C C . GLY B 1 356 ? 15.219 19.859 -2.465 1 92.94 356 GLY B C 1
ATOM 5613 O O . GLY B 1 356 ? 15.688 20.844 -1.879 1 92.94 356 GLY B O 1
ATOM 5614 N N . PRO B 1 357 ? 15.906 19.188 -3.352 1 90.44 357 PRO B N 1
ATOM 5615 C CA . PRO B 1 357 ? 17.297 19.562 -3.643 1 90.44 357 PRO B CA 1
ATOM 5616 C C . PRO B 1 357 ? 17.422 20.984 -4.16 1 90.44 357 PRO B C 1
ATOM 5618 O O . PRO B 1 357 ? 18.344 21.719 -3.764 1 90.44 357 PRO B O 1
ATOM 5621 N N . ALA B 1 358 ? 16.5 21.391 -5.012 1 90.38 358 ALA B N 1
ATOM 5622 C CA . ALA B 1 358 ? 16.531 22.75 -5.547 1 90.38 358 ALA B CA 1
ATOM 5623 C C . ALA B 1 358 ? 16.328 23.781 -4.441 1 90.38 358 ALA B C 1
ATOM 5625 O O . ALA B 1 358 ? 16.969 24.828 -4.441 1 90.38 358 ALA B O 1
ATOM 5626 N N . ILE B 1 359 ? 15.469 23.5 -3.541 1 94.25 359 ILE B N 1
ATOM 5627 C CA . ILE B 1 359 ? 15.188 24.391 -2.422 1 94.25 359 ILE B CA 1
ATOM 5628 C C . ILE B 1 359 ? 16.438 24.547 -1.567 1 94.25 359 ILE B C 1
ATOM 5630 O O . ILE B 1 359 ? 16.828 25.672 -1.221 1 94.25 359 ILE B O 1
ATOM 5634 N N . LEU B 1 360 ? 17.062 23.484 -1.303 1 93.81 360 LEU B N 1
ATOM 5635 C CA . LEU B 1 360 ? 18.266 23.516 -0.49 1 93.81 360 LEU B CA 1
ATOM 5636 C C . LEU B 1 360 ? 19.406 24.203 -1.234 1 93.81 360 LEU B C 1
ATOM 5638 O O . LEU B 1 360 ? 20.203 24.938 -0.631 1 93.81 360 LEU B O 1
ATOM 5642 N N . ASP B 1 361 ? 19.469 24.031 -2.494 1 90.88 361 ASP B N 1
ATOM 5643 C CA . ASP B 1 361 ? 20.531 24.609 -3.311 1 90.88 361 ASP B CA 1
ATOM 5644 C C . ASP B 1 361 ? 20.391 26.125 -3.389 1 90.88 361 ASP B C 1
ATOM 5646 O O . ASP B 1 361 ? 21.359 26.828 -3.672 1 90.88 361 ASP B O 1
ATOM 5650 N N . MET B 1 362 ? 19.234 26.641 -3.105 1 91.31 362 MET B N 1
ATOM 5651 C CA . MET B 1 362 ? 19.016 28.078 -3.09 1 91.31 362 MET B CA 1
ATOM 5652 C C . MET B 1 362 ? 19.531 28.688 -1.792 1 91.31 362 MET B C 1
ATOM 5654 O O . MET B 1 362 ? 19.562 29.906 -1.646 1 91.31 362 MET B O 1
ATOM 5658 N N . GLY B 1 363 ? 19.859 27.828 -0.848 1 90.31 363 GLY B N 1
ATOM 5659 C CA . GLY B 1 363 ? 20.422 28.312 0.409 1 90.31 363 GLY B CA 1
ATOM 5660 C C . GLY B 1 363 ? 19.422 28.281 1.55 1 90.31 363 GLY B C 1
ATOM 5661 O O . GLY B 1 363 ? 19.719 28.719 2.662 1 90.31 363 GLY B O 1
ATOM 5662 N N . THR B 1 364 ? 18.281 27.797 1.295 1 94 364 THR B N 1
ATOM 5663 C CA . THR B 1 364 ? 17.281 27.656 2.348 1 94 364 THR B CA 1
ATOM 5664 C C . THR B 1 364 ? 17.641 26.516 3.295 1 94 364 THR B C 1
ATOM 5666 O O . THR B 1 364 ? 17.969 25.422 2.85 1 94 364 THR B O 1
ATOM 5669 N N . SER B 1 365 ? 17.625 26.828 4.57 1 96.19 365 SER B N 1
ATOM 5670 C CA . SER B 1 365 ? 17.953 25.781 5.539 1 96.19 365 SER B CA 1
ATOM 5671 C C . SER B 1 365 ? 16.938 24.656 5.504 1 96.19 365 SER B C 1
ATOM 5673 O O . SER B 1 365 ? 15.789 24.859 5.105 1 96.19 365 SER B O 1
ATOM 5675 N N . SER B 1 366 ? 17.344 23.484 5.926 1 96.94 366 SER B N 1
ATOM 5676 C CA . SER B 1 366 ? 16.5 22.297 5.906 1 96.94 366 SER B CA 1
ATOM 5677 C C . SER B 1 366 ? 15.219 22.516 6.707 1 96.94 366 SER B C 1
ATOM 5679 O O . SER B 1 366 ? 14.133 22.172 6.246 1 96.94 366 SER B O 1
ATOM 5681 N N . LEU B 1 367 ? 15.328 23.047 7.891 1 97.12 367 LEU B N 1
ATOM 5682 C CA . LEU B 1 367 ? 14.164 23.266 8.742 1 97.12 367 LEU B CA 1
ATOM 5683 C C . LEU B 1 367 ? 13.203 24.281 8.117 1 97.12 367 LEU B C 1
ATOM 5685 O O . LEU B 1 367 ? 11.992 24.062 8.117 1 97.12 367 LEU B O 1
ATOM 5689 N N . SER B 1 368 ? 13.773 25.391 7.582 1 97.75 368 SER B N 1
ATOM 5690 C CA . SER B 1 368 ? 12.969 26.391 6.906 1 97.75 368 SER B CA 1
ATOM 5691 C C . SER B 1 368 ? 12.234 25.812 5.707 1 97.75 368 SER B C 1
ATOM 5693 O O . SER B 1 368 ? 11.039 26.062 5.52 1 97.75 368 SER B O 1
ATOM 5695 N N . ALA B 1 369 ? 12.984 25.016 4.949 1 97.56 369 ALA B N 1
ATOM 5696 C CA . ALA B 1 369 ? 12.391 24.375 3.773 1 97.56 369 ALA B CA 1
ATOM 5697 C C . ALA B 1 369 ? 11.234 23.453 4.164 1 97.56 369 ALA B C 1
ATOM 5699 O O . ALA B 1 369 ? 10.164 23.516 3.564 1 97.56 369 ALA B O 1
ATOM 5700 N N . ALA B 1 370 ? 11.438 22.672 5.191 1 98.06 370 ALA B N 1
ATOM 5701 C CA . ALA B 1 370 ? 10.445 21.703 5.629 1 98.06 370 ALA B CA 1
ATOM 5702 C C . ALA B 1 370 ? 9.156 22.406 6.062 1 98.06 370 ALA B C 1
ATOM 5704 O O . ALA B 1 370 ? 8.062 22 5.656 1 98.06 370 ALA B O 1
ATOM 5705 N N . VAL B 1 371 ? 9.266 23.453 6.848 1 98.25 371 VAL B N 1
ATOM 5706 C CA . VAL B 1 371 ? 8.094 24.125 7.41 1 98.25 371 VAL B CA 1
ATOM 5707 C C . VAL B 1 371 ? 7.367 24.891 6.316 1 98.25 371 VAL B C 1
ATOM 5709 O O . VAL B 1 371 ? 6.137 24.906 6.266 1 98.25 371 VAL B O 1
ATOM 5712 N N . MET B 1 372 ? 8.148 25.5 5.422 1 98.25 372 MET B N 1
ATOM 5713 C CA . MET B 1 372 ? 7.535 26.312 4.371 1 98.25 372 MET B CA 1
ATOM 5714 C C . MET B 1 372 ? 6.852 25.438 3.334 1 98.25 372 MET B C 1
ATOM 5716 O O . MET B 1 372 ? 5.77 25.766 2.848 1 98.25 372 MET B O 1
ATOM 5720 N N . VAL B 1 373 ? 7.453 24.297 2.986 1 97.88 373 VAL B N 1
ATOM 5721 C CA . VAL B 1 373 ? 6.809 23.344 2.082 1 97.88 373 VAL B CA 1
ATOM 5722 C C . VAL B 1 373 ? 5.547 22.781 2.734 1 97.88 373 VAL B C 1
ATOM 5724 O O . VAL B 1 373 ? 4.496 22.703 2.096 1 97.88 373 VAL B O 1
ATOM 5727 N N . HIS B 1 374 ? 5.676 22.438 3.984 1 98.44 374 HIS B N 1
ATOM 5728 C CA . HIS B 1 374 ? 4.598 21.812 4.738 1 98.44 374 HIS B CA 1
ATOM 5729 C C . HIS B 1 374 ? 3.391 22.734 4.852 1 98.44 374 HIS B C 1
ATOM 5731 O O . HIS B 1 374 ? 2.264 22.328 4.559 1 98.44 374 HIS B O 1
ATOM 5737 N N . THR B 1 375 ? 3.609 23.969 5.27 1 98.5 375 THR B N 1
ATOM 5738 C CA . THR B 1 375 ? 2.52 24.938 5.387 1 98.5 375 THR B CA 1
ATOM 5739 C C . THR B 1 375 ? 1.983 25.312 4.008 1 98.5 375 THR B C 1
ATOM 5741 O O . THR B 1 375 ? 0.773 25.469 3.828 1 98.5 375 THR B O 1
ATOM 5744 N N . GLY B 1 376 ? 2.844 25.469 3.053 1 98.19 376 GLY B N 1
ATOM 5745 C CA . GLY B 1 376 ? 2.406 25.734 1.693 1 98.19 376 GLY B CA 1
ATOM 5746 C C . GLY B 1 376 ? 1.436 24.703 1.157 1 98.19 376 GLY B C 1
ATOM 5747 O O . GLY B 1 376 ? 0.457 25.047 0.492 1 98.19 376 GLY B O 1
ATOM 5748 N N . ALA B 1 377 ? 1.683 23.469 1.492 1 97.44 377 ALA B N 1
ATOM 5749 C CA . ALA B 1 377 ? 0.881 22.359 0.997 1 97.44 377 ALA B CA 1
ATOM 5750 C C . ALA B 1 377 ? -0.541 22.422 1.547 1 97.44 377 ALA B C 1
ATOM 5752 O O . ALA B 1 377 ? -1.442 21.75 1.027 1 97.44 377 ALA B O 1
ATOM 5753 N N . THR B 1 378 ? -0.825 23.234 2.561 1 97.31 378 THR B N 1
ATOM 5754 C CA . THR B 1 378 ? -2.139 23.297 3.193 1 97.31 378 THR B CA 1
ATOM 5755 C C . THR B 1 378 ? -2.992 24.391 2.57 1 97.31 378 THR B C 1
ATOM 5757 O O . THR B 1 378 ? -4.184 24.516 2.873 1 97.31 378 THR B O 1
ATOM 5760 N N . VAL B 1 379 ? -2.475 25.172 1.664 1 97.31 379 VAL B N 1
ATOM 5761 C CA . VAL B 1 379 ? -3.143 26.375 1.185 1 97.31 379 VAL B CA 1
ATOM 5762 C C . VAL B 1 379 ? -4.285 26 0.244 1 97.31 379 VAL B C 1
ATOM 5764 O O . VAL B 1 379 ? -5.434 26.391 0.462 1 97.31 379 VAL B O 1
ATOM 5767 N N . ILE B 1 380 ? -4.008 25.219 -0.781 1 94.56 380 ILE B N 1
ATOM 5768 C CA . ILE B 1 380 ? -5.02 24.859 -1.77 1 94.56 380 ILE B CA 1
ATOM 5769 C C . ILE B 1 380 ? -5.137 23.344 -1.867 1 94.56 380 ILE B C 1
ATOM 5771 O O . ILE B 1 380 ? -5.133 22.781 -2.967 1 94.56 380 ILE B O 1
ATOM 5775 N N . ASP B 1 381 ? -5.344 22.688 -0.776 1 91 381 ASP B N 1
ATOM 5776 C CA . ASP B 1 381 ? -5.391 21.234 -0.701 1 91 381 ASP B CA 1
ATOM 5777 C C . ASP B 1 381 ? -6.832 20.734 -0.623 1 91 381 ASP B C 1
ATOM 5779 O O . ASP B 1 381 ? -7.078 19.531 -0.651 1 91 381 ASP B O 1
ATOM 5783 N N . SER B 1 382 ? -7.824 21.641 -0.478 1 91.69 382 SER B N 1
ATOM 5784 C CA . SER B 1 382 ? -9.211 21.25 -0.229 1 91.69 382 SER B CA 1
ATOM 5785 C C . SER B 1 382 ? -10.062 21.406 -1.483 1 91.69 382 SER B C 1
ATOM 5787 O O . SER B 1 382 ? -11.227 21.797 -1.404 1 91.69 382 SER B O 1
ATOM 5789 N N . VAL B 1 383 ? -9.531 21.016 -2.58 1 90.38 383 VAL B N 1
ATOM 5790 C CA . VAL B 1 383 ? -10.219 21.172 -3.859 1 90.38 383 VAL B CA 1
ATOM 5791 C C . VAL B 1 383 ? -11.055 19.922 -4.152 1 90.38 383 VAL B C 1
ATOM 5793 O O . VAL B 1 383 ? -10.859 18.875 -3.539 1 90.38 383 VAL B O 1
ATOM 5796 N N . PRO B 1 384 ? -12.062 20.062 -5.066 1 87.31 384 PRO B N 1
ATOM 5797 C CA . PRO B 1 384 ? -13.07 19.016 -5.305 1 87.31 384 PRO B CA 1
ATOM 5798 C C . PRO B 1 384 ? -12.461 17.703 -5.801 1 87.31 384 PRO B C 1
ATOM 5800 O O . PRO B 1 384 ? -13.086 16.656 -5.695 1 87.31 384 PRO B O 1
ATOM 5803 N N . GLN B 1 385 ? -11.281 17.734 -6.27 1 83.81 385 GLN B N 1
ATOM 5804 C CA . GLN B 1 385 ? -10.695 16.5 -6.785 1 83.81 385 GLN B CA 1
ATOM 5805 C C . GLN B 1 385 ? -10.133 15.641 -5.652 1 83.81 385 GLN B C 1
ATOM 5807 O O . GLN B 1 385 ? -9.828 14.461 -5.852 1 83.81 385 GLN B O 1
ATOM 5812 N N . GLY B 1 386 ? -10.055 16.219 -4.512 1 85 386 GLY B N 1
ATOM 5813 C CA . GLY B 1 386 ? -9.555 15.469 -3.365 1 85 386 GLY B CA 1
ATOM 5814 C C . GLY B 1 386 ? -10.656 14.867 -2.514 1 85 386 GLY B C 1
ATOM 5815 O O . GLY B 1 386 ? -11.773 15.391 -2.484 1 85 386 GLY B O 1
ATOM 5816 N N . ASN B 1 387 ? -10.328 13.805 -1.819 1 85.94 387 ASN B N 1
ATOM 5817 C CA . ASN B 1 387 ? -11.281 13.117 -0.956 1 85.94 387 ASN B CA 1
ATOM 5818 C C . ASN B 1 387 ? -11.719 14 0.214 1 85.94 387 ASN B C 1
ATOM 5820 O O . ASN B 1 387 ? -12.844 13.891 0.695 1 85.94 387 ASN B O 1
ATOM 5824 N N . TYR B 1 388 ? -10.828 14.836 0.654 1 93 388 TYR B N 1
ATOM 5825 C CA . TYR B 1 388 ? -11.109 15.719 1.783 1 93 388 TYR B CA 1
ATOM 5826 C C . TYR B 1 388 ? -12.344 16.562 1.521 1 93 388 TYR B C 1
ATOM 5828 O O . TYR B 1 388 ? -13.195 16.734 2.4 1 93 388 TYR B O 1
ATOM 5836 N N . PHE B 1 389 ? -12.484 17.062 0.302 1 93.94 389 PHE B N 1
ATOM 5837 C CA . PHE B 1 389 ? -13.594 17.922 -0.116 1 93.94 389 PHE B CA 1
ATOM 5838 C C . PHE B 1 389 ? -14.93 17.203 0.062 1 93.94 389 PHE B C 1
ATOM 5840 O O . PHE B 1 389 ? -15.852 17.734 0.679 1 93.94 389 PHE B O 1
ATOM 5847 N N . HIS B 1 390 ? -15.023 16 -0.319 1 92.62 390 HIS B N 1
ATOM 5848 C CA . HIS B 1 390 ? -16.281 15.258 -0.317 1 92.62 390 HIS B CA 1
ATOM 5849 C C . HIS B 1 390 ? -16.625 14.766 1.084 1 92.62 390 HIS B C 1
ATOM 5851 O O . HIS B 1 390 ? -17.781 14.781 1.484 1 92.62 390 HIS B O 1
ATOM 5857 N N . ILE B 1 391 ? -15.641 14.375 1.81 1 93.69 391 ILE B N 1
ATOM 5858 C CA . ILE B 1 391 ? -15.867 13.859 3.158 1 93.69 391 ILE B CA 1
ATOM 5859 C C . ILE B 1 391 ? -16.391 14.984 4.051 1 93.69 391 ILE B C 1
ATOM 5861 O O . ILE B 1 391 ? -17.328 14.773 4.832 1 93.69 391 ILE B O 1
ATOM 5865 N N . THR B 1 392 ? -15.828 16.125 3.908 1 96.06 392 THR B N 1
ATOM 5866 C CA . THR B 1 392 ? -16.25 17.234 4.762 1 96.06 392 THR B CA 1
ATOM 5867 C C . THR B 1 392 ? -17.609 17.766 4.34 1 96.06 392 THR B C 1
ATOM 5869 O O . THR B 1 392 ? -18.406 18.172 5.184 1 96.06 392 THR B O 1
ATOM 5872 N N . ALA B 1 393 ? -17.906 17.703 3.037 1 95.81 393 ALA B N 1
ATOM 5873 C CA . ALA B 1 393 ? -19.234 18.062 2.572 1 95.81 393 ALA B CA 1
ATOM 5874 C C . ALA B 1 393 ? -20.297 17.141 3.164 1 95.81 393 ALA B C 1
ATOM 5876 O O . ALA B 1 393 ? -21.312 17.594 3.689 1 95.81 393 ALA B O 1
ATOM 5877 N N . GLN B 1 394 ? -20 15.891 3.131 1 94.44 394 GLN B N 1
ATOM 5878 C CA . GLN B 1 394 ? -20.938 14.891 3.613 1 94.44 394 GLN B CA 1
ATOM 5879 C C . GLN B 1 394 ? -21.094 14.969 5.129 1 94.44 394 GLN B C 1
ATOM 5881 O O . GLN B 1 394 ? -22.203 14.836 5.652 1 94.44 394 GLN B O 1
ATOM 5886 N N . SER B 1 395 ? -20.031 15.211 5.785 1 95 395 SER B N 1
ATOM 5887 C CA . SER B 1 395 ? -20.062 15.234 7.246 1 95 395 SER B CA 1
ATOM 5888 C C . SER B 1 395 ? -20.906 16.391 7.762 1 95 395 SER B C 1
ATOM 5890 O O . SER B 1 395 ? -21.5 16.312 8.836 1 95 395 SER B O 1
ATOM 5892 N N . MET B 1 396 ? -21 17.438 6.984 1 96.62 396 MET B N 1
ATOM 5893 C CA . MET B 1 396 ? -21.719 18.641 7.406 1 96.62 396 MET B CA 1
ATOM 5894 C C . MET B 1 396 ? -23.078 18.75 6.715 1 96.62 396 MET B C 1
ATOM 5896 O O . MET B 1 396 ? -23.766 19.75 6.848 1 96.62 396 MET B O 1
ATOM 5900 N N . ASN B 1 397 ? -23.391 17.688 5.914 1 95.5 397 ASN B N 1
ATOM 5901 C CA . ASN B 1 397 ? -24.641 17.688 5.141 1 95.5 397 ASN B CA 1
ATOM 5902 C C . ASN B 1 397 ? -24.734 18.906 4.234 1 95.5 397 ASN B C 1
ATOM 5904 O O . ASN B 1 397 ? -25.75 19.609 4.238 1 95.5 397 ASN B O 1
ATOM 5908 N N . MET B 1 398 ? -23.688 19.141 3.561 1 96.25 398 MET B N 1
ATOM 5909 C CA . MET B 1 398 ? -23.625 20.266 2.631 1 96.25 398 MET B CA 1
ATOM 5910 C C . MET B 1 398 ? -23.75 19.781 1.188 1 96.25 398 MET B C 1
ATOM 5912 O O . MET B 1 398 ? -23.234 18.719 0.836 1 96.25 398 MET B O 1
ATOM 5916 N N . THR B 1 399 ? -24.406 20.578 0.415 1 94.94 399 THR B N 1
ATOM 5917 C CA . THR B 1 399 ? -24.312 20.391 -1.028 1 94.94 399 THR B CA 1
ATOM 5918 C C . THR B 1 399 ? -22.938 20.781 -1.547 1 94.94 399 THR B C 1
ATOM 5920 O O . THR B 1 399 ? -22.172 21.422 -0.841 1 94.94 399 THR B O 1
ATOM 5923 N N . ILE B 1 400 ? -22.641 20.406 -2.711 1 95.5 400 ILE B N 1
ATOM 5924 C CA . ILE B 1 400 ? -21.359 20.719 -3.34 1 95.5 400 ILE B CA 1
ATOM 5925 C C . ILE B 1 400 ? -21.203 22.219 -3.469 1 95.5 400 ILE B C 1
ATOM 5927 O O . ILE B 1 400 ? -20.125 22.766 -3.252 1 95.5 400 ILE B O 1
ATOM 5931 N N . LYS B 1 401 ? -22.281 22.891 -3.783 1 95.06 401 LYS B N 1
ATOM 5932 C CA . LYS B 1 401 ? -22.266 24.344 -3.924 1 95.06 401 LYS B CA 1
ATOM 5933 C C . LYS B 1 401 ? -21.922 25.016 -2.598 1 95.06 401 LYS B C 1
ATOM 5935 O O . LYS B 1 401 ? -21.125 25.969 -2.559 1 95.06 401 LYS B O 1
ATOM 5940 N N . GLU B 1 402 ? -22.469 24.562 -1.572 1 96.12 402 GLU B N 1
ATOM 5941 C CA . GLU B 1 402 ? -22.188 25.078 -0.239 1 96.12 402 GLU B CA 1
ATOM 5942 C C . GLU B 1 402 ? -20.75 24.828 0.169 1 96.12 402 GLU B C 1
ATOM 5944 O O . GLU B 1 402 ? -20.094 25.703 0.735 1 96.12 402 GLU B O 1
ATOM 5949 N N . ARG B 1 403 ? -20.312 23.625 -0.136 1 97.38 403 ARG B N 1
ATOM 5950 C CA . ARG B 1 403 ? -18.953 23.234 0.246 1 97.38 403 ARG B CA 1
ATOM 5951 C C . ARG B 1 403 ? -17.922 24.078 -0.485 1 97.38 403 ARG B C 1
ATOM 5953 O O . ARG B 1 403 ? -16.891 24.422 0.087 1 97.38 403 ARG B O 1
ATOM 5960 N N . ILE B 1 404 ? -18.141 24.406 -1.711 1 96.62 404 ILE B N 1
ATOM 5961 C CA . ILE B 1 404 ? -17.219 25.203 -2.516 1 96.62 404 ILE B CA 1
ATOM 5962 C C . ILE B 1 404 ? -17.047 26.594 -1.899 1 96.62 404 ILE B C 1
ATOM 5964 O O . ILE B 1 404 ? -15.969 27.172 -1.938 1 96.62 404 ILE B O 1
ATOM 5968 N N . ARG B 1 405 ? -18 27.094 -1.203 1 96.62 405 ARG B N 1
ATOM 5969 C CA . ARG B 1 405 ? -17.969 28.422 -0.594 1 96.62 405 ARG B CA 1
ATOM 5970 C C . ARG B 1 405 ? -17 28.469 0.583 1 96.62 405 ARG B C 1
ATOM 5972 O O . ARG B 1 405 ? -16.578 29.547 1.009 1 96.62 405 ARG B O 1
ATOM 5979 N N . VAL B 1 406 ? -16.672 27.297 1.061 1 97.81 406 VAL B N 1
ATOM 5980 C CA . VAL B 1 406 ? -15.789 27.219 2.221 1 97.81 406 VAL B CA 1
ATOM 5981 C C . VAL B 1 406 ? -14.336 27.344 1.771 1 97.81 406 VAL B C 1
ATOM 5983 O O . VAL B 1 406 ? -13.469 27.734 2.553 1 97.81 406 VAL B O 1
ATOM 5986 N N . ILE B 1 407 ? -14.016 27.031 0.55 1 97.56 407 ILE B N 1
ATOM 5987 C CA . ILE B 1 407 ? -12.672 26.844 0.021 1 97.56 407 ILE B CA 1
ATOM 5988 C C . ILE B 1 407 ? -11.859 28.125 0.196 1 97.56 407 ILE B C 1
ATOM 5990 O O . ILE B 1 407 ? -10.719 28.078 0.673 1 97.56 407 ILE B O 1
ATOM 5994 N N . PRO B 1 408 ? -12.438 29.312 -0.127 1 97.44 408 PRO B N 1
ATOM 5995 C CA . PRO B 1 408 ? -11.633 30.516 0.02 1 97.44 408 PRO B CA 1
ATOM 5996 C C . PRO B 1 408 ? -11.195 30.766 1.462 1 97.44 408 PRO B C 1
ATOM 5998 O O . PRO B 1 408 ? -10.102 31.297 1.698 1 97.44 408 PRO B O 1
ATOM 6001 N N . TYR B 1 409 ? -11.992 30.406 2.373 1 98.19 409 TYR B N 1
ATOM 6002 C CA . TYR B 1 409 ? -11.648 30.594 3.779 1 98.19 409 TYR B CA 1
ATOM 6003 C C . TYR B 1 409 ? -10.586 29.594 4.227 1 98.19 409 TYR B C 1
ATOM 6005 O O . TYR B 1 409 ? -9.703 29.938 5.016 1 98.19 409 TYR B O 1
ATOM 6013 N N . GLU B 1 410 ? -10.68 28.391 3.752 1 98 410 GLU B N 1
ATOM 6014 C CA . GLU B 1 410 ? -9.633 27.391 4.004 1 98 410 GLU B CA 1
ATOM 6015 C C . GLU B 1 410 ? -8.297 27.844 3.43 1 98 410 GLU B C 1
ATOM 6017 O O . GLU B 1 410 ? -7.25 27.656 4.059 1 98 410 GLU B O 1
ATOM 6022 N N . MET B 1 411 ? -8.391 28.422 2.23 1 98 411 MET B N 1
ATOM 6023 C CA . MET B 1 411 ? -7.191 28.953 1.59 1 98 411 MET B CA 1
ATOM 6024 C C . MET B 1 411 ? -6.574 30.062 2.426 1 98 411 MET B C 1
ATOM 6026 O O . MET B 1 411 ? -5.352 30.172 2.52 1 98 411 MET B O 1
ATOM 6030 N N . CYS B 1 412 ? -7.414 30.844 2.992 1 98.5 412 CYS B N 1
ATOM 6031 C CA . CYS B 1 412 ? -6.945 31.938 3.832 1 98.5 412 CYS B CA 1
ATOM 6032 C C . CYS B 1 412 ? -6.23 31.406 5.07 1 98.5 412 CYS B C 1
ATOM 6034 O O . CYS B 1 412 ? -5.18 31.922 5.453 1 98.5 412 CYS B O 1
ATOM 6036 N N . VAL B 1 413 ? -6.785 30.422 5.707 1 98.69 413 VAL B N 1
ATOM 6037 C CA . VAL B 1 413 ? -6.164 29.828 6.883 1 98.69 413 VAL B CA 1
ATOM 6038 C C . VAL B 1 413 ? -4.801 29.25 6.512 1 98.69 413 VAL B C 1
ATOM 6040 O O . VAL B 1 413 ? -3.793 29.547 7.156 1 98.69 413 VAL B O 1
ATOM 6043 N N . GLY B 1 414 ? -4.773 28.391 5.48 1 98.56 414 GLY B N 1
ATOM 6044 C CA . GLY B 1 414 ? -3.51 27.844 5.008 1 98.56 414 GLY B CA 1
ATOM 6045 C C . GLY B 1 414 ? -2.529 28.922 4.566 1 98.56 414 GLY B C 1
ATOM 6046 O O . GLY B 1 414 ? -1.326 28.812 4.816 1 98.56 414 GLY B O 1
ATOM 6047 N N . GLY B 1 415 ? -3.074 29.953 3.875 1 98.44 415 GLY B N 1
ATOM 6048 C CA . GLY B 1 415 ? -2.252 31.062 3.42 1 98.44 415 GLY B CA 1
ATOM 6049 C C . GLY B 1 415 ? -1.571 31.797 4.555 1 98.44 415 GLY B C 1
ATOM 6050 O O . GLY B 1 415 ? -0.382 32.125 4.473 1 98.44 415 GLY B O 1
ATOM 6051 N N . VAL B 1 416 ? -2.299 32.062 5.582 1 98.81 416 VAL B N 1
ATOM 6052 C CA . VAL B 1 416 ? -1.743 32.75 6.73 1 98.81 416 VAL B CA 1
ATOM 6053 C C . VAL B 1 416 ? -0.662 31.906 7.391 1 98.81 416 VAL B C 1
ATOM 6055 O O . VAL B 1 416 ? 0.392 32.438 7.773 1 98.81 416 VAL B O 1
ATOM 6058 N N . MET B 1 417 ? -0.935 30.625 7.555 1 98.81 417 MET B N 1
ATOM 6059 C CA . MET B 1 417 ? 0.084 29.734 8.117 1 98.81 417 MET B CA 1
ATOM 6060 C C . MET B 1 417 ? 1.354 29.766 7.273 1 98.81 417 MET B C 1
ATOM 6062 O O . MET B 1 417 ? 2.463 29.797 7.812 1 98.81 417 MET B O 1
ATOM 6066 N N . THR B 1 418 ? 1.188 29.766 5.961 1 98.62 418 THR B N 1
ATOM 6067 C CA . THR B 1 418 ? 2.318 29.766 5.039 1 98.62 418 THR B CA 1
ATOM 6068 C C . THR B 1 418 ? 3.07 31.094 5.117 1 98.62 418 THR B C 1
ATOM 6070 O O . THR B 1 418 ? 4.301 31.109 5.125 1 98.62 418 THR B O 1
ATOM 6073 N N . ILE B 1 419 ? 2.365 32.219 5.156 1 98.44 419 ILE B N 1
ATOM 6074 C CA . ILE B 1 419 ? 2.973 33.531 5.25 1 98.44 419 ILE B CA 1
ATOM 6075 C C . ILE B 1 419 ? 3.766 33.656 6.551 1 98.44 419 ILE B C 1
ATOM 6077 O O . ILE B 1 419 ? 4.906 34.125 6.551 1 98.44 419 ILE B O 1
ATOM 6081 N N . VAL B 1 420 ? 3.174 33.219 7.648 1 98.62 420 VAL B N 1
ATOM 6082 C CA . VAL B 1 420 ? 3.844 33.25 8.945 1 98.62 420 VAL B CA 1
ATOM 6083 C C . VAL B 1 420 ? 5.105 32.406 8.906 1 98.62 420 VAL B C 1
ATOM 6085 O O . VAL B 1 420 ? 6.164 32.812 9.383 1 98.62 420 VAL B O 1
ATOM 6088 N N . ALA B 1 421 ? 4.992 31.203 8.359 1 98.44 421 ALA B N 1
ATOM 6089 C CA . ALA B 1 421 ? 6.152 30.328 8.234 1 98.44 421 ALA B CA 1
ATOM 6090 C C . ALA B 1 421 ? 7.246 30.969 7.391 1 98.44 421 ALA B C 1
ATOM 6092 O O . ALA B 1 421 ? 8.43 30.875 7.719 1 98.44 421 ALA B O 1
ATOM 6093 N N . THR B 1 422 ? 6.836 31.609 6.305 1 97.38 422 THR B N 1
ATOM 6094 C CA . THR B 1 422 ? 7.793 32.219 5.395 1 97.38 422 THR B CA 1
ATOM 6095 C C . THR B 1 422 ? 8.484 33.406 6.055 1 97.38 422 THR B C 1
ATOM 6097 O O . THR B 1 422 ? 9.695 33.594 5.922 1 97.38 422 THR B O 1
ATOM 6100 N N . ILE B 1 423 ? 7.762 34.219 6.762 1 97.19 423 ILE B N 1
ATOM 6101 C CA . ILE B 1 423 ? 8.328 35.375 7.441 1 97.19 423 ILE B CA 1
ATOM 6102 C C . ILE B 1 423 ? 9.281 34.906 8.547 1 97.19 423 ILE B C 1
ATOM 6104 O O . ILE B 1 423 ? 10.414 35.406 8.633 1 97.19 423 ILE B O 1
ATOM 6108 N N . LEU B 1 424 ? 8.844 33.969 9.328 1 97.25 424 LEU B N 1
ATOM 6109 C CA . LEU B 1 424 ? 9.609 33.531 10.484 1 97.25 424 LEU B CA 1
ATOM 6110 C C . LEU B 1 424 ? 10.859 32.781 10.055 1 97.25 424 LEU B C 1
ATOM 6112 O O . LEU B 1 424 ? 11.969 33.062 10.508 1 97.25 424 LEU B O 1
ATOM 6116 N N . TYR B 1 425 ? 10.758 31.844 9.117 1 95.75 425 TYR B N 1
ATOM 6117 C CA . TYR B 1 425 ? 11.844 30.922 8.805 1 95.75 425 TYR B CA 1
ATOM 6118 C C . TYR B 1 425 ? 12.547 31.328 7.516 1 95.75 425 TYR B C 1
ATOM 6120 O O . TYR B 1 425 ? 13.695 30.953 7.285 1 95.75 425 TYR B O 1
ATOM 6128 N N . GLY B 1 426 ? 11.93 32.031 6.699 1 92.38 426 GLY B N 1
ATOM 6129 C CA . GLY B 1 426 ? 12.539 32.469 5.453 1 92.38 426 GLY B CA 1
ATOM 6130 C C . GLY B 1 426 ? 13.32 33.75 5.598 1 92.38 426 GLY B C 1
ATOM 6131 O O . GLY B 1 426 ? 14.297 33.969 4.883 1 92.38 426 GLY B O 1
ATOM 6132 N N . PHE B 1 427 ? 12.859 34.594 6.613 1 91.94 427 PHE B N 1
ATOM 6133 C CA . PHE B 1 427 ? 13.461 35.906 6.629 1 91.94 427 PHE B CA 1
ATOM 6134 C C . PHE B 1 427 ? 13.977 36.25 8.016 1 91.94 427 PHE B C 1
ATOM 6136 O O . PHE B 1 427 ? 14.984 36.969 8.156 1 91.94 427 PHE B O 1
ATOM 6143 N N . ILE B 1 428 ? 13.32 35.812 9.086 1 91.69 428 ILE B N 1
ATOM 6144 C CA . ILE B 1 428 ? 13.711 36.219 10.43 1 91.69 428 ILE B CA 1
ATOM 6145 C C . ILE B 1 428 ? 14.75 35.281 10.992 1 91.69 428 ILE B C 1
ATOM 6147 O O . ILE B 1 428 ? 15.82 35.688 11.438 1 91.69 428 ILE B O 1
ATOM 6151 N N . LEU B 1 429 ? 14.484 33.938 10.961 1 85.25 429 LEU B N 1
ATOM 6152 C CA . LEU B 1 429 ? 15.344 32.969 11.609 1 85.25 429 LEU B CA 1
ATOM 6153 C C . LEU B 1 429 ? 16.328 32.375 10.609 1 85.25 429 LEU B C 1
ATOM 6155 O O . LEU B 1 429 ? 17.141 31.5 10.961 1 85.25 429 LEU B O 1
ATOM 6159 N N . ASN B 1 430 ? 16.297 32.688 9.273 1 68.81 430 ASN B N 1
ATOM 6160 C CA . ASN B 1 430 ? 17.203 32.125 8.273 1 68.81 430 ASN B CA 1
ATOM 6161 C C . ASN B 1 430 ? 18.641 32.594 8.469 1 68.81 430 ASN B C 1
ATOM 6163 O O . ASN B 1 430 ? 18.875 33.781 8.781 1 68.81 430 ASN B O 1
#

Foldseek 3Di:
DPQFAFALVLLVQLVVQLLVCLVVVHQNLVSLLSSLLSSCVVRPHDPVVLVVLLVQLLVLLVQLLLLQLLLLLLQLLLLPVLLLLQQLVVQCVVVDLVLNLLSLLQSLLVSLLLRHQLLSSLLSCLLVLLVSQQVNVFALLLSLLSSLLSNLLSNQLHSHSLLSLLQVLLVHQSNLRNVLLNVLSVLSNVLSSVVSVVCRNPDHGRDPVLRDPPPPDDHQDNVLSVQLSVQLNCLSCQQVVCVVVVPVVSVVSNDHSSPSNNVSSCVSCVSSVNNVCSVVSSVSSSVVCVSLSSLLSSLSSSLSSQVSYCNLVVVLVVCVVVVHQLLVLLLVQLQVLLQSNLALSSSSSNSSSRCVSSSVVSVQRSSLSSNLSNLSNQQQNCDPSDPSLVSSCVSNVHDNVSSVVSRNSSNVSSVSSNVVSCCVRVPPVD/DPQFAFALVLLVQLVVQLLVCLVVVHQNLVSLLRSLLSSCVVSPHDPVVLVVLLVQLLVLLVQLLLLQLLLLLLQLLLLPVLLLLQQLVVQCVVVDLVLNLLSLLQSLLVSLLLRHQLLSSLLSCLLVLLVSQQVNVFALLLSLLSSLLSNLLSNQLHSHSLLSLLQVLLVHQSNLRNVLLNVLSVLSNVLSSVVSVVCRNPDHGRDPVLRDPPPPPDHQDNVLSVQLSVQLNCLSCQQVVCVVVVPPVSVVSNDHSSPSNNVSSCVSCVSSVNNVCSVVSSVSSSVVCVSLSSLLSSLSSSLSSQVSYCNLVVVLVVCVVVVHQLLVLLLVQLQVLLQSNLALSSSSSNSSSNCVSSSVVSVQRSSLSSNLSNLSNQQQNCDPSDPSLVSSCVSSVHDNVSSVVSRNSSNVSSVSSNVVSCCVRVPPVD

Sequence (860 aa):
MPDITISWVAAILGLVVAIVLILKKFNPVYSLFFGAIVGCLIGGASLSDTVAVLLNGTQSIMGTAIRVLAAGMLAGVMMESGAAESIANAIVQKLGEKKAILSLALSTMVITAVGVFIPVAVLIVAPIALSVGKSTGISKLSLLIALSGGGKAGNIISPNPNTIAAANGFDLPLSDVMIAGFIPAVFGLITAVVLANIMRNKGSMVKETDLVEEQTKELLPLKKALIAPVLAIVLLLLNPIGAVLNISFIKSLNIDALYILPFASVVGTIAIGQTKQLAFYASSGLKRVTDTVLILIGAGAIAGLISVSDLSTQIVHLISVMGISGTFLAPISGILMGLAVGSTSTAVILATGSFGPAILDMGTSSLSAAVMVHTGATVIDSVPQGNYFHITAQSMNMTIKERIRVIPYEMCVGGVMTIVATILYGFILNMPDITISWVAAILGLVVAIVLILKKFNPVYSLFFGAIVGCLIGGASLSDTVAVLLNGTQSIMGTAIRVLAAGMLAGVMMESGAAESIANAIVQKLGEKKAILSLALSTMVITAVGVFIPVAVLIVAPIALSVGKSTGISKLSLLIALSGGGKAGNIISPNPNTIAAANGFDLPLSDVMIAGFIPAVFGLITAVVLANIMRNKGSMVKETDLVEEQTKELLPLKKALIAPVLAIVLLLLNPIGAVLNISFIKSLNIDALYILPFASVVGTIAIGQTKQLAFYASSGLKRVTDTVLILIGAGAIAGLISVSDLSTQIVHLISVMGISGTFLAPISGILMGLAVGSTSTAVILATGSFGPAILDMGTSSLSAAVMVHTGATVIDSVPQGNYFHITAQSMNMTIKERIRVIPYEMCVGGVMTIVATILYGFILN

Secondary structure (DSSP, 8-state):
-----B-HHHHHHHHHHHHHHHHTT--HHHHHHHHHHHHHHHTT--HHHHHHHHHHHHHHTHHHHHHHHHHHHHHHHHHHSSHHHHHHHHHHHHH-GGGHHHHHHHHHHHHHHTT--HHHHHHHHHHHHHHHHHHHT-BHHHHHHHHHHHHHHHHTTSSSHHHHHHHHHTT--HHHHHHHTHHHHHHHHHHHHHHHHHTTTSSPBPPGGGS-----PPPPPHHHHTHHHHHHHHHHHHHHHHHHHT-HHHHH----HHHHHHHHHHHHHHHHT-GGGHHHHHHHHHHHHHHHHHHHHHHHHHHHHHHTBSHHHHHHHHHHHHT--GGGHHHHHHHHHHHHHS-HHHHHHHHHHHHHHHHHHTT--HHHHHHHHHHHTTTS---TTSHHHHHHHHHTT--HHHHHTTHHHHHHHHHHHHHHHIIIIIII--/-----B-HHHHHHHHHHHHHHHHTT--HHHHHHHHHHHHHHHTT--HHHHHHHHHHHHHHTHHHHHHHHHHHHHHHHHHHSSHHHHHHHHHHHHH-GGGHHHHHHHHHHHHHHTT--HHHHHHHHHHHHHHHHHHHT-BHHHHHHHHHHHHHHHHTTSSSHHHHHHHHHTT--HHHHHHHTHHHHHHHHHHHHHHHHHTTTSSPBPPGGGS-----PPPPPHHHHTHHHHHHHHHHHHHHHHHHHT-HHHHH----HHHHHHHHHHHHHHHHT-GGGHHHHHHHHHHHHHHHHHHHHHHHHHHHHHHTBSHHHHHHHHHHHHT--GGGHHHHHHHHHHHHHS-HHHHHHHHHHHHHHHHHHTT--HHHHHHHHHHHTTTS---TTSHHHHHHHHHTT--HHHHHTTHHHHHHHHHHHHHHHIIIIIII--

pLDDT: mean 94.0, std 6.31, range [53.91, 98.88]